Protein AF-A0A7S2YHJ8-F1 (afdb_monomer)

Mean predicted aligned error: 11.82 Å

Secondary structure (DSSP, 8-state):
--------PPPPPPPPP--------------S----EEEEE-TT-SS-GGGS--BTTB-----BTTBEEEEEEEEE-SSSS-EEEEEEEEE-----HHHHHHHHHHHHHHHHHHHHHHHHHHHHHHHHHHHHHHHTTSSSSS--HHHHHHHHHHHHHHHHHHHHHHHHHHHHHHHHHTTSHHHHHHHT-TTS-HHHHHHHHHHHHHHHHIIIIIHHHHHHHHHHHTT-TTHHHHHHHHHHHHHHHHHHHHHHHHHHHHHHHHHHHHHHHHHHSSS-----HHHHHHHHHHHHHHHHTSEEEEEEEEES-TTGGG--S--------S-TTS-HHHHHHHHHHHHHHHHHS------PPPPPHHHHHHHHHHHHHTTS-S-PPPSEEEEEEEEE---HHHHTT-PPEE-TTT--HHHHHT-HHHHTTSEEE-SSTTPPPHHHHHHHHHHHHHHHHHHHHHHHHHHHHTT--HHHHHHHHHHHHHHHHHHHHHHHHHHHHHHHHHHHHHHHHHHHHHTTSSS--------------------------------------PPPEEEEEEEEEEEE-HHHHHHHHHHHHIIIIIHHHHHHHHTT-HHHHHHHHHHHHHHHHHHHS-HHHHHHHH--HHHHHHHHHHHHHTTS-TT--GGGGG--HHHHHHHHHHHHHHHHHHHHHHHHIIIIIS-HHHHHHHHHHHHHHHHHHHHHHHHHHHTTTTTTS-S----BPPTTTEEPPPPSS---S-SEESSS---TT-SSEEHHHHHHHHHHTTS-HHHHHHHHHHHH-TTTEEE-HHHHHHHHHHHSTT--SS-EEEEEETTSSEEEEEE----SHHHHHHHHHHHHHHHHHHHHHHHSTTGGGGTTTHHHHHHHHHTTS-HHHHHS-HHHHHHHHHHHHHHH---SEEEEEEETHHHHHHHHHHHHHT--EEEES----TTGGGTSSS---HHHHHHHEEEEEETT-SGGGSSPPPSSEEEE---S-TT-TTGGG-HHHHHHHHHHHH--TTSPPBHHHHHTT-PPPPEESSTT----HHHHHGGG--TTS-------

Nearest PDB structures (foldseek):
  9cys-assembly1_A  TM=5.924E-01  e=7.721E-04  Enterobacter cloacae
  6uqq-assembly2_D-3  TM=3.125E-01  e=9.085E+00  Homo sapiens

InterPro domains:
  IPR029058 Alpha/Beta hydrolase fold [G3DSA:3.40.50.1820] (753-1018)
  IPR029058 Alpha/Beta hydrolase fold [SSF53474] (767-985)

Radius of gyration: 39.44 Å; Cα contacts (8 Å, |Δi|>4): 1354; chains: 1; bounding box: 96×105×116 Å

Foldseek 3Di:
DDDDDDDDDDDDDDDDDPDDDDDDDDDDPDPDQDQAEAEDEDPQDLFDCVQPDDDPPDDDDDDDQPWDFDWDWDFDPPDPGTYTYTYTDTPPPPPPVVVQVQLVLLLQLLLLLLLLLVLLLLLLLLLLLLQLLVQCCPQPVDRNVLLNLLSVLQVVLSLLLSLLLSLLSVLVSVCSSSVNVLVLLLLVALPDDPVVSVVSNVVVSVLCCCLQPVVLVVLLVVCVVVVPPCSLQRSVVSNSVSVVVVSVVSLVSLLVVLLVLLVLLVVLVVVVDPPPDDPDPVVSLLVLLLLLLQLVLFWKFKAKDKDLDPVVVQDPDDPPPPPPDDDDPDCPVVVVVVVVVVVVCVVPVPPPPRPGPDTDPSNVVLVVQQVVVVVVPDPDDRQKDFDVPWAWQAALCSQLVNAREDFCRPDDLCCLQVCLPSLQRHKAFLDAPRHHDLVSLVVNLVSNVVVLVVVLVVQLVVCLVVVPPPVLSVVLSVVSSCVSCVSSVVVNVVSVVSSVVSVVVVVVVVVVVVVPPPDDDDDDDDDDDDDDDDDDDDDDDDDDDDPDDPPPPPPRPRTMIIHIIMTGRITGDSVSSVVVVCCCCVSNPVSSLVSCVVLVLVLSSVVSNVSSVSSVSLSSSQSSSSSSVVVHPVSSVVVVVVVVPVVDDPPDDPVVVVDDPVVVVVVVSVVVSVVSVSVSCVCSNDSNSPNVSSVVSSVVSVSSSVVSVSLSVVLVVCVPPPLVPPLPPWDFDQFQFFKQDADPPDFFPAQWDQDADDQPPDNTHGLLNLLVLQSLLSPDPVCSQVVVCRFRNNQQKDWPVVLVQVLCVVPPVNSAPWRWTWIAGPVRQHIEIHTEADSTSSSVSLVCSLQVSQQSLVVSLVVRDNSVSCLSNLLVSLLVSLVSNGVVNVVVPNLVSVLVSVVVVVVVVRHPGYAYEHAECSLQSSLLSCLNNVHAYEYELYAACQSSQNSDPVRGDLVSSQRRYEYEAEPLACRNVRHDHRPHYTYFYAQDDPSCNCSSRDSLRSSLRSCNNSMCPSGGDTLCSCPPRNDDQTDTRDPDDPPDSCNSNVPQDDPPPDGDDDPD

Structure (mmCIF, N/CA/C/O backbone):
data_AF-A0A7S2YHJ8-F1
#
_entry.id   AF-A0A7S2YHJ8-F1
#
loop_
_atom_site.group_PDB
_atom_site.id
_atom_site.type_symbol
_atom_site.label_atom_id
_atom_site.label_alt_id
_atom_site.label_comp_id
_atom_site.label_asym_id
_atom_site.label_entity_id
_atom_site.label_seq_id
_atom_site.pdbx_PDB_ins_code
_atom_site.Cartn_x
_atom_site.Cartn_y
_atom_site.Cartn_z
_atom_site.occupancy
_atom_site.B_iso_or_equiv
_atom_site.auth_seq_id
_atom_site.auth_comp_id
_atom_site.auth_asym_id
_atom_site.auth_atom_id
_atom_site.pdbx_PDB_model_num
ATOM 1 N N . MET A 1 1 ? -37.318 23.683 -11.074 1.00 37.66 1 MET A N 1
ATOM 2 C CA . MET A 1 1 ? -36.933 25.086 -11.323 1.00 37.66 1 MET A CA 1
ATOM 3 C C . MET A 1 1 ? -35.889 25.072 -12.420 1.00 37.66 1 MET A C 1
ATOM 5 O O . MET A 1 1 ? -34.770 24.656 -12.167 1.00 37.66 1 MET A O 1
ATOM 9 N N . MET A 1 2 ? -36.298 25.391 -13.643 1.00 35.66 2 MET A N 1
ATOM 10 C CA . MET A 1 2 ? -35.422 25.501 -14.806 1.00 35.66 2 MET A CA 1
ATOM 11 C C . MET A 1 2 ? -35.680 26.872 -15.413 1.00 35.66 2 MET A C 1
ATOM 13 O O . MET A 1 2 ? -36.796 27.109 -15.861 1.00 35.66 2 MET A O 1
ATOM 17 N N . ASP A 1 3 ? -34.672 27.738 -15.388 1.00 38.25 3 ASP A N 1
ATOM 18 C CA . ASP A 1 3 ? -34.500 28.780 -16.395 1.00 38.25 3 ASP A CA 1
ATOM 19 C C . ASP A 1 3 ? -33.043 29.263 -16.378 1.00 38.25 3 ASP A C 1
ATOM 21 O O . ASP A 1 3 ? -32.533 29.651 -15.328 1.00 38.25 3 ASP A O 1
ATOM 25 N N . SER A 1 4 ? -32.360 29.164 -17.519 1.00 31.00 4 SER A N 1
ATOM 26 C CA . SER A 1 4 ? -31.136 29.911 -17.840 1.00 31.00 4 SER A CA 1
ATOM 27 C C . SER A 1 4 ? -30.761 29.625 -19.294 1.00 31.00 4 SER A C 1
ATOM 29 O O . SER A 1 4 ? -29.927 28.775 -19.608 1.00 31.00 4 SER A O 1
ATOM 31 N N . SER A 1 5 ? -31.429 30.331 -20.199 1.00 38.66 5 SER A N 1
ATOM 32 C CA . SER A 1 5 ? -30.939 30.608 -21.544 1.00 38.66 5 SER A CA 1
ATOM 33 C C . SER A 1 5 ? -29.831 31.661 -21.464 1.00 38.66 5 SER A C 1
ATOM 35 O O . SER A 1 5 ? -30.075 32.771 -20.987 1.00 38.66 5 SER A O 1
ATOM 37 N N . ARG A 1 6 ? -28.630 31.344 -21.959 1.00 33.16 6 ARG A N 1
ATOM 38 C CA . ARG A 1 6 ? -27.580 32.338 -22.205 1.00 33.16 6 ARG A CA 1
ATOM 39 C C . ARG A 1 6 ? -27.066 32.183 -23.634 1.00 33.16 6 ARG A C 1
ATOM 41 O O . ARG A 1 6 ? -26.546 31.133 -23.993 1.00 33.16 6 ARG A O 1
ATOM 48 N N . GLU A 1 7 ? -27.294 33.234 -24.418 1.00 37.28 7 GLU A N 1
ATOM 49 C CA . GLU A 1 7 ? -26.720 33.492 -25.739 1.00 37.28 7 GLU A CA 1
ATOM 50 C C . GLU A 1 7 ? -25.196 33.361 -25.713 1.00 37.28 7 GLU A C 1
ATOM 52 O O . GLU A 1 7 ? -24.525 33.948 -24.863 1.00 37.28 7 GLU A O 1
ATOM 57 N N . GLU A 1 8 ? -24.663 32.614 -26.676 1.00 32.12 8 GLU A N 1
ATOM 58 C CA . GLU A 1 8 ? -23.234 32.495 -26.938 1.00 32.12 8 GLU A CA 1
ATOM 59 C C . GLU A 1 8 ? -22.886 33.443 -28.095 1.00 32.12 8 GLU A C 1
ATOM 61 O O . GLU A 1 8 ? -23.190 33.194 -29.263 1.00 32.12 8 GLU A O 1
ATOM 66 N N . THR A 1 9 ? -22.309 34.594 -27.752 1.00 33.28 9 THR A N 1
ATOM 67 C CA . THR A 1 9 ? -21.751 35.562 -28.696 1.00 33.28 9 THR A CA 1
ATOM 68 C C . THR A 1 9 ? -20.455 35.015 -29.297 1.00 33.28 9 THR A C 1
ATOM 70 O O . THR A 1 9 ? -19.505 34.694 -28.585 1.00 33.28 9 THR A O 1
ATOM 73 N N . GLN A 1 10 ? -20.406 34.930 -30.629 1.00 33.66 10 GLN A N 1
ATOM 74 C CA . GLN A 1 10 ? -19.187 34.638 -31.388 1.00 33.66 10 GLN A CA 1
ATOM 75 C C . GLN A 1 10 ? -18.119 35.725 -31.154 1.00 33.66 10 GLN A C 1
ATOM 77 O O . GLN A 1 10 ? -18.451 36.912 -31.214 1.00 33.66 10 GLN A O 1
ATOM 82 N N . PRO A 1 11 ? -16.835 35.369 -30.955 1.00 35.34 11 PRO A N 1
ATOM 83 C CA . PRO A 1 11 ? -15.747 36.337 -31.007 1.00 35.34 11 PRO A CA 1
ATOM 84 C C . PRO A 1 11 ? -15.381 36.683 -32.469 1.00 35.34 11 PRO A C 1
ATOM 86 O O . PRO A 1 11 ? -15.542 35.842 -33.359 1.00 35.34 11 PRO A O 1
ATOM 89 N N . PRO A 1 12 ? -14.887 37.907 -32.740 1.00 33.88 12 PRO A N 1
ATOM 90 C CA . PRO A 1 12 ? -14.493 38.335 -34.081 1.00 33.88 12 PRO A CA 1
ATOM 91 C C . PRO A 1 12 ? -13.213 37.620 -34.555 1.00 33.88 12 PRO A C 1
ATOM 93 O O . PRO A 1 12 ? -12.415 37.170 -33.727 1.00 33.88 12 PRO A O 1
ATOM 96 N N . PRO A 1 13 ? -12.979 37.525 -35.879 1.00 32.94 13 PRO A N 1
ATOM 97 C CA . PRO A 1 13 ? -11.758 36.939 -36.412 1.00 32.94 13 PRO A CA 1
ATOM 98 C C . PRO A 1 13 ? -10.563 37.841 -36.082 1.00 32.94 13 PRO A C 1
ATOM 100 O O . PRO A 1 13 ? -10.546 39.020 -36.434 1.00 32.94 13 PRO A O 1
ATOM 103 N N . ALA A 1 14 ? -9.564 37.276 -35.407 1.00 29.84 14 ALA A N 1
ATOM 104 C CA . ALA A 1 14 ? -8.278 37.925 -35.210 1.00 29.84 14 ALA A CA 1
ATOM 105 C C . ALA A 1 14 ? -7.590 38.107 -36.572 1.00 29.84 14 ALA A C 1
ATOM 107 O O . ALA A 1 14 ? -7.343 37.142 -37.298 1.00 29.84 14 ALA A O 1
ATOM 108 N N . THR A 1 15 ? -7.306 39.359 -36.915 1.00 30.56 15 THR A N 1
ATOM 109 C CA . THR A 1 15 ? -6.399 39.753 -37.991 1.00 30.56 15 THR A CA 1
ATOM 110 C C . THR A 1 15 ? -5.003 39.224 -37.681 1.00 30.56 15 THR A C 1
ATOM 112 O O . THR A 1 15 ? -4.449 39.523 -36.626 1.00 30.56 15 THR A O 1
ATOM 115 N N . ALA A 1 16 ? -4.461 38.416 -38.589 1.00 28.42 16 ALA A N 1
ATOM 116 C CA . ALA A 1 16 ? -3.084 37.954 -38.538 1.00 28.42 16 ALA A CA 1
ATOM 117 C C . ALA A 1 16 ? -2.136 39.138 -38.783 1.00 28.42 16 ALA A C 1
ATOM 119 O O . ALA A 1 16 ? -2.188 39.759 -39.843 1.00 28.42 16 ALA A O 1
ATOM 120 N N . GLU A 1 17 ? -1.290 39.446 -37.801 1.00 28.00 17 GLU A N 1
ATOM 121 C CA . GLU A 1 17 ? -0.063 40.210 -38.018 1.00 28.00 17 GLU A CA 1
ATOM 122 C C . GLU A 1 17 ? 0.959 39.295 -38.706 1.00 28.00 17 GLU A C 1
ATOM 124 O O . GLU A 1 17 ? 1.262 38.201 -38.223 1.00 28.00 17 GLU A O 1
ATOM 129 N N . GLU A 1 18 ? 1.471 39.736 -39.855 1.00 31.69 18 GLU A N 1
ATOM 130 C CA . GLU A 1 18 ? 2.622 39.143 -40.536 1.00 31.69 18 GLU A CA 1
ATOM 131 C C . GLU A 1 18 ? 3.878 39.358 -39.678 1.00 31.69 18 GLU A C 1
ATOM 133 O O . GLU A 1 18 ? 4.516 40.408 -39.704 1.00 31.69 18 GLU A O 1
ATOM 138 N N . GLY A 1 19 ? 4.209 38.353 -38.868 1.00 28.41 19 GLY A N 1
ATOM 139 C CA . GLY A 1 19 ? 5.436 38.300 -38.081 1.00 28.41 19 GLY A CA 1
ATOM 140 C C . GLY A 1 19 ? 6.594 37.692 -38.871 1.00 28.41 19 GLY A C 1
ATOM 141 O O . GLY A 1 19 ? 6.624 36.486 -39.091 1.00 28.41 19 GLY A O 1
ATOM 142 N N . MET A 1 20 ? 7.527 38.560 -39.263 1.00 29.92 20 MET A N 1
ATOM 143 C CA . MET A 1 20 ? 8.977 38.369 -39.417 1.00 29.92 20 MET A CA 1
ATOM 144 C C . MET A 1 20 ? 9.475 36.950 -39.770 1.00 29.92 20 MET A C 1
ATOM 146 O O . MET A 1 20 ? 9.724 36.094 -38.922 1.00 29.92 20 MET A O 1
ATOM 150 N N . GLU A 1 21 ? 9.690 36.760 -41.068 1.00 29.05 21 GLU A N 1
ATOM 151 C CA . GLU A 1 21 ? 10.347 35.624 -41.703 1.00 29.05 21 GLU A CA 1
ATOM 152 C C . GLU A 1 21 ? 11.869 35.695 -41.446 1.00 29.05 21 GLU A C 1
ATOM 154 O O . GLU A 1 21 ? 12.549 36.576 -41.967 1.00 29.05 21 GLU A O 1
ATOM 159 N N . GLN A 1 22 ? 12.426 34.797 -40.625 1.00 29.67 22 GLN A N 1
ATOM 160 C CA . GLN A 1 22 ? 13.881 34.608 -40.528 1.00 29.67 22 GLN A CA 1
ATOM 161 C C . GLN A 1 22 ? 14.297 33.402 -41.373 1.00 29.67 22 GLN A C 1
ATOM 163 O O . GLN A 1 22 ? 14.170 32.249 -40.959 1.00 29.67 22 GLN A O 1
ATOM 168 N N . VAL A 1 23 ? 14.798 33.688 -42.575 1.00 33.62 23 VAL A N 1
ATOM 169 C CA . VAL A 1 23 ? 15.532 32.741 -43.418 1.00 33.62 23 VAL A CA 1
ATOM 170 C C . VAL A 1 23 ? 17.011 32.869 -43.056 1.00 33.62 23 VAL A C 1
ATOM 172 O O . VAL A 1 23 ? 17.647 33.860 -43.394 1.00 33.62 23 VAL A O 1
ATOM 175 N N . LEU A 1 24 ? 17.554 31.886 -42.340 1.00 34.94 24 LEU A N 1
ATOM 176 C CA . LEU A 1 24 ? 18.999 31.746 -42.150 1.00 34.94 24 LEU A CA 1
ATOM 177 C C . LEU A 1 24 ? 19.572 31.023 -43.374 1.00 34.94 24 LEU A C 1
ATOM 179 O O . LEU A 1 24 ? 19.440 29.806 -43.511 1.00 34.94 24 LEU A O 1
ATOM 183 N N . ASP A 1 25 ? 20.156 31.796 -44.285 1.00 33.19 25 ASP A N 1
ATOM 184 C CA . ASP A 1 25 ? 20.938 31.300 -45.414 1.00 33.19 25 ASP A CA 1
ATOM 185 C C . ASP A 1 25 ? 22.416 31.218 -45.004 1.00 33.19 25 ASP A C 1
ATOM 187 O O . ASP A 1 25 ? 23.055 32.237 -44.775 1.00 33.19 25 ASP A O 1
ATOM 191 N N . THR A 1 26 ? 22.980 30.010 -44.950 1.00 32.84 26 THR A N 1
ATOM 192 C CA . THR A 1 26 ? 24.434 29.801 -44.900 1.00 32.84 26 THR A CA 1
ATOM 193 C C . THR A 1 26 ? 24.994 29.666 -46.325 1.00 32.84 26 THR A C 1
ATOM 195 O O . THR A 1 26 ? 24.509 28.825 -47.100 1.00 32.84 26 THR A O 1
ATOM 198 N N . PRO A 1 27 ? 25.998 30.467 -46.728 1.00 36.03 27 PRO A N 1
ATOM 199 C CA . PRO A 1 27 ? 26.705 30.273 -47.986 1.00 36.03 27 PRO A CA 1
ATOM 200 C C . PRO A 1 27 ? 27.862 29.279 -47.800 1.00 36.03 27 PRO A C 1
ATOM 202 O O . PRO A 1 27 ? 28.904 29.594 -47.245 1.00 36.03 27 PRO A O 1
ATOM 205 N N . SER A 1 28 ? 27.694 28.059 -48.312 1.00 34.91 28 SER A N 1
ATOM 206 C CA . SER A 1 28 ? 28.813 27.142 -48.550 1.00 34.91 28 SER A CA 1
ATOM 207 C C . SER A 1 28 ? 29.447 27.500 -49.895 1.00 34.91 28 SER A C 1
ATOM 209 O O . SER A 1 28 ? 28.895 27.188 -50.955 1.00 34.91 28 SER A O 1
ATOM 211 N N . ASN A 1 29 ? 30.594 28.180 -49.859 1.00 36.78 29 ASN A N 1
ATOM 212 C CA . ASN A 1 29 ? 31.398 28.471 -51.042 1.00 36.78 29 ASN A CA 1
ATOM 213 C C . ASN A 1 29 ? 32.201 27.222 -51.428 1.00 36.78 29 ASN A C 1
ATOM 215 O O . ASN A 1 29 ? 33.381 27.079 -51.130 1.00 36.78 29 ASN A O 1
ATOM 219 N N . ASN A 1 30 ? 31.536 26.277 -52.089 1.00 35.06 30 ASN A N 1
ATOM 220 C CA . ASN A 1 30 ? 32.223 25.219 -52.813 1.00 35.06 30 ASN A CA 1
ATOM 221 C C . ASN A 1 30 ? 31.551 25.052 -54.176 1.00 35.06 30 ASN A C 1
ATOM 223 O O . ASN A 1 30 ? 30.398 24.625 -54.278 1.00 35.06 30 ASN A O 1
ATOM 227 N N . HIS A 1 31 ? 32.263 25.441 -55.237 1.00 40.56 31 HIS A N 1
ATOM 228 C CA . HIS A 1 31 ? 31.821 25.359 -56.630 1.00 40.56 31 HIS A CA 1
ATOM 229 C C . HIS A 1 31 ? 31.772 23.896 -57.096 1.00 40.56 31 HIS A C 1
ATOM 231 O O . HIS A 1 31 ? 32.553 23.442 -57.923 1.00 40.56 31 HIS A O 1
ATOM 237 N N . ASN A 1 32 ? 30.812 23.140 -56.575 1.00 44.25 32 ASN A N 1
ATOM 238 C CA . ASN A 1 32 ? 30.355 21.898 -57.167 1.00 44.25 32 ASN A CA 1
ATOM 239 C C . ASN A 1 32 ? 28.832 21.850 -57.094 1.00 44.25 32 ASN A C 1
ATOM 241 O O . ASN A 1 32 ? 28.220 22.219 -56.097 1.00 44.25 32 ASN A O 1
ATOM 245 N N . ASN A 1 33 ? 28.246 21.423 -58.210 1.00 47.66 33 ASN A N 1
ATOM 246 C CA . ASN A 1 33 ? 26.838 21.481 -58.607 1.00 47.66 33 ASN A CA 1
ATOM 247 C C . ASN A 1 33 ? 25.905 20.656 -57.681 1.00 47.66 33 ASN A C 1
ATOM 249 O O . ASN A 1 33 ? 25.263 19.697 -58.112 1.00 47.66 33 ASN A O 1
ATOM 253 N N . SER A 1 34 ? 25.866 20.980 -56.389 1.00 47.09 34 SER A N 1
ATOM 254 C CA . SER A 1 34 ? 25.074 20.287 -55.378 1.00 47.09 34 SER A CA 1
ATOM 255 C C . SER A 1 34 ? 23.716 20.974 -55.211 1.00 47.09 34 SER A C 1
ATOM 257 O O . SER A 1 34 ? 23.599 22.195 -55.132 1.00 47.09 34 SER A O 1
ATOM 259 N N . ASN A 1 35 ? 22.648 20.178 -55.227 1.00 51.78 35 ASN A N 1
ATOM 260 C CA . ASN A 1 35 ? 21.293 20.675 -55.018 1.00 51.78 35 ASN A CA 1
ATOM 261 C C . ASN A 1 35 ? 21.169 21.214 -53.583 1.00 51.78 35 ASN A C 1
ATOM 263 O O . ASN A 1 35 ? 21.227 20.430 -52.637 1.00 51.78 35 ASN A O 1
ATOM 267 N N . LYS A 1 36 ? 20.965 22.528 -53.423 1.00 58.31 36 LYS A N 1
ATOM 268 C CA . LYS A 1 36 ? 20.714 23.162 -52.119 1.00 58.31 36 LYS A CA 1
ATOM 269 C C . LYS A 1 36 ? 19.376 22.650 -51.557 1.00 58.31 36 LYS A C 1
ATOM 271 O O . LYS A 1 36 ? 18.320 22.848 -52.171 1.00 58.31 36 LYS A O 1
ATOM 276 N N . ILE A 1 37 ? 19.431 21.941 -50.427 1.00 61.81 37 ILE A N 1
ATOM 277 C CA . ILE A 1 37 ? 18.256 21.518 -49.653 1.00 61.81 37 ILE A CA 1
ATOM 278 C C . ILE A 1 37 ? 18.078 22.520 -48.515 1.00 61.81 37 ILE A C 1
ATOM 280 O O . ILE A 1 37 ? 18.980 22.675 -47.698 1.00 61.81 37 ILE A O 1
ATOM 284 N N . THR A 1 38 ? 16.925 23.180 -48.455 1.00 65.50 38 THR A N 1
ATOM 285 C CA . THR A 1 38 ? 16.593 24.130 -47.385 1.00 65.50 38 THR A CA 1
ATOM 286 C C . THR A 1 38 ? 15.532 23.501 -46.484 1.00 65.50 38 THR A C 1
ATOM 288 O O . THR A 1 38 ? 14.501 23.031 -46.967 1.00 65.50 38 THR A O 1
ATOM 291 N N . PHE A 1 39 ? 15.764 23.458 -45.175 1.00 64.75 39 PHE A N 1
ATOM 292 C CA . PHE A 1 39 ? 14.768 22.981 -44.213 1.00 64.75 39 PHE A CA 1
ATOM 293 C C . PHE A 1 39 ? 13.974 24.166 -43.678 1.00 64.75 39 PHE A C 1
ATOM 295 O O . PHE A 1 39 ? 14.554 25.194 -43.342 1.00 64.75 39 PHE A O 1
ATOM 302 N N . GLN A 1 40 ? 12.651 24.028 -43.620 1.00 68.06 40 GLN A N 1
ATOM 303 C CA . GLN A 1 40 ? 11.777 25.064 -43.081 1.00 68.06 40 GLN A CA 1
ATOM 304 C C . GLN A 1 40 ? 10.910 24.479 -41.969 1.00 68.06 40 GLN A C 1
ATOM 306 O O . GLN A 1 40 ? 10.139 23.536 -42.174 1.00 68.06 40 GLN A O 1
ATOM 311 N N . ASP A 1 41 ? 11.035 25.060 -40.782 1.00 61.72 41 ASP A N 1
ATOM 312 C CA . ASP A 1 41 ? 10.199 24.706 -39.648 1.00 61.72 41 ASP A CA 1
ATOM 313 C C . ASP A 1 41 ? 8.818 25.312 -39.782 1.00 61.72 41 ASP A C 1
ATOM 315 O O . ASP A 1 41 ? 8.655 26.518 -39.953 1.00 61.72 41 ASP A O 1
ATOM 319 N N . HIS A 1 42 ? 7.794 24.474 -39.662 1.00 66.44 42 HIS A N 1
ATOM 320 C CA . HIS A 1 42 ? 6.443 24.975 -39.501 1.00 66.44 42 HIS A CA 1
ATOM 321 C C . HIS A 1 42 ? 6.225 25.400 -38.045 1.00 66.44 42 HIS A C 1
ATOM 323 O O . HIS A 1 42 ? 6.571 24.656 -37.126 1.00 66.44 42 HIS A O 1
ATOM 329 N N . TYR A 1 43 ? 5.546 26.528 -37.819 1.00 65.19 43 TYR A N 1
ATOM 330 C CA . TYR A 1 43 ? 5.239 27.082 -36.484 1.00 65.19 43 TYR A CA 1
ATOM 331 C C . TYR A 1 43 ? 4.514 26.105 -35.533 1.00 65.19 43 TYR A C 1
ATOM 333 O O . TYR A 1 43 ? 4.448 26.309 -34.325 1.00 65.19 43 TYR A O 1
ATOM 341 N N . THR A 1 44 ? 3.951 25.019 -36.068 1.00 52.25 44 THR A N 1
ATOM 342 C CA . THR A 1 44 ? 3.306 23.944 -35.297 1.00 52.25 44 THR A CA 1
ATOM 343 C C . THR A 1 44 ? 4.285 23.022 -34.562 1.00 52.25 44 THR A C 1
ATOM 345 O O . THR A 1 44 ? 3.852 22.169 -33.779 1.00 52.25 44 THR A O 1
ATOM 348 N N . LEU A 1 45 ? 5.585 23.114 -34.852 1.00 48.50 45 LEU A N 1
ATOM 349 C CA . LEU A 1 45 ? 6.616 22.320 -34.196 1.00 48.50 45 LEU A CA 1
ATOM 350 C C . LEU A 1 45 ? 6.917 22.882 -32.798 1.00 48.50 45 LEU A C 1
ATOM 352 O O . LEU A 1 45 ? 7.256 24.052 -32.672 1.00 48.50 45 LEU A O 1
ATOM 356 N N . PRO A 1 46 ? 6.843 22.063 -31.732 1.00 46.44 46 PRO A N 1
ATOM 357 C CA . PRO A 1 46 ? 7.196 22.505 -30.381 1.00 46.44 46 PRO A CA 1
ATOM 358 C C . PRO A 1 46 ? 8.714 22.658 -30.174 1.00 46.44 46 PRO A C 1
ATOM 360 O O . PRO A 1 46 ? 9.138 23.206 -29.163 1.00 46.44 46 PRO A O 1
ATOM 363 N N . THR A 1 47 ? 9.526 22.145 -31.100 1.00 49.28 47 THR A N 1
ATOM 364 C CA . THR A 1 47 ? 10.987 22.275 -31.129 1.00 49.28 47 THR A CA 1
ATOM 365 C C . THR A 1 47 ? 11.438 22.475 -32.575 1.00 49.28 47 THR A C 1
ATOM 367 O O . THR A 1 47 ? 10.945 21.731 -33.428 1.00 49.28 47 THR A O 1
ATOM 370 N N . PRO A 1 48 ? 12.365 23.406 -32.849 1.00 52.84 48 PRO A N 1
ATOM 371 C CA . PRO A 1 48 ? 12.873 23.640 -34.199 1.00 52.84 48 PRO A CA 1
ATOM 372 C C . PRO A 1 48 ? 13.605 22.400 -34.761 1.00 52.84 48 PRO A C 1
ATOM 374 O O . PRO A 1 48 ? 14.214 21.629 -34.010 1.00 52.84 48 PRO A O 1
ATOM 377 N N . SER A 1 49 ? 13.503 22.153 -36.072 1.00 50.19 49 SER A N 1
ATOM 378 C CA . SER A 1 49 ? 14.084 20.993 -36.772 1.00 50.19 49 SER A CA 1
ATOM 379 C C . SER A 1 49 ? 15.599 21.017 -36.831 1.00 50.19 49 SER A C 1
ATOM 381 O O . SER A 1 49 ? 16.195 19.974 -37.072 1.00 50.19 49 SER A O 1
ATOM 383 N N . ASN A 1 50 ? 16.239 22.144 -36.524 1.00 47.03 50 ASN A N 1
ATOM 384 C CA . ASN A 1 50 ? 17.685 22.213 -36.309 1.00 47.03 50 ASN A CA 1
ATOM 385 C C . ASN A 1 50 ? 18.167 21.314 -35.143 1.00 47.03 50 ASN A C 1
ATOM 387 O O . ASN A 1 50 ? 19.352 21.007 -35.055 1.00 47.03 50 ASN A O 1
ATOM 391 N N . ALA A 1 51 ? 17.265 20.816 -34.285 1.00 43.06 51 ALA A N 1
ATOM 392 C CA . ALA A 1 51 ? 17.556 19.763 -33.307 1.00 43.06 51 ALA A CA 1
ATOM 393 C C . ALA A 1 51 ? 17.519 18.327 -33.887 1.00 43.06 51 ALA A C 1
ATOM 395 O O . ALA A 1 51 ? 17.786 17.363 -33.163 1.00 43.06 51 ALA A O 1
ATOM 396 N N . VAL A 1 52 ? 17.161 18.158 -35.165 1.00 45.81 52 VAL A N 1
ATOM 397 C CA . VAL A 1 52 ? 17.062 16.876 -35.877 1.00 45.81 52 VAL A CA 1
ATOM 398 C C . VAL A 1 52 ? 18.289 16.721 -36.775 1.00 45.81 52 VAL A C 1
ATOM 400 O O . VAL A 1 52 ? 18.498 17.496 -37.702 1.00 45.81 52 VAL A O 1
ATOM 403 N N . ARG A 1 53 ? 19.128 15.719 -36.492 1.00 46.22 53 ARG A N 1
ATOM 404 C CA . ARG A 1 53 ? 20.390 15.499 -37.214 1.00 46.22 53 ARG A CA 1
ATOM 405 C C . ARG A 1 53 ? 20.217 14.513 -38.370 1.00 46.22 53 ARG A C 1
ATOM 407 O O . ARG A 1 53 ? 19.598 13.461 -38.205 1.00 46.22 53 ARG A O 1
ATOM 414 N N . PHE A 1 54 ? 20.816 14.824 -39.516 1.00 47.19 54 PHE A N 1
ATOM 415 C CA . PHE A 1 54 ? 20.837 13.969 -40.705 1.00 47.19 54 PHE A CA 1
ATOM 416 C C . PHE A 1 54 ? 22.079 13.071 -40.676 1.00 47.19 54 PHE A C 1
ATOM 418 O O . PHE A 1 54 ? 23.194 13.564 -40.529 1.00 47.19 54 PHE A O 1
ATOM 425 N N . ARG A 1 55 ? 21.904 11.750 -40.805 1.00 39.16 55 ARG A N 1
ATOM 426 C CA . ARG A 1 55 ? 23.015 10.794 -40.956 1.00 39.16 55 ARG A CA 1
ATOM 427 C C . ARG A 1 55 ? 23.048 10.357 -42.425 1.00 39.16 55 ARG A C 1
ATOM 429 O O . ARG A 1 55 ? 22.247 9.520 -42.839 1.00 39.16 55 ARG A O 1
ATOM 436 N N . GLY A 1 56 ? 23.929 10.964 -43.222 1.00 47.12 56 GLY A N 1
ATOM 437 C CA . GLY A 1 56 ? 24.024 10.726 -44.670 1.00 47.12 56 GLY A CA 1
ATOM 438 C C . GLY A 1 56 ? 22.827 11.258 -45.479 1.00 47.12 56 GLY A C 1
ATOM 439 O O . GLY A 1 56 ? 22.035 12.060 -44.994 1.00 47.12 56 GLY A O 1
ATOM 440 N N . SER A 1 57 ? 22.665 10.792 -46.724 1.00 36.69 57 SER A N 1
ATOM 441 C CA . SER A 1 57 ? 21.584 11.199 -47.650 1.00 36.69 57 SER A CA 1
ATOM 442 C C . SER A 1 57 ? 20.182 10.679 -47.284 1.00 36.69 57 SER A C 1
ATOM 444 O O . SER A 1 57 ? 19.243 10.794 -48.075 1.00 36.69 57 SER A O 1
ATOM 446 N N . THR A 1 58 ? 20.017 10.094 -46.096 1.00 37.25 58 THR A N 1
ATOM 447 C CA . THR A 1 58 ? 18.763 9.505 -45.619 1.00 37.25 58 THR A CA 1
ATOM 448 C C . THR A 1 58 ? 18.124 10.356 -44.525 1.00 37.25 58 THR A C 1
ATOM 450 O O . THR A 1 58 ? 18.679 10.554 -43.447 1.00 37.25 58 THR A O 1
ATOM 453 N N . LEU A 1 59 ? 16.922 10.845 -44.827 1.00 42.41 59 LEU A N 1
ATOM 454 C CA . LEU A 1 59 ? 16.065 11.663 -43.974 1.00 42.41 59 LEU A CA 1
ATOM 455 C C . LEU A 1 59 ? 15.461 10.819 -42.837 1.00 42.41 59 LEU A C 1
ATOM 457 O O . LEU A 1 59 ? 14.590 9.986 -43.087 1.00 42.41 59 LEU A O 1
ATOM 461 N N . CYS A 1 60 ? 15.898 11.042 -41.595 1.00 43.88 60 CYS A N 1
ATOM 462 C CA . CYS A 1 60 ? 15.319 10.410 -40.406 1.00 43.88 60 CYS A CA 1
ATOM 463 C C . CYS A 1 60 ? 14.474 11.419 -39.628 1.00 43.88 60 CYS A C 1
ATOM 465 O O . CYS A 1 60 ? 14.987 12.407 -39.110 1.00 43.88 60 CYS A O 1
ATOM 467 N N . VAL A 1 61 ? 13.175 11.151 -39.511 1.00 47.19 61 VAL A N 1
ATOM 468 C CA . VAL A 1 61 ? 12.259 11.945 -38.686 1.00 47.19 61 VAL A CA 1
ATOM 469 C C . VAL A 1 61 ? 12.031 11.240 -37.369 1.00 47.19 61 VAL A C 1
ATOM 471 O O . VAL A 1 61 ? 11.572 10.099 -37.340 1.00 47.19 61 VAL A O 1
ATOM 474 N N . ALA A 1 62 ? 12.336 11.929 -36.274 1.00 48.34 62 ALA A N 1
ATOM 475 C CA . ALA A 1 62 ? 12.012 11.449 -34.944 1.00 48.34 62 ALA A CA 1
ATOM 476 C C . ALA A 1 62 ? 10.504 11.601 -34.699 1.00 48.34 62 ALA A C 1
ATOM 478 O O . ALA A 1 62 ? 9.970 12.709 -34.693 1.00 48.34 62 ALA A O 1
ATOM 479 N N . GLU A 1 63 ? 9.806 10.488 -34.493 1.00 47.16 63 GLU A N 1
ATOM 480 C CA . GLU A 1 63 ? 8.396 10.501 -34.110 1.00 47.16 63 GLU A CA 1
ATOM 481 C C . GLU A 1 63 ? 8.255 11.116 -32.704 1.00 47.16 63 GLU A C 1
ATOM 483 O O . GLU A 1 63 ? 8.667 10.535 -31.698 1.00 47.16 63 GLU A O 1
ATOM 488 N N . LEU A 1 64 ? 7.700 12.329 -32.623 1.00 53.31 64 LEU A N 1
ATOM 489 C CA . LEU A 1 64 ? 7.345 12.968 -31.354 1.00 53.31 64 LEU A CA 1
ATOM 490 C C . LEU A 1 64 ? 6.030 12.367 -30.844 1.00 53.31 64 LEU A C 1
ATOM 492 O O . LEU A 1 64 ? 5.067 12.230 -31.599 1.00 53.31 64 LEU A O 1
ATOM 496 N N . ARG A 1 65 ? 5.973 12.018 -29.549 1.00 50.25 65 ARG A N 1
ATOM 497 C CA . ARG A 1 65 ? 4.795 11.391 -28.918 1.00 50.25 65 ARG A CA 1
ATOM 498 C C . ARG A 1 65 ? 3.501 12.117 -29.305 1.00 50.25 65 ARG A C 1
ATOM 500 O O . ARG A 1 65 ? 3.349 13.308 -29.044 1.00 50.25 65 ARG A O 1
ATOM 507 N N . ASN A 1 66 ? 2.556 11.356 -29.861 1.00 50.50 66 ASN A N 1
ATOM 508 C CA . ASN A 1 66 ? 1.211 11.791 -30.259 1.00 50.50 66 ASN A CA 1
ATOM 509 C C . ASN A 1 66 ? 1.148 12.814 -31.401 1.00 50.50 66 ASN A C 1
ATOM 511 O O . ASN A 1 66 ? 0.087 13.403 -31.630 1.00 50.50 66 ASN A O 1
ATOM 515 N N . SER A 1 67 ? 2.241 13.014 -32.135 1.00 51.72 67 SER A N 1
ATOM 516 C CA . SER A 1 67 ? 2.246 13.877 -33.306 1.00 51.72 67 SER A CA 1
ATOM 517 C C . SER A 1 67 ? 2.993 13.252 -34.462 1.00 51.72 67 SER A C 1
ATOM 519 O O . SER A 1 67 ? 4.184 12.970 -34.369 1.00 51.72 67 SER A O 1
ATOM 521 N N . GLN A 1 68 ? 2.287 13.098 -35.574 1.00 54.25 68 GLN A N 1
ATOM 522 C CA . GLN A 1 68 ? 2.921 12.754 -36.827 1.00 54.25 68 GLN A CA 1
ATOM 523 C C . GLN A 1 68 ? 3.624 14.004 -37.351 1.00 54.25 68 GLN A C 1
ATOM 525 O O . GLN A 1 68 ? 3.002 15.051 -37.539 1.00 54.25 68 GLN A O 1
ATOM 530 N N . LEU A 1 69 ? 4.933 13.899 -37.540 1.00 61.38 69 LEU A N 1
ATOM 531 C CA . LEU A 1 69 ? 5.681 14.882 -38.301 1.00 61.38 69 LEU A CA 1
ATOM 532 C C . LEU A 1 69 ? 5.502 14.541 -39.781 1.00 61.38 69 LEU A C 1
ATOM 534 O O . LEU A 1 69 ? 5.932 13.484 -40.242 1.00 61.38 69 LEU A O 1
ATOM 538 N N . GLN A 1 70 ? 4.814 15.406 -40.511 1.00 60.66 70 GLN A N 1
ATOM 539 C CA . GLN A 1 70 ? 4.702 15.331 -41.955 1.00 60.66 70 GLN A CA 1
ATOM 540 C C . GLN A 1 70 ? 5.838 16.143 -42.563 1.00 60.66 70 GLN A C 1
ATOM 542 O O . GLN A 1 70 ? 5.957 17.341 -42.329 1.00 60.66 70 GLN A O 1
ATOM 547 N N . LEU A 1 71 ? 6.675 15.471 -43.341 1.00 65.38 71 LEU A N 1
ATOM 548 C CA . LEU A 1 71 ? 7.666 16.121 -44.182 1.00 65.38 71 LEU A CA 1
ATOM 549 C C . LEU A 1 71 ? 7.018 16.422 -45.524 1.00 65.38 71 LEU A C 1
ATOM 551 O O . LEU A 1 71 ? 6.667 15.505 -46.266 1.00 65.38 71 LEU A O 1
ATOM 555 N N . GLU A 1 72 ? 6.864 17.693 -45.845 1.00 65.50 72 GLU A N 1
ATOM 556 C CA . GLU A 1 72 ? 6.436 18.127 -47.164 1.00 65.50 72 GLU A CA 1
ATOM 557 C C . GLU A 1 72 ? 7.661 18.591 -47.942 1.00 65.50 72 GLU A C 1
ATOM 559 O O . GLU A 1 72 ? 8.259 19.622 -47.649 1.00 65.50 72 GLU A O 1
ATOM 564 N N . GLN A 1 73 ? 8.063 17.803 -48.935 1.00 72.75 73 GLN A N 1
ATOM 565 C CA . GLN A 1 73 ? 9.125 18.189 -49.851 1.00 72.75 73 GLN A CA 1
ATOM 566 C C . GLN A 1 73 ? 8.527 19.033 -50.983 1.00 72.75 73 GLN A C 1
ATOM 568 O O . GLN A 1 73 ? 7.843 18.517 -51.867 1.00 72.75 73 GLN A O 1
ATOM 573 N N . HIS A 1 74 ? 8.808 20.330 -50.978 1.00 70.44 74 HIS A N 1
ATOM 574 C CA . HIS A 1 74 ? 8.496 21.249 -52.063 1.00 70.44 74 HIS A CA 1
ATOM 575 C C . HIS A 1 74 ? 9.703 21.376 -52.992 1.00 70.44 74 HIS A C 1
ATOM 577 O O . HIS A 1 74 ? 10.725 21.962 -52.643 1.00 70.44 74 HIS A O 1
ATOM 583 N N . GLN A 1 75 ? 9.588 20.829 -54.202 1.00 70.81 75 GLN A N 1
ATOM 584 C CA . GLN A 1 75 ? 10.598 21.016 -55.241 1.00 70.81 75 GLN A CA 1
ATOM 585 C C . GLN A 1 75 ? 10.201 22.205 -56.118 1.00 70.81 75 GLN A C 1
ATOM 587 O O . GLN A 1 75 ? 9.213 22.140 -56.853 1.00 70.81 75 GLN A O 1
ATOM 592 N N . ASN A 1 76 ? 10.957 23.301 -56.046 1.00 69.31 76 ASN A N 1
ATOM 593 C CA . ASN A 1 76 ? 10.689 24.474 -56.870 1.00 69.31 76 ASN A CA 1
ATOM 594 C C . ASN A 1 76 ? 11.476 24.377 -58.185 1.00 69.31 76 ASN A C 1
ATOM 596 O O . ASN A 1 76 ? 12.671 24.650 -58.242 1.00 69.31 76 ASN A O 1
ATOM 600 N N . THR A 1 77 ? 10.807 23.958 -59.260 1.00 69.44 77 THR A N 1
ATOM 601 C CA . THR A 1 77 ? 11.419 23.747 -60.587 1.00 69.44 77 THR A CA 1
ATOM 602 C C . THR A 1 77 ? 11.436 24.994 -61.476 1.00 69.44 77 THR A C 1
ATOM 604 O O . THR A 1 77 ? 11.833 24.912 -62.636 1.00 69.44 77 THR A O 1
ATOM 607 N N . LYS A 1 78 ? 11.023 26.167 -60.973 1.00 66.44 78 LYS A N 1
ATOM 608 C CA . LYS A 1 78 ? 10.884 27.383 -61.797 1.00 66.44 78 LYS A CA 1
ATOM 609 C C . LYS A 1 78 ? 12.187 28.169 -62.032 1.00 66.44 78 LYS A C 1
ATOM 611 O O . LYS A 1 78 ? 12.161 29.143 -62.778 1.00 66.44 78 LYS A O 1
ATOM 616 N N . ARG A 1 79 ? 13.326 27.773 -61.450 1.00 57.19 79 ARG A N 1
ATOM 617 C CA . ARG A 1 79 ? 14.643 28.414 -61.660 1.00 57.19 79 ARG A CA 1
ATOM 618 C C . ARG A 1 79 ? 15.667 27.399 -62.187 1.00 57.19 79 ARG A C 1
ATOM 620 O O . ARG A 1 79 ? 15.527 26.203 -61.960 1.00 57.19 79 ARG A O 1
ATOM 627 N N . LYS A 1 80 ? 16.713 27.880 -62.876 1.00 70.00 80 LYS A N 1
ATOM 628 C CA . LYS A 1 80 ? 17.825 27.070 -63.435 1.00 70.00 80 LYS A CA 1
ATOM 629 C C . LYS A 1 80 ? 18.577 26.223 -62.386 1.00 70.00 80 LYS A C 1
ATOM 631 O O . LYS A 1 80 ? 19.327 25.333 -62.767 1.00 70.00 80 LYS A O 1
ATOM 636 N N . HIS A 1 81 ? 18.335 26.466 -61.097 1.00 63.53 81 HIS A N 1
ATOM 637 C CA . HIS A 1 81 ? 18.802 25.670 -59.967 1.00 63.53 81 HIS A CA 1
ATOM 638 C C . HIS A 1 81 ? 17.587 25.097 -59.227 1.00 63.53 81 HIS A C 1
ATOM 640 O O . HIS A 1 81 ? 16.702 25.859 -58.834 1.00 63.53 81 HIS A O 1
ATOM 646 N N . SER A 1 82 ? 17.520 23.771 -59.052 1.00 58.72 82 SER A N 1
ATOM 647 C CA . SER A 1 82 ? 16.431 23.150 -58.292 1.00 58.72 82 SER A CA 1
ATOM 648 C C . SER A 1 82 ? 16.721 23.247 -56.797 1.00 58.72 82 SER A C 1
ATOM 650 O O . SER A 1 82 ? 17.551 22.501 -56.276 1.00 58.72 82 SER A O 1
ATOM 652 N N . THR A 1 83 ? 16.031 24.142 -56.101 1.00 68.50 83 THR A N 1
ATOM 653 C CA . THR A 1 83 ? 15.996 24.155 -54.637 1.00 68.50 83 THR A CA 1
ATOM 654 C C . THR A 1 83 ? 14.919 23.190 -54.152 1.00 68.50 83 THR A C 1
ATOM 656 O O . THR A 1 83 ? 13.782 23.191 -54.638 1.00 68.50 83 THR A O 1
ATOM 659 N N . THR A 1 84 ? 15.298 22.325 -53.214 1.00 68.62 84 THR A N 1
ATOM 660 C CA . THR A 1 84 ? 14.374 21.405 -52.545 1.00 68.62 84 THR A CA 1
ATOM 661 C C . THR A 1 84 ? 14.129 21.927 -51.140 1.00 68.62 84 THR A C 1
ATOM 663 O O . THR A 1 84 ? 15.044 21.906 -50.324 1.00 68.62 84 THR A O 1
ATOM 666 N N . THR A 1 85 ? 12.912 22.375 -50.847 1.00 73.81 85 THR A N 1
ATOM 667 C CA . THR A 1 85 ? 12.533 22.789 -49.494 1.00 73.81 85 THR A CA 1
ATOM 668 C C . THR A 1 85 ? 11.826 21.635 -48.799 1.00 73.81 85 THR A C 1
ATOM 670 O O . THR A 1 85 ? 10.862 21.102 -49.342 1.00 73.81 85 THR A O 1
ATOM 673 N N . VAL A 1 86 ? 12.278 21.224 -47.616 1.00 72.88 86 VAL A N 1
ATOM 674 C CA . VAL A 1 86 ? 11.571 20.230 -46.795 1.00 72.88 86 VAL A CA 1
ATOM 675 C C . VAL A 1 86 ? 10.914 20.962 -45.631 1.00 72.88 86 VAL A C 1
ATOM 677 O O . VAL A 1 86 ? 11.599 21.425 -44.722 1.00 72.88 86 VAL A O 1
ATOM 680 N N . VAL A 1 87 ? 9.588 21.080 -45.671 1.00 72.69 87 VAL A N 1
ATOM 681 C CA . VAL A 1 87 ? 8.790 21.670 -44.595 1.00 72.69 87 VAL A CA 1
ATOM 682 C C . VAL A 1 87 ? 8.412 20.571 -43.618 1.00 72.69 87 VAL A C 1
ATOM 684 O O . VAL A 1 87 ? 7.789 19.581 -44.003 1.00 72.69 87 VAL A O 1
ATOM 687 N N . ILE A 1 88 ? 8.763 20.732 -42.347 1.00 70.25 88 ILE A N 1
ATOM 688 C CA . ILE A 1 88 ? 8.381 19.773 -41.310 1.00 70.25 88 ILE A CA 1
ATOM 689 C C . ILE A 1 88 ? 7.141 20.313 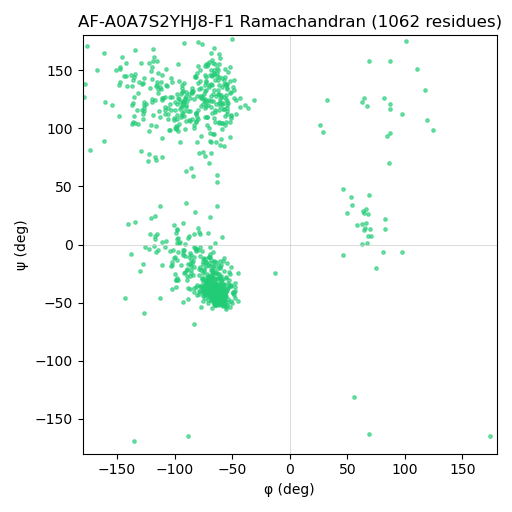-40.595 1.00 70.25 88 ILE A C 1
ATOM 691 O O . ILE A 1 88 ? 7.206 21.285 -39.846 1.00 70.25 88 ILE A O 1
ATOM 695 N N . LYS A 1 89 ? 5.985 19.692 -40.833 1.00 68.31 89 LYS A N 1
ATOM 696 C CA . LYS A 1 89 ? 4.710 20.045 -40.199 1.00 68.31 89 LYS A CA 1
ATOM 697 C C . LYS A 1 89 ? 4.377 19.059 -39.100 1.00 68.31 89 LYS A C 1
ATOM 699 O O . LYS A 1 89 ? 4.511 17.852 -39.268 1.00 68.31 89 LYS A O 1
ATOM 704 N N . LYS A 1 90 ? 3.859 19.555 -37.982 1.00 64.44 90 LYS A N 1
ATOM 705 C CA . LYS A 1 90 ? 3.155 18.699 -37.032 1.00 64.44 90 LYS A CA 1
ATOM 706 C C . LYS A 1 90 ? 1.742 18.536 -37.575 1.00 64.44 90 LYS A C 1
ATOM 708 O O . LYS A 1 90 ? 0.991 19.509 -37.586 1.00 64.44 90 LYS A O 1
ATOM 713 N N . VAL A 1 91 ? 1.368 17.337 -38.017 1.00 63.34 91 VAL A N 1
ATOM 714 C CA . VAL A 1 91 ? -0.040 17.052 -38.307 1.00 63.34 91 VAL A CA 1
ATOM 715 C C . VAL A 1 91 ? -0.749 17.150 -36.969 1.00 63.34 91 VAL A C 1
ATOM 717 O O . VAL A 1 91 ? -0.552 16.312 -36.081 1.00 63.34 91 VAL A O 1
ATOM 720 N N . ALA A 1 92 ? -1.497 18.236 -36.777 1.00 54.22 92 ALA A N 1
ATOM 721 C CA . ALA A 1 92 ? -2.429 18.324 -35.677 1.00 54.22 92 ALA A CA 1
ATOM 722 C C . ALA A 1 92 ? -3.384 17.152 -35.877 1.00 54.22 92 ALA A C 1
ATOM 724 O O . ALA A 1 92 ? -4.189 17.153 -36.800 1.00 54.22 92 ALA A O 1
ATOM 725 N N . ASN A 1 93 ? -3.224 16.105 -35.066 1.00 56.47 93 ASN A N 1
ATOM 726 C CA . ASN A 1 93 ? -4.256 15.095 -34.930 1.00 56.47 93 ASN A CA 1
ATOM 727 C C . ASN A 1 93 ? -5.498 15.885 -34.528 1.00 56.47 93 ASN A C 1
ATOM 729 O O . ASN A 1 93 ? -5.535 16.389 -33.398 1.00 56.47 93 ASN A O 1
ATOM 733 N N . ASP A 1 94 ? -6.444 16.062 -35.454 1.00 51.38 94 ASP A N 1
ATOM 734 C CA . ASP A 1 94 ? -7.754 16.610 -35.145 1.00 51.38 94 ASP A CA 1
ATOM 735 C C . ASP A 1 94 ? -8.224 15.862 -33.910 1.00 51.38 94 ASP A C 1
ATOM 737 O O . ASP A 1 94 ? -8.342 14.632 -33.907 1.00 51.38 94 ASP A O 1
ATOM 741 N N . LYS A 1 95 ? -8.322 16.597 -32.799 1.00 60.22 95 LYS A N 1
ATOM 742 C CA . LYS A 1 95 ? -8.636 16.054 -31.484 1.00 60.22 95 LYS A CA 1
ATOM 743 C C . LYS A 1 95 ? -10.079 15.579 -31.544 1.00 60.22 95 LYS A C 1
ATOM 745 O O . LYS A 1 95 ? -10.971 16.280 -31.084 1.00 60.22 95 LYS A O 1
ATOM 750 N N . ALA A 1 96 ? -10.317 14.410 -32.129 1.00 78.50 96 ALA A N 1
ATOM 751 C CA . ALA A 1 96 ? -11.622 13.790 -32.150 1.00 78.50 96 ALA A CA 1
ATOM 752 C C . ALA A 1 96 ? -12.029 13.596 -30.689 1.00 78.50 96 ALA A C 1
ATOM 754 O O . ALA A 1 96 ? -11.493 12.729 -29.992 1.00 78.50 96 ALA A O 1
ATOM 755 N N . THR A 1 97 ? -12.937 14.446 -30.209 1.00 86.06 97 THR A N 1
ATOM 756 C CA . THR A 1 97 ? -13.375 14.497 -28.809 1.00 86.06 97 THR A CA 1
ATOM 757 C C . THR A 1 97 ? -13.787 13.111 -28.315 1.00 86.06 97 THR A C 1
ATOM 759 O O . THR A 1 97 ? -13.468 12.728 -27.194 1.00 86.06 97 THR A O 1
ATOM 762 N N . HIS A 1 98 ? -14.386 12.309 -29.198 1.00 87.06 98 HIS A N 1
ATOM 763 C CA . HIS A 1 98 ? -14.772 10.922 -28.942 1.00 87.06 98 HIS A CA 1
ATOM 764 C C . HIS A 1 98 ? -13.590 9.993 -28.624 1.00 87.06 98 HIS A C 1
ATOM 766 O O . HIS A 1 98 ? -13.694 9.165 -27.723 1.00 87.06 98 HIS A O 1
ATOM 772 N N . LEU A 1 99 ? -12.451 10.131 -29.312 1.00 84.19 99 LEU A N 1
ATOM 773 C CA . LEU A 1 99 ? -11.269 9.305 -29.049 1.00 84.19 99 LEU A CA 1
ATOM 774 C C . LEU A 1 99 ? -10.620 9.682 -27.712 1.00 84.19 99 LEU A C 1
ATOM 776 O O . LEU A 1 99 ? -10.164 8.811 -26.975 1.00 84.19 99 LEU A O 1
ATOM 780 N N . ASN A 1 100 ? -10.609 10.976 -27.382 1.00 87.06 100 ASN A N 1
ATOM 781 C CA . ASN A 1 100 ? -10.129 11.443 -26.082 1.00 87.06 100 ASN A CA 1
ATOM 782 C C . ASN A 1 100 ? -11.043 10.978 -24.946 1.00 87.06 100 ASN A C 1
ATOM 784 O O . ASN A 1 100 ? -10.532 10.566 -23.910 1.00 87.06 100 ASN A O 1
ATOM 788 N N . LEU A 1 101 ? -12.365 10.973 -25.151 1.00 90.38 101 LEU A N 1
ATOM 789 C CA . LEU A 1 101 ? -13.311 10.404 -24.192 1.00 90.38 101 LEU A CA 1
ATOM 790 C C . LEU A 1 101 ? -13.047 8.909 -23.975 1.00 90.38 101 LEU A C 1
ATOM 792 O O . LEU A 1 101 ? -12.967 8.474 -22.834 1.00 90.38 101 LEU A O 1
ATOM 796 N N . LEU A 1 102 ? -12.831 8.140 -25.047 1.00 89.88 102 LEU A N 1
ATOM 797 C CA . LEU A 1 102 ? -12.521 6.712 -24.945 1.00 89.88 102 LEU A CA 1
ATOM 798 C C . LEU A 1 102 ? -11.207 6.458 -24.186 1.00 89.88 102 LEU A C 1
ATOM 800 O O . LEU A 1 102 ? -11.161 5.615 -23.293 1.00 89.88 102 LEU A O 1
ATOM 804 N N . ARG A 1 103 ? -10.151 7.224 -24.496 1.00 90.19 103 ARG A N 1
ATOM 805 C CA . ARG A 1 103 ? -8.863 7.167 -23.781 1.00 90.19 103 ARG A CA 1
ATOM 806 C C . ARG A 1 103 ? -9.002 7.558 -22.316 1.00 90.19 103 ARG A C 1
ATOM 808 O O . ARG A 1 103 ? -8.384 6.920 -21.471 1.00 90.19 103 ARG A O 1
ATOM 815 N N . LEU A 1 104 ? -9.823 8.566 -22.020 1.00 91.12 104 LEU A N 1
ATOM 816 C CA . LEU A 1 104 ? -10.140 8.961 -20.654 1.00 91.12 104 LEU A CA 1
ATOM 817 C C . LEU A 1 104 ? -10.830 7.810 -19.918 1.00 91.12 104 LEU A C 1
ATOM 819 O O . LEU A 1 104 ? -10.368 7.430 -18.850 1.00 91.12 104 LEU A O 1
ATOM 823 N N . THR A 1 105 ? -11.856 7.192 -20.513 1.00 91.00 105 THR A N 1
ATOM 824 C CA . THR A 1 105 ? -12.552 6.039 -19.923 1.00 91.00 105 THR A CA 1
ATOM 825 C C . THR A 1 105 ? -11.596 4.877 -19.660 1.00 91.00 105 THR A C 1
ATOM 827 O O . THR A 1 105 ? -11.551 4.366 -18.542 1.00 91.00 105 THR A O 1
ATOM 830 N N . TYR A 1 106 ? -10.789 4.478 -20.648 1.00 93.81 106 TYR A N 1
ATOM 831 C CA . TYR A 1 106 ? -9.830 3.388 -20.465 1.00 93.81 106 TYR A CA 1
ATOM 832 C C . TYR A 1 106 ? -8.755 3.736 -19.428 1.00 93.81 106 TYR A C 1
ATOM 834 O O . TYR A 1 106 ? -8.389 2.893 -18.611 1.00 93.81 106 TYR A O 1
ATOM 842 N N . GLY A 1 107 ? -8.273 4.980 -19.437 1.00 92.56 107 GLY A N 1
ATOM 843 C CA . GLY A 1 107 ? -7.294 5.492 -18.487 1.00 92.56 107 GLY A CA 1
ATOM 844 C C . GLY A 1 107 ? -7.812 5.497 -17.052 1.00 92.56 107 GLY A C 1
ATOM 845 O O . GLY A 1 107 ? -7.106 5.038 -16.162 1.00 92.56 107 GLY A O 1
ATOM 846 N N . THR A 1 108 ? -9.051 5.938 -16.817 1.00 89.69 108 THR A N 1
ATOM 847 C CA . THR A 1 108 ? -9.677 5.926 -15.484 1.00 89.69 108 THR A CA 1
ATOM 848 C C . THR A 1 108 ? -9.797 4.504 -14.939 1.00 89.69 108 THR A C 1
ATOM 850 O O . THR A 1 108 ? -9.431 4.249 -13.793 1.00 89.69 108 THR A O 1
ATOM 853 N N . VAL A 1 109 ? -10.243 3.556 -15.765 1.00 91.81 109 VAL A N 1
ATOM 854 C CA . VAL A 1 109 ? -10.347 2.140 -15.375 1.00 91.81 109 VAL A CA 1
ATOM 855 C C . VAL A 1 109 ? -8.968 1.536 -15.120 1.00 91.81 109 VAL A C 1
ATOM 857 O O . VAL A 1 109 ? -8.766 0.845 -14.123 1.00 91.81 109 VAL A O 1
ATOM 860 N N . GLY A 1 110 ? -8.003 1.821 -15.998 1.00 94.06 110 GLY A N 1
ATOM 861 C CA . GLY A 1 110 ? -6.616 1.406 -15.826 1.00 94.06 110 GLY A CA 1
ATOM 862 C C . GLY A 1 110 ? -6.007 1.968 -14.542 1.00 94.06 110 GLY A C 1
ATOM 863 O O . GLY A 1 110 ? -5.306 1.246 -13.840 1.00 94.06 110 GLY A O 1
ATOM 864 N N . PHE A 1 111 ? -6.311 3.221 -14.192 1.00 92.75 111 PHE A N 1
ATOM 865 C CA . PHE A 1 111 ? -5.848 3.843 -12.954 1.00 92.75 111 PHE A CA 1
ATOM 866 C C . PHE A 1 111 ? -6.466 3.161 -11.736 1.00 92.75 111 PHE A C 1
ATOM 868 O O . PHE A 1 111 ? -5.731 2.818 -10.816 1.00 92.75 111 PHE A O 1
ATOM 875 N N . PHE A 1 112 ? -7.782 2.914 -11.732 1.00 91.44 112 PHE A N 1
ATOM 876 C CA . PHE A 1 112 ? -8.433 2.169 -10.650 1.00 91.44 112 PHE A CA 1
ATOM 877 C C . PHE A 1 112 ? -7.801 0.784 -10.467 1.00 91.44 112 PHE A C 1
ATOM 879 O O . PHE A 1 112 ? -7.462 0.402 -9.348 1.00 91.44 112 PHE A O 1
ATOM 886 N N . TYR A 1 113 ? -7.559 0.065 -11.567 1.00 94.69 113 TYR A N 1
ATOM 887 C CA . TYR A 1 113 ? -6.895 -1.235 -11.536 1.00 94.69 113 TYR A CA 1
ATOM 888 C C . TYR A 1 113 ? -5.470 -1.161 -10.965 1.00 94.69 113 TYR A C 1
ATOM 890 O O . TYR A 1 113 ? -5.124 -1.945 -10.084 1.00 94.69 113 TYR A O 1
ATOM 898 N N . VAL A 1 114 ? -4.646 -0.212 -11.422 1.00 94.44 114 VAL A N 1
ATOM 899 C CA . VAL A 1 114 ? -3.270 -0.028 -10.921 1.00 94.44 114 VAL A CA 1
ATOM 900 C C . VAL A 1 114 ? -3.260 0.435 -9.461 1.00 94.44 114 VAL A C 1
ATOM 902 O O . VAL A 1 114 ? -2.408 -0.006 -8.693 1.00 94.44 114 VAL A O 1
ATOM 905 N N . GLY A 1 115 ? -4.220 1.267 -9.053 1.00 91.12 115 GLY A N 1
ATOM 906 C CA . GLY A 1 115 ? -4.433 1.638 -7.656 1.00 91.12 115 GLY A CA 1
ATOM 907 C C . GLY A 1 115 ? -4.742 0.411 -6.801 1.00 91.12 115 GLY A C 1
ATOM 908 O O . GLY A 1 115 ? -4.108 0.199 -5.773 1.00 91.12 115 GLY A O 1
ATOM 909 N N . PHE A 1 116 ? -5.639 -0.465 -7.253 1.00 91.31 116 PHE A N 1
ATOM 910 C CA . PHE A 1 116 ? -5.909 -1.711 -6.540 1.00 91.31 116 PHE A CA 1
ATOM 911 C C . PHE A 1 116 ? -4.701 -2.666 -6.531 1.00 91.31 116 PHE A C 1
ATOM 913 O O . PHE A 1 116 ? -4.409 -3.276 -5.504 1.00 91.31 116 PHE A O 1
ATOM 920 N N . LEU A 1 117 ? -3.945 -2.759 -7.631 1.00 93.94 117 LEU A N 1
ATOM 921 C CA . LEU A 1 117 ? -2.684 -3.510 -7.665 1.00 93.94 117 LEU A CA 1
ATOM 922 C C . LEU A 1 117 ? -1.694 -2.987 -6.610 1.00 93.94 117 LEU A C 1
ATOM 924 O O . LEU A 1 117 ? -1.009 -3.787 -5.973 1.00 93.94 117 LEU A O 1
ATOM 928 N N . PHE A 1 118 ? -1.655 -1.670 -6.378 1.00 93.19 118 PHE A N 1
ATOM 929 C CA . PHE A 1 118 ? -0.882 -1.072 -5.289 1.00 93.19 118 PHE A CA 1
ATOM 930 C C . PHE A 1 118 ? -1.374 -1.522 -3.905 1.00 93.19 118 PHE A C 1
ATOM 932 O O . PHE A 1 118 ? -0.528 -1.874 -3.087 1.00 93.19 118 PHE A O 1
ATOM 939 N N . VAL A 1 119 ? -2.693 -1.598 -3.656 1.00 89.75 119 VAL A N 1
ATOM 940 C CA . VAL A 1 119 ? -3.249 -2.163 -2.400 1.00 89.75 119 VAL A CA 1
ATOM 941 C C . VAL A 1 119 ? -2.741 -3.580 -2.180 1.00 89.75 119 VAL A C 1
ATOM 943 O O . VAL A 1 119 ? -2.236 -3.881 -1.106 1.00 89.75 119 VAL A O 1
ATOM 946 N N . VAL A 1 120 ? -2.819 -4.435 -3.206 1.00 92.00 120 VAL A N 1
ATOM 947 C CA . VAL A 1 120 ? -2.334 -5.823 -3.128 1.00 92.00 120 VAL A CA 1
ATOM 948 C C . VAL A 1 120 ? -0.843 -5.852 -2.794 1.00 92.00 120 VAL A C 1
ATOM 950 O O . VAL A 1 120 ? -0.427 -6.578 -1.896 1.00 92.00 120 VAL A O 1
ATOM 953 N N . CYS A 1 121 ? -0.031 -5.042 -3.480 1.00 94.12 121 CYS A N 1
ATOM 954 C CA . CYS A 1 121 ? 1.412 -5.001 -3.243 1.00 94.12 121 CYS A CA 1
ATOM 955 C C . CYS A 1 121 ? 1.752 -4.497 -1.836 1.00 94.12 121 CYS A C 1
ATOM 957 O O . CYS A 1 121 ? 2.623 -5.061 -1.176 1.00 94.12 121 CYS A O 1
ATOM 959 N N . PHE A 1 122 ? 1.067 -3.452 -1.372 1.00 90.25 122 PHE A N 1
ATOM 960 C CA . PHE A 1 122 ? 1.249 -2.928 -0.027 1.00 90.25 122 PHE A CA 1
ATOM 961 C C . PHE A 1 122 ? 0.831 -3.945 1.034 1.00 90.25 122 PHE A C 1
ATOM 963 O O . PHE A 1 122 ? 1.575 -4.157 1.984 1.00 90.25 122 PHE A O 1
ATOM 970 N N . GLN A 1 123 ? -0.310 -4.613 0.852 1.00 89.62 123 GLN A N 1
ATOM 971 C CA . GLN A 1 123 ? -0.804 -5.583 1.822 1.00 89.62 123 GLN A CA 1
ATOM 972 C C . GLN A 1 123 ? 0.139 -6.782 1.951 1.00 89.62 123 GLN A C 1
ATOM 974 O O . GLN A 1 123 ? 0.445 -7.192 3.064 1.00 89.62 123 GLN A O 1
ATOM 979 N N . VAL A 1 124 ? 0.668 -7.299 0.835 1.00 91.25 124 VAL A N 1
ATOM 980 C CA . VAL A 1 124 ? 1.689 -8.360 0.874 1.00 91.25 124 VAL A CA 1
ATOM 981 C C . VAL A 1 124 ? 2.916 -7.905 1.660 1.00 91.25 124 VAL A C 1
ATOM 983 O O . VAL A 1 124 ? 3.453 -8.669 2.457 1.00 91.25 124 VAL A O 1
ATOM 986 N N . LEU A 1 125 ? 3.356 -6.660 1.460 1.00 90.81 125 LEU A N 1
ATOM 987 C CA . LEU A 1 125 ? 4.486 -6.109 2.201 1.00 90.81 125 LEU A CA 1
ATOM 988 C C . LEU A 1 125 ? 4.177 -6.007 3.703 1.00 90.81 125 LEU A C 1
ATOM 990 O O . LEU A 1 125 ? 5.010 -6.403 4.512 1.00 90.81 125 LEU A O 1
ATOM 994 N N . LEU A 1 126 ? 2.984 -5.528 4.066 1.00 87.25 126 LEU A N 1
ATOM 995 C CA . LEU A 1 126 ? 2.536 -5.431 5.455 1.00 87.25 126 LEU A CA 1
ATOM 996 C C . LEU A 1 126 ? 2.488 -6.811 6.127 1.00 87.25 126 LEU A C 1
ATOM 998 O O . LEU A 1 126 ? 3.036 -6.964 7.213 1.00 87.25 126 LEU A O 1
ATOM 1002 N N . PHE A 1 127 ? 1.932 -7.827 5.457 1.00 88.06 127 PHE A N 1
ATOM 1003 C CA . PHE A 1 127 ? 1.895 -9.203 5.967 1.00 88.06 127 PHE A CA 1
ATOM 1004 C C . PHE A 1 127 ? 3.295 -9.769 6.225 1.00 88.06 127 PHE A C 1
ATOM 1006 O O . PHE A 1 127 ? 3.526 -10.372 7.267 1.00 88.06 127 PHE A O 1
ATOM 1013 N N . LEU A 1 128 ? 4.256 -9.520 5.329 1.00 89.19 128 LEU A N 1
ATOM 1014 C CA . LEU A 1 128 ? 5.643 -9.956 5.528 1.00 89.19 128 LEU A CA 1
ATOM 1015 C C . LEU A 1 128 ? 6.306 -9.279 6.729 1.00 89.19 128 LEU A C 1
ATOM 1017 O O . LEU A 1 128 ? 7.115 -9.903 7.412 1.00 89.19 128 LEU A O 1
ATOM 1021 N N . PHE A 1 129 ? 5.987 -8.009 6.984 1.00 87.81 129 PHE A N 1
ATOM 1022 C CA . PHE A 1 129 ? 6.488 -7.313 8.166 1.00 87.81 129 PHE A CA 1
ATOM 1023 C C . PHE A 1 129 ? 5.841 -7.814 9.450 1.00 87.81 129 PHE A C 1
ATOM 1025 O O . PHE A 1 129 ? 6.555 -8.002 10.429 1.00 87.81 129 PHE A O 1
ATOM 1032 N N . MET A 1 130 ? 4.538 -8.088 9.442 1.00 84.62 130 MET A N 1
ATOM 1033 C CA . MET A 1 130 ? 3.866 -8.686 10.596 1.00 84.62 130 MET A CA 1
ATOM 1034 C C . MET A 1 130 ? 4.439 -10.062 10.918 1.00 84.62 130 MET A C 1
ATOM 1036 O O . MET A 1 130 ? 4.821 -10.301 12.061 1.00 84.62 130 MET A O 1
ATOM 1040 N N . ASP A 1 131 ? 4.614 -10.918 9.906 1.00 86.19 131 ASP A N 1
ATOM 1041 C CA . ASP A 1 131 ? 5.276 -12.216 10.064 1.00 86.19 131 ASP A CA 1
ATOM 1042 C C . ASP A 1 131 ? 6.701 -12.039 10.637 1.00 86.19 131 ASP A C 1
ATOM 1044 O O . ASP A 1 131 ? 7.103 -12.781 11.531 1.00 86.19 131 ASP A O 1
ATOM 1048 N N . LEU A 1 132 ? 7.459 -11.022 10.193 1.00 88.25 132 LEU A N 1
ATOM 1049 C CA . LEU A 1 132 ? 8.799 -10.721 10.719 1.00 88.25 132 LEU A CA 1
ATOM 1050 C C . LEU A 1 132 ? 8.769 -10.348 12.210 1.00 88.25 132 LEU A C 1
ATOM 1052 O O . LEU A 1 132 ? 9.624 -10.802 12.973 1.00 88.25 132 LEU A O 1
ATOM 1056 N N . VAL A 1 133 ? 7.810 -9.518 12.625 1.00 83.88 133 VAL A N 1
ATOM 1057 C CA . VAL A 1 133 ? 7.682 -9.094 14.024 1.00 83.88 133 VAL A CA 1
ATOM 1058 C C . VAL A 1 133 ? 7.233 -10.264 14.900 1.00 83.88 133 VAL A C 1
ATOM 1060 O O . VAL A 1 133 ? 7.863 -10.518 15.927 1.00 83.88 133 VAL A O 1
ATOM 1063 N N . VAL A 1 134 ? 6.243 -11.046 14.462 1.00 82.56 134 VAL A N 1
ATOM 1064 C CA . VAL A 1 134 ? 5.790 -12.257 15.168 1.00 82.56 134 VAL A CA 1
ATOM 1065 C C . VAL A 1 134 ? 6.937 -13.268 15.318 1.00 82.56 134 VAL A C 1
ATOM 1067 O O . VAL A 1 134 ? 7.229 -13.722 16.425 1.00 82.56 134 VAL A O 1
ATOM 1070 N N . ASP A 1 135 ? 7.673 -13.566 14.242 1.00 84.81 135 ASP A N 1
ATOM 1071 C CA . ASP A 1 135 ? 8.765 -14.553 14.260 1.00 84.81 135 ASP A CA 1
ATOM 1072 C C . ASP A 1 135 ? 9.995 -14.114 15.075 1.00 84.81 135 ASP A C 1
ATOM 1074 O O . ASP A 1 135 ? 10.819 -14.954 15.468 1.00 84.81 135 ASP A O 1
ATOM 1078 N N . SER A 1 136 ? 10.138 -12.814 15.347 1.00 85.19 136 SER A N 1
ATOM 1079 C CA . SER A 1 136 ? 11.231 -12.297 16.175 1.00 85.19 136 SER A CA 1
ATOM 1080 C C . SER A 1 136 ? 11.114 -12.695 17.657 1.00 85.19 136 SER A C 1
ATOM 1082 O O . SER A 1 136 ? 12.092 -12.567 18.394 1.00 85.19 136 SER A O 1
ATOM 1084 N N . GLY A 1 137 ? 9.972 -13.259 18.079 1.00 78.31 137 GLY A N 1
ATOM 1085 C CA . GLY A 1 137 ? 9.729 -13.682 19.464 1.00 78.31 137 GLY A CA 1
ATOM 1086 C C . GLY A 1 137 ? 9.274 -12.542 20.372 1.00 78.31 137 GLY A C 1
ATOM 1087 O O . GLY A 1 137 ? 9.453 -12.611 21.581 1.00 78.31 137 GLY A O 1
ATOM 1088 N N . LEU A 1 138 ? 8.724 -11.476 19.790 1.00 72.44 138 LEU A N 1
ATOM 1089 C CA . LEU A 1 138 ? 8.140 -10.373 20.554 1.00 72.44 138 LEU A CA 1
ATOM 1090 C C . LEU A 1 138 ? 6.770 -10.730 21.130 1.00 72.44 138 LEU A C 1
ATOM 1092 O O . LEU A 1 138 ? 6.395 -10.222 22.179 1.00 72.44 138 LEU A O 1
ATOM 1096 N N . THR A 1 139 ? 6.040 -11.621 20.460 1.00 66.31 139 THR A N 1
ATOM 1097 C CA . THR A 1 139 ? 4.716 -12.085 20.892 1.00 66.31 139 THR A CA 1
ATOM 1098 C C . THR A 1 139 ? 4.767 -13.427 21.624 1.00 66.31 139 THR A C 1
ATOM 1100 O O . THR A 1 139 ? 3.938 -13.690 22.489 1.00 66.31 139 THR A O 1
ATOM 1103 N N . GLU A 1 140 ? 5.745 -14.279 21.312 1.00 64.94 140 GLU A N 1
ATOM 1104 C CA . GLU A 1 140 ? 5.944 -15.583 21.949 1.00 64.94 140 GLU A CA 1
ATOM 1105 C C . GLU A 1 140 ? 7.269 -15.607 22.722 1.00 64.94 140 GLU A C 1
ATOM 1107 O O . GLU A 1 140 ? 8.294 -15.188 22.196 1.00 64.94 140 GLU A O 1
ATOM 1112 N N . ASN A 1 141 ? 7.296 -16.225 23.912 1.00 67.75 141 ASN A N 1
ATOM 1113 C CA . ASN A 1 141 ? 8.497 -16.403 24.756 1.00 67.75 141 ASN A CA 1
ATOM 1114 C C . ASN A 1 141 ? 9.670 -17.178 24.094 1.00 67.75 141 ASN A C 1
ATOM 1116 O O . ASN A 1 141 ? 10.652 -17.506 24.763 1.00 67.75 141 ASN A O 1
ATOM 1120 N N . ALA A 1 142 ? 9.588 -17.517 22.805 1.00 79.00 142 ALA A N 1
ATOM 1121 C CA . ALA A 1 142 ? 10.620 -18.228 22.066 1.00 79.00 142 ALA A CA 1
ATOM 1122 C C . ALA A 1 142 ? 10.829 -17.619 20.671 1.00 79.00 142 ALA A C 1
ATOM 1124 O O . ALA A 1 142 ? 10.080 -17.891 19.733 1.00 79.00 142 ALA A O 1
ATOM 1125 N N . ALA A 1 143 ? 11.912 -16.855 20.511 1.00 83.88 143 ALA A N 1
ATOM 1126 C CA . ALA A 1 143 ? 12.361 -16.393 19.203 1.00 83.88 143 ALA A CA 1
ATOM 1127 C C . ALA A 1 143 ? 12.649 -17.581 18.269 1.00 83.88 143 ALA A C 1
ATOM 1129 O O . ALA A 1 143 ? 13.317 -18.550 18.649 1.00 83.88 143 ALA A O 1
ATOM 1130 N N . ARG A 1 144 ? 12.185 -17.495 17.015 1.00 87.25 144 ARG A N 1
ATOM 1131 C CA . ARG A 1 144 ? 12.409 -18.518 15.980 1.00 87.25 144 ARG A CA 1
ATOM 1132 C C . ARG A 1 144 ? 13.350 -17.956 14.908 1.00 87.25 144 ARG A C 1
ATOM 1134 O O . ARG A 1 144 ? 12.908 -17.654 13.799 1.00 87.25 144 ARG A O 1
ATOM 1141 N N . PRO A 1 145 ? 14.668 -17.848 15.181 1.00 88.19 145 PRO A N 1
ATOM 1142 C CA . PRO A 1 145 ? 15.603 -17.091 14.343 1.00 88.19 145 PRO A CA 1
ATOM 1143 C C . PRO A 1 145 ? 15.667 -17.589 12.894 1.00 88.19 145 PRO A C 1
ATOM 1145 O O . PRO A 1 145 ? 15.892 -16.798 11.985 1.00 88.19 145 PRO A O 1
ATOM 1148 N N . GLY A 1 146 ? 15.439 -18.887 12.657 1.00 88.38 146 GLY A N 1
ATOM 1149 C CA . GLY A 1 146 ? 15.392 -19.448 11.305 1.00 88.38 146 GLY A CA 1
ATOM 1150 C C . GLY A 1 146 ? 14.212 -18.939 10.469 1.00 88.38 146 GLY A C 1
ATOM 1151 O O . GLY A 1 146 ? 14.398 -18.652 9.286 1.00 88.38 146 GLY A O 1
ATOM 1152 N N . LYS A 1 147 ? 13.026 -18.787 11.080 1.00 88.81 147 LYS A N 1
ATOM 1153 C CA . LYS A 1 147 ? 11.829 -18.252 10.413 1.00 88.81 147 LYS A CA 1
ATOM 1154 C C . LYS A 1 147 ? 11.989 -16.760 10.148 1.00 88.81 147 LYS A C 1
ATOM 1156 O O . LYS A 1 147 ? 11.933 -16.344 8.995 1.00 88.81 147 LYS A O 1
ATOM 1161 N N . PHE A 1 148 ? 12.369 -16.016 11.189 1.00 91.06 148 PHE A N 1
ATOM 1162 C CA . PHE A 1 148 ? 12.697 -14.594 11.107 1.00 91.06 148 PHE A CA 1
ATOM 1163 C C . PHE A 1 148 ? 13.693 -14.301 9.977 1.00 91.06 148 PHE A C 1
ATOM 1165 O O . PHE A 1 148 ? 13.441 -13.456 9.120 1.00 91.06 148 PHE A O 1
ATOM 1172 N N . LEU A 1 149 ? 14.809 -15.039 9.924 1.00 91.69 149 LEU A N 1
ATOM 1173 C CA . LEU A 1 149 ? 15.829 -14.845 8.896 1.00 91.69 149 LEU A CA 1
ATOM 1174 C C . LEU A 1 149 ? 15.308 -15.202 7.496 1.00 91.69 149 LEU A C 1
ATOM 1176 O O . LEU A 1 149 ? 15.639 -14.516 6.534 1.00 91.69 149 LEU A O 1
ATOM 1180 N N . GLY A 1 150 ? 14.486 -16.246 7.369 1.00 92.38 150 GLY A N 1
ATOM 1181 C CA . GLY A 1 150 ? 13.837 -16.608 6.108 1.00 92.38 150 GLY A CA 1
ATOM 1182 C C . GLY A 1 150 ? 12.920 -15.507 5.571 1.00 92.38 150 GLY A C 1
ATOM 1183 O O . GLY A 1 150 ? 13.049 -15.120 4.407 1.00 92.38 150 GLY A O 1
ATOM 1184 N N . THR A 1 151 ? 12.058 -14.960 6.430 1.00 91.75 151 THR A N 1
ATOM 1185 C CA . THR A 1 151 ? 11.154 -13.847 6.105 1.00 91.75 151 THR A CA 1
ATOM 1186 C C . THR A 1 151 ? 11.944 -12.578 5.773 1.00 91.75 151 THR A C 1
ATOM 1188 O O . THR A 1 151 ? 11.709 -11.969 4.728 1.00 91.75 151 THR A O 1
ATOM 1191 N N . LEU A 1 152 ? 12.969 -12.237 6.564 1.00 92.56 152 LEU A N 1
ATOM 1192 C CA . LEU A 1 152 ? 13.857 -11.092 6.322 1.00 92.56 152 LEU A CA 1
ATOM 1193 C C . LEU A 1 152 ? 14.565 -11.180 4.961 1.00 92.56 152 LEU A C 1
ATOM 1195 O O . LEU A 1 152 ? 14.606 -10.205 4.209 1.00 92.56 152 LEU A O 1
ATOM 1199 N N . LEU A 1 153 ? 15.098 -12.356 4.622 1.00 93.50 153 LEU A N 1
ATOM 1200 C CA . LEU A 1 153 ? 15.787 -12.597 3.352 1.00 93.50 153 LEU A CA 1
ATOM 1201 C C . LEU A 1 153 ? 14.837 -12.615 2.143 1.00 93.50 153 LEU A C 1
ATOM 1203 O O . LEU A 1 153 ? 15.299 -12.438 1.015 1.00 93.50 153 LEU A O 1
ATOM 1207 N N . SER A 1 154 ? 13.526 -12.784 2.355 1.00 94.56 154 SER A N 1
ATOM 1208 C CA . SER A 1 154 ? 12.511 -12.687 1.296 1.00 94.56 154 SER A CA 1
ATOM 1209 C C . SER A 1 154 ? 12.240 -11.240 0.857 1.00 94.56 154 SER A C 1
ATOM 1211 O O . SER A 1 154 ? 11.914 -10.998 -0.312 1.00 94.56 154 SER A O 1
ATOM 1213 N N . LEU A 1 155 ? 12.417 -10.264 1.764 1.00 93.06 155 LEU A N 1
ATOM 1214 C CA . LEU A 1 155 ? 12.040 -8.864 1.541 1.00 93.06 155 LEU A CA 1
ATOM 1215 C C . LEU A 1 155 ? 12.685 -8.250 0.288 1.00 93.06 155 LEU A C 1
ATOM 1217 O O . LEU A 1 155 ? 11.956 -7.627 -0.482 1.00 93.06 155 LEU A O 1
ATOM 1221 N N . PRO A 1 156 ? 13.990 -8.426 -0.012 1.00 92.50 156 PRO A N 1
ATOM 1222 C CA . PRO A 1 156 ? 14.583 -7.855 -1.222 1.00 92.50 156 PRO A CA 1
ATOM 1223 C C . PRO A 1 156 ? 13.931 -8.348 -2.521 1.00 92.50 156 PRO A C 1
ATOM 1225 O O . PRO A 1 156 ? 13.712 -7.554 -3.440 1.00 92.50 156 PRO A O 1
ATOM 1228 N N . VAL A 1 157 ? 13.590 -9.640 -2.603 1.00 93.69 157 VAL A N 1
ATOM 1229 C CA . VAL A 1 157 ? 12.942 -10.219 -3.792 1.00 93.69 157 VAL A CA 1
ATOM 1230 C C . VAL A 1 157 ? 11.494 -9.759 -3.897 1.00 93.69 157 VAL A C 1
ATOM 1232 O O . VAL A 1 157 ? 11.064 -9.409 -4.996 1.00 93.69 157 VAL A O 1
ATOM 1235 N N . PHE A 1 158 ? 10.767 -9.661 -2.780 1.00 94.88 158 PHE A N 1
ATOM 1236 C CA . PHE A 1 158 ? 9.430 -9.068 -2.769 1.00 94.88 158 PHE A CA 1
ATOM 1237 C C . PHE A 1 158 ? 9.449 -7.598 -3.184 1.00 94.88 158 PHE A C 1
ATOM 1239 O O . PHE A 1 158 ? 8.747 -7.228 -4.118 1.00 94.88 158 PHE A O 1
ATOM 1246 N N . LEU A 1 159 ? 10.295 -6.762 -2.579 1.00 94.00 159 LEU A N 1
ATOM 1247 C CA . LEU A 1 159 ? 10.422 -5.345 -2.936 1.00 94.00 159 LEU A CA 1
ATOM 1248 C C . LEU A 1 159 ? 10.755 -5.167 -4.425 1.00 94.00 159 LEU A C 1
ATOM 1250 O O . LEU A 1 159 ? 10.157 -4.336 -5.118 1.00 94.00 159 LEU A O 1
ATOM 1254 N N . TYR A 1 160 ? 11.674 -5.979 -4.954 1.00 93.19 160 TYR A N 1
ATOM 1255 C CA . TYR A 1 160 ? 12.006 -5.954 -6.376 1.00 93.19 160 TYR A CA 1
ATOM 1256 C C . TYR A 1 160 ? 10.845 -6.440 -7.259 1.00 93.19 160 TYR A C 1
ATOM 1258 O O . TYR A 1 160 ? 10.553 -5.835 -8.292 1.00 93.19 160 TYR A O 1
ATOM 1266 N N . GLY A 1 161 ? 10.154 -7.506 -6.865 1.00 94.31 161 GLY A N 1
ATOM 1267 C CA . GLY A 1 161 ? 9.055 -8.062 -7.643 1.00 94.31 161 GLY A CA 1
ATOM 1268 C C . GLY A 1 161 ? 7.804 -7.197 -7.646 1.00 94.31 161 GLY A C 1
ATOM 1269 O O . GLY A 1 161 ? 7.249 -6.930 -8.712 1.00 94.31 161 GLY A O 1
ATOM 1270 N N . LEU A 1 162 ? 7.411 -6.674 -6.489 1.00 95.06 162 LEU A N 1
ATOM 1271 C CA . LEU A 1 162 ? 6.287 -5.752 -6.342 1.00 95.06 162 LEU A CA 1
ATOM 1272 C C . LEU A 1 162 ? 6.564 -4.444 -7.097 1.00 95.06 162 LEU A C 1
ATOM 1274 O O . LEU A 1 162 ? 5.711 -3.968 -7.847 1.00 95.06 162 LEU A O 1
ATOM 1278 N N . SER A 1 163 ? 7.788 -3.903 -7.016 1.00 94.06 163 SER A N 1
ATOM 1279 C CA . SER A 1 163 ? 8.171 -2.729 -7.819 1.00 94.06 163 SER A CA 1
ATOM 1280 C C . SER A 1 163 ? 8.191 -3.011 -9.324 1.00 94.06 163 SER A C 1
ATOM 1282 O O . SER A 1 163 ? 7.819 -2.146 -10.119 1.00 94.06 163 SER A O 1
ATOM 1284 N N . SER A 1 164 ? 8.574 -4.222 -9.740 1.00 93.00 164 SER A N 1
ATOM 1285 C CA . SER A 1 164 ? 8.505 -4.674 -11.135 1.00 93.00 164 SER A CA 1
ATOM 1286 C C . SER A 1 164 ? 7.058 -4.769 -11.635 1.00 93.00 164 SER A C 1
ATOM 1288 O O . SER A 1 164 ? 6.766 -4.281 -12.731 1.00 93.00 164 SER A O 1
ATOM 1290 N N . ALA A 1 165 ? 6.145 -5.319 -10.826 1.00 94.19 165 ALA A N 1
ATOM 1291 C CA . ALA A 1 165 ? 4.716 -5.394 -11.131 1.00 94.19 165 ALA A CA 1
ATOM 1292 C C . ALA A 1 165 ? 4.088 -3.995 -11.249 1.00 94.19 165 ALA A C 1
ATOM 1294 O O . ALA A 1 165 ? 3.420 -3.696 -12.241 1.00 94.19 165 ALA A O 1
ATOM 1295 N N . MET A 1 166 ? 4.391 -3.092 -10.311 1.00 95.25 166 MET A N 1
ATOM 1296 C CA . MET A 1 166 ? 3.920 -1.702 -10.360 1.00 95.25 166 MET A CA 1
ATOM 1297 C C . MET A 1 166 ? 4.509 -0.906 -11.529 1.00 95.25 166 MET A C 1
ATOM 1299 O O . MET A 1 166 ? 3.814 -0.084 -12.130 1.00 95.25 166 MET A O 1
ATOM 1303 N N . ALA A 1 167 ? 5.757 -1.176 -11.922 1.00 92.56 167 ALA A N 1
ATOM 1304 C CA . ALA A 1 167 ? 6.344 -0.588 -13.125 1.00 92.56 167 ALA A CA 1
ATOM 1305 C C . ALA A 1 167 ? 5.620 -1.052 -14.398 1.00 92.56 167 ALA A C 1
ATOM 1307 O O . ALA A 1 167 ? 5.350 -0.236 -15.280 1.00 92.56 167 ALA A O 1
ATOM 1308 N N . LEU A 1 168 ? 5.246 -2.336 -14.478 1.00 93.69 168 LEU A N 1
ATOM 1309 C CA . LEU A 1 168 ? 4.398 -2.847 -15.560 1.00 93.69 168 LEU A CA 1
ATOM 1310 C C . LEU A 1 168 ? 2.998 -2.228 -15.517 1.00 93.69 168 LEU A C 1
ATOM 1312 O O . LEU A 1 168 ? 2.485 -1.863 -16.568 1.00 93.69 168 LEU A O 1
ATOM 1316 N N . GLY A 1 169 ? 2.414 -2.044 -14.328 1.00 94.81 169 GLY A N 1
ATOM 1317 C CA . GLY A 1 169 ? 1.139 -1.339 -14.138 1.00 94.81 169 GLY A CA 1
ATOM 1318 C C . GLY A 1 169 ? 1.194 0.111 -14.624 1.00 94.81 169 GLY A C 1
ATOM 1319 O O . GLY A 1 169 ? 0.313 0.569 -15.345 1.00 94.81 169 GLY A O 1
ATOM 1320 N N . SER A 1 170 ? 2.285 0.816 -14.326 1.00 93.44 170 SER A N 1
ATOM 1321 C CA . SER A 1 170 ? 2.512 2.194 -14.784 1.00 93.44 170 SER A CA 1
ATOM 1322 C C . SER A 1 170 ? 2.687 2.267 -16.304 1.00 93.44 170 SER A C 1
ATOM 1324 O O . SER A 1 170 ? 2.126 3.147 -16.958 1.00 93.44 170 SER A O 1
ATOM 1326 N N . ALA A 1 171 ? 3.435 1.320 -16.880 1.00 91.88 171 ALA A N 1
ATOM 1327 C CA . ALA A 1 171 ? 3.602 1.207 -18.326 1.00 91.88 171 ALA A CA 1
ATOM 1328 C C . ALA A 1 171 ? 2.275 0.870 -19.021 1.00 91.88 171 ALA A C 1
ATOM 1330 O O . ALA A 1 171 ? 1.959 1.472 -20.042 1.00 91.88 171 ALA A O 1
ATOM 1331 N N . PHE A 1 172 ? 1.484 -0.035 -18.440 1.00 94.69 172 PHE A N 1
ATOM 1332 C CA . PHE A 1 172 ? 0.145 -0.387 -18.902 1.00 94.69 172 PHE A CA 1
ATOM 1333 C C . PHE A 1 172 ? -0.778 0.833 -18.926 1.00 94.69 172 PHE A C 1
ATOM 1335 O O . PHE A 1 172 ? -1.378 1.128 -19.955 1.00 94.69 172 PHE A O 1
ATOM 1342 N N . LEU A 1 173 ? -0.838 1.593 -17.831 1.00 93.81 173 LEU A N 1
ATOM 1343 C CA . LEU A 1 173 ? -1.649 2.806 -17.752 1.00 93.81 173 LEU A CA 1
ATOM 1344 C C . LEU A 1 173 ? -1.224 3.847 -18.801 1.00 93.81 173 LEU A C 1
ATOM 1346 O O . LEU A 1 173 ? -2.065 4.414 -19.497 1.00 93.81 173 LEU A O 1
ATOM 1350 N N . SER A 1 174 ? 0.087 4.054 -18.948 1.00 90.69 174 SER A N 1
ATOM 1351 C CA . SER A 1 174 ? 0.660 4.942 -19.964 1.00 90.69 174 SER A CA 1
ATOM 1352 C C . SER A 1 174 ? 0.321 4.488 -21.391 1.00 90.69 174 SER A C 1
ATOM 1354 O O . SER A 1 174 ? 0.025 5.323 -22.248 1.00 90.69 174 SER A O 1
ATOM 1356 N N . ASP A 1 175 ? 0.360 3.182 -21.659 1.00 91.88 175 ASP A N 1
ATOM 1357 C CA . ASP A 1 175 ? 0.029 2.596 -22.960 1.00 91.88 175 ASP A CA 1
ATOM 1358 C C . ASP A 1 175 ? -1.458 2.762 -23.292 1.00 91.88 175 ASP A C 1
ATOM 1360 O O . ASP A 1 175 ? -1.801 3.284 -24.352 1.00 91.88 175 ASP A O 1
ATOM 1364 N N . VAL A 1 176 ? -2.339 2.416 -22.350 1.00 92.44 176 VAL A N 1
ATOM 1365 C CA . VAL A 1 176 ? -3.793 2.580 -22.471 1.00 92.44 176 VAL A CA 1
ATOM 1366 C C . VAL A 1 176 ? -4.160 4.044 -22.741 1.00 92.44 176 VAL A C 1
ATOM 1368 O O . VAL A 1 176 ? -4.900 4.333 -23.684 1.00 92.44 176 VAL A O 1
ATOM 1371 N N . TRP A 1 177 ? -3.579 4.981 -21.985 1.00 90.50 177 TRP A N 1
ATOM 1372 C CA . TRP A 1 177 ? -3.788 6.420 -22.185 1.00 90.50 177 TRP A CA 1
ATOM 1373 C C . TRP A 1 177 ? -3.318 6.901 -23.565 1.00 90.50 177 TRP A C 1
ATOM 1375 O O . TRP A 1 177 ? -3.952 7.744 -24.202 1.00 90.50 177 TRP A O 1
ATOM 1385 N N . SER A 1 178 ? -2.222 6.326 -24.062 1.00 86.62 178 SER A N 1
ATOM 1386 C CA . SER A 1 178 ? -1.629 6.666 -25.362 1.00 86.62 178 SER A CA 1
ATOM 1387 C C . SER A 1 178 ? -2.301 5.952 -26.545 1.00 86.62 178 SER A C 1
ATOM 1389 O O . SER A 1 178 ? -1.804 6.025 -27.669 1.00 86.62 178 SER A O 1
ATOM 1391 N N . GLY A 1 179 ? -3.431 5.267 -26.332 1.00 86.88 179 GLY A N 1
ATOM 1392 C CA . GLY A 1 179 ? -4.121 4.510 -27.379 1.00 86.88 179 GLY A CA 1
ATOM 1393 C C . GLY A 1 179 ? -3.344 3.273 -27.829 1.00 86.88 179 GLY A C 1
ATOM 1394 O O . GLY A 1 179 ? -3.231 3.023 -29.027 1.00 86.88 179 GLY A O 1
ATOM 1395 N N . HIS A 1 180 ? -2.781 2.542 -26.867 1.00 89.50 180 HIS A N 1
ATOM 1396 C CA . HIS A 1 180 ? -2.079 1.273 -27.053 1.00 89.50 180 HIS A CA 1
ATOM 1397 C C . HIS A 1 180 ? -0.809 1.357 -27.909 1.00 89.50 180 HIS A C 1
ATOM 1399 O O . HIS A 1 180 ? -0.441 0.394 -28.580 1.00 89.50 180 HIS A O 1
ATOM 1405 N N . ALA A 1 181 ? -0.138 2.513 -27.919 1.00 84.25 181 ALA A N 1
ATOM 1406 C CA . ALA A 1 181 ? 1.020 2.783 -28.774 1.00 84.25 181 ALA A CA 1
ATOM 1407 C C . ALA A 1 181 ? 2.089 1.675 -28.731 1.00 84.25 181 ALA A C 1
ATOM 1409 O O . ALA A 1 181 ? 2.607 1.273 -29.775 1.00 84.25 181 ALA A O 1
ATOM 1410 N N . LEU A 1 182 ? 2.377 1.133 -27.550 1.00 81.44 182 LEU A N 1
ATOM 1411 C CA . LEU A 1 182 ? 3.367 0.084 -27.367 1.00 81.44 182 LEU A CA 1
ATOM 1412 C C . LEU A 1 182 ? 2.863 -1.276 -27.865 1.00 81.44 182 LEU A C 1
ATOM 1414 O O . LEU A 1 182 ? 3.595 -1.971 -28.569 1.00 81.44 182 LEU A O 1
ATOM 1418 N N . LEU A 1 183 ? 1.613 -1.646 -27.575 1.00 81.81 183 LEU A N 1
ATOM 1419 C CA . LEU A 1 183 ? 1.015 -2.878 -28.109 1.00 81.81 183 LEU A CA 1
ATOM 1420 C C . LEU A 1 183 ? 0.907 -2.853 -29.638 1.00 81.81 183 LEU A C 1
ATOM 1422 O O . LEU A 1 183 ? 1.140 -3.871 -30.294 1.00 81.81 183 LEU A O 1
ATOM 1426 N N . ARG A 1 184 ? 0.617 -1.685 -30.221 1.00 83.88 184 ARG A N 1
ATOM 1427 C CA . ARG A 1 184 ? 0.604 -1.478 -31.675 1.00 83.88 184 ARG A CA 1
ATOM 1428 C C . ARG A 1 184 ? 1.990 -1.693 -32.275 1.00 83.88 184 ARG A C 1
ATOM 1430 O O . ARG A 1 184 ? 2.123 -2.418 -33.260 1.00 83.88 184 ARG A O 1
ATOM 1437 N N . GLN A 1 185 ? 3.026 -1.127 -31.657 1.00 78.25 185 GLN A N 1
ATOM 1438 C CA . GLN A 1 185 ? 4.417 -1.334 -32.073 1.00 78.25 185 GLN A CA 1
ATOM 1439 C C . GLN A 1 185 ? 4.821 -2.811 -31.985 1.00 78.25 185 GLN A C 1
ATOM 1441 O O . GLN A 1 185 ? 5.450 -3.344 -32.898 1.00 78.25 185 GLN A O 1
ATOM 1446 N N . VAL A 1 186 ? 4.396 -3.488 -30.924 1.00 75.12 186 VAL A N 1
ATOM 1447 C CA . VAL A 1 186 ? 4.605 -4.917 -30.676 1.00 75.12 186 VAL A CA 1
ATOM 1448 C C . VAL A 1 186 ? 3.928 -5.805 -31.737 1.00 75.12 186 VAL A C 1
ATOM 1450 O O . VAL A 1 186 ? 4.591 -6.653 -32.337 1.00 75.12 186 VAL A O 1
ATOM 1453 N N . GLY A 1 187 ? 2.639 -5.589 -32.030 1.00 75.69 187 GLY A N 1
ATOM 1454 C CA . GLY A 1 187 ? 1.869 -6.376 -33.014 1.00 75.69 187 GLY A CA 1
ATOM 1455 C C . GLY A 1 187 ? 2.390 -6.240 -34.451 1.00 75.69 187 GLY A C 1
ATOM 1456 O O . GLY A 1 187 ? 2.293 -7.160 -35.259 1.00 75.69 187 GLY A O 1
ATOM 1457 N N . GLN A 1 188 ? 3.056 -5.120 -34.707 1.00 73.56 188 GLN A N 1
ATOM 1458 C CA . GLN A 1 188 ? 4.035 -4.824 -35.740 1.00 73.56 188 GLN A CA 1
ATOM 1459 C C . GLN A 1 188 ? 4.737 -5.879 -36.632 1.00 73.56 188 GLN A C 1
ATOM 1461 O O . GLN A 1 188 ? 5.360 -5.466 -37.597 1.00 73.56 188 GLN A O 1
ATOM 1466 N N . SER A 1 189 ? 4.902 -7.156 -36.265 1.00 72.31 189 SER A N 1
ATOM 1467 C CA . SER A 1 189 ? 6.058 -8.018 -36.660 1.00 72.31 189 SER A CA 1
ATOM 1468 C C . SER A 1 189 ? 6.701 -7.733 -38.040 1.00 72.31 189 SER A C 1
ATOM 1470 O O . SER A 1 189 ? 6.026 -7.746 -39.064 1.00 72.31 189 SER A O 1
ATOM 1472 N N . SER A 1 190 ? 8.017 -7.471 -38.084 1.00 66.19 190 SER A N 1
ATOM 1473 C CA . SER A 1 190 ? 8.740 -7.018 -39.298 1.00 66.19 190 SER A CA 1
ATOM 1474 C C . SER A 1 190 ? 8.682 -8.002 -40.475 1.00 66.19 190 SER A C 1
ATOM 1476 O O . SER A 1 190 ? 8.884 -7.612 -41.627 1.00 66.19 190 SER A O 1
ATOM 1478 N N . ASN A 1 191 ? 8.369 -9.267 -40.192 1.00 74.50 191 ASN A N 1
ATOM 1479 C CA . ASN A 1 191 ? 8.206 -10.326 -41.185 1.00 74.50 191 ASN A CA 1
ATOM 1480 C C . ASN A 1 191 ? 6.752 -10.500 -41.650 1.00 74.50 191 ASN A C 1
ATOM 1482 O O . ASN A 1 191 ? 6.481 -11.306 -42.541 1.00 74.50 191 ASN A O 1
ATOM 1486 N N . MET A 1 192 ? 5.806 -9.771 -41.058 1.00 77.88 192 MET A N 1
ATOM 1487 C CA . MET A 1 192 ? 4.393 -9.881 -41.381 1.00 77.88 192 MET A CA 1
ATOM 1488 C C . MET A 1 192 ? 4.055 -8.989 -42.594 1.00 77.88 192 MET A C 1
ATOM 1490 O O . MET A 1 192 ? 4.454 -7.825 -42.628 1.00 77.88 192 MET A O 1
ATOM 1494 N N . PRO A 1 193 ? 3.338 -9.506 -43.614 1.00 85.50 193 PRO A N 1
ATOM 1495 C CA . PRO A 1 193 ? 2.801 -8.689 -44.700 1.00 85.50 193 PRO A CA 1
ATOM 1496 C C . PRO A 1 193 ? 1.998 -7.509 -44.148 1.00 85.50 193 PRO A C 1
ATOM 1498 O O . PRO A 1 193 ? 1.239 -7.687 -43.199 1.00 85.50 193 PRO A O 1
ATOM 1501 N N . GLU A 1 194 ? 2.116 -6.337 -44.770 1.00 82.06 194 GLU A N 1
ATOM 1502 C CA . GLU A 1 194 ? 1.458 -5.091 -44.341 1.00 82.06 194 GLU A CA 1
ATOM 1503 C C . GLU A 1 194 ? -0.045 -5.272 -44.071 1.00 82.06 194 GLU A C 1
ATOM 1505 O O . GLU A 1 194 ? -0.557 -4.854 -43.035 1.00 82.06 194 GLU A O 1
ATOM 1510 N N . GLN A 1 195 ? -0.732 -6.022 -44.937 1.00 88.38 195 GLN A N 1
ATOM 1511 C CA . GLN A 1 195 ? -2.148 -6.349 -44.769 1.00 88.38 195 GLN A CA 1
ATOM 1512 C C . GLN A 1 195 ? -2.433 -7.149 -43.486 1.00 88.38 195 GLN A C 1
ATOM 1514 O O . GLN A 1 195 ? -3.431 -6.900 -42.813 1.00 88.38 195 GLN A O 1
ATOM 1519 N N . LYS A 1 196 ? -1.557 -8.091 -43.115 1.00 87.88 196 LYS A N 1
ATOM 1520 C CA . LYS A 1 196 ? -1.687 -8.854 -41.865 1.00 87.88 196 LYS A CA 1
ATOM 1521 C C . LYS A 1 196 ? -1.330 -7.996 -40.646 1.00 87.88 196 LYS A C 1
ATOM 1523 O O . LYS A 1 196 ? -1.984 -8.124 -39.620 1.00 87.88 196 LYS A O 1
ATOM 1528 N N . ALA A 1 197 ? -0.358 -7.090 -40.761 1.00 82.31 197 ALA A N 1
ATOM 1529 C CA . ALA A 1 197 ? -0.023 -6.155 -39.685 1.00 82.31 197 ALA A CA 1
ATOM 1530 C C . ALA A 1 197 ? -1.199 -5.210 -39.372 1.00 82.31 197 ALA A C 1
ATOM 1532 O O . ALA A 1 197 ? -1.524 -4.997 -38.204 1.00 82.31 197 ALA A O 1
ATOM 1533 N N . LEU A 1 198 ? -1.895 -4.720 -40.404 1.00 85.81 198 LEU A N 1
ATOM 1534 C CA . LEU A 1 198 ? -3.130 -3.949 -40.242 1.00 85.81 198 LEU A CA 1
ATOM 1535 C C . LEU A 1 198 ? -4.240 -4.782 -39.580 1.00 85.81 198 LEU A C 1
ATOM 1537 O O . LEU A 1 198 ? -4.930 -4.284 -38.695 1.00 85.81 198 LEU A O 1
ATOM 1541 N N . GLN A 1 199 ? -4.391 -6.057 -39.954 1.00 90.44 199 GLN A N 1
ATOM 1542 C CA . GLN A 1 199 ? -5.349 -6.959 -39.303 1.00 90.44 199 GLN A CA 1
ATOM 1543 C C . GLN A 1 199 ? -5.033 -7.170 -37.819 1.00 90.44 199 GLN A C 1
ATOM 1545 O O . GLN A 1 199 ? -5.952 -7.140 -37.007 1.00 90.44 199 GLN A O 1
ATOM 1550 N N . VAL A 1 200 ? -3.758 -7.338 -37.450 1.00 87.12 200 VAL A N 1
ATOM 1551 C CA . VAL A 1 200 ? -3.340 -7.444 -36.042 1.00 87.12 200 VAL A CA 1
ATOM 1552 C C . VAL A 1 200 ? -3.627 -6.146 -35.296 1.00 87.12 200 VAL A C 1
ATOM 1554 O O . VAL A 1 200 ? -4.159 -6.194 -34.194 1.00 87.12 200 VAL A O 1
ATOM 1557 N N . LEU A 1 201 ? -3.341 -4.990 -35.900 1.00 85.31 201 LEU A N 1
ATOM 1558 C CA . LEU A 1 201 ? -3.644 -3.687 -35.308 1.00 85.31 201 LEU A CA 1
ATOM 1559 C C . LEU A 1 201 ? -5.143 -3.537 -35.016 1.00 85.31 201 LEU A C 1
ATOM 1561 O O . LEU A 1 201 ? -5.524 -3.221 -33.893 1.00 85.31 201 LEU A O 1
ATOM 1565 N N . ILE A 1 202 ? -5.985 -3.820 -36.011 1.00 89.94 202 ILE A N 1
ATOM 1566 C CA . ILE A 1 202 ? -7.443 -3.780 -35.870 1.00 89.94 202 ILE A CA 1
ATOM 1567 C C . ILE A 1 202 ? -7.896 -4.780 -34.799 1.00 89.94 202 ILE A C 1
ATOM 1569 O O . ILE A 1 202 ? -8.692 -4.429 -33.934 1.00 89.94 202 ILE A O 1
ATOM 1573 N N . ALA A 1 203 ? -7.362 -6.004 -34.811 1.00 91.38 203 ALA A N 1
ATOM 1574 C CA . ALA A 1 203 ? -7.687 -7.019 -33.815 1.00 91.38 203 ALA A CA 1
ATOM 1575 C C . ALA A 1 203 ? -7.321 -6.574 -32.392 1.00 91.38 203 ALA A C 1
ATOM 1577 O O . ALA A 1 203 ? -8.117 -6.783 -31.486 1.00 91.38 203 ALA A O 1
ATOM 1578 N N . MET A 1 204 ? -6.172 -5.924 -32.189 1.00 89.12 204 MET A N 1
ATOM 1579 C CA . MET A 1 204 ? -5.766 -5.410 -30.876 1.00 89.12 204 MET A CA 1
ATOM 1580 C C . MET A 1 204 ? -6.708 -4.318 -30.367 1.00 89.12 204 MET A C 1
ATOM 1582 O O . MET A 1 204 ? -7.067 -4.344 -29.195 1.00 89.12 204 MET A O 1
ATOM 1586 N N . GLU A 1 205 ? -7.168 -3.413 -31.234 1.00 89.69 205 GLU A N 1
ATOM 1587 C CA . GLU A 1 205 ? -8.175 -2.408 -30.863 1.00 89.69 205 GLU A CA 1
ATOM 1588 C C . GLU A 1 205 ? -9.515 -3.054 -30.493 1.00 89.69 205 GLU A C 1
ATOM 1590 O O . GLU A 1 205 ? -10.131 -2.662 -29.506 1.00 89.69 205 GLU A O 1
ATOM 1595 N N . TRP A 1 206 ? -9.954 -4.080 -31.232 1.00 94.56 206 TRP A N 1
ATOM 1596 C CA . TRP A 1 206 ? -11.170 -4.829 -30.897 1.00 94.56 206 TRP A CA 1
ATOM 1597 C C . TRP A 1 206 ? -11.027 -5.655 -29.622 1.00 94.56 206 TRP A C 1
ATOM 1599 O O . TRP A 1 206 ? -11.988 -5.753 -28.863 1.00 94.56 206 TRP A O 1
ATOM 1609 N N . ILE A 1 207 ? -9.849 -6.228 -29.365 1.00 94.38 207 ILE A N 1
ATOM 1610 C CA . ILE A 1 207 ? -9.549 -6.925 -28.112 1.00 94.38 207 ILE A CA 1
ATOM 1611 C C . ILE A 1 207 ? -9.591 -5.924 -26.963 1.00 94.38 207 ILE A C 1
ATOM 1613 O O . ILE A 1 207 ? -10.294 -6.183 -25.996 1.00 94.38 207 ILE A O 1
ATOM 1617 N N . ALA A 1 208 ? -8.911 -4.780 -27.080 1.00 93.50 208 ALA A N 1
ATOM 1618 C CA . ALA A 1 208 ? -8.910 -3.739 -26.058 1.00 93.50 208 ALA A CA 1
ATOM 1619 C C . ALA A 1 208 ? -10.319 -3.186 -25.811 1.00 93.50 208 ALA A C 1
ATOM 1621 O O . ALA A 1 208 ? -10.753 -3.108 -24.667 1.00 93.50 208 ALA A O 1
ATOM 1622 N N . PHE A 1 209 ? -11.075 -2.874 -26.867 1.00 95.06 209 PHE A N 1
ATOM 1623 C CA . PHE A 1 209 ? -12.477 -2.476 -26.751 1.00 95.06 209 PHE A CA 1
ATOM 1624 C C . PHE A 1 209 ? -13.308 -3.567 -26.078 1.00 95.06 209 PHE A C 1
ATOM 1626 O O . PHE A 1 209 ? -14.039 -3.284 -25.135 1.00 95.06 209 PHE A O 1
ATOM 1633 N N . GLY A 1 210 ? -13.180 -4.817 -26.522 1.00 96.31 210 GLY A N 1
ATOM 1634 C CA . GLY A 1 210 ? -13.906 -5.957 -25.978 1.00 96.31 210 GLY A CA 1
ATOM 1635 C C . GLY A 1 210 ? -13.611 -6.187 -24.499 1.00 96.31 210 GLY A C 1
ATOM 1636 O O . GLY A 1 210 ? -14.540 -6.327 -23.713 1.00 96.31 210 GLY A O 1
ATOM 1637 N N . THR A 1 211 ? -12.345 -6.182 -24.087 1.00 95.25 211 THR A N 1
ATOM 1638 C CA . THR A 1 211 ? -11.958 -6.422 -22.691 1.00 95.25 211 THR A CA 1
ATOM 1639 C C . THR A 1 211 ? -12.231 -5.216 -21.800 1.00 95.25 211 THR A C 1
ATOM 1641 O O . THR A 1 211 ? -12.770 -5.388 -20.709 1.00 95.25 211 THR A O 1
ATOM 1644 N N . LEU A 1 212 ? -11.907 -3.999 -22.238 1.00 94.44 212 LEU A N 1
ATOM 1645 C CA . LEU A 1 212 ? -12.016 -2.796 -21.409 1.00 94.44 212 LEU A CA 1
ATOM 1646 C C . LEU A 1 212 ? -13.424 -2.198 -21.380 1.00 94.44 212 LEU A C 1
ATOM 1648 O O . LEU A 1 212 ? -13.703 -1.430 -20.465 1.00 94.44 212 LEU A O 1
ATOM 1652 N N . LEU A 1 213 ? -14.303 -2.508 -22.339 1.00 95.25 213 LEU A N 1
ATOM 1653 C CA . LEU A 1 213 ? -15.640 -1.906 -22.401 1.00 95.25 213 LEU A CA 1
ATOM 1654 C C . LEU A 1 213 ? -16.738 -2.863 -22.878 1.00 95.25 213 LEU A C 1
ATOM 1656 O O . LEU A 1 213 ? -17.792 -2.926 -22.257 1.00 95.25 213 LEU A O 1
ATOM 1660 N N . GLY A 1 214 ? -16.507 -3.630 -23.943 1.00 96.50 214 GLY A N 1
ATOM 1661 C CA . GLY A 1 214 ? -17.520 -4.459 -24.599 1.00 96.50 214 GLY A CA 1
ATOM 1662 C C . GLY A 1 214 ? -18.086 -5.569 -23.712 1.00 96.50 214 GLY A C 1
ATOM 1663 O O . GLY A 1 214 ? -19.299 -5.665 -23.564 1.00 96.50 214 GLY A O 1
ATOM 1664 N N . ILE A 1 215 ? -17.227 -6.383 -23.092 1.00 97.75 215 ILE A N 1
ATOM 1665 C CA . ILE A 1 215 ? -17.621 -7.451 -22.162 1.00 97.75 215 ILE A CA 1
ATOM 1666 C C . ILE A 1 215 ? -18.341 -6.857 -20.937 1.00 97.75 215 ILE A C 1
ATOM 1668 O O . ILE A 1 215 ? -19.449 -7.309 -20.653 1.00 97.75 215 ILE A O 1
ATOM 1672 N N . PRO A 1 216 ? -17.806 -5.827 -20.246 1.00 96.94 216 PRO A N 1
ATOM 1673 C CA . PRO A 1 216 ? -18.525 -5.159 -19.157 1.00 96.94 216 PRO A CA 1
ATOM 1674 C C . PRO A 1 216 ? -19.892 -4.612 -19.573 1.00 96.94 216 PRO A C 1
ATOM 1676 O O . PRO A 1 216 ? -20.876 -4.839 -18.874 1.00 96.94 216 PRO A O 1
ATOM 1679 N N . LEU A 1 217 ? -19.979 -3.946 -20.728 1.00 96.88 217 LEU A N 1
ATOM 1680 C CA . LEU A 1 217 ? -21.225 -3.386 -21.251 1.00 96.88 217 LEU A CA 1
ATOM 1681 C C . LEU A 1 217 ? -22.242 -4.483 -21.587 1.00 96.88 217 LEU A C 1
ATOM 1683 O O . LEU A 1 217 ? -23.426 -4.342 -21.293 1.00 96.88 217 LEU A O 1
ATOM 1687 N N . LEU A 1 218 ? -21.795 -5.593 -22.173 1.00 97.75 218 LEU A N 1
ATOM 1688 C CA . LEU A 1 218 ? -22.659 -6.733 -22.460 1.00 97.75 218 LEU A CA 1
ATOM 1689 C C . LEU A 1 218 ? -23.170 -7.373 -21.164 1.00 97.75 218 LEU A C 1
ATOM 1691 O O . LEU A 1 218 ? -24.365 -7.634 -21.049 1.00 97.75 218 LEU A O 1
ATOM 1695 N N . THR A 1 219 ? -22.299 -7.569 -20.171 1.00 97.75 219 THR A N 1
ATOM 1696 C CA . THR A 1 219 ? -22.702 -8.042 -18.840 1.00 97.75 219 THR A CA 1
ATOM 1697 C C . THR A 1 219 ? -23.699 -7.089 -18.197 1.00 97.75 219 THR A C 1
ATOM 1699 O O . THR A 1 219 ? -24.697 -7.539 -17.637 1.00 97.75 219 THR A O 1
ATOM 1702 N N . TRP A 1 220 ? -23.490 -5.780 -18.320 1.00 97.44 220 TRP A N 1
ATOM 1703 C CA . TRP A 1 220 ? -24.427 -4.776 -17.832 1.00 97.44 220 TRP A CA 1
ATOM 1704 C C . TRP A 1 220 ? -25.812 -4.922 -18.470 1.00 97.44 220 TRP A C 1
ATOM 1706 O O . TRP A 1 220 ? -26.808 -5.035 -17.760 1.00 97.44 220 TRP A O 1
ATOM 1716 N N . ILE A 1 221 ? -25.876 -5.021 -19.801 1.00 98.00 221 ILE A N 1
ATOM 1717 C CA . ILE A 1 221 ? -27.131 -5.222 -20.540 1.00 98.00 221 ILE A CA 1
ATOM 1718 C C . ILE A 1 221 ? -27.812 -6.530 -20.117 1.00 98.00 221 ILE A C 1
ATOM 1720 O O . ILE A 1 221 ? -29.009 -6.531 -19.839 1.00 98.00 221 ILE A O 1
ATOM 1724 N N . ILE A 1 222 ? -27.063 -7.636 -20.031 1.00 97.94 222 ILE A N 1
ATOM 1725 C CA . ILE A 1 222 ? -27.599 -8.952 -19.651 1.00 97.94 222 ILE A CA 1
ATOM 1726 C C . ILE A 1 222 ? -28.141 -8.930 -18.219 1.00 97.94 222 ILE A C 1
ATOM 1728 O O . ILE A 1 222 ? -29.247 -9.405 -17.976 1.00 97.94 222 ILE A O 1
ATOM 1732 N N . THR A 1 223 ? -27.385 -8.374 -17.271 1.00 97.31 223 THR A N 1
ATOM 1733 C CA . THR A 1 223 ? -27.780 -8.329 -15.854 1.00 97.31 223 THR A CA 1
ATOM 1734 C C . THR A 1 223 ? -28.983 -7.415 -15.619 1.00 97.31 223 THR A C 1
ATOM 1736 O O . THR A 1 223 ? -29.871 -7.782 -14.847 1.00 97.31 223 THR A O 1
ATOM 1739 N N . LEU A 1 224 ? -29.077 -6.288 -16.338 1.00 96.44 224 LEU A N 1
ATOM 1740 C CA . LEU A 1 224 ? -30.269 -5.434 -16.346 1.00 96.44 224 LEU A CA 1
ATOM 1741 C C . LEU A 1 224 ? -31.480 -6.137 -16.967 1.00 96.44 224 LEU A C 1
ATOM 1743 O O . LEU A 1 224 ? -32.577 -6.079 -16.412 1.00 96.44 224 LEU A O 1
ATOM 1747 N N . TRP A 1 225 ? -31.298 -6.826 -18.097 1.00 97.94 225 TRP A N 1
ATOM 1748 C CA . TRP A 1 225 ? -32.382 -7.560 -18.756 1.00 97.94 225 TRP A CA 1
ATOM 1749 C C . TRP A 1 225 ? -32.900 -8.713 -17.886 1.00 97.94 225 TRP A C 1
ATOM 1751 O O . TRP A 1 225 ? -34.106 -8.952 -17.828 1.00 97.94 225 TRP A O 1
ATOM 1761 N N . ALA A 1 226 ? -32.002 -9.354 -17.133 1.00 97.56 226 ALA A N 1
ATOM 1762 C CA . ALA A 1 226 ? -32.316 -10.372 -16.134 1.00 97.56 226 ALA A CA 1
ATOM 1763 C C . ALA A 1 226 ? -32.891 -9.809 -14.817 1.00 97.56 226 ALA A C 1
ATOM 1765 O O . ALA A 1 226 ? -33.299 -10.597 -13.967 1.00 97.56 226 ALA A O 1
ATOM 1766 N N . ARG A 1 227 ? -32.944 -8.477 -14.645 1.00 97.00 227 ARG A N 1
ATOM 1767 C CA . ARG A 1 227 ? -33.438 -7.785 -13.438 1.00 97.00 227 ARG A CA 1
ATOM 1768 C C . ARG A 1 227 ? -32.764 -8.254 -12.143 1.00 97.00 227 ARG A C 1
ATOM 1770 O O . ARG A 1 227 ? -33.430 -8.436 -11.131 1.00 97.00 227 ARG A O 1
ATOM 1777 N N . LEU A 1 228 ? -31.451 -8.473 -12.178 1.00 95.94 228 LEU A N 1
ATOM 1778 C CA . LEU A 1 228 ? -30.694 -8.805 -10.970 1.00 95.94 228 LEU A CA 1
ATOM 1779 C C . LEU A 1 228 ? -30.520 -7.552 -10.109 1.00 95.94 228 LEU A C 1
ATOM 1781 O O . LEU A 1 228 ? -30.027 -6.552 -10.619 1.00 95.94 228 LEU A O 1
ATOM 1785 N N . ASP A 1 229 ? -30.831 -7.611 -8.814 1.00 94.19 229 ASP A N 1
ATOM 1786 C CA . ASP A 1 229 ? -30.680 -6.459 -7.904 1.00 94.19 229 ASP A CA 1
ATOM 1787 C C . ASP A 1 229 ? -29.211 -6.006 -7.764 1.00 94.19 229 ASP A C 1
ATOM 1789 O O . ASP A 1 229 ? -28.912 -4.820 -7.639 1.00 94.19 229 ASP A O 1
ATOM 1793 N N . ASP A 1 230 ? -28.277 -6.952 -7.901 1.00 93.75 230 ASP A N 1
ATOM 1794 C CA . ASP A 1 230 ? -26.823 -6.760 -7.810 1.00 93.75 230 ASP A CA 1
ATOM 1795 C C . ASP A 1 230 ? -26.148 -6.491 -9.182 1.00 93.75 230 ASP A C 1
ATOM 1797 O O . ASP A 1 230 ? -24.931 -6.664 -9.329 1.00 93.75 230 ASP A O 1
ATOM 1801 N N . TRP A 1 231 ? -26.904 -6.079 -10.213 1.00 95.75 231 TRP A N 1
ATOM 1802 C CA . TRP A 1 231 ? -26.408 -5.892 -11.593 1.00 95.75 231 TRP A CA 1
ATOM 1803 C C . TRP A 1 231 ? -25.116 -5.063 -11.675 1.00 95.75 231 TRP A C 1
ATOM 1805 O O . TRP A 1 231 ? -24.177 -5.422 -12.394 1.00 95.75 231 TRP A O 1
ATOM 1815 N N . TRP A 1 232 ? -25.033 -3.983 -10.896 1.00 95.56 232 TRP A N 1
ATOM 1816 C CA . TRP A 1 232 ? -23.892 -3.067 -10.884 1.00 95.56 232 TRP A CA 1
ATOM 1817 C C . TRP A 1 232 ? -22.624 -3.735 -10.352 1.00 95.56 232 TRP A C 1
ATOM 1819 O O . TRP A 1 232 ? -21.560 -3.669 -10.968 1.00 95.56 232 TRP A O 1
ATOM 1829 N N . ARG A 1 233 ? -22.753 -4.467 -9.243 1.00 94.81 233 ARG A N 1
ATOM 1830 C CA . ARG A 1 233 ? -21.658 -5.227 -8.635 1.00 94.81 233 ARG A CA 1
ATOM 1831 C C . ARG A 1 233 ? -21.129 -6.300 -9.588 1.00 94.81 233 ARG A C 1
ATOM 1833 O O . ARG A 1 233 ? -19.916 -6.438 -9.725 1.00 94.81 233 ARG A O 1
ATOM 1840 N N . ILE A 1 234 ? -22.013 -7.056 -10.245 1.00 96.19 234 ILE A N 1
ATOM 1841 C CA . ILE A 1 234 ? -21.620 -8.111 -11.200 1.00 96.19 234 ILE A CA 1
ATOM 1842 C C . ILE A 1 234 ? -20.897 -7.501 -12.408 1.00 96.19 234 ILE A C 1
ATOM 1844 O O . ILE A 1 234 ? -19.855 -8.007 -12.835 1.00 96.19 234 ILE A O 1
ATOM 1848 N N . THR A 1 235 ? -21.421 -6.387 -12.926 1.00 95.94 235 THR A N 1
ATOM 1849 C CA . THR A 1 235 ? -20.826 -5.638 -14.040 1.00 95.94 235 THR A CA 1
ATOM 1850 C C . THR A 1 235 ? -19.416 -5.166 -13.699 1.00 95.94 235 THR A C 1
ATOM 1852 O O . THR A 1 235 ? -18.480 -5.441 -14.445 1.00 95.94 235 THR A O 1
ATOM 1855 N N . LEU A 1 236 ? -19.238 -4.520 -12.545 1.00 94.56 236 LEU A N 1
ATOM 1856 C CA . LEU A 1 236 ? -17.939 -4.023 -12.096 1.00 94.56 236 LEU A CA 1
ATOM 1857 C C . LEU A 1 236 ? -16.933 -5.138 -11.802 1.00 94.56 236 LEU A C 1
ATOM 1859 O O . LEU A 1 236 ? -15.761 -4.991 -12.135 1.00 94.56 236 LEU A O 1
ATOM 1863 N N . LEU A 1 237 ? -17.364 -6.264 -11.220 1.00 95.12 237 LEU A N 1
ATOM 1864 C CA . LEU A 1 237 ? -16.487 -7.425 -11.028 1.00 95.12 237 LEU A CA 1
ATOM 1865 C C . LEU A 1 237 ? -16.028 -7.990 -12.370 1.00 95.12 237 LEU A C 1
ATOM 1867 O O . LEU A 1 237 ? -14.856 -8.319 -12.532 1.00 95.12 237 LEU A O 1
ATOM 1871 N N . THR A 1 238 ? -16.938 -8.056 -13.344 1.00 96.44 238 THR A N 1
ATOM 1872 C CA . THR A 1 238 ? -16.596 -8.477 -14.705 1.00 96.44 238 THR A CA 1
ATOM 1873 C C . THR A 1 238 ? -15.628 -7.492 -15.353 1.00 96.44 238 THR A C 1
ATOM 1875 O O . THR A 1 238 ? -14.679 -7.923 -15.999 1.00 96.44 238 THR A O 1
ATOM 1878 N N . TRP A 1 239 ? -15.821 -6.189 -15.134 1.00 95.25 239 TRP A N 1
ATOM 1879 C CA . TRP A 1 239 ? -14.922 -5.142 -15.617 1.00 95.25 239 TRP A CA 1
ATOM 1880 C C . TRP A 1 239 ? -13.528 -5.240 -15.012 1.00 95.25 239 TRP A C 1
ATOM 1882 O O . TRP A 1 239 ? -12.528 -5.226 -15.727 1.00 95.25 239 TRP A O 1
ATOM 1892 N N . PHE A 1 240 ? -13.442 -5.419 -13.700 1.00 94.69 240 PHE A N 1
ATOM 1893 C CA . PHE A 1 240 ? -12.169 -5.618 -13.026 1.00 94.69 240 PHE A CA 1
ATOM 1894 C C . PHE A 1 240 ? -11.466 -6.895 -13.517 1.00 94.69 240 PHE A C 1
ATOM 1896 O O . PHE A 1 240 ? -10.272 -6.872 -13.823 1.00 94.69 240 PHE A O 1
ATOM 1903 N N . ALA A 1 241 ? -12.200 -8.002 -13.657 1.00 95.88 241 ALA A N 1
ATOM 1904 C CA . ALA A 1 241 ? -11.657 -9.263 -14.157 1.00 95.88 241 ALA A CA 1
ATOM 1905 C C . ALA A 1 241 ? -11.173 -9.149 -15.612 1.00 95.88 241 ALA A C 1
ATOM 1907 O O . ALA A 1 241 ? -10.086 -9.627 -15.937 1.00 95.88 241 ALA A O 1
ATOM 1908 N N . SER A 1 242 ? -11.927 -8.479 -16.487 1.00 96.81 242 SER A N 1
ATOM 1909 C CA . SER A 1 242 ? -11.547 -8.304 -17.891 1.00 96.81 242 SER A CA 1
ATOM 1910 C C . SER A 1 242 ? -10.303 -7.425 -18.048 1.00 96.81 242 SER A C 1
ATOM 1912 O O . SER A 1 242 ? -9.411 -7.762 -18.830 1.00 96.81 242 SER A O 1
ATOM 1914 N N . VAL A 1 243 ? -10.188 -6.358 -17.250 1.00 96.19 243 VAL A N 1
ATOM 1915 C CA . VAL A 1 243 ? -8.984 -5.511 -17.175 1.00 96.19 243 VAL A CA 1
ATOM 1916 C C . VAL A 1 243 ? -7.804 -6.297 -16.609 1.00 96.19 243 VAL A C 1
ATOM 1918 O O . VAL A 1 243 ? -6.706 -6.194 -17.145 1.00 96.19 243 VAL A O 1
ATOM 1921 N N . THR A 1 244 ? -8.025 -7.137 -15.592 1.00 95.81 244 THR A N 1
ATOM 1922 C CA . THR A 1 244 ? -6.988 -8.019 -15.027 1.00 95.81 244 THR A CA 1
ATOM 1923 C C . THR A 1 244 ? -6.431 -8.965 -16.086 1.00 95.81 244 THR A C 1
ATOM 1925 O O . THR A 1 244 ? -5.218 -9.051 -16.259 1.00 95.81 244 THR A O 1
ATOM 1928 N N . VAL A 1 245 ? -7.302 -9.644 -16.841 1.00 96.69 245 VAL A N 1
ATOM 1929 C CA . VAL A 1 245 ? -6.890 -10.542 -17.934 1.00 96.69 245 VAL A CA 1
ATOM 1930 C C . VAL A 1 245 ? -6.117 -9.773 -19.004 1.00 96.69 245 VAL A C 1
ATOM 1932 O O . VAL A 1 245 ? -5.074 -10.238 -19.466 1.00 96.69 245 VAL A O 1
ATOM 1935 N N . TYR A 1 246 ? -6.586 -8.576 -19.367 1.00 96.38 246 TYR A N 1
ATOM 1936 C CA . TYR A 1 246 ? -5.905 -7.725 -20.339 1.00 96.38 246 TYR A CA 1
ATOM 1937 C C . TYR A 1 246 ? -4.524 -7.265 -19.841 1.00 96.38 246 TYR A C 1
ATOM 1939 O O . TYR A 1 246 ? -3.551 -7.346 -20.588 1.00 96.38 246 TYR A O 1
ATOM 1947 N N . TYR A 1 247 ? -4.400 -6.872 -18.570 1.00 96.25 247 TYR A N 1
ATOM 1948 C CA . TYR A 1 247 ? -3.127 -6.515 -17.937 1.00 96.25 247 TYR A CA 1
ATOM 1949 C C . TYR A 1 247 ? -2.155 -7.697 -17.847 1.00 96.25 247 TYR A C 1
ATOM 1951 O O . TYR A 1 247 ? -0.962 -7.530 -18.110 1.00 96.25 247 TYR A O 1
ATOM 1959 N N . VAL A 1 248 ? -2.634 -8.896 -17.500 1.00 95.31 248 VAL A N 1
ATOM 1960 C CA . VAL A 1 248 ? -1.801 -10.109 -17.471 1.00 95.31 248 VAL A CA 1
ATOM 1961 C C . VAL A 1 248 ? -1.306 -10.437 -18.880 1.00 95.31 248 VAL A C 1
ATOM 1963 O O . VAL A 1 248 ? -0.116 -10.692 -19.062 1.00 95.31 248 VAL A O 1
ATOM 1966 N N . GLY A 1 249 ? -2.179 -10.350 -19.889 1.00 94.62 249 GLY A N 1
ATOM 1967 C CA . GLY A 1 249 ? -1.801 -10.512 -21.295 1.00 94.62 249 GLY A CA 1
ATOM 1968 C C . GLY A 1 249 ? -0.782 -9.465 -21.759 1.00 94.62 249 GLY A C 1
ATOM 1969 O O . GLY A 1 249 ? 0.215 -9.821 -22.387 1.00 94.62 249 GLY A O 1
ATOM 1970 N N . TYR A 1 250 ? -0.976 -8.196 -21.388 1.00 93.88 250 TYR A N 1
ATOM 1971 C CA . TYR A 1 250 ? -0.023 -7.109 -21.625 1.00 93.88 250 TYR A CA 1
ATOM 1972 C C . TYR A 1 250 ? 1.339 -7.402 -20.980 1.00 93.88 250 TYR A C 1
ATOM 1974 O O . TYR A 1 250 ? 2.359 -7.393 -21.666 1.00 93.88 250 TYR A O 1
ATOM 1982 N N . SER A 1 251 ? 1.357 -7.737 -19.688 1.00 93.62 251 SER A N 1
ATOM 1983 C CA . SER A 1 251 ? 2.568 -8.047 -18.920 1.00 93.62 251 SER A CA 1
ATOM 1984 C C . SER A 1 251 ? 3.323 -9.246 -19.496 1.00 93.62 251 SER A C 1
ATOM 1986 O O . SER A 1 251 ? 4.543 -9.186 -19.663 1.00 93.62 251 SER A O 1
ATOM 1988 N N . PHE A 1 252 ? 2.611 -10.313 -19.870 1.00 93.44 252 PHE A N 1
ATOM 1989 C CA . PHE A 1 252 ? 3.216 -11.469 -20.523 1.00 93.44 252 PHE A CA 1
ATOM 1990 C C . PHE A 1 252 ? 3.778 -11.092 -21.892 1.00 93.44 252 PHE A C 1
ATOM 1992 O O . PHE A 1 252 ? 4.897 -11.480 -22.212 1.00 93.44 252 PHE A O 1
ATOM 1999 N N . GLY A 1 253 ? 3.043 -10.288 -22.669 1.00 90.81 253 GLY A N 1
ATOM 2000 C CA . GLY A 1 253 ? 3.506 -9.767 -23.950 1.00 90.81 253 GLY A CA 1
ATOM 2001 C C . GLY A 1 253 ? 4.831 -9.023 -23.802 1.00 90.81 253 GLY A C 1
ATOM 2002 O O . GLY A 1 253 ? 5.808 -9.390 -24.449 1.00 90.81 253 GLY A O 1
ATOM 2003 N N . ILE A 1 254 ? 4.902 -8.048 -22.892 1.00 90.19 254 ILE A N 1
ATOM 2004 C CA . ILE A 1 254 ? 6.145 -7.333 -22.561 1.00 90.19 254 ILE A CA 1
ATOM 2005 C C . ILE A 1 254 ? 7.279 -8.301 -22.234 1.00 90.19 254 ILE A C 1
ATOM 2007 O O . ILE A 1 254 ? 8.348 -8.218 -22.837 1.00 90.19 254 ILE A O 1
ATOM 2011 N N . MET A 1 255 ? 7.051 -9.213 -21.288 1.00 91.25 255 MET A N 1
ATOM 2012 C CA . MET A 1 255 ? 8.078 -10.146 -20.834 1.00 91.25 255 MET A CA 1
ATOM 2013 C C . MET A 1 255 ? 8.557 -11.042 -21.981 1.00 91.25 255 MET A C 1
ATOM 2015 O O . MET A 1 255 ? 9.757 -11.235 -22.149 1.00 91.25 255 MET A O 1
ATOM 2019 N N . TYR A 1 256 ? 7.641 -11.536 -22.816 1.00 91.75 256 TYR A N 1
ATOM 2020 C CA . TYR A 1 256 ? 7.972 -12.305 -24.011 1.00 91.75 256 TYR A CA 1
ATOM 2021 C C . TYR A 1 256 ? 8.900 -11.519 -24.948 1.00 91.75 256 TYR A C 1
ATOM 2023 O O . TYR A 1 256 ? 9.920 -12.056 -25.382 1.00 91.75 256 TYR A O 1
ATOM 2031 N N . TYR A 1 257 ? 8.618 -10.237 -25.206 1.00 87.62 257 TYR A N 1
ATOM 2032 C CA . TYR A 1 257 ? 9.496 -9.406 -26.035 1.00 87.62 257 TYR A CA 1
ATOM 2033 C C . TYR A 1 257 ? 10.837 -9.087 -25.370 1.00 87.62 257 TYR A C 1
ATOM 2035 O O . TYR A 1 257 ? 11.847 -9.034 -26.070 1.00 87.62 257 TYR A O 1
ATOM 2043 N N . GLU A 1 258 ? 10.890 -8.915 -24.046 1.00 89.50 258 GLU A N 1
ATOM 2044 C CA . GLU A 1 258 ? 12.152 -8.753 -23.306 1.00 89.50 258 GLU A CA 1
ATOM 2045 C C . GLU A 1 258 ? 13.043 -10.001 -23.446 1.00 89.50 258 GLU A C 1
ATOM 2047 O O . GLU A 1 258 ? 14.242 -9.894 -23.737 1.00 89.50 258 GLU A O 1
ATOM 2052 N N . VAL A 1 259 ? 12.446 -11.191 -23.314 1.00 91.31 259 VAL A N 1
ATOM 2053 C CA . VAL A 1 259 ? 13.127 -12.481 -23.496 1.00 91.31 259 VAL A CA 1
ATOM 2054 C C . VAL A 1 259 ? 13.566 -12.668 -24.946 1.00 91.31 259 VAL A C 1
ATOM 2056 O O . VAL A 1 259 ? 14.720 -13.017 -25.189 1.00 91.31 259 VAL A O 1
ATOM 2059 N N . GLN A 1 260 ? 12.692 -12.388 -25.914 1.00 88.06 260 GLN A N 1
ATOM 2060 C CA . GLN A 1 260 ? 13.002 -12.512 -27.339 1.00 88.06 260 GLN A CA 1
ATOM 2061 C C . GLN A 1 260 ? 14.119 -11.548 -27.766 1.00 88.06 260 GLN A C 1
ATOM 2063 O O . GLN A 1 260 ? 15.023 -11.937 -28.507 1.00 88.06 260 GLN A O 1
ATOM 2068 N N . ALA A 1 261 ? 14.091 -10.304 -27.284 1.00 86.06 261 ALA A N 1
ATOM 2069 C CA . ALA A 1 261 ? 15.150 -9.329 -27.528 1.00 86.06 261 ALA A CA 1
ATOM 2070 C C . ALA A 1 261 ? 16.487 -9.800 -26.942 1.00 86.06 261 ALA A C 1
ATOM 2072 O O . ALA A 1 261 ? 17.516 -9.730 -27.614 1.00 86.06 261 ALA A O 1
ATOM 2073 N N . SER A 1 262 ? 16.464 -10.335 -25.719 1.00 90.62 262 SER A N 1
ATOM 2074 C CA . SER A 1 262 ? 17.653 -10.899 -25.072 1.00 90.62 262 SER A CA 1
ATOM 2075 C C . SER A 1 262 ? 18.204 -12.097 -25.843 1.00 90.62 262 SER A C 1
ATOM 2077 O O . SER A 1 262 ? 19.413 -12.196 -26.039 1.00 90.62 262 SER A O 1
ATOM 2079 N N . TRP A 1 263 ? 17.322 -12.979 -26.324 1.00 89.75 263 TRP A N 1
ATOM 2080 C CA . TRP A 1 263 ? 17.662 -14.119 -27.180 1.00 89.75 263 TRP A CA 1
ATOM 2081 C C . TRP A 1 263 ? 18.397 -13.690 -28.437 1.00 89.75 263 TRP A C 1
ATOM 2083 O O . TRP A 1 263 ? 19.494 -14.180 -28.703 1.00 89.75 263 TRP A O 1
ATOM 2093 N N . LEU A 1 264 ? 17.838 -12.730 -29.170 1.00 85.44 264 LEU A N 1
ATOM 2094 C CA . LEU A 1 264 ? 18.452 -12.223 -30.392 1.00 85.44 264 LEU A CA 1
ATOM 2095 C C . LEU A 1 264 ? 19.837 -11.614 -30.125 1.00 85.44 264 LEU A C 1
ATOM 2097 O O . LEU A 1 264 ? 20.787 -11.902 -30.848 1.00 85.44 264 LEU A O 1
ATOM 2101 N N . MET A 1 265 ? 19.972 -10.814 -29.065 1.00 87.00 265 MET A N 1
ATOM 2102 C CA . MET A 1 265 ? 21.253 -10.207 -28.683 1.00 87.00 265 MET A CA 1
ATOM 2103 C C . MET A 1 265 ? 22.306 -11.255 -28.315 1.00 87.00 265 MET A C 1
ATOM 2105 O O . MET A 1 265 ? 23.461 -11.149 -28.718 1.00 87.00 265 MET A O 1
ATOM 2109 N N . LEU A 1 266 ? 21.910 -12.303 -27.593 1.00 89.19 266 LEU A N 1
ATOM 2110 C CA . LEU A 1 266 ? 22.822 -13.376 -27.209 1.00 89.19 266 LEU A CA 1
ATOM 2111 C C . LEU A 1 266 ? 23.237 -14.260 -28.385 1.00 89.19 266 LEU A C 1
ATOM 2113 O O . LEU A 1 266 ? 24.354 -14.771 -28.381 1.00 89.19 266 LEU A O 1
ATOM 2117 N N . GLN A 1 267 ? 22.393 -14.403 -29.409 1.00 86.12 267 GLN A N 1
ATOM 2118 C CA . GLN A 1 267 ? 22.796 -15.055 -30.656 1.00 86.12 267 GLN A CA 1
ATOM 2119 C C . GLN A 1 267 ? 23.907 -14.272 -31.367 1.00 86.12 267 GLN A C 1
ATOM 2121 O O . GLN A 1 267 ? 24.875 -14.883 -31.809 1.00 86.12 267 GLN A O 1
ATOM 2126 N N . VAL A 1 268 ? 23.820 -12.940 -31.402 1.00 84.31 268 VAL A N 1
ATOM 2127 C CA . VAL A 1 268 ? 24.865 -12.078 -31.989 1.00 84.31 268 VAL A CA 1
ATOM 2128 C C . VAL A 1 268 ? 26.173 -12.160 -31.203 1.00 84.31 268 VAL A C 1
ATOM 2130 O O . VAL A 1 268 ? 27.245 -12.249 -31.791 1.00 84.31 268 VAL A O 1
ATOM 2133 N N . LEU A 1 269 ? 26.096 -12.181 -29.871 1.00 84.75 269 LEU A N 1
ATOM 2134 C CA . LEU A 1 269 ? 27.279 -12.383 -29.027 1.00 84.75 269 LEU A CA 1
ATOM 2135 C C . LEU A 1 269 ? 27.877 -13.785 -29.200 1.00 84.75 269 LEU A C 1
ATOM 2137 O O . LEU A 1 269 ? 29.080 -13.971 -29.094 1.00 84.75 269 LEU A O 1
ATOM 2141 N N . SER A 1 270 ? 27.050 -14.795 -29.481 1.00 85.31 270 SER A N 1
ATOM 2142 C CA . SER A 1 270 ? 27.537 -16.170 -29.624 1.00 85.31 270 SER A CA 1
ATOM 2143 C C . SER A 1 270 ? 28.337 -16.418 -30.891 1.00 85.31 270 SER A C 1
ATOM 2145 O O . SER A 1 270 ? 29.127 -17.352 -30.931 1.00 85.31 270 SER A O 1
ATOM 2147 N N . THR A 1 271 ? 28.103 -15.624 -31.927 1.00 79.31 271 THR A N 1
ATOM 2148 C CA . THR A 1 271 ? 28.710 -15.815 -33.243 1.00 79.31 271 THR A CA 1
ATOM 2149 C C . THR A 1 271 ? 30.080 -15.170 -33.365 1.00 79.31 271 THR A C 1
ATOM 2151 O O . THR A 1 271 ? 30.852 -15.544 -34.242 1.00 79.31 271 THR A O 1
ATOM 2154 N N . THR A 1 272 ? 30.396 -14.227 -32.477 1.00 77.19 272 THR A N 1
ATOM 2155 C CA . THR A 1 272 ? 31.759 -13.708 -32.325 1.00 77.19 272 THR A CA 1
ATOM 2156 C C . THR A 1 272 ? 32.663 -14.698 -31.590 1.00 77.19 272 THR A C 1
ATOM 2158 O O . THR A 1 272 ? 33.873 -14.691 -31.801 1.00 77.19 272 THR A O 1
ATOM 2161 N N . ASP A 1 273 ? 32.088 -15.588 -30.778 1.00 76.62 273 ASP A N 1
ATOM 2162 C CA . ASP A 1 273 ? 32.833 -16.645 -30.103 1.00 76.62 273 ASP A CA 1
ATOM 2163 C C . ASP A 1 273 ? 33.022 -17.841 -31.052 1.00 76.62 273 ASP A C 1
ATOM 2165 O O . ASP A 1 273 ? 32.063 -18.431 -31.541 1.00 76.62 273 ASP A O 1
ATOM 2169 N N . THR A 1 274 ? 34.264 -18.276 -31.270 1.00 72.06 274 THR A N 1
ATOM 2170 C CA . THR A 1 274 ? 34.623 -19.420 -32.141 1.00 72.06 274 THR A CA 1
ATOM 2171 C C . THR A 1 274 ? 34.100 -20.784 -31.655 1.00 72.06 274 THR A C 1
ATOM 2173 O O . THR A 1 274 ? 34.342 -21.817 -32.284 1.00 72.06 274 THR A O 1
ATOM 2176 N N . VAL A 1 275 ? 33.371 -20.816 -30.538 1.00 70.81 275 VAL A N 1
ATOM 2177 C CA . VAL A 1 275 ? 32.810 -22.027 -29.939 1.00 70.81 275 VAL A CA 1
ATOM 2178 C C . VAL A 1 275 ? 31.452 -22.314 -30.573 1.00 70.81 275 VAL A C 1
ATOM 2180 O O . VAL A 1 275 ? 30.507 -21.547 -30.392 1.00 70.81 275 VAL A O 1
ATOM 2183 N N . ALA A 1 276 ? 31.363 -23.442 -31.287 1.00 67.81 276 ALA A N 1
ATOM 2184 C CA . ALA A 1 276 ? 30.170 -23.922 -31.984 1.00 67.81 276 ALA A CA 1
ATOM 2185 C C . ALA A 1 276 ? 28.873 -23.604 -31.218 1.00 67.81 276 ALA A C 1
ATOM 2187 O O . ALA A 1 276 ? 28.670 -24.054 -30.085 1.00 67.81 276 ALA A O 1
ATOM 2188 N N . ALA A 1 277 ? 28.010 -22.802 -31.848 1.00 62.56 277 ALA A N 1
ATOM 2189 C CA . ALA A 1 277 ? 26.777 -22.287 -31.274 1.00 62.56 277 ALA A CA 1
ATOM 2190 C C . ALA A 1 277 ? 25.790 -23.424 -30.961 1.00 62.56 277 ALA A C 1
ATOM 2192 O O . ALA A 1 277 ? 24.934 -23.787 -31.765 1.00 62.56 277 ALA A O 1
ATOM 2193 N N . SER A 1 278 ? 25.902 -23.989 -29.760 1.00 78.44 278 SER A N 1
ATOM 2194 C CA . SER A 1 278 ? 24.845 -24.792 -29.153 1.00 78.44 278 SER A CA 1
ATOM 2195 C C . SER A 1 278 ? 23.576 -23.939 -29.076 1.00 78.44 278 SER A C 1
ATOM 2197 O O . SER A 1 278 ? 23.540 -22.930 -28.371 1.00 78.44 278 SER A O 1
ATOM 2199 N N . SER A 1 279 ? 22.524 -24.354 -29.784 1.00 80.50 279 SER A N 1
ATOM 2200 C CA . SER A 1 279 ? 21.204 -23.708 -29.779 1.00 80.50 279 SER A CA 1
ATOM 2201 C C . SER A 1 279 ? 20.363 -24.049 -28.541 1.00 80.50 279 SER A C 1
ATOM 2203 O O . SER A 1 279 ? 19.176 -23.726 -28.487 1.00 80.50 279 SER A O 1
ATOM 2205 N N . SER A 1 280 ? 20.951 -24.706 -27.534 1.00 91.56 280 SER A N 1
ATOM 2206 C CA . SER A 1 280 ? 20.237 -25.093 -26.320 1.00 91.56 280 SER A CA 1
ATOM 2207 C C . SER A 1 280 ? 19.796 -23.868 -25.516 1.00 91.56 280 SER A C 1
ATOM 2209 O O . SER A 1 280 ? 20.597 -22.982 -25.209 1.00 91.56 280 SER A O 1
ATOM 2211 N N . TRP A 1 281 ? 18.529 -23.867 -25.092 1.00 90.56 281 TRP A N 1
ATOM 2212 C CA . TRP A 1 281 ? 17.961 -22.868 -24.180 1.00 90.56 281 TRP A CA 1
ATOM 2213 C C . TRP A 1 281 ? 18.806 -22.678 -22.910 1.00 90.56 281 TRP A C 1
ATOM 2215 O O . TRP A 1 281 ? 18.977 -21.561 -22.430 1.00 90.56 281 TRP A O 1
ATOM 2225 N N . TRP A 1 282 ? 19.417 -23.749 -22.398 1.00 92.12 282 TRP A N 1
ATOM 2226 C CA . TRP A 1 282 ? 20.287 -23.669 -21.225 1.00 92.12 282 TRP A CA 1
ATOM 2227 C C . TRP A 1 282 ? 21.570 -22.881 -21.487 1.00 92.12 282 TRP A C 1
ATOM 2229 O O . TRP A 1 282 ? 21.991 -22.116 -20.626 1.00 92.12 282 TRP A O 1
ATOM 2239 N N . THR A 1 283 ? 22.175 -23.009 -22.673 1.00 91.06 283 THR A N 1
ATOM 2240 C CA . THR A 1 283 ? 23.352 -22.212 -23.065 1.00 91.06 283 THR A CA 1
ATOM 2241 C C . THR A 1 283 ? 23.005 -20.726 -23.155 1.00 91.06 283 THR A C 1
ATOM 2243 O O . THR A 1 283 ? 23.805 -19.871 -22.781 1.00 91.06 283 THR A O 1
ATOM 2246 N N . PHE A 1 284 ? 21.795 -20.408 -23.614 1.00 92.06 284 PHE A N 1
ATOM 2247 C CA . PHE A 1 284 ? 21.292 -19.040 -23.631 1.00 92.06 284 PHE A CA 1
ATOM 2248 C C . PHE A 1 284 ? 21.140 -18.465 -22.218 1.00 92.06 284 PHE A C 1
ATOM 2250 O O . PHE A 1 284 ? 21.693 -17.404 -21.929 1.00 92.06 284 PHE A O 1
ATOM 2257 N N . VAL A 1 285 ? 20.443 -19.179 -21.327 1.00 93.62 285 VAL A N 1
ATOM 2258 C CA . VAL A 1 285 ? 20.217 -18.723 -19.947 1.00 93.62 285 VAL A CA 1
ATOM 2259 C C . VAL A 1 285 ? 21.543 -18.550 -19.206 1.00 93.62 285 VAL A C 1
ATOM 2261 O O . VAL A 1 285 ? 21.746 -17.531 -18.546 1.00 93.62 285 VAL A O 1
ATOM 2264 N N . THR A 1 286 ? 22.478 -19.495 -19.347 1.00 94.25 286 THR A N 1
ATOM 2265 C CA . THR A 1 286 ? 23.771 -19.414 -18.655 1.00 94.25 286 THR A CA 1
ATOM 2266 C C . THR A 1 286 ? 24.614 -18.238 -19.130 1.00 94.25 286 THR A C 1
ATOM 2268 O O . THR A 1 286 ? 25.204 -17.544 -18.301 1.00 94.25 286 THR A O 1
ATOM 2271 N N . ARG A 1 287 ? 24.625 -17.951 -20.437 1.00 93.62 287 ARG A N 1
ATOM 2272 C CA . ARG A 1 287 ? 25.291 -16.759 -20.979 1.00 93.62 287 ARG A CA 1
ATOM 2273 C C . ARG A 1 287 ? 24.626 -15.474 -20.499 1.00 93.62 287 ARG A C 1
ATOM 2275 O O . ARG A 1 287 ? 25.332 -14.567 -20.073 1.00 93.62 287 ARG A O 1
ATOM 2282 N N . ALA A 1 288 ? 23.294 -15.401 -20.505 1.00 93.94 288 ALA A N 1
ATOM 2283 C CA . ALA A 1 288 ? 22.575 -14.225 -20.018 1.00 93.94 288 ALA A CA 1
ATOM 2284 C C . ALA A 1 288 ? 22.930 -13.897 -18.560 1.00 93.94 288 ALA A C 1
ATOM 2286 O O . ALA A 1 288 ? 23.253 -12.751 -18.243 1.00 93.94 288 ALA A O 1
ATOM 2287 N N . ILE A 1 289 ? 22.943 -14.919 -17.696 1.00 95.56 289 ILE A N 1
ATOM 2288 C CA . ILE A 1 289 ? 23.367 -14.791 -16.297 1.00 95.56 289 ILE A CA 1
ATOM 2289 C C . ILE A 1 289 ? 24.825 -14.328 -16.228 1.00 95.56 289 ILE A C 1
ATOM 2291 O O . ILE A 1 289 ? 25.112 -13.350 -15.542 1.00 95.56 289 ILE A O 1
ATOM 2295 N N . ALA A 1 290 ? 25.736 -14.961 -16.973 1.00 94.62 290 ALA A N 1
ATOM 2296 C CA . ALA A 1 290 ? 27.152 -14.599 -16.966 1.00 94.62 290 ALA A CA 1
ATOM 2297 C C . ALA A 1 290 ? 27.389 -13.133 -17.374 1.00 94.62 290 ALA A C 1
ATOM 2299 O O . ALA A 1 290 ? 28.085 -12.414 -16.657 1.00 94.62 290 ALA A O 1
ATOM 2300 N N . TYR A 1 291 ? 26.765 -12.651 -18.457 1.00 94.25 291 TYR A N 1
ATOM 2301 C CA . TYR A 1 291 ? 26.864 -11.245 -18.876 1.00 94.25 291 TYR A CA 1
ATOM 2302 C C . TYR A 1 291 ? 26.235 -10.293 -17.862 1.00 94.25 291 TYR A C 1
ATOM 2304 O O . TYR A 1 291 ? 26.790 -9.230 -17.584 1.00 94.25 291 TYR A O 1
ATOM 2312 N N . ARG A 1 292 ? 25.096 -10.667 -17.266 1.00 93.12 292 ARG A N 1
ATOM 2313 C CA . ARG A 1 292 ? 24.452 -9.854 -16.230 1.00 93.12 292 ARG A CA 1
ATOM 2314 C C . ARG A 1 292 ? 25.360 -9.684 -15.015 1.00 93.12 292 ARG A C 1
ATOM 2316 O O . ARG A 1 292 ? 25.516 -8.553 -14.552 1.00 93.12 292 ARG A O 1
ATOM 2323 N N . GLN A 1 293 ? 25.954 -10.776 -14.537 1.00 94.38 293 GLN A N 1
ATOM 2324 C CA . GLN A 1 293 ? 26.870 -10.762 -13.397 1.00 94.38 293 GLN A CA 1
ATOM 2325 C C . GLN A 1 293 ? 28.165 -10.016 -13.725 1.00 94.38 293 GLN A C 1
ATOM 2327 O O . GLN A 1 293 ? 28.628 -9.201 -12.926 1.00 94.38 293 GLN A O 1
ATOM 2332 N N . ALA A 1 294 ? 28.699 -10.210 -14.935 1.00 92.75 294 ALA A N 1
ATOM 2333 C CA . ALA A 1 294 ? 29.851 -9.464 -15.427 1.00 92.75 294 ALA A CA 1
ATOM 2334 C C . ALA A 1 294 ? 29.589 -7.954 -15.440 1.00 92.75 294 ALA A C 1
ATOM 2336 O O . ALA A 1 294 ? 30.414 -7.190 -14.946 1.00 92.75 294 ALA A O 1
ATOM 2337 N N . TYR A 1 295 ? 28.426 -7.524 -15.936 1.00 92.25 295 TYR A N 1
ATOM 2338 C CA . TYR A 1 295 ? 28.036 -6.116 -15.951 1.00 92.25 295 TYR A CA 1
ATOM 2339 C C . TYR A 1 295 ? 27.834 -5.557 -14.538 1.00 92.25 295 TYR A C 1
ATOM 2341 O O . TYR A 1 295 ? 28.338 -4.479 -14.223 1.00 92.25 295 TYR A O 1
ATOM 2349 N N . GLN A 1 296 ? 27.111 -6.281 -13.679 1.00 89.50 296 GLN A N 1
ATOM 2350 C CA . GLN A 1 296 ? 26.739 -5.831 -12.335 1.00 89.50 296 GLN A CA 1
ATOM 2351 C C . GLN A 1 296 ? 27.937 -5.616 -11.415 1.00 89.50 296 GLN A C 1
ATOM 2353 O O . GLN A 1 296 ? 27.986 -4.610 -10.709 1.00 89.50 296 GLN A O 1
ATOM 2358 N N . TYR A 1 297 ? 28.890 -6.544 -11.443 1.00 90.44 297 TYR A N 1
ATOM 2359 C CA . TYR A 1 297 ? 30.072 -6.505 -10.585 1.00 90.44 297 TYR A CA 1
ATOM 2360 C C . TYR A 1 297 ? 31.310 -5.949 -11.294 1.00 90.44 297 TYR A C 1
ATOM 2362 O O . TYR A 1 297 ? 32.413 -6.022 -10.753 1.00 90.44 297 TYR A O 1
ATOM 2370 N N . SER A 1 298 ? 31.152 -5.391 -12.499 1.00 91.25 298 SER A N 1
ATOM 2371 C CA . SER A 1 298 ? 32.231 -4.649 -13.151 1.00 91.25 298 SER A CA 1
ATOM 2372 C C . SER A 1 298 ? 32.502 -3.329 -12.431 1.00 91.25 298 SER A C 1
ATOM 2374 O O . SER A 1 298 ? 31.578 -2.583 -12.094 1.00 91.25 298 SER A O 1
ATOM 2376 N N . GLY A 1 299 ? 33.780 -3.014 -12.221 1.00 89.25 299 GLY A N 1
ATOM 2377 C CA . GLY A 1 299 ? 34.193 -1.681 -11.806 1.00 89.25 299 GLY A CA 1
ATOM 2378 C C . GLY A 1 299 ? 34.018 -0.720 -12.975 1.00 89.25 299 GLY A C 1
ATOM 2379 O O . GLY A 1 299 ? 34.620 -0.922 -14.033 1.00 89.25 299 GLY A O 1
ATOM 2380 N N . GLN A 1 300 ? 33.189 0.305 -12.790 1.00 89.25 300 GLN A N 1
ATOM 2381 C CA . GLN A 1 300 ? 32.932 1.341 -13.790 1.00 89.25 300 GLN A CA 1
ATOM 2382 C C . GLN A 1 300 ? 33.437 2.692 -13.286 1.00 89.25 300 GLN A C 1
ATOM 2384 O O . GLN A 1 300 ? 33.202 3.040 -12.128 1.00 89.25 300 GLN A O 1
ATOM 2389 N N . SER A 1 301 ? 34.089 3.446 -14.162 1.00 87.69 301 SER A N 1
ATOM 2390 C CA . SER A 1 301 ? 34.425 4.853 -13.970 1.00 87.69 301 SER A CA 1
ATOM 2391 C C . SER A 1 301 ? 33.609 5.705 -14.939 1.00 87.69 301 SER A C 1
ATOM 2393 O O . SER A 1 301 ? 33.391 5.329 -16.090 1.00 87.69 301 SER A O 1
ATOM 2395 N N . ASP A 1 302 ? 33.134 6.852 -14.465 1.00 86.00 302 ASP A N 1
ATOM 2396 C CA . ASP A 1 302 ? 32.576 7.882 -15.336 1.00 86.00 302 ASP A CA 1
ATOM 2397 C C . ASP A 1 302 ? 33.731 8.820 -15.740 1.00 86.00 302 ASP A C 1
ATOM 2399 O O . ASP A 1 302 ? 34.486 9.258 -14.868 1.00 86.00 302 ASP A O 1
ATOM 2403 N N . LEU A 1 303 ? 33.864 9.119 -17.033 1.00 87.75 303 LEU A N 1
ATOM 2404 C CA . LEU A 1 303 ? 34.765 10.132 -17.583 1.00 87.75 303 LEU A CA 1
ATOM 2405 C C . LEU A 1 303 ? 33.920 11.244 -18.211 1.00 87.75 303 LEU A C 1
ATOM 2407 O O . LEU A 1 303 ? 32.961 10.978 -18.939 1.00 87.75 303 LEU A O 1
ATOM 2411 N N . VAL A 1 304 ? 34.263 12.491 -17.912 1.00 86.50 304 VAL A N 1
ATOM 2412 C CA . VAL A 1 304 ? 33.661 13.663 -18.551 1.00 86.50 304 VAL A CA 1
ATOM 2413 C C . VAL A 1 304 ? 34.548 14.039 -19.726 1.00 86.50 304 VAL A C 1
ATOM 2415 O O . VAL A 1 304 ? 35.721 14.335 -19.520 1.00 86.50 304 VAL A O 1
ATOM 2418 N N . ARG A 1 305 ? 34.001 14.011 -20.943 1.00 87.44 305 ARG A N 1
ATOM 2419 C CA . ARG A 1 305 ? 34.718 14.409 -22.158 1.00 87.44 305 ARG A CA 1
ATOM 2420 C C . ARG A 1 305 ? 34.120 15.704 -22.697 1.00 87.44 305 ARG A C 1
ATOM 2422 O O . ARG A 1 305 ? 32.909 15.768 -22.927 1.00 87.44 305 ARG A O 1
ATOM 2429 N N . LEU A 1 306 ? 34.974 16.707 -22.873 1.00 87.19 306 LEU A N 1
ATOM 2430 C CA . LEU A 1 306 ? 34.699 17.904 -23.663 1.00 87.19 306 LEU A CA 1
ATOM 2431 C C . LEU A 1 306 ? 35.210 17.636 -25.081 1.00 87.19 306 LEU A C 1
ATOM 2433 O O . LEU A 1 306 ? 36.301 17.092 -25.242 1.00 87.19 306 LEU A O 1
ATOM 2437 N N . SER A 1 307 ? 34.395 17.929 -26.088 1.00 86.69 307 SER A N 1
ATOM 2438 C CA . SER A 1 307 ? 34.731 17.725 -27.500 1.00 86.69 307 SER A CA 1
ATOM 2439 C C . SER A 1 307 ? 34.314 18.961 -28.281 1.00 86.69 307 SER A C 1
ATOM 2441 O O . SER A 1 307 ? 33.157 19.369 -28.176 1.00 86.69 307 SER A O 1
ATOM 2443 N N . THR A 1 308 ? 35.235 19.543 -29.041 1.00 82.19 308 THR A N 1
ATOM 2444 C CA . THR A 1 308 ? 34.966 20.581 -30.051 1.00 82.19 308 THR A CA 1
ATOM 2445 C C . THR A 1 308 ? 34.338 19.960 -31.294 1.00 82.19 308 THR A C 1
ATOM 2447 O O . THR A 1 308 ? 33.375 20.487 -31.845 1.00 82.19 308 THR A O 1
ATOM 2450 N N . ASP A 1 309 ? 34.799 18.762 -31.659 1.00 76.88 309 ASP A N 1
ATOM 2451 C CA . ASP A 1 309 ? 34.334 18.064 -32.847 1.00 76.88 309 ASP A CA 1
ATOM 2452 C C . ASP A 1 309 ? 33.224 17.074 -32.521 1.00 76.88 309 ASP A C 1
ATOM 2454 O O . ASP A 1 309 ? 33.345 16.156 -31.700 1.00 76.88 309 ASP A O 1
ATOM 2458 N N . LEU A 1 310 ? 32.089 17.279 -33.183 1.00 64.81 310 LEU A N 1
ATOM 2459 C CA . LEU A 1 310 ? 30.928 16.400 -33.079 1.00 64.81 310 LEU A CA 1
ATOM 2460 C C . LEU A 1 310 ? 31.142 15.086 -33.847 1.00 64.81 310 LEU A C 1
ATOM 2462 O O . LEU A 1 310 ? 30.463 14.098 -33.551 1.00 64.81 310 LEU A O 1
ATOM 2466 N N . GLU A 1 311 ? 32.040 15.076 -34.835 1.00 62.59 311 GLU A N 1
ATOM 2467 C CA . GLU A 1 311 ? 32.318 13.916 -35.692 1.00 62.59 311 GLU A CA 1
ATOM 2468 C C . GLU A 1 311 ? 33.228 12.892 -34.998 1.00 62.59 311 GLU A C 1
ATOM 2470 O O . GLU A 1 311 ? 32.898 11.701 -34.992 1.00 62.59 311 GLU A O 1
ATOM 2475 N N . ASP A 1 312 ? 34.245 13.346 -34.261 1.00 53.31 312 ASP A N 1
ATOM 2476 C CA . ASP A 1 312 ? 35.166 12.472 -33.515 1.00 53.31 312 ASP A CA 1
ATOM 2477 C C . ASP A 1 312 ? 34.495 11.712 -32.365 1.00 53.31 312 ASP A C 1
ATOM 2479 O O . ASP A 1 312 ? 34.905 10.613 -31.983 1.00 53.31 312 ASP A O 1
ATOM 2483 N N . SER A 1 313 ? 33.389 12.239 -31.835 1.00 51.44 313 SER A N 1
ATOM 2484 C CA . SER A 1 313 ? 32.649 11.588 -30.748 1.00 51.44 313 SER A CA 1
ATOM 2485 C C . SER A 1 313 ? 31.905 10.302 -31.161 1.00 51.44 313 SER A C 1
ATOM 2487 O O . SER A 1 313 ? 31.413 9.575 -30.290 1.00 51.44 313 SER A O 1
ATOM 2489 N N . HIS A 1 314 ? 31.799 9.998 -32.465 1.00 50.91 314 HIS A N 1
ATOM 2490 C CA . HIS A 1 314 ? 30.950 8.916 -32.981 1.00 50.91 314 HIS A CA 1
ATOM 2491 C C . HIS A 1 314 ? 31.678 7.733 -33.646 1.00 50.91 314 HIS A C 1
ATOM 2493 O O . HIS A 1 314 ? 31.013 6.730 -33.924 1.00 50.91 314 HIS A O 1
ATOM 2499 N N . HIS A 1 315 ? 33.007 7.770 -33.810 1.00 46.94 315 HIS A N 1
ATOM 2500 C CA . HIS A 1 315 ? 33.780 6.665 -34.400 1.00 46.94 315 HIS A CA 1
ATOM 2501 C C . HIS A 1 315 ? 34.993 6.233 -33.548 1.00 46.94 315 HIS A C 1
ATOM 2503 O O . HIS A 1 315 ? 36.127 6.544 -33.885 1.00 46.94 315 HIS A O 1
ATOM 2509 N N . PRO A 1 316 ? 34.811 5.425 -32.484 1.00 39.81 316 PRO A N 1
ATOM 2510 C CA . PRO A 1 316 ? 35.932 4.817 -31.757 1.00 39.81 316 PRO A CA 1
ATOM 2511 C C . PRO A 1 316 ? 36.468 3.533 -32.430 1.00 39.81 316 PRO A C 1
ATOM 2513 O O . PRO A 1 316 ? 36.936 2.627 -31.749 1.00 39.81 316 PRO A O 1
ATOM 2516 N N . GLY A 1 317 ? 36.349 3.394 -33.753 1.00 38.12 317 GLY A N 1
ATOM 2517 C CA . GLY A 1 317 ? 36.679 2.154 -34.455 1.00 38.12 317 GLY A CA 1
ATOM 2518 C C . GLY A 1 317 ? 37.460 2.417 -35.728 1.00 38.12 317 GLY A C 1
ATOM 2519 O O . GLY A 1 317 ? 36.857 2.853 -36.699 1.00 38.12 317 GLY A O 1
ATOM 2520 N N . VAL A 1 318 ? 38.765 2.125 -35.662 1.00 39.22 318 VAL A N 1
ATOM 2521 C CA . VAL A 1 318 ? 39.720 1.862 -36.752 1.00 39.22 318 VAL A CA 1
ATOM 2522 C C . VAL A 1 318 ? 39.341 2.531 -38.073 1.00 39.22 318 VAL A C 1
ATOM 2524 O O . VAL A 1 318 ? 38.511 2.020 -38.825 1.00 39.22 318 VAL A O 1
ATOM 2527 N N . SER A 1 319 ? 40.022 3.636 -38.376 1.00 31.91 319 SER A N 1
ATOM 2528 C CA . SER A 1 319 ? 40.208 4.117 -39.743 1.00 31.91 319 SER A CA 1
ATOM 2529 C C . SER A 1 319 ? 40.748 2.958 -40.593 1.00 31.91 319 SER A C 1
ATOM 2531 O O . SER A 1 319 ? 41.949 2.704 -40.646 1.00 31.91 319 SER A O 1
ATOM 2533 N N . ILE A 1 320 ? 39.860 2.199 -41.235 1.00 37.00 320 ILE A N 1
ATOM 2534 C CA . ILE A 1 320 ? 40.243 1.351 -42.356 1.00 37.00 320 ILE A CA 1
ATOM 2535 C C . ILE A 1 320 ? 40.388 2.337 -43.508 1.00 37.00 320 ILE A C 1
ATOM 2537 O O . ILE A 1 320 ? 39.391 2.678 -44.151 1.00 37.00 320 ILE A O 1
ATOM 2541 N N . LYS A 1 321 ? 41.615 2.832 -43.724 1.00 35.50 321 LYS A N 1
ATOM 2542 C CA . LYS A 1 321 ? 41.980 3.493 -44.978 1.00 35.50 321 LYS A CA 1
ATOM 2543 C C . LYS A 1 321 ? 41.551 2.537 -46.090 1.00 35.50 321 LYS A C 1
ATOM 2545 O O . LYS A 1 321 ? 42.032 1.409 -46.181 1.00 35.50 321 LYS A O 1
ATOM 2550 N N . SER A 1 322 ? 40.544 2.925 -46.865 1.00 37.84 322 SER A N 1
ATOM 2551 C CA . SER A 1 322 ? 40.211 2.208 -48.083 1.00 37.84 322 SER A CA 1
ATOM 2552 C C . SER A 1 322 ? 41.344 2.484 -49.057 1.00 37.84 322 SER A C 1
ATOM 2554 O O . SER A 1 322 ? 41.382 3.563 -49.644 1.00 37.84 322 SER A O 1
ATOM 2556 N N . ASP A 1 323 ? 42.262 1.528 -49.186 1.00 40.41 323 ASP A N 1
ATOM 2557 C CA . ASP A 1 323 ? 43.267 1.500 -50.244 1.00 40.41 323 ASP A CA 1
ATOM 2558 C C . ASP A 1 323 ? 42.553 1.429 -51.602 1.00 40.41 323 ASP A C 1
ATOM 2560 O O . ASP A 1 323 ? 42.300 0.357 -52.160 1.00 40.41 323 ASP A O 1
ATOM 2564 N N . GLU A 1 324 ? 42.182 2.591 -52.138 1.00 42.78 324 GLU A N 1
ATOM 2565 C CA . GLU A 1 324 ? 42.017 2.754 -53.574 1.00 42.78 324 GLU A CA 1
ATOM 2566 C C . GLU A 1 324 ? 43.419 2.744 -54.173 1.00 42.78 324 GLU A C 1
ATOM 2568 O O . GLU A 1 324 ? 44.205 3.678 -54.029 1.00 42.78 324 GLU A O 1
ATOM 2573 N N . GLY A 1 325 ? 43.747 1.597 -54.764 1.00 49.53 325 GLY A N 1
ATOM 2574 C CA . GLY A 1 325 ? 45.051 1.336 -55.333 1.00 49.53 325 GLY A CA 1
ATOM 2575 C C . GLY A 1 325 ? 45.428 2.360 -56.393 1.00 49.53 325 GLY A C 1
ATOM 2576 O O . GLY A 1 325 ? 44.718 2.524 -57.375 1.00 49.53 325 GLY A O 1
ATOM 2577 N N . ASP A 1 326 ? 46.605 2.946 -56.212 1.00 48.19 326 ASP A N 1
ATOM 2578 C CA . ASP A 1 326 ? 47.621 3.010 -57.250 1.00 48.19 326 ASP A CA 1
ATOM 2579 C C . ASP A 1 326 ? 49.010 3.144 -56.594 1.00 48.19 326 ASP A C 1
ATOM 2581 O O . ASP A 1 326 ? 49.311 4.109 -55.899 1.00 48.19 326 ASP A O 1
ATOM 2585 N N . ASN A 1 327 ? 49.871 2.160 -56.885 1.00 50.19 327 ASN A N 1
ATOM 2586 C CA . ASN A 1 327 ? 51.331 2.134 -56.692 1.00 50.19 327 ASN A CA 1
ATOM 2587 C C . ASN A 1 327 ? 51.911 1.719 -55.302 1.00 50.19 327 ASN A C 1
ATOM 2589 O O . ASN A 1 327 ? 52.186 2.564 -54.452 1.00 50.19 327 ASN A O 1
ATOM 2593 N N . PRO A 1 328 ? 52.238 0.424 -55.085 1.00 46.72 328 PRO A N 1
ATOM 2594 C CA . PRO A 1 328 ? 52.607 -0.126 -53.773 1.00 46.72 328 PRO A CA 1
ATOM 2595 C C . PRO A 1 328 ? 54.114 -0.086 -53.437 1.00 46.72 328 PRO A C 1
ATOM 2597 O O . PRO A 1 328 ? 54.625 -1.027 -52.835 1.00 46.72 328 PRO A O 1
ATOM 2600 N N . GLN A 1 329 ? 54.878 0.940 -53.837 1.00 50.47 329 GLN A N 1
ATOM 2601 C CA . GLN A 1 329 ? 56.346 0.858 -53.687 1.00 50.47 329 GLN A CA 1
ATOM 2602 C C . GLN A 1 329 ? 57.100 2.121 -53.257 1.00 50.47 329 GLN A C 1
ATOM 2604 O O . GLN A 1 329 ? 58.323 2.144 -53.389 1.00 50.47 329 GLN A O 1
ATOM 2609 N N . LYS A 1 330 ? 56.435 3.142 -52.692 1.00 51.47 330 LYS A N 1
ATOM 2610 C CA . LYS A 1 330 ? 57.154 4.347 -52.224 1.00 51.47 330 LYS A CA 1
ATOM 2611 C C . LYS A 1 330 ? 56.920 4.809 -50.776 1.00 51.47 330 LYS A C 1
ATOM 2613 O O . LYS A 1 330 ? 57.791 5.504 -50.274 1.00 51.47 330 LYS A O 1
ATOM 2618 N N . ASN A 1 331 ? 55.876 4.366 -50.071 1.00 52.81 331 ASN A N 1
ATOM 2619 C CA . ASN A 1 331 ? 55.481 4.991 -48.791 1.00 52.81 331 ASN A CA 1
ATOM 2620 C C . ASN A 1 331 ? 55.553 4.099 -47.535 1.00 52.81 331 ASN A C 1
ATOM 2622 O O . ASN A 1 331 ? 54.895 4.384 -46.548 1.00 52.81 331 ASN A O 1
ATOM 2626 N N . ILE A 1 332 ? 56.387 3.052 -47.522 1.00 59.78 332 ILE A N 1
ATOM 2627 C CA . ILE A 1 332 ? 56.540 2.199 -46.322 1.00 59.78 332 ILE A CA 1
ATOM 2628 C C . ILE A 1 332 ? 57.292 2.929 -45.190 1.00 59.78 332 ILE A C 1
ATOM 2630 O O . ILE A 1 332 ? 57.037 2.673 -44.022 1.00 59.78 332 ILE A O 1
ATOM 2634 N N . ASN A 1 333 ? 58.169 3.883 -45.520 1.00 64.12 333 ASN A N 1
ATOM 2635 C CA . ASN A 1 333 ? 58.971 4.574 -44.506 1.00 64.12 333 ASN A CA 1
ATOM 2636 C C . ASN A 1 333 ? 58.239 5.757 -43.846 1.00 64.12 333 ASN A C 1
ATOM 2638 O O . ASN A 1 333 ? 58.560 6.084 -42.713 1.00 64.12 333 ASN A O 1
ATOM 2642 N N . GLU A 1 334 ? 57.271 6.386 -44.526 1.00 65.12 334 GLU A N 1
ATOM 2643 C CA . GLU A 1 334 ? 56.496 7.507 -43.959 1.00 65.12 334 GLU A CA 1
ATOM 2644 C C . GLU A 1 334 ? 55.408 7.010 -42.995 1.00 65.12 334 GLU A C 1
ATOM 2646 O O . GLU A 1 334 ? 55.199 7.630 -41.959 1.00 65.12 334 GLU A O 1
ATOM 2651 N N . GLU A 1 335 ? 54.774 5.859 -43.265 1.00 68.06 335 GLU A N 1
ATOM 2652 C CA . GLU A 1 335 ? 53.811 5.264 -42.323 1.00 68.06 335 GLU A CA 1
ATOM 2653 C C . GLU A 1 335 ? 54.486 4.693 -41.066 1.00 68.06 335 GLU A C 1
ATOM 2655 O O . GLU A 1 335 ? 53.922 4.808 -39.982 1.00 68.06 335 GLU A O 1
ATOM 2660 N N . GLU A 1 336 ? 55.704 4.139 -41.166 1.00 76.88 336 GLU A N 1
ATOM 2661 C CA . GLU A 1 336 ? 56.461 3.728 -39.971 1.00 76.88 336 GLU A CA 1
ATOM 2662 C C . GLU A 1 336 ? 56.931 4.934 -39.135 1.00 76.88 336 GLU A C 1
ATOM 2664 O O . GLU A 1 336 ? 56.985 4.823 -37.909 1.00 76.88 336 GLU A O 1
ATOM 2669 N N . GLU A 1 337 ? 57.235 6.084 -39.754 1.00 77.06 337 GLU A N 1
ATOM 2670 C CA . GLU A 1 337 ? 57.582 7.318 -39.030 1.00 77.06 337 GLU A CA 1
ATOM 2671 C C . GLU A 1 337 ? 56.359 7.995 -38.393 1.00 77.06 337 GLU A C 1
ATOM 2673 O O . GLU A 1 337 ? 56.460 8.420 -37.243 1.00 77.06 337 GLU A O 1
ATOM 2678 N N . GLU A 1 338 ? 55.203 8.045 -39.067 1.00 77.62 338 GLU A N 1
ATOM 2679 C CA . GLU A 1 338 ? 53.952 8.540 -38.465 1.00 77.62 338 GLU A CA 1
ATOM 2680 C C . GLU A 1 338 ? 53.487 7.638 -37.313 1.00 77.62 338 GLU A C 1
ATOM 2682 O O . GLU A 1 338 ? 53.151 8.146 -36.246 1.00 77.62 338 GLU A O 1
ATOM 2687 N N . GLU A 1 339 ? 53.540 6.307 -37.460 1.00 78.38 339 GLU A N 1
ATOM 2688 C CA . GLU A 1 339 ? 53.138 5.383 -36.388 1.00 78.38 339 GLU A CA 1
ATOM 2689 C C . GLU A 1 339 ? 54.127 5.411 -35.204 1.00 78.38 339 GLU A C 1
ATOM 2691 O O . GLU A 1 339 ? 53.734 5.211 -34.050 1.00 78.38 339 GLU A O 1
ATOM 2696 N N . ALA A 1 340 ? 55.415 5.676 -35.459 1.00 76.69 340 ALA A N 1
ATOM 2697 C CA . ALA A 1 340 ? 56.412 5.878 -34.409 1.00 76.69 340 ALA A CA 1
ATOM 2698 C C . ALA A 1 340 ? 56.237 7.228 -33.698 1.00 76.69 340 ALA A C 1
ATOM 2700 O O . ALA A 1 340 ? 56.316 7.262 -32.472 1.00 76.69 340 ALA A O 1
ATOM 2701 N N . GLN A 1 341 ? 55.946 8.312 -34.428 1.00 77.88 341 GLN A N 1
ATOM 2702 C CA . GLN A 1 341 ? 55.675 9.629 -33.842 1.00 77.88 341 GLN A CA 1
ATOM 2703 C C . GLN A 1 341 ? 54.349 9.663 -33.081 1.00 77.88 341 GLN A C 1
ATOM 2705 O O . GLN A 1 341 ? 54.283 10.297 -32.033 1.00 77.88 341 GLN A O 1
ATOM 2710 N N . GLU A 1 342 ? 53.316 8.953 -33.539 1.00 75.44 342 GLU A N 1
ATOM 2711 C CA . GLU A 1 342 ? 52.047 8.837 -32.816 1.00 75.44 342 GLU A CA 1
ATOM 2712 C C . GLU A 1 342 ? 52.226 8.014 -31.530 1.00 75.44 342 GLU A C 1
ATOM 2714 O O . GLU A 1 342 ? 51.773 8.439 -30.468 1.00 75.44 342 GLU A O 1
ATOM 2719 N N . LYS A 1 343 ? 52.993 6.911 -31.571 1.00 73.88 343 LYS A N 1
ATOM 2720 C CA . LYS A 1 343 ? 53.362 6.151 -30.360 1.00 73.88 343 LYS A CA 1
ATOM 2721 C C . LYS A 1 343 ? 54.229 6.955 -29.397 1.00 73.88 343 LYS A C 1
ATOM 2723 O O . LYS A 1 343 ? 54.007 6.884 -28.193 1.00 73.88 343 LYS A O 1
ATOM 2728 N N . GLU A 1 344 ? 55.192 7.724 -29.898 1.00 77.12 344 GLU A N 1
ATOM 2729 C CA . GLU A 1 344 ? 56.064 8.558 -29.067 1.00 77.12 344 GLU A CA 1
ATOM 2730 C C . GLU A 1 344 ? 55.312 9.783 -28.511 1.00 77.12 344 GLU A C 1
ATOM 2732 O O . GLU A 1 344 ? 55.569 10.197 -27.381 1.00 77.12 344 GLU A O 1
ATOM 2737 N N . ALA A 1 345 ? 54.329 10.327 -29.236 1.00 68.06 345 ALA A N 1
ATOM 2738 C CA . ALA A 1 345 ? 53.425 11.367 -28.742 1.00 68.06 345 ALA A CA 1
ATOM 2739 C C . ALA A 1 345 ? 52.426 10.826 -27.706 1.00 68.06 345 ALA A C 1
ATOM 2741 O O . ALA A 1 345 ? 52.127 11.524 -26.739 1.00 68.06 345 ALA A O 1
ATOM 2742 N N . GLU A 1 346 ? 51.947 9.588 -27.855 1.00 64.62 346 GLU A N 1
ATOM 2743 C CA . GLU A 1 346 ? 51.066 8.928 -26.882 1.00 64.62 346 GLU A CA 1
ATOM 2744 C C . GLU A 1 346 ? 51.835 8.502 -25.613 1.00 64.62 346 GLU A C 1
ATOM 2746 O O . GLU A 1 346 ? 51.304 8.610 -24.508 1.00 64.62 346 GLU A O 1
ATOM 2751 N N . GLU A 1 347 ? 53.108 8.101 -25.743 1.00 72.62 347 GLU A N 1
ATOM 2752 C CA . GLU A 1 347 ? 53.993 7.757 -24.617 1.00 72.62 347 GLU A CA 1
ATOM 2753 C C . GLU A 1 347 ? 54.522 9.001 -23.872 1.00 72.62 347 GLU A C 1
ATOM 2755 O O . GLU A 1 347 ? 54.729 8.946 -22.658 1.00 72.62 347 GLU A O 1
ATOM 2760 N N . ASN A 1 348 ? 54.685 10.140 -24.564 1.00 65.88 348 ASN A N 1
ATOM 2761 C CA . ASN A 1 348 ? 55.132 11.409 -23.971 1.00 65.88 348 ASN A CA 1
ATOM 2762 C C . ASN A 1 348 ? 53.999 12.383 -23.611 1.00 65.88 348 ASN A C 1
ATOM 2764 O O . ASN A 1 348 ? 54.272 13.419 -22.992 1.00 65.88 348 ASN A O 1
ATOM 2768 N N . ALA A 1 349 ? 52.742 12.093 -23.967 1.00 49.31 349 ALA A N 1
ATOM 2769 C CA . ALA A 1 349 ? 51.611 12.889 -23.513 1.00 49.31 349 ALA A CA 1
ATOM 2770 C C . ALA A 1 349 ? 51.610 12.876 -21.975 1.00 49.31 349 ALA A C 1
ATOM 2772 O O . ALA A 1 349 ? 51.566 11.796 -21.377 1.00 49.31 349 ALA A O 1
ATOM 2773 N N . PRO A 1 350 ? 51.686 14.041 -21.300 1.00 45.03 350 PRO A N 1
ATOM 2774 C CA . PRO A 1 350 ? 51.638 14.066 -19.849 1.00 45.03 350 PRO A CA 1
ATOM 2775 C C . PRO A 1 350 ? 50.363 13.342 -19.430 1.00 45.03 350 PRO A C 1
ATOM 2777 O O . PRO A 1 350 ? 49.284 13.704 -19.907 1.00 45.03 350 PRO A O 1
ATOM 2780 N N . GLU A 1 351 ? 50.486 12.318 -18.572 1.00 43.00 351 GLU A N 1
ATOM 2781 C CA . GLU A 1 351 ? 49.348 11.691 -17.901 1.00 43.00 351 GLU A CA 1
ATOM 2782 C C . GLU A 1 351 ? 48.627 12.802 -17.132 1.00 43.00 351 GLU A C 1
ATOM 2784 O O . GLU A 1 351 ? 48.879 13.056 -15.952 1.00 43.00 351 GLU A O 1
ATOM 2789 N N . THR A 1 352 ? 47.740 13.528 -17.814 1.00 45.53 352 THR A N 1
ATOM 2790 C CA . THR A 1 352 ? 46.756 14.370 -17.162 1.00 45.53 352 THR A CA 1
ATOM 2791 C C . THR A 1 352 ? 46.050 13.411 -16.223 1.00 45.53 352 THR A C 1
ATOM 2793 O O . THR A 1 352 ? 45.579 12.370 -16.690 1.00 45.53 352 THR A O 1
ATOM 2796 N N . PRO A 1 353 ? 46.070 13.654 -14.900 1.00 43.03 353 PRO A N 1
ATOM 2797 C CA . PRO A 1 353 ? 45.533 12.703 -13.949 1.00 43.03 353 PRO A CA 1
ATOM 2798 C C . PRO A 1 353 ? 44.066 12.506 -14.302 1.00 43.03 353 PRO A C 1
ATOM 2800 O O . PRO A 1 353 ? 43.226 13.348 -13.982 1.00 43.03 353 PRO A O 1
ATOM 2803 N N . GLN A 1 354 ? 43.767 11.418 -15.018 1.00 51.75 354 GLN A N 1
ATOM 2804 C CA . GLN A 1 354 ? 42.412 11.057 -15.379 1.00 51.75 354 GLN A CA 1
ATOM 2805 C C . GLN A 1 354 ? 41.719 10.855 -14.048 1.00 51.75 354 GLN A C 1
ATOM 2807 O O . GLN A 1 354 ? 41.988 9.900 -13.315 1.00 51.75 354 GLN A O 1
ATOM 2812 N N . GLN A 1 355 ? 40.896 11.830 -13.676 1.00 45.03 355 GLN A N 1
ATOM 2813 C CA . GLN A 1 355 ? 40.226 11.833 -12.396 1.00 45.03 355 GLN A CA 1
ATOM 2814 C C . GLN A 1 355 ? 39.093 10.813 -12.495 1.00 45.03 355 GLN A C 1
ATOM 2816 O O . GLN A 1 355 ? 37.942 11.145 -12.768 1.00 45.03 355 GLN A O 1
ATOM 2821 N N . TYR A 1 356 ? 39.444 9.534 -12.347 1.00 53.03 356 TYR A N 1
ATOM 2822 C CA . TYR A 1 356 ? 38.490 8.441 -12.347 1.00 53.03 356 TYR A CA 1
ATOM 2823 C C . TYR A 1 356 ? 37.480 8.703 -11.231 1.00 53.03 356 TYR A C 1
ATOM 2825 O O . TYR A 1 356 ? 37.837 8.770 -10.052 1.00 53.03 356 TYR A O 1
ATOM 2833 N N . GLY A 1 357 ? 36.214 8.891 -11.611 1.00 51.78 357 GLY A N 1
ATOM 2834 C CA . GLY A 1 357 ? 35.138 9.096 -10.649 1.00 51.78 357 GLY A CA 1
ATOM 2835 C C . GLY A 1 357 ? 35.094 7.971 -9.609 1.00 51.78 357 GLY A C 1
ATOM 2836 O O . GLY A 1 357 ? 35.440 6.825 -9.901 1.00 51.78 357 GLY A O 1
ATOM 2837 N N . HIS A 1 358 ? 34.665 8.302 -8.387 1.00 44.34 358 HIS A N 1
ATOM 2838 C CA . HIS A 1 358 ? 34.574 7.335 -7.296 1.00 44.34 358 HIS A CA 1
ATOM 2839 C C . HIS A 1 358 ? 33.789 6.078 -7.723 1.00 44.34 358 HIS A C 1
ATOM 2841 O O . HIS A 1 358 ? 32.680 6.207 -8.255 1.00 44.34 358 HIS A O 1
ATOM 2847 N N . PRO A 1 359 ? 34.332 4.871 -7.485 1.00 50.31 359 PRO A N 1
ATOM 2848 C CA . PRO A 1 359 ? 33.658 3.624 -7.815 1.00 50.31 359 PRO A CA 1
ATOM 2849 C C . PRO A 1 359 ? 32.338 3.505 -7.043 1.00 50.31 359 PRO A C 1
ATOM 2851 O O . PRO A 1 359 ? 32.169 4.078 -5.966 1.00 50.31 359 PRO A O 1
ATOM 2854 N N . ASN A 1 360 ? 31.381 2.735 -7.565 1.00 56.72 360 ASN A N 1
ATOM 2855 C CA . ASN A 1 360 ? 30.199 2.379 -6.775 1.00 56.72 360 ASN A CA 1
ATOM 2856 C C . ASN A 1 360 ? 30.614 1.575 -5.517 1.00 56.72 360 ASN A C 1
ATOM 2858 O O . ASN A 1 360 ? 31.738 1.085 -5.421 1.00 56.72 360 ASN A O 1
ATOM 2862 N N . TRP A 1 361 ? 29.726 1.446 -4.525 1.00 49.91 361 TRP A N 1
ATOM 2863 C CA . TRP A 1 361 ? 30.063 0.797 -3.245 1.00 49.91 361 TRP A CA 1
ATOM 2864 C C . TRP A 1 361 ? 30.585 -0.646 -3.410 1.00 49.91 361 TRP A C 1
ATOM 2866 O O . TRP A 1 361 ? 31.497 -1.061 -2.697 1.00 49.91 361 TRP A O 1
ATOM 2876 N N . TRP A 1 362 ? 30.081 -1.380 -4.410 1.00 52.81 362 TRP A N 1
ATOM 2877 C CA . TRP A 1 362 ? 30.640 -2.670 -4.813 1.00 52.81 362 TRP A CA 1
ATOM 2878 C C . TRP A 1 362 ? 32.074 -2.528 -5.309 1.00 52.81 362 TRP A C 1
ATOM 2880 O O . TRP A 1 362 ? 32.942 -3.263 -4.860 1.00 52.81 362 TRP A O 1
ATOM 2890 N N . GLY A 1 363 ? 32.347 -1.552 -6.169 1.00 55.31 363 GLY A N 1
ATOM 2891 C CA . GLY A 1 363 ? 33.678 -1.205 -6.642 1.00 55.31 363 GLY A CA 1
ATOM 2892 C C . GLY A 1 363 ? 34.664 -0.931 -5.501 1.00 55.31 363 GLY A C 1
ATOM 2893 O O . GLY A 1 363 ? 35.793 -1.405 -5.575 1.00 55.31 363 GLY A O 1
ATOM 2894 N N . TYR A 1 364 ? 34.234 -0.302 -4.400 1.00 61.25 364 TYR A N 1
ATOM 2895 C CA . TYR A 1 364 ? 35.054 -0.172 -3.186 1.00 61.25 364 TYR A CA 1
ATOM 2896 C C . TYR A 1 364 ? 35.379 -1.523 -2.538 1.00 61.25 364 TYR A C 1
ATOM 2898 O O . TYR A 1 364 ? 36.543 -1.787 -2.241 1.00 61.25 364 TYR A O 1
ATOM 2906 N N . LEU A 1 365 ? 34.389 -2.408 -2.386 1.00 59.00 365 LEU A N 1
ATOM 2907 C CA . LEU A 1 365 ? 34.604 -3.789 -1.931 1.00 59.00 365 LEU A CA 1
ATOM 2908 C C . LEU A 1 365 ? 35.541 -4.566 -2.871 1.00 59.00 365 LEU A C 1
ATOM 2910 O O . LEU A 1 365 ? 36.405 -5.306 -2.403 1.00 59.00 365 LEU A O 1
ATOM 2914 N N . THR A 1 366 ? 35.421 -4.369 -4.189 1.00 59.06 366 THR A N 1
ATOM 2915 C CA . THR A 1 366 ? 36.285 -5.028 -5.182 1.00 59.06 366 THR A CA 1
ATOM 2916 C C . THR A 1 366 ? 37.719 -4.505 -5.136 1.00 59.06 366 THR A C 1
ATOM 2918 O O . THR A 1 366 ? 38.654 -5.301 -5.154 1.00 59.06 366 THR A O 1
ATOM 2921 N N . LEU A 1 367 ? 37.915 -3.188 -5.007 1.00 61.88 367 LEU A N 1
ATOM 2922 C CA . LEU A 1 367 ? 39.234 -2.563 -4.903 1.00 61.88 367 LEU A CA 1
ATOM 2923 C C . LEU A 1 367 ? 39.924 -2.948 -3.599 1.00 61.88 367 LEU A C 1
ATOM 2925 O O . LEU A 1 367 ? 41.117 -3.251 -3.609 1.00 61.88 367 LEU A O 1
ATOM 2929 N N . TRP A 1 368 ? 39.165 -3.016 -2.503 1.00 65.88 368 TRP A N 1
ATOM 2930 C CA . TRP A 1 368 ? 39.661 -3.514 -1.227 1.00 65.88 368 TRP A CA 1
ATOM 2931 C C . TRP A 1 368 ? 40.061 -4.993 -1.326 1.00 65.88 368 TRP A C 1
ATOM 2933 O O . TRP A 1 368 ? 41.164 -5.363 -0.928 1.00 65.88 368 TRP A O 1
ATOM 2943 N N . GLY A 1 369 ? 39.236 -5.827 -1.969 1.00 61.25 369 GLY A N 1
ATOM 2944 C CA . GLY A 1 369 ? 39.561 -7.230 -2.245 1.00 61.25 369 GLY A CA 1
ATOM 2945 C C . GLY A 1 369 ? 40.829 -7.412 -3.091 1.00 61.25 369 GLY A C 1
ATOM 2946 O O . GLY A 1 369 ? 41.653 -8.278 -2.784 1.00 61.25 369 GLY A O 1
ATOM 2947 N N . ILE A 1 370 ? 41.030 -6.570 -4.113 1.00 63.47 370 ILE A N 1
ATOM 2948 C CA . ILE A 1 370 ? 42.238 -6.563 -4.958 1.00 63.47 370 ILE A CA 1
ATOM 2949 C C . ILE A 1 370 ? 43.471 -6.140 -4.142 1.00 63.47 370 ILE A C 1
ATOM 2951 O O . ILE A 1 370 ? 44.504 -6.810 -4.207 1.00 63.47 370 ILE A O 1
ATOM 2955 N N . GLN A 1 371 ? 43.370 -5.083 -3.328 1.00 67.06 371 GLN A N 1
ATOM 2956 C CA . GLN A 1 371 ? 44.473 -4.619 -2.476 1.00 67.06 371 GLN A CA 1
ATOM 2957 C C . GLN A 1 371 ? 44.851 -5.634 -1.385 1.00 67.06 371 GLN A C 1
ATOM 2959 O O . GLN A 1 371 ? 46.037 -5.810 -1.097 1.00 67.06 371 GLN A O 1
ATOM 2964 N N . CYS A 1 372 ? 43.875 -6.344 -0.812 1.00 62.28 372 CYS A N 1
ATOM 2965 C CA . CYS A 1 372 ? 44.127 -7.400 0.168 1.00 62.28 372 CYS A CA 1
ATOM 2966 C C . CYS A 1 372 ? 44.769 -8.647 -0.463 1.00 62.28 372 CYS A C 1
ATOM 2968 O O . CYS A 1 372 ? 45.679 -9.227 0.133 1.00 62.28 372 CYS A O 1
ATOM 2970 N N . CYS A 1 373 ? 44.365 -9.039 -1.679 1.00 59.16 373 CYS A N 1
ATOM 2971 C CA . CYS A 1 373 ? 44.954 -10.193 -2.370 1.00 59.16 373 CYS A CA 1
ATOM 2972 C C . CYS A 1 373 ? 46.374 -9.925 -2.895 1.00 59.16 373 CYS A C 1
ATOM 2974 O O . CYS A 1 373 ? 47.202 -10.834 -2.876 1.00 59.16 373 CYS A O 1
ATOM 2976 N N . GLY A 1 374 ? 46.698 -8.687 -3.292 1.00 58.62 374 GLY A N 1
ATOM 2977 C CA . GLY A 1 374 ? 48.017 -8.322 -3.832 1.00 58.62 374 GLY A CA 1
ATOM 2978 C C . GLY A 1 374 ? 49.199 -8.538 -2.874 1.00 58.62 374 GLY A C 1
ATOM 2979 O O . GLY A 1 374 ? 50.332 -8.681 -3.326 1.00 58.62 374 GLY A O 1
ATOM 2980 N N . LYS A 1 375 ? 48.957 -8.627 -1.556 1.00 63.81 375 LYS A N 1
ATOM 2981 C CA . LYS A 1 375 ? 50.004 -8.922 -0.557 1.00 63.81 375 LYS A CA 1
ATOM 2982 C C . LYS A 1 375 ? 50.272 -10.419 -0.354 1.00 63.81 375 LYS A C 1
ATOM 2984 O O . LYS A 1 375 ? 51.293 -10.775 0.230 1.00 63.81 375 LYS A O 1
ATOM 2989 N N . CYS A 1 376 ? 49.410 -11.308 -0.848 1.00 57.44 376 CYS A N 1
ATOM 2990 C CA . CYS A 1 376 ? 49.640 -12.752 -0.813 1.00 57.44 376 CYS A CA 1
ATOM 2991 C C . CYS A 1 376 ? 50.256 -13.200 -2.145 1.00 57.44 376 CYS A C 1
ATOM 2993 O O . CYS A 1 376 ? 49.535 -13.585 -3.056 1.00 57.44 376 CYS A O 1
ATOM 2995 N N . GLY A 1 377 ? 51.589 -13.166 -2.261 1.00 55.97 377 GLY A N 1
ATOM 2996 C CA . GLY A 1 377 ? 52.373 -13.475 -3.474 1.00 55.97 377 GLY A CA 1
ATOM 2997 C C . GLY A 1 377 ? 52.293 -14.913 -4.028 1.00 55.97 377 GLY A C 1
ATOM 2998 O O . GLY A 1 377 ? 53.271 -15.421 -4.571 1.00 55.97 377 GLY A O 1
ATOM 2999 N N . LYS A 1 378 ? 51.154 -15.600 -3.903 1.00 64.12 378 LYS A N 1
ATOM 3000 C CA . LYS A 1 378 ? 50.865 -16.857 -4.603 1.00 64.12 378 LYS A CA 1
ATOM 3001 C C . LYS A 1 378 ? 50.055 -16.541 -5.861 1.00 64.12 378 LYS A C 1
ATOM 3003 O O . LYS A 1 378 ? 49.164 -15.703 -5.812 1.00 64.12 378 LYS A O 1
ATOM 3008 N N . LYS A 1 379 ? 50.349 -17.237 -6.968 1.00 64.62 379 LYS A N 1
ATOM 3009 C CA . LYS A 1 379 ? 49.658 -17.172 -8.277 1.00 64.62 379 LYS A CA 1
ATOM 3010 C C . LYS A 1 379 ? 48.186 -17.638 -8.200 1.00 64.62 379 LYS A C 1
ATOM 3012 O O . LYS A 1 379 ? 47.790 -18.569 -8.893 1.00 64.62 379 LYS A O 1
ATOM 3017 N N . GLY A 1 380 ? 47.387 -17.057 -7.311 1.00 59.16 380 GLY A N 1
ATOM 3018 C CA . GLY A 1 380 ? 45.945 -17.253 -7.268 1.00 59.16 380 GLY A CA 1
ATOM 3019 C C . GLY A 1 380 ? 45.303 -16.495 -8.423 1.00 59.16 380 GLY A C 1
ATOM 3020 O O . GLY A 1 380 ? 45.687 -15.364 -8.713 1.00 59.16 380 GLY A O 1
ATOM 3021 N N . HIS A 1 381 ? 44.342 -17.121 -9.100 1.00 70.88 381 HIS A N 1
ATOM 3022 C CA . HIS A 1 381 ? 43.519 -16.443 -10.095 1.00 70.88 381 HIS A CA 1
ATOM 3023 C C . HIS A 1 381 ? 42.877 -15.210 -9.450 1.00 70.88 381 HIS A C 1
ATOM 3025 O O . HIS A 1 381 ? 42.126 -15.337 -8.484 1.00 70.88 381 HIS A O 1
ATOM 3031 N N . SER A 1 382 ? 43.203 -14.019 -9.957 1.00 81.88 382 SER A N 1
ATOM 3032 C CA . SER A 1 382 ? 42.600 -12.783 -9.465 1.00 81.88 382 SER A CA 1
ATOM 3033 C C . SER A 1 382 ? 41.085 -12.855 -9.655 1.00 81.88 382 SER A C 1
ATOM 3035 O O . SER A 1 382 ? 40.604 -13.124 -10.757 1.00 81.88 382 SER A O 1
ATOM 3037 N N . LEU A 1 383 ? 40.329 -12.618 -8.580 1.00 87.06 383 LEU A N 1
ATOM 3038 C CA . LEU A 1 383 ? 38.862 -12.618 -8.606 1.00 87.06 383 LEU A CA 1
ATOM 3039 C C . LEU A 1 383 ? 38.302 -11.575 -9.584 1.00 87.06 383 LEU A C 1
ATOM 3041 O O . LEU A 1 383 ? 37.227 -11.785 -10.150 1.00 87.06 383 LEU A O 1
ATOM 3045 N N . PHE A 1 384 ? 39.066 -10.505 -9.814 1.00 89.38 384 PHE A N 1
ATOM 3046 C CA . PHE A 1 384 ? 38.801 -9.454 -10.787 1.00 89.38 384 PHE A CA 1
ATOM 3047 C C . PHE A 1 384 ? 39.951 -9.341 -11.782 1.00 89.38 384 PHE A C 1
ATOM 3049 O O . PHE A 1 384 ? 41.122 -9.291 -11.404 1.00 89.38 384 PHE A O 1
ATOM 3056 N N . GLN A 1 385 ? 39.617 -9.245 -13.059 1.00 91.44 385 GLN A N 1
ATOM 3057 C CA . GLN A 1 385 ? 40.560 -8.932 -14.117 1.00 91.44 385 GLN A CA 1
ATOM 3058 C C . GLN A 1 385 ? 40.557 -7.419 -14.344 1.00 91.44 385 GLN A C 1
ATOM 3060 O O . GLN A 1 385 ? 39.503 -6.833 -14.605 1.00 91.44 385 GLN A O 1
ATOM 3065 N N . LYS A 1 386 ? 41.727 -6.778 -14.237 1.00 90.88 386 LYS A N 1
ATOM 3066 C CA . LYS A 1 386 ? 41.896 -5.386 -14.674 1.00 90.88 386 LYS A CA 1
ATOM 3067 C C . LYS A 1 386 ? 41.746 -5.345 -16.196 1.00 90.88 386 LYS A C 1
ATOM 3069 O O . LYS A 1 386 ? 42.374 -6.139 -16.893 1.00 90.88 386 LYS A O 1
ATOM 3074 N N . VAL A 1 387 ? 40.902 -4.448 -16.687 1.00 92.56 387 VAL A N 1
ATOM 3075 C CA . VAL A 1 387 ? 40.708 -4.190 -18.115 1.00 92.56 387 VAL A CA 1
ATOM 3076 C C . VAL A 1 387 ? 41.676 -3.065 -18.478 1.00 92.56 387 VAL A C 1
ATOM 3078 O O . VAL A 1 387 ? 41.555 -1.960 -17.954 1.00 92.56 387 VAL A O 1
ATOM 3081 N N . SER A 1 388 ? 42.704 -3.383 -19.265 1.00 92.75 388 SER A N 1
ATOM 3082 C CA . SER A 1 388 ? 43.748 -2.439 -19.673 1.00 92.75 388 SER A CA 1
ATOM 3083 C C . SER A 1 388 ? 43.966 -2.574 -21.184 1.00 92.75 388 SER A C 1
ATOM 3085 O O . SER A 1 388 ? 44.388 -3.656 -21.600 1.00 92.75 388 SER A O 1
ATOM 3087 N N . PRO A 1 389 ? 43.677 -1.531 -21.986 1.00 93.50 389 PRO A N 1
ATOM 3088 C CA . PRO A 1 389 ? 43.121 -0.232 -21.575 1.00 93.50 389 PRO A CA 1
ATOM 3089 C C . PRO A 1 389 ? 41.667 -0.339 -21.058 1.00 93.50 389 PRO A C 1
ATOM 3091 O O . PRO A 1 389 ? 40.999 -1.332 -21.355 1.00 93.50 389 PRO A O 1
ATOM 3094 N N . PRO A 1 390 ? 41.162 0.633 -20.267 1.00 92.06 390 PRO A N 1
ATOM 3095 C CA . PRO A 1 390 ? 39.762 0.664 -19.841 1.00 92.06 390 PRO A CA 1
ATOM 3096 C C . PRO A 1 390 ? 38.800 0.598 -21.033 1.00 92.06 390 PRO A C 1
ATOM 3098 O O . PRO A 1 390 ? 38.951 1.316 -22.016 1.00 92.06 390 PRO A O 1
ATOM 3101 N N . GLU A 1 391 ? 37.772 -0.241 -20.938 1.00 93.25 391 GLU A N 1
ATOM 3102 C CA . GLU A 1 391 ? 36.847 -0.488 -22.049 1.00 93.25 391 GLU A CA 1
ATOM 3103 C C . GLU A 1 391 ? 35.637 0.443 -21.969 1.00 93.25 391 GLU A C 1
ATOM 3105 O O . GLU A 1 391 ? 34.900 0.435 -20.981 1.00 93.25 391 GLU A O 1
ATOM 3110 N N . ARG A 1 392 ? 35.390 1.236 -23.011 1.00 91.50 392 ARG A N 1
ATOM 3111 C CA . ARG A 1 392 ? 34.231 2.136 -23.073 1.00 91.50 392 ARG A CA 1
ATOM 3112 C C . ARG A 1 392 ? 32.925 1.332 -23.085 1.00 91.50 392 ARG A C 1
ATOM 3114 O O . ARG A 1 392 ? 32.731 0.446 -23.909 1.00 91.50 392 ARG A O 1
ATOM 3121 N N . VAL A 1 393 ? 32.005 1.661 -22.181 1.00 91.38 393 VAL A N 1
ATOM 3122 C CA . VAL A 1 393 ? 30.661 1.079 -22.080 1.00 91.38 393 VAL A CA 1
ATOM 3123 C C . VAL A 1 393 ? 29.657 2.091 -22.631 1.00 91.38 393 VAL A C 1
ATOM 3125 O O . VAL A 1 393 ? 29.249 3.005 -21.902 1.00 91.38 393 VAL A O 1
ATOM 3128 N N . PRO A 1 394 ? 29.228 1.945 -23.895 1.00 89.88 394 PRO A N 1
ATOM 3129 C CA . PRO A 1 394 ? 28.358 2.923 -24.523 1.00 89.88 394 PRO A CA 1
ATOM 3130 C C . PRO A 1 394 ? 27.010 2.999 -23.808 1.00 89.88 394 PRO A C 1
ATOM 3132 O O . PRO A 1 394 ? 26.477 2.033 -23.238 1.00 89.88 394 PRO A O 1
ATOM 3135 N N . SER A 1 395 ? 26.443 4.200 -23.801 1.00 87.06 395 SER A N 1
ATOM 3136 C CA . SER A 1 395 ? 25.151 4.419 -23.162 1.00 87.06 395 SER A CA 1
ATOM 3137 C C . SER A 1 395 ? 24.029 3.789 -24.004 1.00 87.06 395 SER A C 1
ATOM 3139 O O . SER A 1 395 ? 24.150 3.644 -25.215 1.00 87.06 395 SER A O 1
ATOM 3141 N N . LEU A 1 396 ? 22.893 3.434 -23.388 1.00 83.81 396 LEU A N 1
ATOM 3142 C CA . LEU A 1 396 ? 21.784 2.832 -24.146 1.00 83.81 396 LEU A CA 1
ATOM 3143 C C . LEU A 1 396 ? 21.291 3.761 -25.273 1.00 83.81 396 LEU A C 1
ATOM 3145 O O . LEU A 1 396 ? 21.049 3.300 -26.377 1.00 83.81 396 LEU A O 1
ATOM 3149 N N . TYR A 1 397 ? 21.184 5.064 -25.008 1.00 82.56 397 TYR A N 1
ATOM 3150 C CA . TYR A 1 397 ? 20.767 6.045 -26.014 1.00 82.56 397 TYR A CA 1
ATOM 3151 C C . TYR A 1 397 ? 21.830 6.283 -27.089 1.00 82.56 397 TYR A C 1
ATOM 3153 O O . TYR A 1 397 ? 21.486 6.640 -28.207 1.00 82.56 397 TYR A O 1
ATOM 3161 N N . GLU A 1 398 ? 23.105 6.074 -26.768 1.00 83.31 398 GLU A N 1
ATOM 3162 C CA . GLU A 1 398 ? 24.196 6.161 -27.738 1.00 83.31 398 GLU A CA 1
ATOM 3163 C C . GLU A 1 398 ? 24.159 4.981 -28.709 1.00 83.31 398 GLU A C 1
ATOM 3165 O O . GLU A 1 398 ? 24.157 5.193 -29.916 1.00 83.31 398 GLU A O 1
ATOM 3170 N N . LEU A 1 399 ? 24.008 3.759 -28.189 1.00 83.31 399 LEU A N 1
ATOM 3171 C CA . LEU A 1 399 ? 23.814 2.555 -29.005 1.00 83.31 399 LEU A CA 1
ATOM 3172 C C . LEU A 1 399 ? 22.596 2.679 -29.919 1.00 83.31 399 LEU A C 1
ATOM 3174 O O . LEU A 1 399 ? 22.617 2.224 -31.054 1.00 83.31 399 LEU A O 1
ATOM 3178 N N . LEU A 1 400 ? 21.532 3.305 -29.418 1.00 77.88 400 LEU A N 1
ATOM 3179 C CA . LEU A 1 400 ? 20.301 3.520 -30.170 1.00 77.88 400 LEU A CA 1
ATOM 3180 C C . LEU A 1 400 ? 20.374 4.732 -31.115 1.00 77.88 400 LEU A C 1
ATOM 3182 O O . LEU A 1 400 ? 19.426 4.962 -31.859 1.00 77.88 400 LEU A O 1
ATOM 3186 N N . GLY A 1 401 ? 21.458 5.514 -31.093 1.00 77.44 401 GLY A N 1
ATOM 3187 C CA . GLY A 1 401 ? 21.599 6.724 -31.910 1.00 77.44 401 GLY A CA 1
ATOM 3188 C C . GLY A 1 401 ? 20.626 7.849 -31.536 1.00 77.44 401 GLY A C 1
ATOM 3189 O O . GLY A 1 401 ? 20.392 8.755 -32.327 1.00 77.44 401 GLY A O 1
ATOM 3190 N N . THR A 1 402 ? 20.042 7.809 -30.338 1.00 75.12 402 THR A N 1
ATOM 3191 C CA . THR A 1 402 ? 19.043 8.773 -29.850 1.00 75.12 402 THR A CA 1
ATOM 3192 C C . THR A 1 402 ? 19.589 9.617 -28.699 1.00 75.12 402 THR A C 1
ATOM 3194 O O . THR A 1 402 ? 18.863 9.926 -27.746 1.00 75.12 402 THR A O 1
ATOM 3197 N N . ARG A 1 403 ? 20.891 9.916 -28.710 1.00 80.06 403 ARG A N 1
ATOM 3198 C CA . ARG A 1 403 ? 21.512 10.770 -27.693 1.00 80.06 403 ARG A CA 1
ATOM 3199 C C . ARG A 1 403 ? 20.834 12.140 -27.768 1.00 80.06 403 ARG A C 1
ATOM 3201 O O . ARG A 1 403 ? 20.808 12.766 -28.822 1.00 80.06 403 ARG A O 1
ATOM 3208 N N . GLN A 1 404 ? 20.200 12.558 -26.677 1.00 80.81 404 GLN A N 1
ATOM 3209 C CA . GLN A 1 404 ? 19.491 13.832 -26.657 1.00 80.81 404 GLN A CA 1
ATOM 3210 C C . GLN A 1 404 ? 20.499 14.953 -26.444 1.00 80.81 404 GLN A C 1
ATOM 3212 O O . GLN A 1 404 ? 21.282 14.904 -25.498 1.00 80.81 404 GLN A O 1
ATOM 3217 N N . PHE A 1 405 ? 20.462 15.959 -27.307 1.00 84.50 405 PHE A N 1
ATOM 3218 C CA . PHE A 1 405 ? 21.195 17.196 -27.087 1.00 84.50 405 PHE A CA 1
ATOM 3219 C C . PHE A 1 405 ? 20.350 18.110 -26.213 1.00 84.50 405 PHE A C 1
ATOM 3221 O O . PHE A 1 405 ? 19.149 18.250 -26.451 1.00 84.50 405 PHE A O 1
ATOM 3228 N N . VAL A 1 406 ? 20.961 18.713 -25.203 1.00 84.94 406 VAL A N 1
ATOM 3229 C CA . VAL A 1 406 ? 20.321 19.738 -24.380 1.00 84.94 406 VAL A CA 1
ATOM 3230 C C . VAL A 1 406 ? 20.974 21.066 -24.740 1.00 84.94 406 VAL A C 1
ATOM 3232 O O . VAL A 1 406 ? 22.163 21.271 -24.503 1.00 84.94 406 VAL A O 1
ATOM 3235 N N . THR A 1 407 ? 20.182 21.931 -25.362 1.00 87.75 407 THR A N 1
ATOM 3236 C CA . THR A 1 407 ? 20.560 23.262 -25.8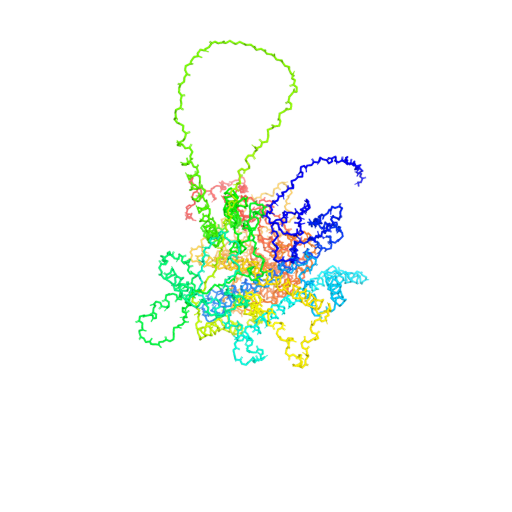47 1.00 87.75 407 THR A CA 1
ATOM 3237 C C . THR A 1 407 ? 19.716 24.318 -25.145 1.00 87.75 407 THR A C 1
ATOM 3239 O O . THR A 1 407 ? 18.682 23.993 -24.548 1.00 87.75 407 THR A O 1
ATOM 3242 N N . ARG A 1 408 ? 20.081 25.601 -25.272 1.00 86.88 408 ARG A N 1
ATOM 3243 C CA . ARG A 1 408 ? 19.252 26.699 -24.735 1.00 86.88 408 ARG A CA 1
ATOM 3244 C C . ARG A 1 408 ? 17.807 26.692 -25.234 1.00 86.88 408 ARG A C 1
ATOM 3246 O O . ARG A 1 408 ? 16.923 27.169 -24.529 1.00 86.88 408 ARG A O 1
ATOM 3253 N N . HIS A 1 409 ? 17.563 26.151 -26.428 1.00 83.19 409 HIS A N 1
ATOM 3254 C CA . HIS A 1 409 ? 16.258 26.191 -27.091 1.00 83.19 409 HIS A CA 1
ATOM 3255 C C . HIS A 1 409 ? 15.350 25.010 -26.739 1.00 83.19 409 HIS A C 1
ATOM 3257 O O . HIS A 1 409 ? 14.132 25.138 -26.803 1.00 83.19 409 HIS A O 1
ATOM 3263 N N . ASN A 1 410 ? 15.916 23.851 -26.388 1.00 79.81 410 ASN A N 1
ATOM 3264 C CA . ASN A 1 410 ? 15.136 22.640 -26.101 1.00 79.81 410 ASN A CA 1
ATOM 3265 C C . ASN A 1 410 ? 15.165 22.222 -24.620 1.00 79.81 410 ASN A C 1
ATOM 3267 O O . ASN A 1 410 ? 14.593 21.178 -24.252 1.00 79.81 410 ASN A O 1
ATOM 3271 N N . TRP A 1 411 ? 15.841 23.031 -23.800 1.00 86.12 411 TRP A N 1
ATOM 3272 C CA . TRP A 1 411 ? 15.849 22.963 -22.352 1.00 86.12 411 TRP A CA 1
ATOM 3273 C C . TRP A 1 411 ? 14.422 23.032 -21.804 1.00 86.12 411 TRP A C 1
ATOM 3275 O O . TRP A 1 411 ? 13.592 23.820 -22.249 1.00 86.12 411 TRP A O 1
ATOM 3285 N N . SER A 1 412 ? 14.131 22.196 -20.813 1.00 82.69 412 SER A N 1
ATOM 3286 C CA . SER A 1 412 ? 12.909 22.315 -20.021 1.00 82.69 412 SER A CA 1
ATOM 3287 C C . SER A 1 412 ? 13.188 21.857 -18.601 1.00 82.69 412 SER A C 1
ATOM 3289 O O . SER A 1 412 ? 14.023 20.969 -18.381 1.00 82.69 412 SER A O 1
ATOM 3291 N N . LEU A 1 413 ? 12.440 22.424 -17.654 1.00 77.06 413 LEU A N 1
ATOM 3292 C CA . LEU A 1 413 ? 12.503 22.002 -16.263 1.00 77.06 413 LEU A CA 1
ATOM 3293 C C . LEU A 1 413 ? 12.229 20.507 -16.134 1.00 77.06 413 LEU A C 1
ATOM 3295 O O . LEU A 1 413 ? 12.959 19.853 -15.416 1.00 77.06 413 LEU A O 1
ATOM 3299 N N . GLU A 1 414 ? 11.281 19.926 -16.871 1.00 71.38 414 GLU A N 1
ATOM 3300 C CA . GLU A 1 414 ? 11.009 18.483 -16.808 1.00 71.38 414 GLU A CA 1
ATOM 3301 C C . GLU A 1 414 ? 12.222 17.630 -17.224 1.00 71.38 414 GLU A C 1
ATOM 3303 O O . GLU A 1 414 ? 12.623 16.727 -16.483 1.00 71.38 414 GLU A O 1
ATOM 3308 N N . LYS A 1 415 ? 12.835 17.931 -18.380 1.00 69.31 415 LYS A N 1
ATOM 3309 C CA . LYS A 1 415 ? 13.966 17.152 -18.924 1.00 69.31 415 LYS A CA 1
ATOM 3310 C C . LYS A 1 415 ? 15.165 17.140 -17.988 1.00 69.31 415 LYS A C 1
ATOM 3312 O O . LYS A 1 415 ? 15.842 16.120 -17.872 1.00 69.31 415 LYS A O 1
ATOM 3317 N N . LEU A 1 416 ? 15.415 18.257 -17.308 1.00 68.69 416 LEU A N 1
ATOM 3318 C CA . LEU A 1 416 ? 16.426 18.304 -16.269 1.00 68.69 416 LEU A CA 1
ATOM 3319 C C . LEU A 1 416 ? 15.843 17.792 -14.950 1.00 68.69 416 LEU A C 1
ATOM 3321 O O . LEU A 1 416 ? 16.251 16.732 -14.504 1.00 68.69 416 LEU A O 1
ATOM 3325 N N . PHE A 1 417 ? 14.916 18.460 -14.277 1.00 66.38 417 PHE A N 1
ATOM 3326 C CA . PHE A 1 417 ? 14.417 18.116 -12.932 1.00 66.38 417 PHE A CA 1
ATOM 3327 C C . PHE A 1 417 ? 13.900 16.673 -12.760 1.00 66.38 417 PHE A C 1
ATOM 3329 O O . PHE A 1 417 ? 14.320 15.995 -11.820 1.00 66.38 417 PHE A O 1
ATOM 3336 N N . CYS A 1 418 ? 13.032 16.179 -13.648 1.00 58.91 418 CYS A N 1
ATOM 3337 C CA . CYS A 1 418 ? 12.306 14.920 -13.429 1.00 58.91 418 CYS A CA 1
ATOM 3338 C C . CYS A 1 418 ? 13.053 13.671 -13.917 1.00 58.91 418 CYS A C 1
ATOM 3340 O O . CYS A 1 418 ? 12.705 12.557 -13.522 1.00 58.91 418 CYS A O 1
ATOM 3342 N N . SER A 1 419 ? 14.076 13.826 -14.763 1.00 65.25 419 SER A N 1
ATOM 3343 C CA . SER A 1 419 ? 14.716 12.702 -15.449 1.00 65.25 419 SER A CA 1
ATOM 3344 C C . SER A 1 419 ? 16.177 12.513 -15.046 1.00 65.25 419 SER A C 1
ATOM 3346 O O . SER A 1 419 ? 17.111 12.748 -15.816 1.00 65.25 419 SER A O 1
ATOM 3348 N N . THR A 1 420 ? 16.398 12.022 -13.822 1.00 60.53 420 THR A N 1
ATOM 3349 C CA . THR A 1 420 ? 17.741 11.740 -13.275 1.00 60.53 420 THR A CA 1
ATOM 3350 C C . THR A 1 420 ? 18.578 10.847 -14.197 1.00 60.53 420 THR A C 1
ATOM 3352 O O . THR A 1 420 ? 19.800 10.968 -14.240 1.00 60.53 420 THR A O 1
ATOM 3355 N N . HIS A 1 421 ? 17.926 9.958 -14.956 1.00 63.72 421 HIS A N 1
ATOM 3356 C CA . HIS A 1 421 ? 18.598 8.999 -15.830 1.00 63.72 421 HIS A CA 1
ATOM 3357 C C . HIS A 1 421 ? 18.861 9.534 -17.249 1.00 63.72 421 HIS A C 1
ATOM 3359 O O . HIS A 1 421 ? 19.856 9.135 -17.853 1.00 63.72 421 HIS A O 1
ATOM 3365 N N . GLN A 1 422 ? 18.025 10.436 -17.788 1.00 64.88 422 GLN A N 1
ATOM 3366 C CA . GLN A 1 422 ? 18.310 11.058 -19.092 1.00 64.88 422 GLN A CA 1
ATOM 3367 C C . GLN A 1 422 ? 19.450 12.075 -18.994 1.00 64.88 422 GLN A C 1
ATOM 3369 O O . GLN A 1 422 ? 20.234 12.170 -19.933 1.00 64.88 422 GLN A O 1
ATOM 3374 N N . ARG A 1 423 ? 19.619 12.750 -17.845 1.00 64.12 423 ARG A N 1
ATOM 3375 C CA . ARG A 1 423 ? 20.719 13.711 -17.625 1.00 64.12 423 ARG A CA 1
ATOM 3376 C C . ARG A 1 423 ? 22.103 13.132 -17.909 1.00 64.12 423 ARG A C 1
ATOM 3378 O O . ARG A 1 423 ? 22.888 13.750 -18.608 1.00 64.12 423 ARG A O 1
ATOM 3385 N N . LEU A 1 424 ? 22.396 11.934 -17.396 1.00 65.81 424 LEU A N 1
ATOM 3386 C CA . LEU A 1 424 ? 23.710 11.294 -17.565 1.00 65.81 424 LEU A CA 1
ATOM 3387 C C . LEU A 1 424 ? 23.990 10.834 -18.999 1.00 65.81 424 LEU A C 1
ATOM 3389 O O . LEU A 1 424 ? 25.075 10.339 -19.281 1.00 65.81 424 LEU A O 1
ATOM 3393 N N . GLN A 1 425 ? 22.996 10.897 -19.881 1.00 73.69 425 GLN A N 1
ATOM 3394 C CA . GLN A 1 425 ? 23.093 10.358 -21.234 1.00 73.69 425 GLN A CA 1
ATOM 3395 C C . GLN A 1 425 ? 22.830 11.420 -22.303 1.00 73.69 425 GLN A C 1
ATOM 3397 O O . GLN A 1 425 ? 22.966 11.119 -23.489 1.00 73.69 425 GLN A O 1
ATOM 3402 N N . ALA A 1 426 ? 22.470 12.636 -21.890 1.00 82.44 426 ALA A N 1
ATOM 3403 C CA . ALA A 1 426 ? 22.334 13.780 -22.764 1.00 82.44 426 ALA A CA 1
ATOM 3404 C C . ALA A 1 426 ? 23.697 14.433 -23.022 1.00 82.44 426 ALA A C 1
ATOM 3406 O O . ALA A 1 426 ? 24.551 14.474 -22.136 1.00 82.44 426 ALA A O 1
ATOM 3407 N N . VAL A 1 427 ? 23.883 14.940 -24.237 1.00 85.44 427 VAL A N 1
ATOM 3408 C CA . VAL A 1 427 ? 25.023 15.791 -24.588 1.00 85.44 427 VAL A CA 1
ATOM 3409 C C . VAL A 1 427 ? 24.596 17.225 -24.330 1.00 85.44 427 VAL A C 1
ATOM 3411 O O . VAL A 1 427 ? 23.619 17.693 -24.915 1.00 85.44 427 VAL A O 1
ATOM 3414 N N . THR A 1 428 ? 25.281 17.904 -23.420 1.00 87.06 428 THR A N 1
ATOM 3415 C CA . THR A 1 428 ? 24.974 19.308 -23.127 1.00 87.06 428 THR A CA 1
ATOM 3416 C C . THR A 1 428 ? 25.885 20.175 -23.977 1.00 87.06 428 THR A C 1
ATOM 3418 O O . THR A 1 428 ? 27.091 19.935 -24.011 1.00 87.06 428 THR A O 1
ATOM 3421 N N . VAL A 1 429 ? 25.311 21.147 -24.686 1.00 88.69 429 VAL A N 1
ATOM 3422 C CA . VAL A 1 429 ? 26.103 22.147 -25.412 1.00 88.69 429 VAL A CA 1
ATOM 3423 C C . VAL A 1 429 ? 26.558 23.184 -24.395 1.00 88.69 429 VAL A C 1
ATOM 3425 O O . VAL A 1 429 ? 25.722 23.821 -23.746 1.00 88.69 429 VAL A O 1
ATOM 3428 N N . VAL A 1 430 ? 27.871 23.273 -24.205 1.00 86.75 430 VAL A N 1
ATOM 3429 C CA . VAL A 1 430 ? 28.502 24.095 -23.167 1.00 86.75 430 VAL A CA 1
ATOM 3430 C C . VAL A 1 430 ? 28.999 25.418 -23.733 1.00 86.75 430 VAL A C 1
ATOM 3432 O O . VAL A 1 430 ? 28.835 26.439 -23.075 1.00 86.75 430 VAL A O 1
ATOM 3435 N N . GLN A 1 431 ? 29.502 25.407 -24.968 1.00 86.44 431 GLN A N 1
ATOM 3436 C CA . GLN A 1 431 ? 29.957 26.599 -25.685 1.00 86.44 431 GLN A CA 1
ATOM 3437 C C . GLN A 1 431 ? 29.333 26.662 -27.086 1.00 86.44 431 GLN A C 1
ATOM 3439 O O . GLN A 1 431 ? 28.893 25.644 -27.625 1.00 86.44 431 GLN A O 1
ATOM 3444 N N . GLY A 1 432 ? 29.256 27.866 -27.651 1.00 87.25 432 GLY A N 1
ATOM 3445 C CA . GLY A 1 432 ? 28.647 28.156 -28.949 1.00 87.25 432 GLY A CA 1
ATOM 3446 C C . GLY A 1 432 ? 27.237 28.759 -28.841 1.00 87.25 432 GLY A C 1
ATOM 3447 O O . GLY A 1 432 ? 26.656 28.837 -27.755 1.00 87.25 432 GLY A O 1
ATOM 3448 N N . PRO A 1 433 ? 26.624 29.157 -29.967 1.00 83.00 433 PRO A N 1
ATOM 3449 C CA . PRO A 1 433 ? 25.360 29.901 -29.976 1.00 83.00 433 PRO A CA 1
ATOM 3450 C C . PRO A 1 433 ? 24.178 29.115 -29.388 1.00 83.00 433 PRO A C 1
ATOM 3452 O O . PRO A 1 433 ? 23.189 29.706 -28.962 1.00 83.00 433 PRO A O 1
ATOM 3455 N N . ALA A 1 434 ? 24.263 27.782 -29.332 1.00 86.25 434 ALA A N 1
ATOM 3456 C CA . ALA A 1 434 ? 23.245 26.911 -28.744 1.00 86.25 434 ALA A CA 1
ATOM 3457 C C . ALA A 1 434 ? 23.527 26.512 -27.279 1.00 86.25 434 ALA A C 1
ATOM 3459 O O . ALA A 1 434 ? 22.732 25.752 -26.703 1.00 86.25 434 ALA A O 1
ATOM 3460 N N . ALA A 1 435 ? 24.625 27.003 -26.691 1.00 86.94 435 ALA A N 1
ATOM 3461 C CA . ALA A 1 435 ? 25.047 26.689 -25.332 1.00 86.94 435 ALA A CA 1
ATOM 3462 C C . ALA A 1 435 ? 23.967 27.008 -24.304 1.00 86.94 435 ALA A C 1
ATOM 3464 O O . ALA A 1 435 ? 23.214 27.974 -24.448 1.00 86.94 435 ALA A O 1
ATOM 3465 N N . LEU A 1 436 ? 23.876 26.178 -23.264 1.00 86.25 436 LEU A N 1
ATOM 3466 C CA . LEU A 1 436 ? 22.920 26.409 -22.191 1.00 86.25 436 LEU A CA 1
ATOM 3467 C C . LEU A 1 436 ? 23.231 27.728 -21.481 1.00 86.25 436 LEU A C 1
ATOM 3469 O O . LEU A 1 436 ? 24.349 27.940 -21.021 1.00 86.25 436 LEU A O 1
ATOM 3473 N N . HIS A 1 437 ? 22.225 28.583 -21.312 1.00 90.12 437 HIS A N 1
ATOM 3474 C CA . HIS A 1 437 ? 22.446 29.834 -20.599 1.00 90.12 437 HIS A CA 1
ATOM 3475 C C . HIS A 1 437 ? 22.714 29.548 -19.104 1.00 90.12 437 HIS A C 1
ATOM 3477 O O . HIS A 1 437 ? 21.975 28.748 -18.509 1.00 90.12 437 HIS A O 1
ATOM 3483 N N . PRO A 1 438 ? 23.673 30.226 -18.443 1.00 86.56 438 PRO A N 1
ATOM 3484 C CA . PRO A 1 438 ? 23.940 30.073 -17.006 1.00 86.56 438 PRO A CA 1
ATOM 3485 C C . PRO A 1 438 ? 22.665 30.159 -16.146 1.00 86.56 438 PRO A C 1
ATOM 3487 O O . PRO A 1 438 ? 22.428 29.329 -15.267 1.00 86.56 438 PRO A O 1
ATOM 3490 N N . ALA A 1 439 ? 21.758 31.084 -16.481 1.00 88.06 439 ALA A N 1
ATOM 3491 C CA . ALA A 1 439 ? 20.454 31.220 -15.819 1.00 88.06 439 ALA A CA 1
ATOM 3492 C C . ALA A 1 439 ? 19.550 29.970 -15.930 1.00 88.06 439 ALA A C 1
ATOM 3494 O O . ALA A 1 439 ? 18.818 29.662 -14.991 1.00 88.06 439 ALA A O 1
ATOM 3495 N N . GLN A 1 440 ? 19.602 29.217 -17.036 1.00 87.94 440 GLN A N 1
ATOM 3496 C CA . GLN A 1 440 ? 18.846 27.964 -17.201 1.00 87.94 440 GLN A CA 1
ATOM 3497 C C . GLN A 1 440 ? 19.426 26.842 -16.324 1.00 87.94 440 GLN A C 1
ATOM 3499 O O . GLN A 1 440 ? 18.675 26.056 -15.732 1.00 87.94 440 GLN A O 1
ATOM 3504 N N . MET A 1 441 ? 20.757 26.787 -16.181 1.00 83.88 441 MET A N 1
ATOM 3505 C CA . MET A 1 441 ? 21.423 25.866 -15.250 1.00 83.88 441 MET A CA 1
ATOM 3506 C C . MET A 1 441 ? 21.063 26.191 -13.797 1.00 83.88 441 MET A C 1
ATOM 3508 O O . MET A 1 441 ? 20.633 25.301 -13.058 1.00 83.88 441 MET A O 1
ATOM 3512 N N . VAL A 1 442 ? 21.148 27.468 -13.411 1.00 86.00 442 VAL A N 1
ATOM 3513 C CA . VAL A 1 442 ? 20.762 27.949 -12.074 1.00 86.00 442 VAL A CA 1
ATOM 3514 C C . VAL A 1 442 ? 19.281 27.676 -11.806 1.00 86.00 442 VAL A C 1
ATOM 3516 O O . VAL A 1 442 ? 18.946 27.124 -10.760 1.00 86.00 442 VAL A O 1
ATOM 3519 N N . SER A 1 443 ? 18.391 27.944 -12.768 1.00 86.94 443 SER A N 1
ATOM 3520 C CA . SER A 1 443 ? 16.960 27.623 -12.662 1.00 86.94 443 SER A CA 1
ATOM 3521 C C . SER A 1 443 ? 16.718 26.124 -12.438 1.00 86.94 443 SER A C 1
ATOM 3523 O O . SER A 1 443 ? 15.916 25.741 -11.586 1.00 86.94 443 SER A O 1
ATOM 3525 N N . SER A 1 444 ? 17.471 25.254 -13.121 1.00 83.06 444 SER A N 1
ATOM 3526 C CA . SER A 1 444 ? 17.395 23.796 -12.929 1.00 83.06 444 SER A CA 1
ATOM 3527 C C . SER A 1 444 ? 17.854 23.365 -11.531 1.00 83.06 444 SER A C 1
ATOM 3529 O O . SER A 1 444 ? 17.266 22.456 -10.933 1.00 83.06 444 SER A O 1
ATOM 3531 N N . LEU A 1 445 ? 18.896 24.009 -10.997 1.00 83.25 445 LEU A N 1
ATOM 3532 C CA . LEU A 1 445 ? 19.417 23.753 -9.655 1.00 83.25 445 LEU A CA 1
ATOM 3533 C C . LEU A 1 445 ? 18.443 24.243 -8.574 1.00 83.25 445 LEU A C 1
ATOM 3535 O O . LEU A 1 445 ? 18.131 23.480 -7.659 1.00 83.25 445 LEU A O 1
ATOM 3539 N N . ILE A 1 446 ? 17.883 25.447 -8.734 1.00 85.06 446 ILE A N 1
ATOM 3540 C CA . ILE A 1 446 ? 16.839 26.001 -7.858 1.00 85.06 446 ILE A CA 1
ATOM 3541 C C . ILE A 1 446 ? 15.602 25.108 -7.885 1.00 85.06 446 ILE A C 1
ATOM 3543 O O . ILE A 1 446 ? 15.128 24.705 -6.830 1.00 85.06 446 ILE A O 1
ATOM 3547 N N . CYS A 1 447 ? 15.107 24.721 -9.063 1.00 82.44 447 CYS A N 1
ATOM 3548 C CA . CYS A 1 447 ? 13.970 23.807 -9.178 1.00 82.44 447 CYS A CA 1
ATOM 3549 C C . CYS A 1 447 ? 14.263 22.455 -8.508 1.00 82.44 447 CYS A C 1
ATOM 3551 O O . CYS A 1 447 ? 13.402 21.908 -7.822 1.00 82.44 447 CYS A O 1
ATOM 3553 N N . THR A 1 448 ? 15.502 21.953 -8.619 1.00 79.69 448 THR A N 1
ATOM 3554 C CA . THR A 1 448 ? 15.929 20.736 -7.913 1.00 79.69 448 THR A CA 1
ATOM 3555 C C . THR A 1 448 ? 15.876 20.901 -6.395 1.00 79.69 448 THR A C 1
ATOM 3557 O O . THR A 1 448 ? 15.314 20.043 -5.714 1.00 79.69 448 THR A O 1
ATOM 3560 N N . ALA A 1 449 ? 16.402 22.008 -5.870 1.00 82.75 449 ALA A N 1
ATOM 3561 C CA . ALA A 1 449 ? 16.360 22.327 -4.447 1.00 82.75 449 ALA A CA 1
ATOM 3562 C C . ALA A 1 449 ? 14.920 22.521 -3.942 1.00 82.75 449 ALA A C 1
ATOM 3564 O O . ALA A 1 449 ? 14.542 21.919 -2.941 1.00 82.75 449 ALA A O 1
ATOM 3565 N N . VAL A 1 450 ? 14.093 23.276 -4.673 1.00 84.62 450 VAL A N 1
ATOM 3566 C CA . VAL A 1 450 ? 12.675 23.507 -4.355 1.00 84.62 450 VAL A CA 1
ATOM 3567 C C . VAL A 1 450 ? 11.899 22.199 -4.376 1.00 84.62 450 VAL A C 1
ATOM 3569 O O . VAL A 1 450 ? 11.172 21.912 -3.437 1.00 84.62 450 VAL A O 1
ATOM 3572 N N . GLY A 1 451 ? 12.067 21.364 -5.399 1.00 81.38 451 GLY A N 1
ATOM 3573 C CA . GLY A 1 451 ? 11.351 20.097 -5.502 1.00 81.38 451 GLY A CA 1
ATOM 3574 C C . GLY A 1 451 ? 11.768 19.066 -4.450 1.00 81.38 451 GLY A C 1
ATOM 3575 O O . GLY A 1 451 ? 10.938 18.285 -3.994 1.00 81.38 451 GLY A O 1
ATOM 3576 N N . ILE A 1 452 ? 13.035 19.066 -4.025 1.00 78.62 452 ILE A N 1
ATOM 3577 C CA . ILE A 1 452 ? 13.476 18.328 -2.831 1.00 78.62 452 ILE A CA 1
ATOM 3578 C C . ILE A 1 452 ? 12.802 18.901 -1.583 1.00 78.62 452 ILE A C 1
ATOM 3580 O O . ILE A 1 452 ? 12.223 18.142 -0.811 1.00 78.62 452 ILE A O 1
ATOM 3584 N N . GLY A 1 453 ? 12.831 20.226 -1.421 1.00 83.31 453 GLY A N 1
ATOM 3585 C CA . GLY A 1 453 ? 12.193 20.927 -0.313 1.00 83.31 453 GLY A CA 1
ATOM 3586 C C . GLY A 1 453 ? 10.704 20.613 -0.213 1.00 83.31 453 GLY A C 1
ATOM 3587 O O . GLY A 1 453 ? 10.237 20.295 0.867 1.00 83.31 453 GLY A O 1
ATOM 3588 N N . LEU A 1 454 ? 9.974 20.596 -1.331 1.00 82.31 454 LEU A N 1
ATOM 3589 C CA . LEU A 1 454 ? 8.551 20.256 -1.382 1.00 82.31 454 LEU A CA 1
ATOM 3590 C C . LEU A 1 454 ? 8.280 18.798 -1.011 1.00 82.31 454 LEU A C 1
ATOM 3592 O O . LEU A 1 454 ? 7.311 18.541 -0.310 1.00 82.31 454 LEU A O 1
ATOM 3596 N N . VAL A 1 455 ? 9.117 17.844 -1.436 1.00 76.69 455 VAL A N 1
ATOM 3597 C CA . VAL A 1 455 ? 8.971 16.437 -1.017 1.00 76.69 455 VAL A CA 1
ATOM 3598 C C . VAL A 1 455 ? 9.240 16.291 0.479 1.00 76.69 455 VAL A C 1
ATOM 3600 O O . VAL A 1 455 ? 8.463 15.639 1.166 1.00 76.69 455 VAL A O 1
ATOM 3603 N N . ILE A 1 456 ? 10.291 16.933 1.000 1.00 79.31 456 ILE A N 1
ATOM 3604 C CA . ILE A 1 456 ? 10.584 16.937 2.440 1.00 79.31 456 ILE A CA 1
ATOM 3605 C C . ILE A 1 456 ? 9.435 17.592 3.203 1.00 79.31 456 ILE A C 1
ATOM 3607 O O . ILE A 1 456 ? 8.956 17.008 4.163 1.00 79.31 456 ILE A O 1
ATOM 3611 N N . LEU A 1 457 ? 8.954 18.756 2.762 1.00 81.94 457 LEU A N 1
ATOM 3612 C CA . LEU A 1 457 ? 7.826 19.455 3.372 1.00 81.94 457 LEU A CA 1
ATOM 3613 C C . LEU A 1 457 ? 6.546 18.629 3.306 1.00 81.94 457 LEU A C 1
ATOM 3615 O O . LEU A 1 457 ? 5.809 18.635 4.276 1.00 81.94 457 LEU A O 1
ATOM 3619 N N . LEU A 1 458 ? 6.284 17.900 2.219 1.00 77.75 458 LEU A N 1
ATOM 3620 C CA . LEU A 1 458 ? 5.123 17.016 2.109 1.00 77.75 458 LEU A CA 1
ATOM 3621 C C . LEU A 1 458 ? 5.237 15.827 3.069 1.00 77.75 458 LEU A C 1
ATOM 3623 O O . LEU A 1 458 ? 4.264 15.490 3.733 1.00 77.75 458 LEU A O 1
ATOM 3627 N N . CYS A 1 459 ? 6.417 15.211 3.177 1.00 71.56 459 CYS A N 1
ATOM 3628 C CA . CYS A 1 459 ? 6.657 14.127 4.126 1.00 71.56 459 CYS A CA 1
ATOM 3629 C C . CYS A 1 459 ? 6.591 14.621 5.576 1.00 71.56 459 CYS A C 1
ATOM 3631 O O . CYS A 1 459 ? 5.938 13.986 6.390 1.00 71.56 459 CYS A O 1
ATOM 3633 N N . VAL A 1 460 ? 7.203 15.766 5.892 1.00 77.31 460 VAL A N 1
ATOM 3634 C CA . VAL A 1 460 ? 7.121 16.412 7.211 1.00 77.31 460 VAL A CA 1
ATOM 3635 C C . VAL A 1 460 ? 5.686 16.812 7.513 1.00 77.31 460 VAL A C 1
ATOM 3637 O O . VAL A 1 460 ? 5.217 16.528 8.600 1.00 77.31 460 VAL A O 1
ATOM 3640 N N . ALA A 1 461 ? 4.963 17.410 6.566 1.00 74.88 461 ALA A N 1
ATOM 3641 C CA . ALA A 1 461 ? 3.555 17.745 6.736 1.00 74.88 461 ALA A CA 1
ATOM 3642 C C . ALA A 1 461 ? 2.720 16.489 6.975 1.00 74.88 461 ALA A C 1
ATOM 3644 O O . ALA A 1 461 ? 1.874 16.514 7.851 1.00 74.88 461 ALA A O 1
ATOM 3645 N N . GLY A 1 462 ? 2.990 15.390 6.264 1.00 69.44 462 GLY A N 1
ATOM 3646 C CA . GLY A 1 462 ? 2.363 14.093 6.509 1.00 69.44 462 GLY A CA 1
ATOM 3647 C C . GLY A 1 462 ? 2.684 13.530 7.894 1.00 69.44 462 GLY A C 1
ATOM 3648 O O . GLY A 1 462 ? 1.790 13.041 8.562 1.00 69.44 462 GLY A O 1
ATOM 3649 N N . LEU A 1 463 ? 3.929 13.643 8.359 1.00 67.44 463 LEU A N 1
ATOM 3650 C CA . LEU A 1 463 ? 4.360 13.175 9.684 1.00 67.44 463 LEU A CA 1
ATOM 3651 C C . LEU A 1 463 ? 3.802 14.032 10.823 1.00 67.44 463 LEU A C 1
ATOM 3653 O O . LEU A 1 463 ? 3.335 13.499 11.824 1.00 67.44 463 LEU A O 1
ATOM 3657 N N . VAL A 1 464 ? 3.796 15.353 10.647 1.00 69.19 464 VAL A N 1
ATOM 3658 C CA . VAL A 1 464 ? 3.136 16.312 11.542 1.00 69.19 464 VAL A CA 1
ATOM 3659 C C . VAL A 1 464 ? 1.629 16.064 11.545 1.00 69.19 464 VAL A C 1
ATOM 3661 O O . VAL A 1 464 ? 1.013 16.077 12.601 1.00 69.19 464 VAL A O 1
ATOM 3664 N N . TRP A 1 465 ? 1.044 15.771 10.382 1.00 71.00 465 TRP A N 1
ATOM 3665 C CA . TRP A 1 465 ? -0.351 15.354 10.245 1.00 71.00 465 TRP A CA 1
ATOM 3666 C C . TRP A 1 465 ? -0.617 13.954 10.815 1.00 71.00 465 TRP A C 1
ATOM 3668 O O . TRP A 1 465 ? -1.762 13.611 11.035 1.00 71.00 465 TRP A O 1
ATOM 3678 N N . MET A 1 466 ? 0.395 13.132 11.077 1.00 55.16 466 MET A N 1
ATOM 3679 C CA . MET A 1 466 ? 0.232 11.882 11.829 1.00 55.16 466 MET A CA 1
ATOM 3680 C C . MET A 1 466 ? 0.581 12.055 13.312 1.00 55.16 466 MET A C 1
ATOM 3682 O O . MET A 1 466 ? 0.643 11.064 14.027 1.00 55.16 466 MET A O 1
ATOM 3686 N N . GLU A 1 467 ? 0.858 13.284 13.765 1.00 62.47 467 GLU A N 1
ATOM 3687 C CA . GLU A 1 467 ? 1.306 13.611 15.130 1.00 62.47 467 GLU A CA 1
ATOM 3688 C C . GLU A 1 467 ? 2.473 12.758 15.627 1.00 62.47 467 GLU A C 1
ATOM 3690 O O . GLU A 1 467 ? 2.654 12.566 16.828 1.00 62.47 467 GLU A O 1
ATOM 3695 N N . SER A 1 468 ? 3.306 12.261 14.706 1.00 64.88 468 SER A N 1
ATOM 3696 C CA . SER A 1 468 ? 4.502 11.523 15.094 1.00 64.88 468 SER A CA 1
ATOM 3697 C C . SER A 1 468 ? 5.356 12.419 15.991 1.00 64.88 468 SER A C 1
ATOM 3699 O O . SER A 1 468 ? 5.496 13.618 15.710 1.00 64.88 468 SER A O 1
ATOM 3701 N N . SER A 1 469 ? 5.915 11.855 17.065 1.00 68.12 469 SER A N 1
ATOM 3702 C CA . SER A 1 469 ? 6.756 12.610 17.994 1.00 68.12 469 SER A CA 1
ATOM 3703 C C . SER A 1 469 ? 7.803 13.420 17.227 1.00 68.12 469 SER A C 1
ATOM 3705 O O . SER A 1 469 ? 8.362 12.954 16.233 1.00 68.12 469 SER A O 1
ATOM 3707 N N . VAL A 1 470 ? 8.098 14.644 17.669 1.00 74.62 470 VAL A N 1
ATOM 3708 C CA . VAL A 1 470 ? 8.999 15.554 16.933 1.00 74.62 470 VAL A CA 1
ATOM 3709 C C . VAL A 1 470 ? 10.334 14.872 16.590 1.00 74.62 470 VAL A C 1
ATOM 3711 O O . VAL A 1 470 ? 10.858 15.059 15.494 1.00 74.62 470 VAL A O 1
ATOM 3714 N N . GLY A 1 471 ? 10.844 14.009 17.477 1.00 73.38 471 GLY A N 1
ATOM 3715 C CA . GLY A 1 471 ? 12.038 13.199 17.227 1.00 73.38 471 GLY A CA 1
ATOM 3716 C C . GLY A 1 471 ? 11.888 12.197 16.075 1.00 73.38 471 GLY A C 1
ATOM 3717 O O . GLY A 1 471 ? 12.759 12.140 15.206 1.00 73.38 471 GLY A O 1
ATOM 3718 N N . THR A 1 472 ? 10.786 11.442 16.020 1.00 70.00 472 THR A N 1
ATOM 3719 C CA . THR A 1 472 ? 10.524 10.477 14.933 1.00 70.00 472 THR A CA 1
ATOM 3720 C C . THR A 1 472 ? 10.242 11.183 13.610 1.00 70.00 472 THR A C 1
ATOM 3722 O O . THR A 1 472 ? 10.793 10.786 12.580 1.00 70.00 472 THR A O 1
ATOM 3725 N N . ALA A 1 473 ? 9.489 12.286 13.643 1.00 72.94 473 ALA A N 1
ATOM 3726 C CA . ALA A 1 473 ? 9.237 13.131 12.483 1.00 72.94 473 ALA A CA 1
ATOM 3727 C C . ALA A 1 473 ? 10.549 13.658 11.882 1.00 72.94 473 ALA A C 1
ATOM 3729 O O . ALA A 1 473 ? 10.772 13.543 10.677 1.00 72.94 473 ALA A O 1
ATOM 3730 N N . ILE A 1 474 ? 11.444 14.193 12.725 1.00 77.69 474 ILE A N 1
ATOM 3731 C CA . ILE A 1 474 ? 12.753 14.706 12.300 1.00 77.69 474 ILE A CA 1
ATOM 3732 C C . ILE A 1 474 ? 13.624 13.573 11.767 1.00 77.69 474 ILE A C 1
ATOM 3734 O O . ILE A 1 474 ? 14.204 13.726 10.696 1.00 77.69 474 ILE A O 1
ATOM 3738 N N . LEU A 1 475 ? 13.709 12.435 12.460 1.00 78.00 475 LEU A N 1
ATOM 3739 C CA . LEU A 1 475 ? 14.531 11.311 12.013 1.00 78.00 475 LEU A CA 1
ATOM 3740 C C . LEU A 1 475 ? 14.064 10.789 10.651 1.00 78.00 475 LEU A C 1
ATOM 3742 O O . LEU A 1 475 ? 14.880 10.636 9.742 1.00 78.00 475 LEU A O 1
ATOM 3746 N N . LEU A 1 476 ? 12.759 10.564 10.474 1.00 72.38 476 LEU A N 1
ATOM 3747 C CA . LEU A 1 476 ? 12.221 10.064 9.213 1.00 72.38 476 LEU A CA 1
ATOM 3748 C C . LEU A 1 476 ? 12.341 11.113 8.104 1.00 72.38 476 LEU A C 1
ATOM 3750 O O . LEU A 1 476 ? 12.725 10.771 6.988 1.00 72.38 476 LEU A O 1
ATOM 3754 N N . ALA A 1 477 ? 12.111 12.393 8.405 1.00 77.69 477 ALA A N 1
ATOM 3755 C CA . ALA A 1 477 ? 12.355 13.478 7.461 1.00 77.69 477 ALA A CA 1
ATOM 3756 C C . ALA A 1 477 ? 13.831 13.554 7.056 1.00 77.69 477 ALA A C 1
ATOM 3758 O O . ALA A 1 477 ? 14.116 13.736 5.877 1.00 77.69 477 ALA A O 1
ATOM 3759 N N . VAL A 1 478 ? 14.768 13.349 7.987 1.00 81.50 478 VAL A N 1
ATOM 3760 C CA . VAL A 1 478 ? 16.209 13.285 7.708 1.00 81.50 478 VAL A CA 1
ATOM 3761 C C . VAL A 1 478 ? 16.547 12.061 6.871 1.00 81.50 478 VAL A C 1
ATOM 3763 O O . VAL A 1 478 ? 17.343 12.191 5.954 1.00 81.50 478 VAL A O 1
ATOM 3766 N N . LEU A 1 479 ? 15.941 10.898 7.110 1.00 79.44 479 LEU A N 1
ATOM 3767 C CA . LEU A 1 479 ? 16.175 9.693 6.307 1.00 79.44 479 LEU A CA 1
ATOM 3768 C C . LEU A 1 479 ? 15.583 9.807 4.900 1.00 79.44 479 LEU A C 1
ATOM 3770 O O . LEU A 1 479 ? 16.238 9.433 3.928 1.00 79.44 479 LEU A O 1
ATOM 3774 N N . ILE A 1 480 ? 14.378 10.365 4.770 1.00 74.00 480 ILE A N 1
ATOM 3775 C CA . ILE A 1 480 ? 13.731 10.640 3.481 1.00 74.00 480 ILE A CA 1
ATOM 3776 C C . ILE A 1 480 ? 14.515 11.709 2.728 1.00 74.00 480 ILE A C 1
ATOM 3778 O O . ILE A 1 480 ? 14.796 11.532 1.542 1.00 74.00 480 ILE A O 1
ATOM 3782 N N . ALA A 1 481 ? 14.914 12.784 3.411 1.00 77.06 481 ALA A N 1
ATOM 3783 C CA . ALA A 1 481 ? 15.808 13.790 2.867 1.00 77.06 481 ALA A CA 1
ATOM 3784 C C . ALA A 1 481 ? 17.116 13.125 2.460 1.00 77.06 481 ALA A C 1
ATOM 3786 O O . ALA A 1 481 ? 17.517 13.262 1.326 1.00 77.06 481 ALA A O 1
ATOM 3787 N N . PHE A 1 482 ? 17.754 12.312 3.288 1.00 80.81 482 PHE A N 1
ATOM 3788 C CA . PHE A 1 482 ? 19.004 11.647 2.938 1.00 80.81 482 PHE A CA 1
ATOM 3789 C C . PHE A 1 482 ? 18.838 10.731 1.718 1.00 80.81 482 PHE A C 1
ATOM 3791 O O . PHE A 1 482 ? 19.619 10.829 0.777 1.00 80.81 482 PHE A O 1
ATOM 3798 N N . GLY A 1 483 ? 17.781 9.921 1.649 1.00 74.81 483 GLY A N 1
ATOM 3799 C CA . GLY A 1 483 ? 17.498 9.055 0.502 1.00 74.81 483 GLY A CA 1
ATOM 3800 C C . GLY A 1 483 ? 17.199 9.827 -0.790 1.00 74.81 483 GLY A C 1
ATOM 3801 O O . GLY A 1 483 ? 17.810 9.568 -1.830 1.00 74.81 483 GLY A O 1
ATOM 3802 N N . CYS A 1 484 ? 16.296 10.809 -0.731 1.00 72.94 484 CYS A N 1
ATOM 3803 C CA . CYS A 1 484 ? 15.893 11.618 -1.887 1.00 72.94 484 CYS A CA 1
ATOM 3804 C C . CYS A 1 484 ? 16.984 12.615 -2.302 1.00 72.94 484 CYS A C 1
ATOM 3806 O O . CYS A 1 484 ? 17.228 12.822 -3.496 1.00 72.94 484 CYS A O 1
ATOM 3808 N N . CYS A 1 485 ? 17.648 13.227 -1.323 1.00 75.44 485 CYS A N 1
ATOM 3809 C CA . CYS A 1 485 ? 18.716 14.193 -1.513 1.00 75.44 485 CYS A CA 1
ATOM 3810 C C . CYS A 1 485 ? 19.987 13.511 -1.958 1.00 75.44 485 CYS A C 1
ATOM 3812 O O . CYS A 1 485 ? 20.576 14.052 -2.861 1.00 75.44 485 CYS A O 1
ATOM 3814 N N . LEU A 1 486 ? 20.439 12.364 -1.444 1.00 78.12 486 LEU A N 1
ATOM 3815 C CA . LEU A 1 486 ? 21.736 11.812 -1.872 1.00 78.12 486 LEU A CA 1
ATOM 3816 C C . LEU A 1 486 ? 21.802 11.586 -3.386 1.00 78.12 486 LEU A C 1
ATOM 3818 O O . LEU A 1 486 ? 22.744 12.037 -4.040 1.00 78.12 486 LEU A O 1
ATOM 3822 N N . GLY A 1 487 ? 20.780 10.940 -3.955 1.00 73.19 487 GLY A N 1
ATOM 3823 C CA . GLY A 1 487 ? 20.724 10.690 -5.395 1.00 73.19 487 GLY A CA 1
ATOM 3824 C C . GLY A 1 487 ? 20.616 11.982 -6.208 1.00 73.19 487 GLY A C 1
ATOM 3825 O O . GLY A 1 487 ? 21.327 12.170 -7.199 1.00 73.19 487 GLY A O 1
ATOM 3826 N N . ARG A 1 488 ? 19.758 12.914 -5.776 1.00 77.19 488 ARG A N 1
ATOM 3827 C CA . ARG A 1 488 ? 19.568 14.193 -6.476 1.00 77.19 488 ARG A CA 1
ATOM 3828 C C . ARG A 1 488 ? 20.729 15.164 -6.271 1.00 77.19 488 ARG A C 1
ATOM 3830 O O . ARG A 1 488 ? 21.099 15.849 -7.210 1.00 77.19 488 ARG A O 1
ATOM 3837 N N . TRP A 1 489 ? 21.344 15.177 -5.099 1.00 80.06 489 TRP A N 1
ATOM 3838 C CA . TRP A 1 489 ? 22.507 15.972 -4.709 1.00 80.06 489 TRP A CA 1
ATOM 3839 C C . TRP A 1 489 ? 23.728 15.563 -5.506 1.00 80.06 489 TRP A C 1
ATOM 3841 O O . TRP A 1 489 ? 24.416 16.428 -6.030 1.00 80.06 489 TRP A O 1
ATOM 3851 N N . GLN A 1 490 ? 23.976 14.260 -5.676 1.00 78.62 490 GLN A N 1
ATOM 3852 C CA . GLN A 1 490 ? 25.030 13.802 -6.581 1.00 78.62 490 GLN A CA 1
ATOM 3853 C C . GLN A 1 490 ? 24.795 14.313 -8.009 1.00 78.62 490 GLN A C 1
ATOM 3855 O O . GLN A 1 490 ? 25.743 14.752 -8.660 1.00 78.62 490 GLN A O 1
ATOM 3860 N N . SER A 1 491 ? 23.543 14.328 -8.482 1.00 75.19 491 SER A N 1
ATOM 3861 C CA . SER A 1 491 ? 23.206 14.918 -9.785 1.00 75.19 491 SER A CA 1
ATOM 3862 C C . SER A 1 491 ? 23.408 16.440 -9.814 1.00 75.19 491 SER A C 1
ATOM 3864 O O . SER A 1 491 ? 24.002 16.944 -10.764 1.00 75.19 491 SER A O 1
ATOM 3866 N N . SER A 1 492 ? 22.976 17.167 -8.781 1.00 80.00 492 SER A N 1
ATOM 3867 C CA . SER A 1 492 ? 23.148 18.621 -8.668 1.00 80.00 492 SER A CA 1
ATOM 3868 C C . SER A 1 492 ? 24.613 19.024 -8.555 1.00 80.00 492 SER A C 1
ATOM 3870 O O . SER A 1 492 ? 25.019 19.990 -9.186 1.00 80.00 492 SER A O 1
ATOM 3872 N N . ARG A 1 493 ? 25.429 18.265 -7.814 1.00 83.19 493 ARG A N 1
ATOM 3873 C CA . ARG A 1 493 ? 26.874 18.489 -7.689 1.00 83.19 493 ARG A CA 1
ATOM 3874 C C . ARG A 1 493 ? 27.562 18.377 -9.046 1.00 83.19 493 ARG A C 1
ATOM 3876 O O . ARG A 1 493 ? 28.377 19.229 -9.366 1.00 83.19 493 ARG A O 1
ATOM 3883 N N . ARG A 1 494 ? 27.206 17.370 -9.853 1.00 78.94 494 ARG A N 1
ATOM 3884 C CA . ARG A 1 494 ? 27.734 17.220 -11.221 1.00 78.94 494 ARG A CA 1
ATOM 3885 C C . ARG A 1 494 ? 27.313 18.385 -12.125 1.00 78.94 494 ARG A C 1
ATOM 3887 O O . ARG A 1 494 ? 28.135 18.887 -12.879 1.00 78.94 494 ARG A O 1
ATOM 3894 N N . LEU A 1 495 ? 26.062 18.845 -12.019 1.00 75.50 495 LEU A N 1
ATOM 3895 C CA . LEU A 1 495 ? 25.580 20.014 -12.769 1.00 75.50 495 LEU A CA 1
ATOM 3896 C C . LEU A 1 495 ? 26.285 21.308 -12.335 1.00 75.50 495 LEU A C 1
ATOM 3898 O O . LEU A 1 495 ? 26.590 22.151 -13.168 1.00 75.50 495 LEU A O 1
ATOM 3902 N N . TYR A 1 496 ? 26.567 21.454 -11.043 1.00 83.44 496 TYR A N 1
ATOM 3903 C CA . TYR A 1 496 ? 27.306 22.592 -10.511 1.00 83.44 496 TYR A CA 1
ATOM 3904 C C . TYR A 1 496 ? 28.774 22.582 -10.956 1.00 83.44 496 TYR A C 1
ATOM 3906 O O . TYR A 1 496 ? 29.296 23.620 -11.337 1.00 83.44 496 TYR A O 1
ATOM 3914 N N . GLN A 1 497 ? 29.424 21.415 -10.980 1.00 84.00 497 GLN A N 1
ATOM 3915 C CA . GLN A 1 497 ? 30.771 21.274 -11.544 1.00 84.00 497 GLN A CA 1
ATOM 3916 C C . GLN A 1 497 ? 30.801 21.671 -13.023 1.00 84.00 497 GLN A C 1
ATOM 3918 O O . GLN A 1 497 ? 31.698 22.394 -13.437 1.00 84.00 497 GLN A O 1
ATOM 3923 N N . LEU A 1 498 ? 29.791 21.258 -13.798 1.00 78.12 498 LEU A N 1
ATOM 3924 C CA . LEU A 1 498 ? 29.631 21.713 -15.178 1.00 78.12 498 LEU A CA 1
ATOM 3925 C C . LEU A 1 498 ? 29.492 23.238 -15.249 1.00 78.12 498 LEU A C 1
ATOM 3927 O O . LEU A 1 498 ? 30.223 23.868 -15.999 1.00 78.12 498 LEU A O 1
ATOM 3931 N N . TYR A 1 499 ? 28.607 23.826 -14.443 1.00 83.12 499 TYR A N 1
ATOM 3932 C CA . TYR A 1 499 ? 28.422 25.277 -14.375 1.00 83.12 499 TYR A CA 1
ATOM 3933 C C . TYR A 1 499 ? 29.730 26.022 -14.068 1.00 83.12 499 TYR A C 1
ATOM 3935 O O . TYR A 1 499 ? 30.029 27.016 -14.718 1.00 83.12 499 TYR A O 1
ATOM 3943 N N . GLN A 1 500 ? 30.525 25.529 -13.110 1.00 86.44 500 GLN A N 1
ATOM 3944 C CA . GLN A 1 500 ? 31.819 26.127 -12.772 1.00 86.44 500 GLN A CA 1
ATOM 3945 C C . GLN A 1 500 ? 32.796 26.090 -13.950 1.00 86.44 500 GLN A C 1
ATOM 3947 O O . GLN A 1 500 ? 33.476 27.083 -14.182 1.00 86.44 500 GLN A O 1
ATOM 3952 N N . HIS A 1 501 ? 32.828 24.989 -14.708 1.00 81.25 501 HIS A N 1
ATOM 3953 C CA . HIS A 1 501 ? 33.638 24.904 -15.923 1.00 81.25 501 HIS A CA 1
ATOM 3954 C C . HIS A 1 501 ? 33.184 25.908 -16.990 1.00 81.25 501 HIS A C 1
ATOM 3956 O O . HIS A 1 501 ? 34.025 26.633 -17.509 1.00 81.25 501 HIS A O 1
ATOM 3962 N N . VAL A 1 502 ? 31.873 26.018 -17.250 1.00 78.81 502 VAL A N 1
ATOM 3963 C CA . VAL A 1 502 ? 31.331 26.989 -18.227 1.00 78.81 502 VAL A CA 1
ATOM 3964 C C . VAL A 1 502 ? 31.693 28.423 -17.836 1.00 78.81 502 VAL A C 1
ATOM 3966 O O . VAL A 1 502 ? 32.077 29.227 -18.679 1.00 78.81 502 VAL A O 1
ATOM 3969 N N . GLN A 1 503 ? 31.566 28.747 -16.546 1.00 84.12 503 GLN A N 1
ATOM 3970 C CA . GLN A 1 503 ? 31.850 30.089 -16.047 1.00 84.12 503 GLN A CA 1
ATOM 3971 C C . GLN A 1 503 ? 33.338 30.428 -16.166 1.00 84.12 503 GLN A C 1
ATOM 3973 O O . GLN A 1 503 ? 33.677 31.514 -16.622 1.00 84.12 503 GLN A O 1
ATOM 3978 N N . GLN A 1 504 ? 34.215 29.492 -15.788 1.00 86.38 504 GLN A N 1
ATOM 3979 C CA . GLN A 1 504 ? 35.658 29.689 -15.872 1.00 86.38 504 GLN A CA 1
ATOM 3980 C C . GLN A 1 504 ? 36.106 29.943 -17.317 1.00 86.38 504 GLN A C 1
ATOM 3982 O O . GLN A 1 504 ? 36.927 30.829 -17.532 1.00 86.38 504 GLN A O 1
ATOM 3987 N N . GLU A 1 505 ? 35.538 29.221 -18.289 1.00 78.75 505 GLU A N 1
ATOM 3988 C CA . GLU A 1 505 ? 35.815 29.440 -19.713 1.00 78.75 505 GLU A CA 1
ATOM 3989 C C . GLU A 1 505 ? 35.324 30.810 -20.192 1.00 78.75 505 GLU A C 1
ATOM 3991 O O . GLU A 1 505 ? 36.094 31.550 -20.805 1.00 78.75 505 GLU A O 1
ATOM 3996 N N . HIS A 1 506 ? 34.085 31.184 -19.853 1.00 81.75 506 HIS A N 1
ATOM 3997 C CA . HIS A 1 506 ? 33.520 32.487 -20.214 1.00 81.75 506 HIS A CA 1
ATOM 3998 C C . HIS A 1 506 ? 34.368 33.648 -19.671 1.00 81.75 506 HIS A C 1
ATOM 4000 O O . HIS A 1 506 ? 34.605 34.629 -20.377 1.00 81.75 506 HIS A O 1
ATOM 4006 N N . ASP A 1 507 ? 34.857 33.527 -18.436 1.00 85.94 507 ASP A N 1
ATOM 4007 C CA . ASP A 1 507 ? 35.714 34.537 -17.818 1.00 85.94 507 ASP A CA 1
ATOM 4008 C C . ASP A 1 507 ? 37.092 34.603 -18.511 1.00 85.94 507 ASP A C 1
ATOM 4010 O O . ASP A 1 507 ? 37.608 35.699 -18.736 1.00 85.94 507 ASP A O 1
ATOM 4014 N N . THR A 1 508 ? 37.673 33.468 -18.931 1.00 85.44 508 THR A N 1
ATOM 4015 C CA . THR A 1 508 ? 38.921 33.462 -19.722 1.00 85.44 508 THR A CA 1
ATOM 4016 C C . THR A 1 508 ? 38.755 34.043 -21.126 1.00 85.44 508 THR A C 1
ATOM 4018 O O . THR A 1 508 ? 39.624 34.795 -21.564 1.00 85.44 508 THR A O 1
ATOM 4021 N N . THR A 1 509 ? 37.654 33.758 -21.830 1.00 80.38 509 THR A N 1
ATOM 4022 C CA . THR A 1 509 ? 37.396 34.326 -23.165 1.00 80.38 509 THR A CA 1
ATOM 4023 C C . THR A 1 509 ? 37.156 35.834 -23.082 1.00 80.38 509 THR A C 1
ATOM 4025 O O . THR A 1 509 ? 37.714 36.588 -23.877 1.00 80.38 509 THR A O 1
ATOM 4028 N N . ALA A 1 510 ? 36.400 36.294 -22.077 1.00 82.31 510 ALA A N 1
ATOM 4029 C CA . ALA A 1 510 ? 36.186 37.721 -21.835 1.00 82.31 510 ALA A CA 1
ATOM 4030 C C . ALA A 1 510 ? 37.490 38.456 -21.473 1.00 82.31 510 ALA A C 1
ATOM 4032 O O . ALA A 1 510 ? 37.707 39.575 -21.933 1.00 82.31 510 ALA A O 1
ATOM 4033 N N . ALA A 1 511 ? 38.373 37.825 -20.691 1.00 81.62 511 ALA A N 1
ATOM 4034 C CA . ALA A 1 511 ? 39.679 38.390 -20.357 1.00 81.62 511 ALA A CA 1
ATOM 4035 C C . ALA A 1 511 ? 40.624 38.459 -21.571 1.00 81.62 511 ALA A C 1
ATOM 4037 O O . ALA A 1 511 ? 41.326 39.453 -21.725 1.00 81.62 511 ALA A O 1
ATOM 4038 N N . SER A 1 512 ? 40.623 37.447 -22.448 1.00 78.19 512 SER A N 1
ATOM 4039 C CA . SER A 1 512 ? 41.462 37.439 -23.657 1.00 78.19 512 SER A CA 1
ATOM 4040 C C . SER A 1 512 ? 41.025 38.495 -24.677 1.00 78.19 512 SER A C 1
ATOM 4042 O O . SER A 1 512 ? 41.877 39.145 -25.270 1.00 78.19 512 SER A O 1
ATOM 4044 N N . GLY A 1 513 ? 39.716 38.717 -24.847 1.00 70.25 513 GLY A N 1
ATOM 4045 C CA . GLY A 1 513 ? 39.194 39.709 -25.797 1.00 70.25 513 GLY A CA 1
ATOM 4046 C C . GLY A 1 513 ? 39.376 41.174 -25.373 1.00 70.25 513 GLY A C 1
ATOM 4047 O O . GLY A 1 513 ? 39.232 42.069 -26.199 1.00 70.25 513 GLY A O 1
ATOM 4048 N N . MET A 1 514 ? 39.692 41.443 -24.099 1.00 69.12 514 MET A N 1
ATOM 4049 C CA . MET A 1 514 ? 39.985 42.800 -23.612 1.00 69.12 514 MET A CA 1
ATOM 4050 C C . MET A 1 514 ? 41.454 43.211 -23.779 1.00 69.12 514 MET A C 1
ATOM 4052 O O . MET A 1 514 ? 41.743 44.398 -23.701 1.00 69.12 514 MET A O 1
ATOM 4056 N N . VAL A 1 515 ? 42.378 42.272 -24.006 1.00 66.94 515 VAL A N 1
ATOM 4057 C CA . VAL A 1 515 ? 43.821 42.576 -24.094 1.00 66.94 515 VAL A CA 1
ATOM 4058 C C . VAL A 1 515 ? 44.239 43.048 -25.495 1.00 66.94 515 VAL A C 1
ATOM 4060 O O . VAL A 1 515 ? 45.297 43.643 -25.643 1.00 66.94 515 VAL A O 1
ATOM 4063 N N . GLU A 1 516 ? 43.404 42.864 -26.518 1.00 58.47 516 GLU A N 1
ATOM 4064 C CA . GLU A 1 516 ? 43.774 43.127 -27.919 1.00 58.47 516 GLU A CA 1
ATOM 4065 C C . GLU A 1 516 ? 43.304 44.495 -28.458 1.00 58.47 516 GLU A C 1
ATOM 4067 O O . GLU A 1 516 ? 43.333 44.723 -29.662 1.00 58.47 516 GLU A O 1
ATOM 4072 N N . LYS A 1 517 ? 42.850 45.425 -27.599 1.00 57.56 517 LYS A N 1
ATOM 4073 C CA . LYS A 1 517 ? 42.239 46.696 -28.048 1.00 57.56 517 LYS A CA 1
ATOM 4074 C C . LYS A 1 517 ? 42.944 48.004 -27.671 1.00 57.56 517 LYS A C 1
ATOM 4076 O O . LYS A 1 517 ? 42.415 49.051 -28.030 1.00 57.56 517 LYS A O 1
ATOM 4081 N N . ASP A 1 518 ? 44.116 47.971 -27.036 1.00 55.00 518 ASP A N 1
ATOM 4082 C CA . ASP A 1 518 ? 44.718 49.187 -26.452 1.00 55.00 518 ASP A CA 1
ATOM 4083 C C . ASP A 1 518 ? 46.058 49.674 -27.063 1.00 55.00 518 ASP A C 1
ATOM 4085 O O . ASP A 1 518 ? 46.618 50.624 -26.526 1.00 55.00 518 ASP A O 1
ATOM 4089 N N . ASP A 1 519 ? 46.556 49.136 -28.188 1.00 55.75 519 ASP A N 1
ATOM 4090 C CA . ASP A 1 519 ? 47.910 49.493 -28.689 1.00 55.75 519 ASP A CA 1
ATOM 4091 C C . ASP A 1 519 ? 48.003 50.385 -29.955 1.00 55.75 519 ASP A C 1
ATOM 4093 O O . ASP A 1 519 ? 49.115 50.718 -30.354 1.00 55.75 519 ASP A O 1
ATOM 4097 N N . ASP A 1 520 ? 46.904 50.880 -30.544 1.00 56.59 520 ASP A N 1
ATOM 4098 C CA . ASP A 1 520 ? 46.970 51.751 -31.742 1.00 56.59 520 ASP A CA 1
ATOM 4099 C C . ASP A 1 520 ? 46.285 53.118 -31.543 1.00 56.59 520 ASP A C 1
ATOM 4101 O O . ASP A 1 520 ? 45.215 53.383 -32.093 1.00 56.59 520 ASP A O 1
ATOM 4105 N N . ASN A 1 521 ? 46.890 54.016 -30.756 1.00 50.19 521 ASN A N 1
ATOM 4106 C CA . ASN A 1 521 ? 46.642 55.462 -30.870 1.00 50.19 521 ASN A CA 1
ATOM 4107 C C . ASN A 1 521 ? 47.763 56.283 -30.214 1.00 50.19 521 ASN A C 1
ATOM 4109 O O . ASN A 1 521 ? 47.655 56.677 -29.056 1.00 50.19 521 ASN A O 1
ATOM 4113 N N . ASP A 1 522 ? 48.794 56.602 -30.995 1.00 51.25 522 ASP A N 1
ATOM 4114 C CA . ASP A 1 522 ? 49.642 57.775 -30.782 1.00 51.25 522 ASP A CA 1
ATOM 4115 C C . ASP A 1 522 ? 49.876 58.477 -32.137 1.00 51.25 522 ASP A C 1
ATOM 4117 O O . ASP A 1 522 ? 50.021 57.825 -33.169 1.00 51.25 522 ASP A O 1
ATOM 4121 N N . ASP A 1 523 ? 49.931 59.812 -32.075 1.00 52.31 523 ASP A N 1
ATOM 4122 C CA . ASP A 1 523 ? 50.297 60.801 -33.107 1.00 52.31 523 ASP A CA 1
ATOM 4123 C C . ASP A 1 523 ? 49.204 61.327 -34.071 1.00 52.31 523 ASP A C 1
ATOM 4125 O O . ASP A 1 523 ? 48.966 60.805 -35.153 1.00 52.31 523 ASP A O 1
ATOM 4129 N N . GLU A 1 524 ? 48.614 62.487 -33.745 1.00 49.50 524 GLU A N 1
ATOM 4130 C CA . GLU A 1 524 ? 49.050 63.783 -34.308 1.00 49.50 524 GLU A CA 1
ATOM 4131 C C . GLU A 1 524 ? 48.239 64.967 -33.739 1.00 49.50 524 GLU A C 1
ATOM 4133 O O . GLU A 1 524 ? 47.019 64.931 -33.584 1.00 49.50 524 GLU A O 1
ATOM 4138 N N . ALA A 1 525 ? 48.949 66.056 -33.439 1.00 53.56 525 ALA A N 1
ATOM 4139 C CA . ALA A 1 525 ? 48.422 67.314 -32.927 1.00 53.56 525 ALA A CA 1
ATOM 4140 C C . ALA A 1 525 ? 48.521 68.414 -33.993 1.00 53.56 525 ALA A C 1
ATOM 4142 O O . ALA A 1 525 ? 49.637 68.701 -34.413 1.00 53.56 525 ALA A O 1
ATOM 4143 N N . VAL A 1 526 ? 47.427 69.113 -34.337 1.00 46.69 526 VAL A N 1
ATOM 4144 C CA . VAL A 1 526 ? 47.473 70.491 -34.876 1.00 46.69 526 VAL A CA 1
ATOM 4145 C C . VAL A 1 526 ? 46.243 71.309 -34.440 1.00 46.69 526 VAL A C 1
ATOM 4147 O O . VAL A 1 526 ? 45.115 70.836 -34.377 1.00 46.69 526 VAL A O 1
ATOM 4150 N N . ASP A 1 527 ? 46.575 72.554 -34.122 1.00 48.78 527 ASP A N 1
ATOM 4151 C CA . ASP A 1 527 ? 45.896 73.723 -33.560 1.00 48.78 527 ASP A CA 1
ATOM 4152 C C . ASP A 1 527 ? 44.689 74.296 -34.351 1.00 48.78 527 ASP A C 1
ATOM 4154 O O . ASP A 1 527 ? 44.617 74.154 -35.572 1.00 48.78 527 ASP A O 1
ATOM 4158 N N . GLY A 1 528 ? 43.835 75.085 -33.671 1.00 42.34 528 GLY A N 1
ATOM 4159 C CA . GLY A 1 528 ? 43.129 76.221 -34.301 1.00 42.34 528 GLY A CA 1
ATOM 4160 C C . GLY A 1 528 ? 41.587 76.322 -34.246 1.00 42.34 528 GLY A C 1
ATOM 4161 O O . GLY A 1 528 ? 40.900 75.854 -35.141 1.00 42.34 528 GLY A O 1
ATOM 4162 N N . GLN A 1 529 ? 41.103 77.127 -33.286 1.00 38.19 529 GLN A N 1
ATOM 4163 C CA . GLN A 1 529 ? 40.007 78.130 -33.359 1.00 38.19 529 GLN A CA 1
ATOM 4164 C C . GLN A 1 529 ? 38.510 77.758 -33.584 1.00 38.19 529 GLN A C 1
ATOM 4166 O O . GLN A 1 529 ? 38.072 77.331 -34.644 1.00 38.19 529 GLN A O 1
ATOM 4171 N N . GLU A 1 530 ? 37.721 78.135 -32.563 1.00 45.62 530 GLU A N 1
ATOM 4172 C CA . GLU A 1 530 ? 36.304 78.582 -32.518 1.00 45.62 530 GLU A CA 1
ATOM 4173 C C . GLU A 1 530 ? 35.922 79.704 -33.528 1.00 45.62 530 GLU A C 1
ATOM 4175 O O . GLU A 1 530 ? 36.833 80.335 -34.071 1.00 45.62 530 GLU A O 1
ATOM 4180 N N . PRO A 1 531 ? 34.640 80.156 -33.640 1.00 66.62 531 PRO A N 1
ATOM 4181 C CA . PRO A 1 531 ? 33.338 79.557 -33.272 1.00 66.62 531 PRO A CA 1
ATOM 4182 C C . PRO A 1 531 ? 32.255 79.738 -34.385 1.00 66.62 531 PRO A C 1
ATOM 4184 O O . PRO A 1 531 ? 32.551 80.209 -35.477 1.00 66.62 531 PRO A O 1
ATOM 4187 N N . ASP A 1 532 ? 30.994 79.423 -34.047 1.00 38.16 532 ASP A N 1
ATOM 4188 C CA . ASP A 1 532 ? 29.729 80.032 -34.528 1.00 38.16 532 ASP A CA 1
ATOM 4189 C C . ASP A 1 532 ? 28.696 79.151 -35.278 1.00 38.16 532 ASP A C 1
ATOM 4191 O O . ASP A 1 532 ? 28.777 78.879 -36.467 1.00 38.16 532 ASP A O 1
ATOM 4195 N N . ASN A 1 533 ? 27.608 78.886 -34.537 1.00 39.66 533 ASN A N 1
ATOM 4196 C CA . ASN A 1 533 ? 26.258 79.420 -34.785 1.00 39.66 533 ASN A CA 1
ATOM 4197 C C . ASN A 1 533 ? 25.298 78.686 -35.758 1.00 39.66 533 ASN A C 1
ATOM 4199 O O . ASN A 1 533 ? 25.479 78.642 -36.965 1.00 39.66 533 ASN A O 1
ATOM 4203 N N . ASN A 1 534 ? 24.159 78.303 -35.164 1.00 37.09 534 ASN A N 1
ATOM 4204 C CA . ASN A 1 534 ? 22.788 78.290 -35.697 1.00 37.09 534 ASN A CA 1
ATOM 4205 C C . ASN A 1 534 ? 22.398 77.416 -36.911 1.00 37.09 534 ASN A C 1
ATOM 4207 O O . ASN A 1 534 ? 22.725 77.707 -38.052 1.00 37.09 534 ASN A O 1
ATOM 4211 N N . GLY A 1 535 ? 21.401 76.557 -36.663 1.00 37.59 535 GLY A N 1
ATOM 4212 C CA . GLY A 1 535 ? 20.066 76.784 -37.230 1.00 37.59 535 GLY A CA 1
ATOM 4213 C C . GLY A 1 535 ? 19.671 76.054 -38.522 1.00 37.59 535 GLY A C 1
ATOM 4214 O O . GLY A 1 535 ? 20.031 76.462 -39.613 1.00 37.59 535 GLY A O 1
ATOM 4215 N N . ASN A 1 536 ? 18.713 75.134 -38.354 1.00 39.38 536 ASN A N 1
ATOM 4216 C CA . ASN A 1 536 ? 17.560 74.856 -39.227 1.00 39.38 536 ASN A CA 1
ATOM 4217 C C . ASN A 1 536 ? 17.734 74.329 -40.675 1.00 39.38 536 ASN A C 1
ATOM 4219 O O . ASN A 1 536 ? 18.154 75.032 -41.581 1.00 39.38 536 ASN A O 1
ATOM 4223 N N . ASN A 1 537 ? 17.025 73.209 -40.884 1.00 38.34 537 ASN A N 1
ATOM 4224 C CA . ASN A 1 537 ? 16.112 72.893 -41.996 1.00 38.34 537 ASN A CA 1
ATOM 4225 C C . ASN A 1 537 ? 16.624 72.386 -43.366 1.00 38.34 537 ASN A C 1
ATOM 4227 O O . ASN A 1 537 ? 17.238 73.106 -44.136 1.00 38.34 537 ASN A O 1
ATOM 4231 N N . VAL A 1 538 ? 16.020 71.237 -43.719 1.00 40.91 538 VAL A N 1
ATOM 4232 C CA . VAL A 1 538 ? 15.408 70.863 -45.016 1.00 40.91 538 VAL A CA 1
ATOM 4233 C C . VAL A 1 538 ? 16.301 70.250 -46.109 1.00 40.91 538 VAL A C 1
ATOM 4235 O O . VAL A 1 538 ? 17.135 70.912 -46.703 1.00 40.91 538 VAL A O 1
ATOM 4238 N N . LYS A 1 539 ? 15.943 68.987 -46.417 1.00 46.22 539 LYS A N 1
ATOM 4239 C CA . LYS A 1 539 ? 15.902 68.262 -47.707 1.00 46.22 539 LYS A CA 1
ATOM 4240 C C . LYS A 1 539 ? 16.941 68.614 -48.782 1.00 46.22 539 LYS A C 1
ATOM 4242 O O . LYS A 1 539 ? 16.835 69.673 -49.387 1.00 46.22 539 LYS A O 1
ATOM 4247 N N . ALA A 1 540 ? 17.671 67.596 -49.229 1.00 39.66 540 ALA A N 1
ATOM 4248 C CA . ALA A 1 540 ? 17.617 67.109 -50.612 1.00 39.66 540 ALA A CA 1
ATOM 4249 C C . ALA A 1 540 ? 18.336 65.756 -50.719 1.00 39.66 540 ALA A C 1
ATOM 4251 O O . ALA A 1 540 ? 19.235 65.470 -49.937 1.00 39.66 540 ALA A O 1
ATOM 4252 N N . GLU A 1 541 ? 17.858 64.944 -51.656 1.00 52.84 541 GLU A N 1
ATOM 4253 C CA . GLU A 1 541 ? 18.421 63.678 -52.119 1.00 52.84 541 GLU A CA 1
ATOM 4254 C C . GLU A 1 541 ? 19.876 63.836 -52.574 1.00 52.84 541 GLU A C 1
ATOM 4256 O O . GLU A 1 541 ? 20.185 64.770 -53.315 1.00 52.84 541 GLU A O 1
ATOM 4261 N N . GLU A 1 542 ? 20.729 62.880 -52.211 1.00 41.88 542 GLU A N 1
ATOM 4262 C CA . GLU A 1 542 ? 21.929 62.557 -52.981 1.00 41.88 542 GLU A CA 1
ATOM 4263 C C . GLU A 1 542 ? 22.214 61.056 -52.826 1.00 41.88 542 GLU A C 1
ATOM 4265 O O . GLU A 1 542 ? 22.513 60.570 -51.735 1.00 41.88 542 GLU A O 1
ATOM 4270 N N . ASP A 1 543 ? 22.019 60.323 -53.924 1.00 52.88 543 ASP A N 1
ATOM 4271 C CA . ASP A 1 543 ? 22.470 58.947 -54.106 1.00 52.88 543 ASP A CA 1
ATOM 4272 C C . ASP A 1 543 ? 24.004 58.924 -54.013 1.00 52.88 543 ASP A C 1
ATOM 4274 O O . ASP A 1 543 ? 24.693 59.504 -54.857 1.00 52.88 543 ASP A O 1
ATOM 4278 N N . GLN A 1 544 ? 24.542 58.243 -53.001 1.00 43.53 544 GLN A N 1
ATOM 4279 C CA . GLN A 1 544 ? 25.942 57.830 -52.964 1.00 43.53 544 GLN A CA 1
ATOM 4280 C C . GLN A 1 544 ? 26.014 56.331 -52.687 1.00 43.53 544 GLN A C 1
ATOM 4282 O O . GLN A 1 544 ? 25.747 55.867 -51.579 1.00 43.53 544 GLN A O 1
ATOM 4287 N N . ASP A 1 545 ? 26.381 55.601 -53.739 1.00 52.66 545 ASP A N 1
ATOM 4288 C CA . ASP A 1 545 ? 26.910 54.245 -53.681 1.00 52.66 545 ASP A CA 1
ATOM 4289 C C . ASP A 1 545 ? 28.149 54.232 -52.769 1.00 52.66 545 ASP A C 1
ATOM 4291 O O . ASP A 1 545 ? 29.193 54.793 -53.110 1.00 52.66 545 ASP A O 1
ATOM 4295 N N . ILE A 1 546 ? 28.019 53.600 -51.602 1.00 45.56 546 ILE A N 1
ATOM 4296 C CA . ILE A 1 546 ? 29.137 53.168 -50.760 1.00 45.56 546 ILE A CA 1
ATOM 4297 C C . ILE A 1 546 ? 29.139 51.639 -50.825 1.00 45.56 546 ILE A C 1
ATOM 4299 O O . ILE A 1 546 ? 28.412 50.966 -50.094 1.00 45.56 546 ILE A O 1
ATOM 4303 N N . ASP A 1 547 ? 29.909 51.122 -51.780 1.00 52.00 547 ASP A N 1
ATOM 4304 C CA . ASP A 1 547 ? 30.415 49.750 -51.789 1.00 52.00 547 ASP A CA 1
ATOM 4305 C C . ASP A 1 547 ? 31.507 49.599 -50.709 1.00 52.00 547 ASP A C 1
ATOM 4307 O O . ASP A 1 547 ? 32.182 50.570 -50.374 1.00 52.00 547 ASP A O 1
ATOM 4311 N N . GLU A 1 548 ? 31.678 48.363 -50.224 1.00 51.50 548 GLU A N 1
ATOM 4312 C CA . GLU A 1 548 ? 32.616 47.882 -49.184 1.00 51.50 548 GLU A CA 1
ATOM 4313 C C . GLU A 1 548 ? 32.126 47.992 -47.725 1.00 51.50 548 GLU A C 1
ATOM 4315 O O . GLU A 1 548 ? 32.647 48.726 -46.891 1.00 51.50 548 GLU A O 1
ATOM 4320 N N . GLN A 1 549 ? 31.135 47.154 -47.387 1.00 43.41 549 GLN A N 1
ATOM 4321 C CA . GLN A 1 549 ? 31.077 46.549 -46.054 1.00 43.41 549 GLN A CA 1
ATOM 4322 C C . GLN A 1 549 ? 32.027 45.347 -46.044 1.00 43.41 549 GLN A C 1
ATOM 4324 O O . GLN A 1 549 ? 31.713 44.311 -46.637 1.00 43.41 549 GLN A O 1
ATOM 4329 N N . ASP A 1 550 ? 33.176 45.495 -45.382 1.00 45.81 550 ASP A N 1
ATOM 4330 C CA . ASP A 1 550 ? 33.978 44.370 -44.903 1.00 45.81 550 ASP A CA 1
ATOM 4331 C C . ASP A 1 550 ? 33.078 43.508 -44.012 1.00 45.81 550 ASP A C 1
ATOM 4333 O O . ASP A 1 550 ? 32.744 43.864 -42.880 1.00 45.81 550 ASP A O 1
ATOM 4337 N N . TYR A 1 551 ? 32.614 42.386 -44.557 1.00 51.66 551 TYR A N 1
ATOM 4338 C CA . TYR A 1 551 ? 32.051 41.320 -43.750 1.00 51.66 551 TYR A CA 1
ATOM 4339 C C . TYR A 1 551 ? 33.225 40.726 -42.980 1.00 51.66 551 TYR A C 1
ATOM 4341 O O . TYR A 1 551 ? 33.954 39.895 -43.520 1.00 51.66 551 TYR A O 1
ATOM 4349 N N . GLU A 1 552 ? 33.430 41.178 -41.742 1.00 53.41 552 GLU A N 1
ATOM 4350 C CA . GLU A 1 552 ? 34.184 40.404 -40.763 1.00 53.41 552 GLU A CA 1
ATOM 4351 C C . GLU A 1 552 ? 33.562 39.001 -40.772 1.00 53.41 552 GLU A C 1
ATOM 4353 O O . GLU A 1 552 ? 32.401 38.817 -40.394 1.00 53.41 552 GLU A O 1
ATOM 4358 N N . GLU A 1 553 ? 34.290 38.025 -41.320 1.00 54.94 553 GLU A N 1
ATOM 4359 C CA . GLU A 1 553 ? 33.973 36.615 -41.147 1.00 54.94 553 GLU A CA 1
ATOM 4360 C C . GLU A 1 553 ? 34.040 36.369 -39.638 1.00 54.94 553 GLU A C 1
ATOM 4362 O O . GLU A 1 553 ? 35.115 36.135 -39.093 1.00 54.94 553 GLU A O 1
ATOM 4367 N N . GLU A 1 554 ? 32.905 36.518 -38.941 1.00 59.94 554 GLU A N 1
ATOM 4368 C CA . GLU A 1 554 ? 32.764 36.094 -37.552 1.00 59.94 554 GLU A CA 1
ATOM 4369 C C . GLU A 1 554 ? 33.225 34.637 -37.511 1.00 59.94 554 GLU A C 1
ATOM 4371 O O . GLU A 1 554 ? 32.527 33.751 -38.013 1.00 59.94 554 GLU A O 1
ATOM 4376 N N . GLU A 1 555 ? 34.426 34.398 -36.971 1.00 62.34 555 GLU A N 1
ATOM 4377 C CA . GLU A 1 555 ? 34.944 33.054 -36.756 1.00 62.34 555 GLU A CA 1
ATOM 4378 C C . GLU A 1 555 ? 33.868 32.273 -36.007 1.00 62.34 555 GLU A C 1
ATOM 4380 O O . GLU A 1 555 ? 33.526 32.570 -34.856 1.00 62.34 555 GLU A O 1
ATOM 4385 N N . GLU A 1 556 ? 33.273 31.307 -36.704 1.00 65.69 556 GLU A N 1
ATOM 4386 C CA . GLU A 1 556 ? 32.148 30.537 -36.208 1.00 65.69 556 GLU A CA 1
ATOM 4387 C C . GLU A 1 556 ? 32.651 29.715 -35.016 1.00 65.69 556 GLU A C 1
ATOM 4389 O O . GLU A 1 556 ? 33.264 28.659 -35.174 1.00 65.69 556 GLU A O 1
ATOM 4394 N N . GLN A 1 557 ? 32.463 30.248 -33.803 1.00 73.38 557 GLN A N 1
ATOM 4395 C CA . GLN A 1 557 ? 33.006 29.653 -32.587 1.00 73.38 557 GLN A CA 1
ATOM 4396 C C . GLN A 1 557 ? 32.553 28.196 -32.480 1.00 73.38 557 GLN A C 1
ATOM 4398 O O . GLN A 1 557 ? 31.359 27.908 -32.318 1.00 73.38 557 GLN A O 1
ATOM 4403 N N . ALA A 1 558 ? 33.520 27.278 -32.554 1.00 78.62 558 ALA A N 1
ATOM 4404 C CA . ALA A 1 558 ? 33.272 25.848 -32.478 1.00 78.62 558 ALA A CA 1
ATOM 4405 C C . ALA A 1 558 ? 32.495 25.520 -31.194 1.00 78.62 558 ALA A C 1
ATOM 4407 O O . ALA A 1 558 ? 32.898 25.856 -30.078 1.00 78.62 558 ALA A O 1
ATOM 4408 N N . ALA A 1 559 ? 31.339 24.877 -31.344 1.00 82.44 559 ALA A N 1
ATOM 4409 C CA . ALA A 1 559 ? 30.516 24.516 -30.202 1.00 82.44 559 ALA A CA 1
ATOM 4410 C C . ALA A 1 559 ? 31.196 23.403 -29.391 1.00 82.44 559 ALA A C 1
ATOM 4412 O O . ALA A 1 559 ? 31.462 22.327 -29.918 1.00 82.44 559 ALA A O 1
ATOM 4413 N N . ILE A 1 560 ? 31.423 23.625 -28.094 1.00 84.50 560 ILE A N 1
ATOM 4414 C CA . ILE A 1 560 ? 31.952 22.587 -27.202 1.00 84.50 560 ILE A CA 1
ATOM 4415 C C . ILE A 1 560 ? 30.803 21.754 -26.638 1.00 84.50 560 ILE A C 1
ATOM 4417 O O . ILE A 1 560 ? 29.859 22.259 -26.015 1.00 84.50 560 ILE A O 1
ATOM 4421 N N . TYR A 1 561 ? 30.910 20.443 -26.823 1.00 86.25 561 TYR A N 1
ATOM 4422 C CA . TYR A 1 561 ? 29.973 19.445 -26.334 1.00 86.25 561 TYR A CA 1
ATOM 4423 C C . TYR A 1 561 ? 30.535 18.758 -25.099 1.00 86.25 561 TYR A C 1
ATOM 4425 O O . TYR A 1 561 ? 31.616 18.171 -25.137 1.00 86.25 561 TYR A O 1
ATOM 4433 N N . GLN A 1 562 ? 29.759 18.739 -24.017 1.00 85.19 562 GLN A N 1
ATOM 4434 C CA . GLN A 1 562 ? 30.058 17.883 -22.879 1.00 85.19 562 GLN A CA 1
ATOM 4435 C C . GLN A 1 562 ? 29.267 16.585 -22.982 1.00 85.19 562 GLN A C 1
ATOM 4437 O O . GLN A 1 562 ? 28.031 16.581 -23.048 1.00 85.19 562 GLN A O 1
ATOM 4442 N N . SER A 1 563 ? 29.985 15.467 -22.922 1.00 86.69 563 SER A N 1
ATOM 4443 C CA . SER A 1 563 ? 29.383 14.145 -22.822 1.00 86.69 563 SER A CA 1
ATOM 4444 C C . SER A 1 563 ? 29.947 13.363 -21.638 1.00 86.69 563 SER A C 1
ATOM 4446 O O . SER A 1 563 ? 31.125 13.454 -21.292 1.00 86.69 563 SER A O 1
ATOM 4448 N N . PHE A 1 564 ? 29.072 12.594 -20.990 1.00 86.00 564 PHE A N 1
ATOM 4449 C CA . PHE A 1 564 ? 29.473 11.623 -19.981 1.00 86.00 564 PHE A CA 1
ATOM 4450 C C . PHE A 1 564 ? 29.697 10.278 -20.659 1.00 86.00 564 PHE A C 1
ATOM 4452 O O . PHE A 1 564 ? 28.790 9.719 -21.293 1.00 86.00 564 PHE A O 1
ATOM 4459 N N . GLU A 1 565 ? 30.899 9.753 -20.491 1.00 88.81 565 GLU A N 1
ATOM 4460 C CA . GLU A 1 565 ? 31.297 8.441 -20.968 1.00 88.81 565 GLU A CA 1
ATOM 4461 C C . GLU A 1 565 ? 31.515 7.515 -19.776 1.00 88.81 565 GLU A C 1
ATOM 4463 O O . GLU A 1 565 ? 31.907 7.942 -18.690 1.00 88.81 565 GLU A O 1
ATOM 4468 N N . LYS A 1 566 ? 31.203 6.234 -19.951 1.00 90.19 566 LYS A N 1
ATOM 4469 C CA . LYS A 1 566 ? 31.439 5.224 -18.922 1.00 90.19 566 LYS A CA 1
ATOM 4470 C C . LYS A 1 566 ? 32.517 4.290 -19.414 1.00 90.19 566 LYS A C 1
ATOM 4472 O O . LYS A 1 566 ? 32.426 3.810 -20.537 1.00 90.19 566 LYS A O 1
ATOM 4477 N N . TYR A 1 567 ? 33.484 3.989 -18.564 1.00 92.06 567 TYR A N 1
ATOM 4478 C CA . TYR A 1 567 ? 34.553 3.042 -18.841 1.00 92.06 567 TYR A CA 1
ATOM 4479 C C . TYR A 1 567 ? 34.515 1.910 -17.827 1.00 92.06 567 TYR A C 1
ATOM 4481 O O . TYR A 1 567 ? 34.209 2.101 -16.651 1.00 92.06 567 TYR A O 1
ATOM 4489 N N . ARG A 1 568 ? 34.807 0.704 -18.291 1.00 92.69 568 ARG A N 1
ATOM 4490 C CA . ARG A 1 568 ? 34.953 -0.491 -17.482 1.00 92.69 568 ARG A CA 1
ATOM 4491 C C . ARG A 1 568 ? 36.426 -0.676 -17.174 1.00 92.69 568 ARG A C 1
ATOM 4493 O O . ARG A 1 568 ? 37.230 -0.897 -18.073 1.00 92.69 568 ARG A O 1
ATOM 4500 N N . VAL A 1 569 ? 36.754 -0.608 -15.892 1.00 93.56 569 VAL A N 1
ATOM 4501 C CA . VAL A 1 569 ? 38.131 -0.702 -15.391 1.00 93.56 569 VAL A CA 1
ATOM 4502 C C . VAL A 1 569 ? 38.436 -2.116 -14.896 1.00 93.56 569 VAL A C 1
ATOM 4504 O O . VAL A 1 569 ? 39.569 -2.586 -14.986 1.00 93.56 569 VAL A O 1
ATOM 4507 N N . THR A 1 570 ? 37.427 -2.835 -14.394 1.00 91.38 570 THR A N 1
ATOM 4508 C CA . THR A 1 570 ? 37.574 -4.226 -13.945 1.00 91.38 570 THR A CA 1
ATOM 4509 C C . THR A 1 570 ? 36.396 -5.090 -14.391 1.00 91.38 570 THR A C 1
ATOM 4511 O O . THR A 1 570 ? 35.253 -4.632 -14.453 1.00 91.38 570 THR A O 1
ATOM 4514 N N . LYS A 1 571 ? 36.668 -6.364 -14.690 1.00 92.75 571 LYS A N 1
ATOM 4515 C CA . LYS A 1 571 ? 35.665 -7.411 -14.945 1.00 92.75 571 LYS A CA 1
ATOM 4516 C C . LYS A 1 571 ? 35.777 -8.492 -13.865 1.00 92.75 571 LYS A C 1
ATOM 4518 O O . LYS A 1 571 ? 36.898 -8.884 -13.537 1.00 92.75 571 LYS A O 1
ATOM 4523 N N . PRO A 1 572 ? 34.669 -8.996 -13.298 1.00 93.44 572 PRO A N 1
ATOM 4524 C CA . PRO A 1 572 ? 34.737 -10.158 -12.420 1.00 93.44 572 PRO A CA 1
ATOM 4525 C C . PRO A 1 572 ? 35.137 -11.397 -13.232 1.00 93.44 572 PRO A C 1
ATOM 4527 O O . PRO A 1 572 ? 34.752 -11.549 -14.393 1.00 93.44 572 PRO A O 1
ATOM 4530 N N . SER A 1 573 ? 35.893 -12.304 -12.618 1.00 92.38 573 SER A N 1
ATOM 4531 C CA . SER A 1 573 ? 36.139 -13.627 -13.199 1.00 92.38 573 SER A CA 1
ATOM 4532 C C . SER A 1 573 ? 34.823 -14.404 -13.344 1.00 92.38 573 SER A C 1
ATOM 4534 O O . SER A 1 573 ? 33.905 -14.247 -12.535 1.00 92.38 573 SER A O 1
ATOM 4536 N N . ALA A 1 574 ? 34.727 -15.285 -14.347 1.00 92.38 574 ALA A N 1
ATOM 4537 C CA . ALA A 1 574 ? 33.528 -16.104 -14.557 1.00 92.38 574 ALA A CA 1
ATOM 4538 C C . ALA A 1 574 ? 33.172 -16.937 -13.311 1.00 92.38 574 ALA A C 1
ATOM 4540 O O . ALA A 1 574 ? 32.005 -17.024 -12.935 1.00 92.38 574 ALA A O 1
ATOM 4541 N N . THR A 1 575 ? 34.180 -17.488 -12.627 1.00 93.06 575 THR A N 1
ATOM 4542 C CA . THR A 1 575 ? 34.008 -18.238 -11.374 1.00 93.06 575 THR A CA 1
ATOM 4543 C C . THR A 1 575 ? 33.398 -17.377 -10.271 1.00 93.06 575 THR A C 1
ATOM 4545 O O . THR A 1 575 ? 32.480 -17.830 -9.589 1.00 93.06 575 THR A O 1
ATOM 4548 N N . LEU A 1 576 ? 33.859 -16.129 -10.112 1.00 91.00 576 LEU A N 1
ATOM 4549 C CA . LEU A 1 576 ? 33.264 -15.196 -9.154 1.00 91.00 576 LEU A CA 1
ATOM 4550 C C . LEU A 1 576 ? 31.812 -14.876 -9.528 1.00 91.00 576 LEU A C 1
ATOM 4552 O O . LEU A 1 576 ? 30.952 -14.907 -8.656 1.00 91.00 576 LEU A O 1
ATOM 4556 N N . GLY A 1 577 ? 31.527 -14.623 -10.810 1.00 92.44 577 GLY A N 1
ATOM 4557 C CA . GLY A 1 577 ? 30.167 -14.356 -11.286 1.00 92.44 577 GLY A CA 1
ATOM 4558 C C . GLY A 1 577 ? 29.188 -15.493 -10.970 1.00 92.44 577 GLY A C 1
ATOM 4559 O O . GLY A 1 577 ? 28.098 -15.239 -10.464 1.00 92.44 577 GLY A O 1
ATOM 4560 N N . TRP A 1 578 ? 29.591 -16.750 -11.189 1.00 95.69 578 TRP A N 1
ATOM 4561 C CA . TRP A 1 578 ? 28.783 -17.925 -10.839 1.00 95.69 578 TRP A CA 1
ATOM 4562 C C . TRP A 1 578 ? 28.643 -18.139 -9.331 1.00 95.69 578 TRP A C 1
ATOM 4564 O O . TRP A 1 578 ? 27.574 -18.534 -8.872 1.00 95.69 578 TRP A O 1
ATOM 4574 N N . CYS A 1 579 ? 29.695 -17.855 -8.560 1.00 94.56 579 CYS A N 1
ATOM 4575 C CA . CYS A 1 579 ? 29.646 -17.902 -7.100 1.00 94.56 579 CYS A CA 1
ATOM 4576 C C . CYS A 1 579 ? 28.647 -16.874 -6.546 1.00 94.56 579 CYS A C 1
ATOM 4578 O O . CYS A 1 579 ? 27.783 -17.227 -5.747 1.00 94.56 579 CYS A O 1
ATOM 4580 N N . LEU A 1 580 ? 28.709 -15.628 -7.028 1.00 91.75 580 LEU A N 1
ATOM 4581 C CA . LEU A 1 580 ? 27.790 -14.560 -6.633 1.00 91.75 580 LEU A CA 1
ATOM 4582 C C . LEU A 1 580 ? 26.354 -14.861 -7.070 1.00 91.75 580 LEU A C 1
ATOM 4584 O O . LEU A 1 580 ? 25.450 -14.724 -6.257 1.00 91.75 580 LEU A O 1
ATOM 4588 N N . PHE A 1 581 ? 26.143 -15.380 -8.284 1.00 94.88 581 PHE A N 1
ATOM 4589 C CA . PHE A 1 581 ? 24.829 -15.871 -8.711 1.00 94.88 581 PHE A CA 1
ATOM 4590 C C . PHE A 1 581 ? 24.294 -16.975 -7.786 1.00 94.88 581 PHE A C 1
ATOM 4592 O O . PHE A 1 581 ? 23.141 -16.923 -7.365 1.00 94.88 581 PHE A O 1
ATOM 4599 N N . GLY A 1 582 ? 25.123 -17.966 -7.443 1.00 95.88 582 GLY A N 1
ATOM 4600 C CA . GLY A 1 582 ? 24.747 -19.037 -6.520 1.00 95.88 582 GLY A CA 1
ATOM 4601 C C . GLY A 1 582 ? 24.383 -18.512 -5.130 1.00 95.88 582 GLY A C 1
ATOM 4602 O O . GLY A 1 582 ? 23.405 -18.975 -4.546 1.00 95.88 582 GLY A O 1
ATOM 4603 N N . LEU A 1 583 ? 25.117 -17.512 -4.632 1.00 92.81 583 LEU A N 1
ATOM 4604 C CA . LEU A 1 583 ? 24.821 -16.831 -3.372 1.00 92.81 583 LEU A CA 1
ATOM 4605 C C . LEU A 1 583 ? 23.509 -16.047 -3.458 1.00 92.81 583 LEU A C 1
ATOM 4607 O O . LEU A 1 583 ? 22.668 -16.200 -2.580 1.00 92.81 583 LEU A O 1
ATOM 4611 N N . GLU A 1 584 ? 23.299 -15.262 -4.516 1.00 91.75 584 GLU A N 1
ATOM 4612 C CA . GLU A 1 584 ? 22.062 -14.503 -4.725 1.00 91.75 584 GLU A CA 1
ATOM 4613 C C . GLU A 1 584 ? 20.842 -15.436 -4.790 1.00 91.75 584 GLU A C 1
ATOM 4615 O O . GLU A 1 584 ? 19.852 -15.218 -4.093 1.00 91.75 584 GLU A O 1
ATOM 4620 N N . MET A 1 585 ? 20.929 -16.517 -5.571 1.00 95.31 585 MET A N 1
ATOM 4621 C CA . MET A 1 585 ? 19.865 -17.517 -5.700 1.00 95.31 585 MET A CA 1
ATOM 4622 C C . MET A 1 585 ? 19.633 -18.291 -4.403 1.00 95.31 585 MET A C 1
ATOM 4624 O O . MET A 1 585 ? 18.487 -18.502 -4.009 1.00 95.31 585 MET A O 1
ATOM 4628 N N . GLY A 1 586 ? 20.705 -18.725 -3.741 1.00 95.38 586 GLY A N 1
ATOM 4629 C CA . GLY A 1 586 ? 20.636 -19.484 -2.498 1.00 95.38 586 GLY A CA 1
ATOM 4630 C C . GLY A 1 586 ? 20.038 -18.661 -1.362 1.00 95.38 586 GLY A C 1
ATOM 4631 O O . GLY A 1 586 ? 19.078 -19.099 -0.735 1.00 95.38 586 GLY A O 1
ATOM 4632 N N . LEU A 1 587 ? 20.576 -17.460 -1.140 1.00 92.88 587 LEU A N 1
ATOM 4633 C CA . LEU A 1 587 ? 20.253 -16.605 0.000 1.00 92.88 587 LEU A CA 1
ATOM 4634 C C . LEU A 1 587 ? 18.926 -15.859 -0.169 1.00 92.88 587 LEU A C 1
ATOM 4636 O O . LEU A 1 587 ? 18.164 -15.780 0.786 1.00 92.88 587 LEU A O 1
ATOM 4640 N N . PHE A 1 588 ? 18.637 -15.313 -1.355 1.00 92.69 588 PHE A N 1
ATOM 4641 C CA . PHE A 1 588 ? 17.473 -14.437 -1.539 1.00 92.69 588 PHE A CA 1
ATOM 4642 C C . PHE A 1 588 ? 16.266 -15.126 -2.178 1.00 92.69 588 PHE A C 1
ATOM 4644 O O . PHE A 1 588 ? 15.183 -14.553 -2.168 1.00 92.69 588 PHE A O 1
ATOM 4651 N N . PHE A 1 589 ? 16.406 -16.339 -2.724 1.00 94.69 589 PHE A N 1
ATOM 4652 C CA . PHE A 1 589 ? 15.286 -17.028 -3.376 1.00 94.69 589 PHE A CA 1
ATOM 4653 C C . PHE A 1 589 ? 15.035 -18.433 -2.841 1.00 94.69 589 PHE A C 1
ATOM 4655 O O . PHE A 1 589 ? 13.952 -18.695 -2.326 1.00 94.69 589 PHE A O 1
ATOM 4662 N N . ILE A 1 590 ? 16.015 -19.335 -2.918 1.00 96.50 590 ILE A N 1
ATOM 4663 C CA . ILE A 1 590 ? 15.839 -20.734 -2.506 1.00 96.50 590 ILE A CA 1
ATOM 4664 C C . ILE A 1 590 ? 15.594 -20.815 -0.998 1.00 96.50 590 ILE A C 1
ATOM 4666 O O . ILE A 1 590 ? 14.614 -21.430 -0.582 1.00 96.50 590 ILE A O 1
ATOM 4670 N N . TRP A 1 591 ? 16.434 -20.169 -0.184 1.00 95.06 591 TRP A N 1
ATOM 4671 C CA . TRP A 1 591 ? 16.280 -20.180 1.270 1.00 95.06 591 TRP A CA 1
ATOM 4672 C C . TRP A 1 591 ? 14.949 -19.564 1.723 1.00 95.06 591 TRP A C 1
ATOM 4674 O O . TRP A 1 591 ? 14.214 -20.259 2.423 1.00 95.06 591 TRP A O 1
ATOM 4684 N N . PRO A 1 592 ? 14.559 -18.344 1.295 1.00 94.69 592 PRO A N 1
ATOM 4685 C CA . PRO A 1 592 ? 13.251 -17.787 1.626 1.00 94.69 592 PRO A CA 1
ATOM 4686 C C . PRO A 1 592 ? 12.083 -18.645 1.152 1.00 94.69 592 PRO A C 1
ATOM 4688 O O . PRO A 1 592 ? 11.126 -18.815 1.895 1.00 94.69 592 PRO A O 1
ATOM 4691 N N . THR A 1 593 ? 12.170 -19.250 -0.038 1.00 95.69 593 THR A N 1
ATOM 4692 C CA . THR A 1 593 ? 11.131 -20.172 -0.527 1.00 95.69 593 THR A CA 1
ATOM 4693 C C . THR A 1 593 ? 10.958 -21.347 0.433 1.00 95.69 593 THR A C 1
ATOM 4695 O O . THR A 1 593 ? 9.845 -21.627 0.870 1.00 95.69 593 THR A O 1
ATOM 4698 N N . ILE A 1 594 ? 12.057 -22.021 0.791 1.00 95.62 594 ILE A N 1
ATOM 4699 C CA . ILE A 1 594 ? 12.030 -23.154 1.725 1.00 95.62 594 ILE A CA 1
ATOM 4700 C C . ILE A 1 594 ? 11.519 -22.702 3.095 1.00 95.62 594 ILE A C 1
ATOM 4702 O O . ILE A 1 594 ? 10.698 -23.398 3.684 1.00 95.62 594 ILE A O 1
ATOM 4706 N N . ALA A 1 595 ? 11.961 -21.542 3.585 1.00 92.69 595 ALA A N 1
ATOM 4707 C CA . ALA A 1 595 ? 11.530 -21.001 4.867 1.00 92.69 595 ALA A CA 1
ATOM 4708 C C . ALA A 1 595 ? 10.025 -20.699 4.887 1.00 92.69 595 ALA A C 1
ATOM 4710 O O . ALA A 1 595 ? 9.339 -21.163 5.791 1.00 92.69 595 ALA A O 1
ATOM 4711 N N . LEU A 1 596 ? 9.488 -20.015 3.871 1.00 91.25 596 LEU A N 1
ATOM 4712 C CA . LEU A 1 596 ? 8.058 -19.697 3.775 1.00 91.25 596 LEU A CA 1
ATOM 4713 C C . LEU A 1 596 ? 7.192 -20.967 3.707 1.00 91.25 596 LEU A C 1
ATOM 4715 O O . LEU A 1 596 ? 6.175 -21.054 4.395 1.00 91.25 596 LEU A O 1
ATOM 4719 N N . PHE A 1 597 ? 7.619 -21.990 2.954 1.00 94.12 597 PHE A N 1
ATOM 4720 C CA . PHE A 1 597 ? 6.937 -23.291 2.953 1.00 94.12 597 PHE A CA 1
ATOM 4721 C C . PHE A 1 597 ? 7.064 -24.025 4.294 1.00 94.12 597 PHE A C 1
ATOM 4723 O O . PHE A 1 597 ? 6.092 -24.617 4.754 1.00 94.12 597 PHE A O 1
ATOM 4730 N N . ALA A 1 598 ? 8.223 -23.961 4.954 1.00 91.19 598 ALA A N 1
ATOM 4731 C CA . ALA A 1 598 ? 8.432 -24.566 6.270 1.00 91.19 598 ALA A CA 1
ATOM 4732 C C . ALA A 1 598 ? 7.608 -23.885 7.380 1.00 91.19 598 ALA A C 1
ATOM 4734 O O . ALA A 1 598 ? 7.313 -24.508 8.398 1.00 91.19 598 ALA A O 1
ATOM 4735 N N . ILE A 1 599 ? 7.214 -22.623 7.181 1.00 85.62 599 ILE A N 1
ATOM 4736 C CA . ILE A 1 599 ? 6.312 -21.872 8.067 1.00 85.62 599 ILE A CA 1
ATOM 4737 C C . ILE A 1 599 ? 4.835 -22.254 7.827 1.00 85.62 599 ILE A C 1
ATOM 4739 O O . ILE A 1 599 ? 3.976 -21.829 8.587 1.00 85.62 599 ILE A O 1
ATOM 4743 N N . ASN A 1 600 ? 4.533 -23.104 6.835 1.00 89.19 600 ASN A N 1
ATOM 4744 C CA . ASN A 1 600 ? 3.177 -23.429 6.365 1.00 89.19 600 ASN A CA 1
ATOM 4745 C C . ASN A 1 600 ? 2.408 -22.229 5.785 1.00 89.19 600 ASN A C 1
ATOM 4747 O O . ASN A 1 600 ? 1.197 -22.306 5.589 1.00 89.19 600 ASN A O 1
ATOM 4751 N N . ASN A 1 601 ? 3.100 -21.144 5.425 1.00 86.00 601 ASN A N 1
ATOM 4752 C CA . ASN A 1 601 ? 2.487 -20.001 4.756 1.00 86.00 601 ASN A CA 1
ATOM 4753 C C . ASN A 1 601 ? 2.441 -20.230 3.232 1.00 86.00 601 ASN A C 1
ATOM 4755 O O . ASN A 1 601 ? 3.140 -19.583 2.447 1.00 86.00 601 ASN A O 1
ATOM 4759 N N . TYR A 1 602 ? 1.649 -21.220 2.807 1.00 91.44 602 TYR A N 1
ATOM 4760 C CA . TYR A 1 602 ? 1.569 -21.646 1.404 1.00 91.44 602 TYR A CA 1
ATOM 4761 C C . TYR A 1 602 ? 1.145 -20.528 0.434 1.00 91.44 602 TYR A C 1
ATOM 4763 O O . TYR A 1 602 ? 1.773 -20.432 -0.625 1.00 91.44 602 TYR A O 1
ATOM 4771 N N . PRO A 1 603 ? 0.140 -19.674 0.734 1.00 90.88 603 PRO A N 1
ATOM 4772 C CA . PRO A 1 603 ? -0.275 -18.616 -0.188 1.00 90.88 603 PRO A CA 1
ATOM 4773 C C . PRO A 1 603 ? 0.849 -17.614 -0.471 1.00 90.88 603 PRO A C 1
ATOM 4775 O O . PRO A 1 603 ? 1.168 -17.366 -1.639 1.00 90.88 603 PRO A O 1
ATOM 4778 N N . VAL A 1 604 ? 1.512 -17.106 0.576 1.00 90.88 604 VAL A N 1
ATOM 4779 C CA . VAL A 1 604 ? 2.641 -16.174 0.430 1.00 90.88 604 VAL A CA 1
ATOM 4780 C C . VAL A 1 604 ? 3.827 -16.856 -0.243 1.00 90.88 604 VAL A C 1
ATOM 4782 O O . VAL A 1 604 ? 4.446 -16.248 -1.112 1.00 90.88 604 VAL A O 1
ATOM 4785 N N . ALA A 1 605 ? 4.123 -18.122 0.072 1.00 93.25 605 ALA A N 1
ATOM 4786 C CA . ALA A 1 605 ? 5.204 -18.872 -0.572 1.00 93.25 605 ALA A CA 1
ATOM 4787 C C . ALA A 1 605 ? 4.967 -19.066 -2.082 1.00 93.25 605 ALA A C 1
ATOM 4789 O O . ALA A 1 605 ? 5.867 -18.840 -2.892 1.00 93.25 605 ALA A O 1
ATOM 4790 N N . VAL A 1 606 ? 3.751 -19.443 -2.491 1.00 94.56 606 VAL A N 1
ATOM 4791 C CA . VAL A 1 606 ? 3.393 -19.596 -3.912 1.00 94.56 606 VAL A CA 1
ATOM 4792 C C . VAL A 1 606 ? 3.454 -18.250 -4.628 1.00 94.56 606 VAL A C 1
ATOM 4794 O O . VAL A 1 606 ? 4.017 -18.160 -5.724 1.00 94.56 606 VAL A O 1
ATOM 4797 N N . PHE A 1 607 ? 2.931 -17.195 -3.999 1.00 93.00 607 PHE A N 1
ATOM 4798 C CA . PHE A 1 607 ? 3.004 -15.842 -4.538 1.00 93.00 607 PHE A CA 1
ATOM 4799 C C . PHE A 1 607 ? 4.460 -15.360 -4.664 1.00 93.00 607 PHE A C 1
ATOM 4801 O O . PHE A 1 607 ? 4.838 -14.840 -5.715 1.00 93.00 607 PHE A O 1
ATOM 4808 N N . PHE A 1 608 ? 5.302 -15.621 -3.658 1.00 95.00 608 PHE A N 1
ATOM 4809 C CA . PHE A 1 608 ? 6.740 -15.340 -3.666 1.00 95.00 608 PHE A CA 1
ATOM 4810 C C . PHE A 1 608 ? 7.451 -16.034 -4.824 1.00 95.00 608 PHE A C 1
ATOM 4812 O O . PHE A 1 608 ? 8.196 -15.392 -5.560 1.00 95.00 608 PHE A O 1
ATOM 4819 N N . VAL A 1 609 ? 7.208 -17.333 -5.020 1.00 96.62 609 VAL A N 1
ATOM 4820 C CA . VAL A 1 609 ? 7.834 -18.105 -6.100 1.00 96.62 609 VAL A CA 1
ATOM 4821 C C . VAL A 1 609 ? 7.398 -17.573 -7.462 1.00 96.62 609 VAL A C 1
ATOM 4823 O O . VAL A 1 609 ? 8.248 -17.330 -8.319 1.00 96.62 609 VAL A O 1
ATOM 4826 N N . ALA A 1 610 ? 6.100 -17.334 -7.666 1.00 94.81 610 ALA A N 1
ATOM 4827 C CA . ALA A 1 610 ? 5.586 -16.806 -8.929 1.00 94.81 610 ALA A CA 1
ATOM 4828 C C . ALA A 1 610 ? 6.176 -15.420 -9.244 1.00 94.81 610 ALA A C 1
ATOM 4830 O O . ALA A 1 610 ? 6.727 -15.199 -10.328 1.00 94.81 610 ALA A O 1
ATOM 4831 N N . LEU A 1 611 ? 6.121 -14.504 -8.275 1.00 93.75 611 LEU A N 1
ATOM 4832 C CA . LEU A 1 611 ? 6.645 -13.149 -8.409 1.00 93.75 611 LEU A CA 1
ATOM 4833 C C . LEU A 1 611 ? 8.170 -13.144 -8.570 1.00 93.75 611 LEU A C 1
ATOM 4835 O O . LEU A 1 611 ? 8.703 -12.407 -9.403 1.00 93.75 611 LEU A O 1
ATOM 4839 N N . GLY A 1 612 ? 8.872 -13.981 -7.810 1.00 93.56 612 GLY A N 1
ATOM 4840 C CA . GLY A 1 612 ? 10.320 -14.130 -7.844 1.00 93.56 612 GLY A CA 1
ATOM 4841 C C . GLY A 1 612 ? 10.817 -14.696 -9.173 1.00 93.56 612 GLY A C 1
ATOM 4842 O O . GLY A 1 612 ? 11.753 -14.140 -9.739 1.00 93.56 612 GLY A O 1
ATOM 4843 N N . ILE A 1 613 ? 10.146 -15.701 -9.751 1.00 95.00 613 ILE A N 1
ATOM 4844 C CA . ILE A 1 613 ? 10.481 -16.232 -11.086 1.00 95.00 613 ILE A CA 1
ATOM 4845 C C . ILE A 1 613 ? 10.320 -15.148 -12.156 1.00 95.00 613 ILE A C 1
ATOM 4847 O O . ILE A 1 613 ? 11.247 -14.915 -12.933 1.00 95.00 613 ILE A O 1
ATOM 4851 N N . ILE A 1 614 ? 9.179 -14.449 -12.181 1.00 93.38 614 ILE A N 1
ATOM 4852 C CA . ILE A 1 614 ? 8.938 -13.354 -13.140 1.00 93.38 614 ILE A CA 1
ATOM 4853 C C . ILE A 1 614 ? 10.015 -12.274 -12.981 1.00 93.38 614 ILE A C 1
ATOM 4855 O O . ILE A 1 614 ? 10.596 -11.798 -13.958 1.00 93.38 614 ILE A O 1
ATOM 4859 N N . SER A 1 615 ? 10.329 -11.922 -11.738 1.00 92.00 615 SER A N 1
ATOM 4860 C CA . SER A 1 615 ? 11.353 -10.934 -11.408 1.00 92.00 615 SER A CA 1
ATOM 4861 C C . SER A 1 615 ? 12.742 -11.352 -11.866 1.00 92.00 615 SER A C 1
ATOM 4863 O O . SER A 1 615 ? 13.453 -10.538 -12.449 1.00 92.00 615 SER A O 1
ATOM 4865 N N . MET A 1 616 ? 13.117 -12.613 -11.662 1.00 92.81 616 MET A N 1
ATOM 4866 C CA . MET A 1 616 ? 14.401 -13.163 -12.090 1.00 92.81 616 MET A CA 1
ATOM 4867 C C . MET A 1 616 ? 14.532 -13.205 -13.603 1.00 92.81 616 MET A C 1
ATOM 4869 O O . MET A 1 616 ? 15.568 -12.796 -14.125 1.00 92.81 616 MET A O 1
ATOM 4873 N N . ILE A 1 617 ? 13.482 -13.630 -14.312 1.00 93.75 617 ILE A N 1
ATOM 4874 C CA . ILE A 1 617 ? 13.444 -13.601 -15.777 1.00 93.75 617 ILE A CA 1
ATOM 4875 C C . ILE A 1 617 ? 13.744 -12.180 -16.255 1.00 93.75 617 ILE A C 1
ATOM 4877 O O . ILE A 1 617 ? 14.686 -11.984 -17.016 1.00 93.75 617 ILE A O 1
ATOM 4881 N N . ARG A 1 618 ? 13.034 -11.170 -15.740 1.00 92.19 618 ARG A N 1
ATOM 4882 C CA . ARG A 1 618 ? 13.256 -9.764 -16.127 1.00 92.19 618 ARG A CA 1
ATOM 4883 C C . ARG A 1 618 ? 14.602 -9.198 -15.662 1.00 92.19 618 ARG A C 1
ATOM 4885 O O . ARG A 1 618 ? 15.161 -8.298 -16.295 1.00 92.19 618 ARG A O 1
ATOM 4892 N N . TYR A 1 619 ? 15.121 -9.682 -14.537 1.00 91.75 619 TYR A N 1
ATOM 4893 C CA . TYR A 1 619 ? 16.386 -9.226 -13.970 1.00 91.75 619 TYR A CA 1
ATOM 4894 C C . TYR A 1 619 ? 17.596 -9.732 -14.762 1.00 91.75 619 TYR A C 1
ATOM 4896 O O . TYR A 1 619 ? 18.500 -8.940 -15.050 1.00 91.75 619 TYR A O 1
ATOM 4904 N N . TYR A 1 620 ? 17.612 -11.023 -15.110 1.00 93.50 620 TYR A N 1
ATOM 4905 C CA . TYR A 1 620 ? 18.711 -11.670 -15.832 1.00 93.50 620 TYR A CA 1
ATOM 4906 C C . TYR A 1 620 ? 18.578 -11.532 -17.350 1.00 93.50 620 TYR A C 1
ATOM 4908 O O . TYR A 1 620 ? 19.575 -11.275 -18.024 1.00 93.50 620 TYR A O 1
ATOM 4916 N N . LEU A 1 621 ? 17.363 -11.622 -17.897 1.00 92.75 621 LEU A N 1
ATOM 4917 C CA . LEU A 1 621 ? 17.089 -11.419 -19.324 1.00 92.75 621 LEU A CA 1
ATOM 4918 C C . LEU A 1 621 ? 16.780 -9.946 -19.581 1.00 92.75 621 LEU A C 1
ATOM 4920 O O . LEU A 1 621 ? 15.672 -9.563 -19.952 1.00 92.75 621 LEU A O 1
ATOM 4924 N N . ASN A 1 622 ? 17.786 -9.108 -19.323 1.00 90.75 622 ASN A N 1
ATOM 4925 C CA . ASN A 1 622 ? 17.690 -7.675 -19.528 1.00 90.75 622 ASN A CA 1
ATOM 4926 C C . ASN A 1 622 ? 18.361 -7.273 -20.853 1.00 90.75 622 ASN A C 1
ATOM 4928 O O . ASN A 1 622 ? 19.587 -7.093 -20.889 1.00 90.75 622 ASN A O 1
ATOM 4932 N N . PRO A 1 623 ? 17.587 -7.043 -21.927 1.00 90.94 623 PRO A N 1
ATOM 4933 C CA . PRO A 1 623 ? 18.159 -6.726 -23.231 1.00 90.94 623 PRO A CA 1
ATOM 4934 C C . PRO A 1 623 ? 18.932 -5.397 -23.222 1.00 90.94 623 PRO A C 1
ATOM 4936 O O . PRO A 1 623 ? 19.886 -5.224 -23.968 1.00 90.94 623 PRO A O 1
ATOM 4939 N N . SER A 1 624 ? 18.634 -4.468 -22.307 1.00 88.94 624 SER A N 1
ATOM 4940 C CA . SER A 1 624 ? 19.386 -3.208 -22.213 1.00 88.94 624 SER A CA 1
ATOM 4941 C C . SER A 1 624 ? 20.800 -3.366 -21.642 1.00 88.94 624 SER A C 1
ATOM 4943 O O . SER A 1 624 ? 21.608 -2.445 -21.748 1.00 88.94 624 SER A O 1
ATOM 4945 N N . ILE A 1 625 ? 21.086 -4.476 -20.962 1.00 90.06 625 ILE A N 1
ATOM 4946 C CA . ILE A 1 625 ? 22.426 -4.801 -20.462 1.00 90.06 625 ILE A CA 1
ATOM 4947 C C . ILE A 1 625 ? 23.186 -5.558 -21.540 1.00 90.06 625 ILE A C 1
ATOM 4949 O O . ILE A 1 625 ? 24.295 -5.162 -21.872 1.00 90.06 625 ILE A O 1
ATOM 4953 N N . LEU A 1 626 ? 22.550 -6.558 -22.152 1.00 91.31 626 LEU A N 1
ATOM 4954 C CA . LEU A 1 626 ? 23.135 -7.315 -23.259 1.00 91.31 626 LEU A CA 1
ATOM 4955 C C . LEU A 1 626 ? 23.534 -6.402 -24.422 1.00 91.31 626 LEU A C 1
ATOM 4957 O O . LEU A 1 626 ? 24.632 -6.530 -24.949 1.00 91.31 626 LEU A O 1
ATOM 4961 N N . LEU A 1 627 ? 22.702 -5.412 -24.755 1.00 88.94 627 LEU A N 1
ATOM 4962 C CA . LEU A 1 627 ? 23.029 -4.437 -25.794 1.00 88.94 627 LEU A CA 1
ATOM 4963 C C . LEU A 1 627 ? 24.285 -3.619 -25.466 1.00 88.94 627 LEU A C 1
ATOM 4965 O O . LEU A 1 627 ? 25.074 -3.328 -26.358 1.00 88.94 627 LEU A O 1
ATOM 4969 N N . LYS A 1 628 ? 24.494 -3.283 -24.187 1.00 89.50 628 LYS A N 1
ATOM 4970 C CA . LYS A 1 628 ? 25.702 -2.576 -23.735 1.00 89.50 628 LYS A CA 1
ATOM 4971 C C . LYS A 1 628 ? 26.948 -3.446 -23.792 1.00 89.50 628 LYS A C 1
ATOM 4973 O O . LYS A 1 628 ? 28.016 -2.907 -24.046 1.00 89.50 628 LYS A O 1
ATOM 4978 N N . GLU A 1 629 ? 26.811 -4.752 -23.570 1.00 90.06 629 GLU A N 1
ATOM 4979 C CA . GLU A 1 629 ? 27.914 -5.706 -23.735 1.00 90.06 629 GLU A CA 1
ATOM 4980 C C . GLU A 1 629 ? 28.287 -5.913 -25.206 1.00 90.06 629 GLU A C 1
ATOM 4982 O O . GLU A 1 629 ? 29.452 -6.137 -25.500 1.00 90.06 629 GLU A O 1
ATOM 4987 N N . ILE A 1 630 ? 27.330 -5.809 -26.135 1.00 88.31 630 ILE A N 1
ATOM 4988 C CA . ILE A 1 630 ? 27.617 -5.901 -27.577 1.00 88.31 630 ILE A CA 1
ATOM 4989 C C . ILE A 1 630 ? 28.429 -4.691 -28.064 1.00 88.31 630 ILE A C 1
ATOM 4991 O O . ILE A 1 630 ? 29.178 -4.796 -29.031 1.00 88.31 630 ILE A O 1
ATOM 4995 N N . GLY A 1 631 ? 28.276 -3.527 -27.429 1.00 84.56 631 GLY A N 1
ATOM 4996 C CA . GLY A 1 631 ? 29.052 -2.322 -27.739 1.00 84.56 631 GLY A CA 1
ATOM 4997 C C . GLY A 1 631 ? 28.654 -1.600 -29.036 1.00 84.56 631 GLY A C 1
ATOM 4998 O O . GLY A 1 631 ? 28.898 -0.404 -29.156 1.00 84.56 631 GLY A O 1
ATOM 4999 N N . SER A 1 632 ? 27.978 -2.265 -29.978 1.00 79.94 632 SER A N 1
ATOM 5000 C CA . SER A 1 632 ? 27.462 -1.632 -31.196 1.00 79.94 632 SER A CA 1
ATOM 5001 C C . SER A 1 632 ? 26.168 -2.273 -31.699 1.00 79.94 632 SER A C 1
ATOM 5003 O O . SER A 1 632 ? 26.031 -3.494 -31.770 1.00 79.94 632 SER A O 1
ATOM 5005 N N . LEU A 1 633 ? 25.217 -1.431 -32.108 1.00 74.19 633 LEU A N 1
ATOM 5006 C CA . LEU A 1 633 ? 24.003 -1.870 -32.793 1.00 74.19 633 LEU A CA 1
ATOM 5007 C C . LEU A 1 633 ? 24.346 -2.474 -34.170 1.00 74.19 633 LEU A C 1
ATOM 5009 O O . LEU A 1 633 ? 23.727 -3.449 -34.588 1.00 74.19 633 LEU A O 1
ATOM 5013 N N . ASP A 1 634 ? 25.380 -1.960 -34.841 1.00 72.12 634 ASP A N 1
ATOM 5014 C CA . ASP A 1 634 ? 25.784 -2.386 -36.187 1.00 72.12 634 ASP A CA 1
ATOM 5015 C C . ASP A 1 634 ? 26.259 -3.841 -36.223 1.00 72.12 634 ASP A C 1
ATOM 5017 O O . ASP A 1 634 ? 25.953 -4.565 -37.172 1.00 72.12 634 ASP A O 1
ATOM 5021 N N . ALA A 1 635 ? 26.895 -4.317 -35.147 1.00 66.75 635 ALA A N 1
ATOM 5022 C CA . ALA A 1 635 ? 27.269 -5.724 -34.992 1.00 66.75 635 ALA A CA 1
ATOM 5023 C C . ALA A 1 635 ? 26.038 -6.652 -34.977 1.00 66.75 635 ALA A C 1
ATOM 5025 O O . ALA A 1 635 ? 26.040 -7.713 -35.605 1.00 66.75 635 ALA A O 1
ATOM 5026 N N . VAL A 1 636 ? 24.944 -6.218 -34.335 1.00 65.44 636 VAL A N 1
ATOM 5027 C CA . VAL A 1 636 ? 23.655 -6.938 -34.330 1.00 65.44 636 VAL A CA 1
ATOM 5028 C C . VAL A 1 636 ? 23.073 -7.027 -35.741 1.00 65.44 636 VAL A C 1
ATOM 5030 O O . VAL A 1 636 ? 22.533 -8.067 -36.128 1.00 65.44 636 VAL A O 1
ATOM 5033 N N . TYR A 1 637 ? 23.211 -5.969 -36.543 1.00 65.88 637 TYR A N 1
ATOM 5034 C CA . TYR A 1 637 ? 22.669 -5.929 -37.906 1.00 65.88 637 TYR A CA 1
ATOM 5035 C C . TYR A 1 637 ? 23.508 -6.688 -38.921 1.00 65.88 637 TYR A C 1
ATOM 5037 O O . TYR A 1 637 ? 22.935 -7.385 -39.765 1.00 65.88 637 TYR A O 1
ATOM 5045 N N . ALA A 1 638 ? 24.836 -6.598 -38.824 1.00 65.12 638 ALA A N 1
ATOM 5046 C CA . ALA A 1 638 ? 25.754 -7.345 -39.675 1.00 65.12 638 ALA A CA 1
ATOM 5047 C C . ALA A 1 638 ? 25.455 -8.848 -39.595 1.00 65.12 638 ALA A C 1
ATOM 5049 O O . ALA A 1 638 ? 25.367 -9.529 -40.620 1.00 65.12 638 ALA A O 1
ATOM 5050 N N . HIS A 1 639 ? 25.162 -9.346 -38.392 1.00 62.19 639 HIS A N 1
ATOM 5051 C CA . HIS A 1 639 ? 24.853 -10.754 -38.184 1.00 62.19 639 HIS A CA 1
ATOM 5052 C C . HIS A 1 639 ? 23.493 -11.189 -38.761 1.00 62.19 639 HIS A C 1
ATOM 5054 O O . HIS A 1 639 ? 23.370 -12.278 -39.327 1.00 62.19 639 HIS A O 1
ATOM 5060 N N . GLY A 1 640 ? 22.473 -10.325 -38.686 1.00 62.31 640 GLY A N 1
ATOM 5061 C CA . GLY A 1 640 ? 21.170 -10.577 -39.313 1.00 62.31 640 GLY A CA 1
ATOM 5062 C C . GLY A 1 640 ? 21.229 -10.631 -40.846 1.00 62.31 640 GLY A C 1
ATOM 5063 O O . GLY A 1 640 ? 20.443 -11.343 -41.469 1.00 62.31 640 GLY A O 1
ATOM 5064 N N . LEU A 1 641 ? 22.173 -9.910 -41.459 1.00 55.50 641 LEU A N 1
ATOM 5065 C CA . LEU A 1 641 ? 22.392 -9.899 -42.910 1.00 55.50 641 LEU A CA 1
ATOM 5066 C C . LEU A 1 641 ? 23.220 -11.101 -43.395 1.00 55.50 641 LEU A C 1
ATOM 5068 O O . LEU A 1 641 ? 22.938 -11.647 -44.464 1.00 55.50 641 LEU A O 1
ATOM 5072 N N . LEU A 1 642 ? 24.212 -11.544 -42.616 1.00 52.97 642 LEU A N 1
ATOM 5073 C CA . LEU A 1 642 ? 25.101 -12.652 -42.992 1.00 52.97 642 LEU A CA 1
ATOM 5074 C C . LEU A 1 642 ? 24.385 -14.010 -43.023 1.00 52.97 642 LEU A C 1
ATOM 5076 O O . LEU A 1 642 ? 24.644 -14.811 -43.922 1.00 52.97 642 LEU A O 1
ATOM 5080 N N . GLY A 1 643 ? 23.407 -14.229 -42.138 1.00 54.56 643 GLY A N 1
ATOM 5081 C CA . GLY A 1 643 ? 22.594 -15.452 -42.133 1.00 54.56 643 GLY A CA 1
ATOM 5082 C C . GLY A 1 643 ? 21.760 -15.672 -43.405 1.00 54.56 643 GLY A C 1
ATOM 5083 O O . GLY A 1 643 ? 21.332 -16.793 -43.665 1.00 54.56 643 GLY A O 1
ATOM 5084 N N . GLN A 1 644 ? 21.549 -14.635 -44.227 1.00 53.62 644 GLN A N 1
ATOM 5085 C CA . GLN A 1 644 ? 20.792 -14.751 -45.478 1.00 53.62 644 GLN A CA 1
ATOM 5086 C C . GLN A 1 644 ? 21.681 -14.992 -46.710 1.00 53.62 644 GLN A C 1
ATOM 5088 O O . GLN A 1 644 ? 21.183 -15.441 -47.740 1.00 53.62 644 GLN A O 1
ATOM 5093 N N . LYS A 1 645 ? 22.991 -14.718 -46.619 1.00 51.75 645 LYS A N 1
ATOM 5094 C CA . LYS A 1 645 ? 23.911 -14.787 -47.767 1.00 51.75 645 LYS A CA 1
ATOM 5095 C C . LYS A 1 645 ? 24.479 -16.191 -48.011 1.00 51.75 645 LYS A C 1
ATOM 5097 O O . LYS A 1 645 ? 24.855 -16.491 -49.133 1.00 51.75 645 LYS A O 1
ATOM 5102 N N . GLN A 1 646 ? 24.487 -17.067 -47.003 1.00 52.00 646 GLN A N 1
ATOM 5103 C CA . GLN A 1 646 ? 25.050 -18.423 -47.118 1.00 52.00 646 GLN A CA 1
ATOM 5104 C C . GLN A 1 646 ? 24.107 -19.479 -47.725 1.00 52.00 646 GLN A C 1
ATOM 5106 O O . GLN A 1 646 ? 24.525 -20.615 -47.920 1.00 52.00 646 GLN A O 1
ATOM 5111 N N . ALA A 1 647 ? 22.859 -19.130 -48.059 1.00 52.94 647 ALA A N 1
ATOM 5112 C CA . ALA A 1 647 ? 21.934 -20.040 -48.749 1.00 52.94 647 ALA A CA 1
ATOM 5113 C C . ALA A 1 647 ? 21.862 -19.810 -50.275 1.00 52.94 647 ALA A C 1
ATOM 5115 O O . ALA A 1 647 ? 21.088 -20.481 -50.955 1.00 52.94 647 ALA A O 1
ATOM 5116 N N . GLY A 1 648 ? 22.632 -18.856 -50.811 1.00 51.19 648 GLY A N 1
ATOM 5117 C CA . GLY A 1 648 ? 22.757 -18.618 -52.249 1.00 51.19 648 GLY A CA 1
ATOM 5118 C C . GLY A 1 648 ? 23.959 -19.371 -52.808 1.00 51.19 648 GLY A C 1
ATOM 5119 O O . GLY A 1 648 ? 25.090 -19.071 -52.447 1.00 51.19 648 GLY A O 1
ATOM 5120 N N . ASP A 1 649 ? 23.680 -20.357 -53.652 1.00 53.75 649 ASP A N 1
ATOM 5121 C CA . ASP A 1 649 ? 24.623 -21.190 -54.397 1.00 53.75 649 ASP A CA 1
ATOM 5122 C C . ASP A 1 649 ? 25.773 -20.357 -55.010 1.00 53.75 649 ASP A C 1
ATOM 5124 O O . ASP A 1 649 ? 25.533 -19.380 -55.721 1.00 53.75 649 ASP A O 1
ATOM 5128 N N . ASN A 1 650 ? 27.029 -20.733 -54.740 1.00 59.25 650 ASN A N 1
ATOM 5129 C CA . ASN A 1 650 ? 28.253 -20.007 -55.132 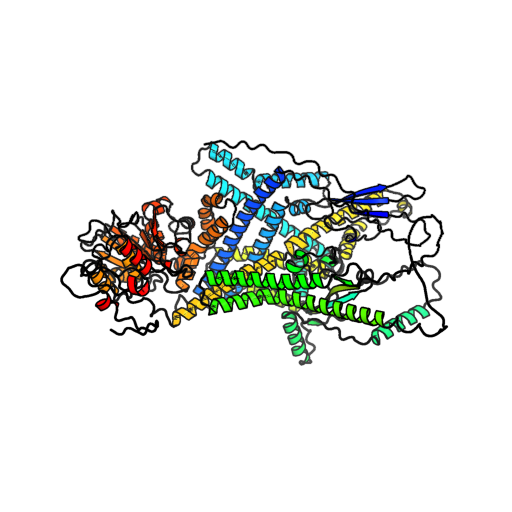1.00 59.25 650 ASN A CA 1
ATOM 5130 C C . ASN A 1 650 ? 28.536 -20.026 -56.655 1.00 59.25 650 ASN A C 1
ATOM 5132 O O . ASN A 1 650 ? 29.681 -19.874 -57.075 1.00 59.25 650 ASN A O 1
ATOM 5136 N N . ASN A 1 651 ? 27.515 -20.228 -57.488 1.00 61.62 651 ASN A N 1
ATOM 5137 C CA . ASN A 1 651 ? 27.636 -20.388 -58.935 1.00 61.62 651 ASN A CA 1
ATOM 5138 C C . ASN A 1 651 ? 26.937 -19.286 -59.750 1.00 61.62 651 ASN A C 1
ATOM 5140 O O . ASN A 1 651 ? 26.868 -19.388 -60.975 1.00 61.62 651 ASN A O 1
ATOM 5144 N N . GLU A 1 652 ? 26.423 -18.224 -59.118 1.00 57.25 652 GLU A N 1
ATOM 5145 C CA . GLU A 1 652 ? 25.854 -17.096 -59.863 1.00 57.25 652 GLU A CA 1
ATOM 5146 C C . GLU A 1 652 ? 26.948 -16.138 -60.369 1.00 57.25 652 GLU A C 1
ATOM 5148 O O . GLU A 1 652 ? 27.610 -15.424 -59.616 1.00 57.25 652 GLU A O 1
ATOM 5153 N N . ASP A 1 653 ? 27.116 -16.160 -61.690 1.00 67.00 653 ASP A N 1
ATOM 5154 C CA . ASP A 1 653 ? 28.044 -15.386 -62.514 1.00 67.00 653 ASP A CA 1
ATOM 5155 C C . ASP A 1 653 ? 28.035 -13.867 -62.177 1.00 67.00 653 ASP A C 1
ATOM 5157 O O . ASP A 1 653 ? 26.974 -13.226 -62.224 1.00 67.00 653 ASP A O 1
ATOM 5161 N N . PRO A 1 654 ? 29.194 -13.237 -61.879 1.00 58.75 654 PRO A N 1
ATOM 5162 C CA . PRO A 1 654 ? 29.301 -11.814 -61.527 1.00 58.75 654 PRO A CA 1
ATOM 5163 C C . PRO A 1 654 ? 28.765 -10.844 -62.600 1.00 58.75 654 PRO A C 1
ATOM 5165 O O . PRO A 1 654 ? 28.490 -9.677 -62.299 1.00 58.75 654 PRO A O 1
ATOM 5168 N N . ALA A 1 655 ? 28.534 -11.303 -63.836 1.00 58.59 655 ALA A N 1
ATOM 5169 C CA . ALA A 1 655 ? 27.870 -10.516 -64.877 1.00 58.59 655 ALA A CA 1
ATOM 5170 C C . ALA A 1 655 ? 26.370 -10.243 -64.601 1.00 58.59 655 ALA A C 1
ATOM 5172 O O . ALA A 1 655 ? 25.817 -9.261 -65.110 1.00 58.59 655 ALA A O 1
ATOM 5173 N N . VAL A 1 656 ? 25.705 -11.044 -63.759 1.00 56.19 656 VAL A N 1
ATOM 5174 C CA . VAL A 1 656 ? 24.265 -10.905 -63.452 1.00 56.19 656 VAL A CA 1
ATOM 5175 C C . VAL A 1 656 ? 23.992 -9.775 -62.446 1.00 56.19 656 VAL A C 1
ATOM 5177 O O . VAL A 1 656 ? 22.912 -9.177 -62.442 1.00 56.19 656 VAL A O 1
ATOM 5180 N N . MET A 1 657 ? 24.995 -9.362 -61.666 1.00 52.66 657 MET A N 1
ATOM 5181 C CA . MET A 1 657 ? 24.830 -8.343 -60.621 1.00 52.66 657 MET A CA 1
ATOM 5182 C C . MET A 1 657 ? 24.653 -6.911 -61.174 1.00 52.66 657 MET A C 1
ATOM 5184 O O . MET A 1 657 ? 24.156 -6.029 -60.472 1.00 52.66 657 MET A O 1
ATOM 5188 N N . LYS A 1 658 ? 24.963 -6.671 -62.461 1.00 52.62 658 LYS A N 1
ATOM 5189 C CA . LYS A 1 658 ? 24.803 -5.356 -63.123 1.00 52.62 658 LYS A CA 1
ATOM 5190 C C . LYS A 1 658 ? 23.384 -5.044 -63.613 1.00 52.62 658 LYS A C 1
ATOM 5192 O O . LYS A 1 658 ? 23.122 -3.924 -64.054 1.00 52.62 658 LYS A O 1
ATOM 5197 N N . ARG A 1 659 ? 22.425 -5.967 -63.500 1.00 53.41 659 ARG A N 1
ATOM 5198 C CA . ARG A 1 659 ? 21.008 -5.674 -63.763 1.00 53.41 659 ARG A CA 1
ATOM 5199 C C . ARG A 1 659 ? 20.149 -6.206 -62.632 1.00 53.41 659 ARG A C 1
ATOM 5201 O O . ARG A 1 659 ? 19.792 -7.369 -62.618 1.00 53.41 659 ARG A O 1
ATOM 5208 N N . THR A 1 660 ? 19.693 -5.314 -61.759 1.00 53.56 660 THR A N 1
ATOM 5209 C CA . THR A 1 660 ? 18.249 -5.099 -61.576 1.00 53.56 660 THR A CA 1
ATOM 5210 C C . THR A 1 660 ? 17.984 -4.009 -60.536 1.00 53.56 660 THR A C 1
ATOM 5212 O O . THR A 1 660 ? 18.366 -4.113 -59.379 1.00 53.56 660 THR A O 1
ATOM 5215 N N . LYS A 1 661 ? 17.176 -3.005 -60.903 1.00 58.69 661 LYS A N 1
ATOM 5216 C CA . LYS A 1 661 ? 16.510 -2.091 -59.950 1.00 58.69 661 LYS A CA 1
ATOM 5217 C C . LYS A 1 661 ? 15.751 -2.842 -58.829 1.00 58.69 661 LYS A C 1
ATOM 5219 O O . LYS A 1 661 ? 15.488 -2.267 -57.777 1.00 58.69 661 LYS A O 1
ATOM 5224 N N . LYS A 1 662 ? 15.431 -4.131 -59.036 1.00 62.50 662 LYS A N 1
ATOM 5225 C CA . LYS A 1 662 ? 14.838 -5.027 -58.032 1.00 62.50 662 LYS A CA 1
ATOM 5226 C C . LYS A 1 662 ? 15.751 -5.270 -56.823 1.00 62.50 662 LYS A C 1
ATOM 5228 O O . LYS A 1 662 ? 15.215 -5.308 -55.719 1.00 62.50 662 LYS A O 1
ATOM 5233 N N . SER A 1 663 ? 17.076 -5.362 -56.986 1.00 61.69 663 SER A N 1
ATOM 5234 C CA . SER A 1 663 ? 17.986 -5.579 -55.847 1.00 61.69 663 SER A CA 1
ATOM 5235 C C . SER A 1 663 ? 18.032 -4.360 -54.920 1.00 61.69 663 SER A C 1
ATOM 5237 O O . SER A 1 663 ? 17.932 -4.505 -53.705 1.00 61.69 663 SER A O 1
ATOM 5239 N N . ARG A 1 664 ? 18.043 -3.144 -55.482 1.00 61.78 664 ARG A N 1
ATOM 5240 C CA . ARG A 1 664 ? 18.013 -1.886 -54.714 1.00 61.78 664 ARG A CA 1
ATOM 5241 C C . ARG A 1 664 ? 16.680 -1.688 -53.977 1.00 61.78 664 ARG A C 1
ATOM 5243 O O . ARG A 1 664 ? 16.672 -1.298 -52.814 1.00 61.78 664 ARG A O 1
ATOM 5250 N N . ALA A 1 665 ? 15.557 -2.037 -54.611 1.00 66.75 665 ALA A N 1
ATOM 5251 C CA . ALA A 1 665 ? 14.237 -2.023 -53.969 1.00 66.75 665 ALA A CA 1
ATOM 5252 C C . ALA A 1 665 ? 14.074 -3.117 -52.894 1.00 66.75 665 ALA A C 1
ATOM 5254 O O . ALA A 1 665 ? 13.289 -2.971 -51.958 1.00 66.75 665 ALA A O 1
ATOM 5255 N N . GLN A 1 666 ? 14.781 -4.241 -53.018 1.00 72.12 666 GLN A N 1
ATOM 5256 C CA . GLN A 1 666 ? 14.820 -5.280 -51.989 1.00 72.12 666 GLN A CA 1
ATOM 5257 C C . GLN A 1 666 ? 15.705 -4.868 -50.808 1.00 72.12 666 GLN A C 1
ATOM 5259 O O . GLN A 1 666 ? 15.294 -5.036 -49.665 1.00 72.12 666 GLN A O 1
ATOM 5264 N N . TRP A 1 667 ? 16.857 -4.252 -51.079 1.00 65.06 667 TRP A N 1
ATOM 5265 C CA . TRP A 1 667 ? 17.743 -3.693 -50.060 1.00 65.06 667 TRP A CA 1
ATOM 5266 C C . TRP A 1 667 ? 17.050 -2.596 -49.238 1.00 65.06 667 TRP A C 1
ATOM 5268 O O . TRP A 1 667 ? 16.999 -2.701 -48.018 1.00 65.06 667 TRP A O 1
ATOM 5278 N N . SER A 1 668 ? 16.385 -1.637 -49.894 1.00 64.19 668 SER A N 1
ATOM 5279 C CA . SER A 1 668 ? 15.597 -0.595 -49.215 1.00 64.19 668 SER A CA 1
ATOM 5280 C C . SER A 1 668 ? 14.457 -1.176 -48.361 1.00 64.19 668 SER A C 1
ATOM 5282 O O . SER A 1 668 ? 14.254 -0.749 -47.225 1.00 64.19 668 SER A O 1
ATOM 5284 N N . ARG A 1 669 ? 13.751 -2.214 -48.841 1.00 68.00 669 ARG A N 1
ATOM 5285 C CA . ARG A 1 669 ? 12.716 -2.903 -48.044 1.00 68.00 669 ARG A CA 1
ATOM 5286 C C . ARG A 1 669 ? 13.292 -3.631 -46.829 1.00 68.00 669 ARG A C 1
ATOM 5288 O O . ARG A 1 669 ? 12.664 -3.627 -45.773 1.00 68.00 669 ARG A O 1
ATOM 5295 N N . ASN A 1 670 ? 14.469 -4.239 -46.958 1.00 64.12 670 ASN A N 1
ATOM 5296 C CA . ASN A 1 670 ? 15.156 -4.875 -45.835 1.00 64.12 670 ASN A CA 1
ATOM 5297 C C . ASN A 1 670 ? 15.627 -3.835 -44.805 1.00 64.12 670 ASN A C 1
ATOM 5299 O O . ASN A 1 670 ? 15.449 -4.056 -43.610 1.00 64.12 670 ASN A O 1
ATOM 5303 N N . GLN A 1 671 ? 16.115 -2.679 -45.257 1.00 60.19 671 GLN A N 1
ATOM 5304 C CA . GLN A 1 671 ? 16.530 -1.570 -44.395 1.00 60.19 671 GLN A CA 1
ATOM 5305 C C . GLN A 1 671 ? 15.340 -0.963 -43.627 1.00 60.19 671 GLN A C 1
ATOM 5307 O O . GLN A 1 671 ? 15.418 -0.774 -42.416 1.00 60.19 671 GLN A O 1
ATOM 5312 N N . GLN A 1 672 ? 14.184 -0.779 -44.280 1.00 58.84 672 GLN A N 1
ATOM 5313 C CA . GLN A 1 672 ? 12.954 -0.336 -43.605 1.00 58.84 672 GLN A CA 1
ATOM 5314 C C . GLN A 1 672 ? 12.469 -1.352 -42.555 1.00 58.84 672 GLN A C 1
ATOM 5316 O O . GLN A 1 672 ? 12.007 -0.979 -41.477 1.00 58.84 672 GLN A O 1
ATOM 5321 N N . ARG A 1 673 ? 12.582 -2.658 -42.840 1.00 64.06 673 ARG A N 1
ATOM 5322 C CA . ARG A 1 673 ? 12.242 -3.720 -41.873 1.00 64.06 673 ARG A CA 1
ATOM 5323 C C . ARG A 1 673 ? 13.177 -3.718 -40.666 1.00 64.06 673 ARG A C 1
ATOM 5325 O O . ARG A 1 673 ? 12.707 -3.943 -39.552 1.00 64.06 673 ARG A O 1
ATOM 5332 N N . GLN A 1 674 ? 14.465 -3.458 -40.883 1.00 61.38 674 GLN A N 1
ATOM 5333 C CA . GLN A 1 674 ? 15.460 -3.312 -39.819 1.00 61.38 674 GLN A CA 1
ATOM 5334 C C . GLN A 1 674 ? 15.167 -2.089 -38.948 1.00 61.38 674 GLN A C 1
ATOM 5336 O O . GLN A 1 674 ? 15.144 -2.219 -37.726 1.00 61.38 674 GLN A O 1
ATOM 5341 N N . TRP A 1 675 ? 14.834 -0.951 -39.559 1.00 58.59 675 TRP A N 1
ATOM 5342 C CA . TRP A 1 675 ? 14.437 0.263 -38.843 1.00 58.59 675 TRP A CA 1
ATOM 5343 C C . TRP A 1 675 ? 13.180 0.058 -37.986 1.00 58.59 675 TRP A C 1
ATOM 5345 O O . TRP A 1 675 ? 13.131 0.420 -36.813 1.00 58.59 675 TRP A O 1
ATOM 5355 N N . ASN A 1 676 ? 12.170 -0.621 -38.532 1.00 59.03 676 ASN A N 1
ATOM 5356 C CA . ASN A 1 676 ? 10.955 -0.945 -37.782 1.00 59.03 676 ASN A CA 1
ATOM 5357 C C . ASN A 1 676 ? 11.215 -1.933 -36.628 1.00 59.03 676 ASN A C 1
ATOM 5359 O O . ASN A 1 676 ? 10.501 -1.912 -35.629 1.00 59.03 676 ASN A O 1
ATOM 5363 N N . ALA A 1 677 ? 12.217 -2.810 -36.741 1.00 62.25 677 ALA A N 1
ATOM 5364 C CA . ALA A 1 677 ? 12.640 -3.674 -35.638 1.00 62.25 677 ALA A CA 1
ATOM 5365 C C . ALA A 1 677 ? 13.438 -2.892 -34.574 1.00 62.25 677 ALA A C 1
ATOM 5367 O O . ALA A 1 677 ? 13.232 -3.106 -33.378 1.00 62.25 677 ALA A O 1
ATOM 5368 N N . GLN A 1 678 ? 14.286 -1.951 -35.006 1.00 60.97 678 GLN A N 1
ATOM 5369 C CA . GLN A 1 678 ? 15.037 -1.015 -34.162 1.00 60.97 678 GLN A CA 1
ATOM 5370 C C . GLN A 1 678 ? 14.118 -0.149 -33.300 1.00 60.97 678 GLN A C 1
ATOM 5372 O O . GLN A 1 678 ? 14.291 -0.112 -32.085 1.00 60.97 678 GLN A O 1
ATOM 5377 N N . SER A 1 679 ? 13.107 0.490 -33.893 1.00 59.31 679 SER A N 1
ATOM 5378 C CA . SER A 1 679 ? 12.193 1.389 -33.175 1.00 59.31 679 SER A CA 1
ATOM 5379 C C . SER A 1 679 ? 11.335 0.671 -32.125 1.00 59.31 679 SER A C 1
ATOM 5381 O O . SER A 1 679 ? 11.001 1.239 -31.086 1.00 59.31 679 SER A O 1
ATOM 5383 N N . ARG A 1 680 ? 11.027 -0.612 -32.338 1.00 64.44 680 ARG A N 1
ATOM 5384 C CA . ARG A 1 680 ? 10.285 -1.440 -31.368 1.00 64.44 680 ARG A CA 1
ATOM 5385 C C . ARG A 1 680 ? 11.136 -1.870 -30.206 1.00 64.44 680 ARG A C 1
ATOM 5387 O O . ARG A 1 680 ? 10.732 -1.732 -29.055 1.00 64.44 680 ARG A O 1
ATOM 5394 N N . LEU A 1 681 ? 12.317 -2.395 -30.521 1.00 66.44 681 LEU A N 1
ATOM 5395 C CA . LEU A 1 681 ? 13.294 -2.747 -29.512 1.00 66.44 681 LEU A CA 1
ATOM 5396 C C . LEU A 1 681 ? 13.615 -1.507 -28.669 1.00 66.44 681 LEU A C 1
ATOM 5398 O O . LEU A 1 681 ? 13.616 -1.590 -27.447 1.00 66.44 681 LEU A O 1
ATOM 5402 N N . PHE A 1 682 ? 13.763 -0.348 -29.313 1.00 67.50 682 PHE A N 1
ATOM 5403 C CA . PHE A 1 682 ? 13.912 0.954 -28.675 1.00 67.50 682 PHE A CA 1
ATOM 5404 C C . PHE A 1 682 ? 12.768 1.270 -27.706 1.00 67.50 682 PHE A C 1
ATOM 5406 O O . PHE A 1 682 ? 13.026 1.533 -26.530 1.00 67.50 682 PHE A O 1
ATOM 5413 N N . ALA A 1 683 ? 11.513 1.220 -28.155 1.00 64.88 683 ALA A N 1
ATOM 5414 C CA . ALA A 1 683 ? 10.368 1.564 -27.316 1.00 64.88 683 ALA A CA 1
ATOM 5415 C C . ALA A 1 683 ? 10.225 0.632 -26.102 1.00 64.88 683 ALA A C 1
ATOM 5417 O O . ALA A 1 683 ? 10.017 1.096 -24.980 1.00 64.88 683 ALA A O 1
ATOM 5418 N N . ILE A 1 684 ? 10.417 -0.673 -26.301 1.00 66.06 684 ILE A N 1
ATOM 5419 C CA . ILE A 1 684 ? 10.348 -1.680 -25.233 1.00 66.06 684 ILE A CA 1
ATOM 5420 C C . ILE A 1 684 ? 11.494 -1.472 -24.229 1.00 66.06 684 ILE A C 1
ATOM 5422 O O . ILE A 1 684 ? 11.258 -1.369 -23.021 1.00 66.06 684 ILE A O 1
ATOM 5426 N N . LEU A 1 685 ? 12.728 -1.324 -24.726 1.00 67.31 685 LEU A N 1
ATOM 5427 C CA . LEU A 1 685 ? 13.929 -1.142 -23.907 1.00 67.31 685 LEU A CA 1
ATOM 5428 C C . LEU A 1 685 ? 13.896 0.128 -23.062 1.00 67.31 685 LEU A C 1
ATOM 5430 O O . LEU A 1 685 ? 14.296 0.109 -21.895 1.00 67.31 685 LEU A O 1
ATOM 5434 N N . THR A 1 686 ? 13.472 1.237 -23.663 1.00 67.12 686 THR A N 1
ATOM 5435 C CA . THR A 1 686 ? 13.551 2.559 -23.033 1.00 67.12 686 THR A CA 1
ATOM 5436 C C . THR A 1 686 ? 12.383 2.820 -22.094 1.00 67.12 686 THR A C 1
ATOM 5438 O O . THR A 1 686 ? 12.587 3.413 -21.034 1.00 67.12 686 THR A O 1
ATOM 5441 N N . HIS A 1 687 ? 11.175 2.360 -22.432 1.00 67.56 687 HIS A N 1
ATOM 5442 C CA . HIS A 1 687 ? 9.982 2.692 -21.655 1.00 67.56 687 HIS A CA 1
ATOM 5443 C C . HIS A 1 687 ? 9.574 1.625 -20.642 1.00 67.56 687 HIS A C 1
ATOM 5445 O O . HIS A 1 687 ? 9.047 1.988 -19.592 1.00 67.56 687 HIS A O 1
ATOM 5451 N N . VAL A 1 688 ? 9.841 0.341 -20.898 1.00 70.00 688 VAL A N 1
ATOM 5452 C CA . VAL A 1 688 ? 9.287 -0.743 -20.069 1.00 70.00 688 VAL A CA 1
ATOM 5453 C C . VAL A 1 688 ? 10.357 -1.474 -19.269 1.00 70.00 688 VAL A C 1
ATOM 5455 O O . VAL A 1 688 ? 10.201 -1.682 -18.064 1.00 70.00 688 VAL A O 1
ATOM 5458 N N . THR A 1 689 ? 11.476 -1.824 -19.903 1.00 69.31 689 THR A N 1
ATOM 5459 C CA . THR A 1 689 ? 12.516 -2.657 -19.273 1.00 69.31 689 THR A CA 1
ATOM 5460 C C . THR A 1 689 ? 13.436 -1.865 -18.344 1.00 69.31 689 THR A C 1
ATOM 5462 O O . THR A 1 689 ? 13.907 -2.377 -17.323 1.00 69.31 689 THR A O 1
ATOM 5465 N N . ARG A 1 690 ? 13.717 -0.602 -18.693 1.00 66.69 690 ARG A N 1
ATOM 5466 C CA . ARG A 1 690 ? 14.659 0.272 -17.970 1.00 66.69 690 ARG A CA 1
ATOM 5467 C C . ARG A 1 690 ? 14.017 1.555 -17.442 1.00 66.69 690 ARG A C 1
ATOM 5469 O O . ARG A 1 690 ? 14.712 2.539 -17.199 1.00 66.69 690 ARG A O 1
ATOM 5476 N N . GLY A 1 691 ? 12.698 1.532 -17.259 1.00 65.44 691 GLY A N 1
ATOM 5477 C CA . GLY A 1 691 ? 11.948 2.701 -16.832 1.00 65.44 691 GLY A CA 1
ATOM 5478 C C . GLY A 1 691 ? 12.387 3.183 -15.440 1.00 65.44 691 GLY A C 1
ATOM 5479 O O . GLY A 1 691 ? 12.447 2.361 -14.518 1.00 65.44 691 GLY A O 1
ATOM 5480 N N . PRO A 1 692 ? 12.622 4.497 -15.243 1.00 75.25 692 PRO A N 1
ATOM 5481 C CA . PRO A 1 692 ? 12.802 5.084 -13.911 1.00 75.25 692 PRO A CA 1
ATOM 5482 C C . PRO A 1 692 ? 11.655 4.710 -12.966 1.00 75.25 692 PRO A C 1
ATOM 5484 O O . PRO A 1 692 ? 11.883 4.577 -11.772 1.00 75.25 692 PRO A O 1
ATOM 5487 N N . SER A 1 693 ? 10.470 4.414 -13.516 1.00 83.25 693 SER A N 1
ATOM 5488 C CA . SER A 1 693 ? 9.310 3.896 -12.790 1.00 83.25 693 SER A CA 1
ATOM 5489 C C . SER A 1 693 ? 9.633 2.721 -11.858 1.00 83.25 693 SER A C 1
ATOM 5491 O O . SER A 1 693 ? 9.239 2.777 -10.700 1.00 83.25 693 SER A O 1
ATOM 5493 N N . ARG A 1 694 ? 10.394 1.695 -12.281 1.00 88.19 694 ARG A N 1
ATOM 5494 C CA . ARG A 1 694 ? 10.722 0.567 -11.380 1.00 88.19 694 ARG A CA 1
ATOM 5495 C C . ARG A 1 694 ? 11.551 1.027 -10.191 1.00 88.19 694 ARG A C 1
ATOM 5497 O O . ARG A 1 694 ? 11.268 0.647 -9.064 1.00 88.19 694 ARG A O 1
ATOM 5504 N N . THR A 1 695 ? 12.568 1.842 -10.444 1.00 83.81 695 THR A N 1
ATOM 5505 C CA . THR A 1 695 ? 13.415 2.394 -9.385 1.00 83.81 695 THR A CA 1
ATOM 5506 C C . THR A 1 695 ? 12.599 3.290 -8.448 1.00 83.81 695 THR A C 1
ATOM 5508 O O . THR A 1 695 ? 12.742 3.183 -7.237 1.00 83.81 695 THR A O 1
ATOM 5511 N N . THR A 1 696 ? 11.693 4.111 -8.985 1.00 84.06 696 THR A N 1
ATOM 5512 C CA . THR A 1 696 ? 10.748 4.912 -8.196 1.00 84.06 696 THR A CA 1
ATOM 5513 C C . THR A 1 696 ? 9.881 4.029 -7.303 1.00 84.06 696 THR A C 1
ATOM 5515 O O . THR A 1 696 ? 9.831 4.266 -6.102 1.00 84.06 696 THR A O 1
ATOM 5518 N N . TRP A 1 697 ? 9.255 2.981 -7.845 1.00 91.12 697 TRP A N 1
ATOM 5519 C CA . TRP A 1 697 ? 8.437 2.055 -7.056 1.00 91.12 697 TRP A CA 1
ATOM 5520 C C . TRP A 1 697 ? 9.249 1.276 -6.023 1.00 91.12 697 TRP A C 1
ATOM 5522 O O . TRP A 1 697 ? 8.760 1.046 -4.923 1.00 91.12 697 TRP A O 1
ATOM 5532 N N . LEU A 1 698 ? 10.495 0.914 -6.338 1.00 89.88 698 LEU A N 1
ATOM 5533 C CA . LEU A 1 698 ? 11.397 0.287 -5.375 1.00 89.88 698 LEU A CA 1
ATOM 5534 C C . LEU A 1 698 ? 11.664 1.222 -4.191 1.00 89.88 698 LEU A C 1
ATOM 5536 O O . LEU A 1 698 ? 11.600 0.771 -3.054 1.00 89.88 698 LEU A O 1
ATOM 5540 N N . TYR A 1 699 ? 11.901 2.515 -4.438 1.00 85.25 699 TYR A N 1
ATOM 5541 C CA . TYR A 1 699 ? 12.039 3.502 -3.364 1.00 85.25 699 TYR A CA 1
ATOM 5542 C C . TYR A 1 699 ? 10.747 3.684 -2.572 1.00 85.25 699 TYR A C 1
ATOM 5544 O O . TYR A 1 699 ? 10.812 3.741 -1.351 1.00 85.25 699 TYR A O 1
ATOM 5552 N N . VAL A 1 700 ? 9.588 3.735 -3.235 1.00 85.31 700 VAL A N 1
ATOM 5553 C CA . VAL A 1 700 ? 8.286 3.825 -2.553 1.00 85.31 700 VAL A CA 1
ATOM 5554 C C . VAL A 1 700 ? 8.099 2.639 -1.607 1.00 85.31 700 VAL A C 1
ATOM 5556 O O . VAL A 1 700 ? 7.890 2.847 -0.418 1.00 85.31 700 VAL A O 1
ATOM 5559 N N . PHE A 1 701 ? 8.251 1.402 -2.088 1.00 90.88 701 PHE A N 1
ATOM 5560 C CA . PHE A 1 701 ? 8.099 0.224 -1.232 1.00 90.88 701 PHE A CA 1
ATOM 5561 C C . PHE A 1 701 ? 9.189 0.115 -0.166 1.00 90.88 701 PHE A C 1
ATOM 5563 O O . PHE A 1 701 ? 8.901 -0.319 0.942 1.00 90.88 701 PHE A O 1
ATOM 5570 N N . PHE A 1 702 ? 10.419 0.543 -0.455 1.00 88.12 702 PHE A N 1
ATOM 5571 C CA . PHE A 1 702 ? 11.488 0.594 0.540 1.00 88.12 702 PHE A CA 1
ATOM 5572 C C . PHE A 1 702 ? 11.196 1.610 1.654 1.00 88.12 702 PHE A C 1
ATOM 5574 O O . PHE A 1 702 ? 11.425 1.315 2.822 1.00 88.12 702 PHE A O 1
ATOM 5581 N N . LEU A 1 703 ? 10.658 2.787 1.323 1.00 82.62 703 LEU A N 1
ATOM 5582 C CA . LEU A 1 703 ? 10.248 3.781 2.318 1.00 82.62 703 LEU A CA 1
ATOM 5583 C C . LEU A 1 703 ? 9.066 3.289 3.156 1.00 82.62 703 LEU A C 1
ATOM 5585 O O . LEU A 1 703 ? 9.072 3.486 4.365 1.00 82.62 703 LEU A O 1
ATOM 5589 N N . LEU A 1 704 ? 8.092 2.615 2.539 1.00 83.31 704 LEU A N 1
ATOM 5590 C CA . LEU A 1 704 ? 6.974 1.998 3.260 1.00 83.31 704 LEU A CA 1
ATOM 5591 C C . LEU A 1 704 ? 7.464 0.884 4.193 1.00 83.31 704 LEU A C 1
ATOM 5593 O O . LEU A 1 704 ? 7.077 0.847 5.355 1.00 83.31 704 LEU A O 1
ATOM 5597 N N . ALA A 1 705 ? 8.381 0.039 3.718 1.00 85.69 705 ALA A N 1
ATOM 5598 C CA . ALA A 1 705 ? 9.058 -0.967 4.527 1.00 85.69 705 ALA A CA 1
ATOM 5599 C C . ALA A 1 705 ? 9.783 -0.353 5.731 1.00 85.69 705 ALA A C 1
ATOM 5601 O O . ALA A 1 705 ? 9.611 -0.810 6.858 1.00 85.69 705 ALA A O 1
ATOM 5602 N N . LEU A 1 706 ? 10.561 0.710 5.510 1.00 83.31 706 LEU A N 1
ATOM 5603 C CA . LEU A 1 706 ? 11.224 1.427 6.595 1.00 83.31 706 LEU A CA 1
ATOM 5604 C C . LEU A 1 706 ? 10.219 2.033 7.571 1.00 83.31 706 LEU A C 1
ATOM 5606 O O . LEU A 1 706 ? 10.427 1.907 8.769 1.00 83.31 706 LEU A O 1
ATOM 5610 N N . ALA A 1 707 ? 9.140 2.654 7.091 1.00 79.81 707 ALA A N 1
ATOM 5611 C CA . ALA A 1 707 ? 8.111 3.222 7.957 1.00 79.81 707 ALA A CA 1
ATOM 5612 C C . ALA A 1 707 ? 7.502 2.153 8.876 1.00 79.81 707 ALA A C 1
ATOM 5614 O O . ALA A 1 707 ? 7.404 2.378 10.078 1.00 79.81 707 ALA A O 1
ATOM 5615 N N . VAL A 1 708 ? 7.185 0.967 8.345 1.00 80.44 708 VAL A N 1
ATOM 5616 C CA . VAL A 1 708 ? 6.681 -0.159 9.150 1.00 80.44 708 VAL A CA 1
ATOM 5617 C C . VAL A 1 708 ? 7.722 -0.638 10.164 1.00 80.44 708 VAL A C 1
ATOM 5619 O O . VAL A 1 708 ? 7.383 -0.824 11.331 1.00 80.44 708 VAL A O 1
ATOM 5622 N N . ILE A 1 709 ? 8.994 -0.767 9.769 1.00 81.50 709 ILE A N 1
ATOM 5623 C CA . ILE A 1 709 ? 10.082 -1.119 10.699 1.00 81.50 709 ILE A CA 1
ATOM 5624 C C . ILE A 1 709 ? 10.214 -0.064 11.804 1.00 81.50 709 ILE A C 1
ATOM 5626 O O . ILE A 1 709 ? 10.338 -0.426 12.967 1.00 81.50 709 ILE A O 1
ATOM 5630 N N . PHE A 1 710 ? 10.169 1.227 11.472 1.00 79.75 710 PHE A N 1
ATOM 5631 C CA . PHE A 1 710 ? 10.274 2.311 12.451 1.00 79.75 710 PHE A CA 1
ATOM 5632 C C . PHE A 1 710 ? 9.098 2.327 13.422 1.00 79.75 710 PHE A C 1
ATOM 5634 O O . PHE A 1 710 ? 9.329 2.466 14.618 1.00 79.75 710 PHE A O 1
ATOM 5641 N N . MET A 1 711 ? 7.868 2.142 12.935 1.00 75.25 711 MET A N 1
ATOM 5642 C CA . MET A 1 711 ? 6.692 2.000 13.800 1.00 75.25 711 MET A CA 1
ATOM 5643 C C . MET A 1 711 ? 6.834 0.782 14.719 1.00 75.25 711 MET A C 1
ATOM 5645 O O . MET A 1 711 ? 6.585 0.886 15.914 1.00 75.25 711 MET A O 1
ATOM 5649 N N . SER A 1 712 ? 7.335 -0.339 14.188 1.00 75.12 712 SER A N 1
ATOM 5650 C CA . SER A 1 712 ? 7.578 -1.556 14.972 1.00 75.12 712 SER A CA 1
ATOM 5651 C C . SER A 1 712 ? 8.654 -1.340 16.042 1.00 75.12 712 SER A C 1
ATOM 5653 O O . SER A 1 712 ? 8.465 -1.717 17.188 1.00 75.12 712 SER A O 1
ATOM 5655 N N . VAL A 1 713 ? 9.778 -0.701 15.706 1.00 78.69 713 VAL A N 1
ATOM 5656 C CA . VAL A 1 713 ? 10.856 -0.405 16.667 1.00 78.69 713 VAL A CA 1
ATOM 5657 C C . VAL A 1 713 ? 10.405 0.618 17.709 1.00 78.69 713 VAL A C 1
ATOM 5659 O O . VAL A 1 713 ? 10.704 0.441 18.885 1.00 78.69 713 VAL A O 1
ATOM 5662 N N . GLY A 1 714 ? 9.662 1.651 17.300 1.00 72.81 714 GLY A N 1
ATOM 5663 C CA . GLY A 1 714 ? 9.066 2.628 18.213 1.00 72.81 714 GLY A CA 1
ATOM 5664 C C . GLY A 1 714 ? 8.147 1.956 19.231 1.00 72.81 714 GLY A C 1
ATOM 5665 O O . GLY A 1 714 ? 8.267 2.214 20.428 1.00 72.81 714 GLY A O 1
ATOM 5666 N N . ALA A 1 715 ? 7.331 1.002 18.771 1.00 67.50 715 ALA A N 1
ATOM 5667 C CA . ALA A 1 715 ? 6.484 0.199 19.643 1.00 67.50 715 ALA A CA 1
ATOM 5668 C C . ALA A 1 715 ? 7.270 -0.589 20.693 1.00 67.50 715 ALA A C 1
ATOM 5670 O O . ALA A 1 715 ? 6.837 -0.699 21.838 1.00 67.50 715 ALA A O 1
ATOM 5671 N N . LEU A 1 716 ? 8.446 -1.095 20.322 1.00 71.00 716 LEU A N 1
ATOM 5672 C CA . LEU A 1 716 ? 9.316 -1.820 21.243 1.00 71.00 716 LEU A CA 1
ATOM 5673 C C . LEU A 1 716 ? 9.955 -0.910 22.279 1.00 71.00 716 LEU A C 1
ATOM 5675 O O . LEU A 1 716 ? 10.036 -1.286 23.445 1.00 71.00 716 LEU A O 1
ATOM 5679 N N . THR A 1 717 ? 10.388 0.283 21.875 1.00 73.38 717 THR A N 1
ATOM 5680 C CA . THR A 1 717 ? 10.999 1.233 22.809 1.00 73.38 717 THR A CA 1
ATOM 5681 C C . THR A 1 717 ? 9.992 1.780 23.818 1.00 73.38 717 THR A C 1
ATOM 5683 O O . THR A 1 717 ? 10.339 1.944 24.979 1.00 73.38 717 THR A O 1
ATOM 5686 N N . GLU A 1 718 ? 8.745 2.003 23.402 1.00 66.81 718 GLU A N 1
ATOM 5687 C CA . GLU A 1 718 ? 7.688 2.568 24.255 1.00 66.81 718 GLU A CA 1
ATOM 5688 C C . GLU A 1 718 ? 7.141 1.541 25.262 1.00 66.81 718 GLU A C 1
ATOM 5690 O O . GLU A 1 718 ? 6.841 1.879 26.406 1.00 66.81 718 GLU A O 1
ATOM 5695 N N . SER A 1 719 ? 7.110 0.255 24.882 1.00 58.03 719 SER A N 1
ATOM 5696 C CA . SER A 1 719 ? 6.666 -0.838 25.763 1.00 58.03 719 SER A CA 1
ATOM 5697 C C . SER A 1 719 ? 7.541 -1.062 27.006 1.00 58.03 719 SER A C 1
ATOM 5699 O O . SER A 1 719 ? 7.121 -1.760 27.925 1.00 58.03 719 SER A O 1
ATOM 5701 N N . ALA A 1 720 ? 8.754 -0.498 27.044 1.00 55.56 720 ALA A N 1
ATOM 5702 C CA . ALA A 1 720 ? 9.709 -0.744 28.121 1.00 55.56 720 ALA A CA 1
ATOM 5703 C C . ALA A 1 720 ? 9.610 0.249 29.293 1.00 55.56 720 ALA A C 1
ATOM 5705 O O . ALA A 1 720 ? 10.028 -0.113 30.392 1.00 55.56 720 ALA A O 1
ATOM 5706 N N . GLU A 1 721 ? 9.085 1.465 29.090 1.00 51.59 721 GLU A N 1
ATOM 5707 C CA . GLU A 1 721 ? 9.160 2.524 30.116 1.00 51.59 721 GLU A CA 1
ATOM 5708 C C . GLU A 1 721 ? 7.822 3.227 30.448 1.00 51.59 721 GLU A C 1
ATOM 5710 O O . GLU A 1 721 ? 7.688 3.665 31.587 1.00 51.59 721 GLU A O 1
ATOM 5715 N N . ASP A 1 722 ? 6.796 3.243 29.575 1.00 47.44 722 ASP A N 1
ATOM 5716 C CA . ASP A 1 722 ? 5.610 4.117 29.774 1.00 47.44 722 ASP A CA 1
ATOM 5717 C C . ASP A 1 722 ? 4.220 3.433 29.762 1.00 47.44 722 ASP A C 1
ATOM 5719 O O . ASP A 1 722 ? 3.199 4.077 30.014 1.00 47.44 722 ASP A O 1
ATOM 5723 N N . SER A 1 723 ? 4.112 2.119 29.534 1.00 44.78 723 SER A N 1
ATOM 5724 C CA . SER A 1 723 ? 2.791 1.466 29.407 1.00 44.78 723 SER A CA 1
ATOM 5725 C C . SER A 1 723 ? 2.053 1.206 30.732 1.00 44.78 723 SER A C 1
ATOM 5727 O O . SER A 1 723 ? 0.937 0.690 30.712 1.00 44.78 723 SER A O 1
ATOM 5729 N N . VAL A 1 724 ? 2.645 1.542 31.884 1.00 45.44 724 VAL A N 1
ATOM 5730 C CA . VAL A 1 724 ? 1.995 1.421 33.209 1.00 45.44 724 VAL A CA 1
ATOM 5731 C C . VAL A 1 724 ? 1.504 2.780 33.737 1.00 45.44 724 VAL A C 1
ATOM 5733 O O . VAL A 1 724 ? 0.675 2.812 34.639 1.00 45.44 724 VAL A O 1
ATOM 5736 N N . SER A 1 725 ? 1.940 3.910 33.167 1.00 42.69 725 SER A N 1
ATOM 5737 C CA . SER A 1 725 ? 1.724 5.245 33.754 1.00 42.69 725 SER A CA 1
ATOM 5738 C C . SER A 1 725 ? 0.588 6.079 33.142 1.00 42.69 725 SER A C 1
ATOM 5740 O O . SER A 1 725 ? 0.307 7.155 33.657 1.00 42.69 725 SER A O 1
ATOM 5742 N N . SER A 1 726 ? -0.090 5.626 32.077 1.00 47.50 726 SER A N 1
ATOM 5743 C CA . SER A 1 726 ? -1.046 6.475 31.329 1.00 47.50 726 SER A CA 1
ATOM 5744 C C . SER A 1 726 ? -2.487 5.966 31.237 1.00 47.50 726 SER A C 1
ATOM 5746 O O . SER A 1 726 ? -3.312 6.579 30.552 1.00 47.50 726 SER A O 1
ATOM 5748 N N . ALA A 1 727 ? -2.853 4.914 31.976 1.00 57.78 727 ALA A N 1
ATOM 5749 C CA . ALA A 1 727 ? -4.247 4.782 32.389 1.00 57.78 727 ALA A CA 1
ATOM 5750 C C . ALA A 1 727 ? -4.478 5.828 33.486 1.00 57.78 727 ALA A C 1
ATOM 5752 O O . ALA A 1 727 ? -4.456 5.481 34.663 1.00 57.78 727 ALA A O 1
ATOM 5753 N N . ASP A 1 728 ? -4.608 7.104 33.088 1.00 68.25 728 ASP A N 1
ATOM 5754 C CA . ASP A 1 728 ? -4.939 8.202 34.000 1.00 68.25 728 ASP A CA 1
ATOM 5755 C C . ASP A 1 728 ? -6.040 7.706 34.928 1.00 68.25 728 ASP A C 1
ATOM 5757 O O . ASP A 1 728 ? -7.109 7.282 34.465 1.00 68.25 728 ASP A O 1
ATOM 5761 N N . GLU A 1 729 ? -5.741 7.675 36.223 1.00 81.19 729 GLU A N 1
ATOM 5762 C CA . GLU A 1 729 ? -6.704 7.208 37.193 1.00 81.19 729 GLU A CA 1
ATOM 5763 C C . GLU A 1 729 ? -7.948 8.086 37.082 1.00 81.19 729 GLU A C 1
ATOM 5765 O O . GLU A 1 729 ? -7.880 9.304 37.222 1.00 81.19 729 GLU A O 1
ATOM 5770 N N . ILE A 1 730 ? -9.089 7.463 36.796 1.00 89.75 730 ILE A N 1
ATOM 5771 C CA . ILE A 1 730 ? -10.339 8.195 36.631 1.00 89.75 730 ILE A CA 1
ATOM 5772 C C . ILE A 1 730 ? -10.859 8.565 38.011 1.00 89.75 730 ILE A C 1
ATOM 5774 O O . ILE A 1 730 ? -11.186 7.687 38.827 1.00 89.75 730 ILE A O 1
ATOM 5778 N N . VAL A 1 731 ? -10.993 9.865 38.248 1.00 91.94 731 VAL A N 1
ATOM 5779 C CA . VAL A 1 731 ? -11.550 10.413 39.480 1.00 91.94 731 VAL A CA 1
ATOM 5780 C C . VAL A 1 731 ? -13.035 10.708 39.274 1.00 91.94 731 VAL A C 1
ATOM 5782 O O . VAL A 1 731 ? -13.439 11.683 38.633 1.00 91.94 731 VAL A O 1
ATOM 5785 N N . LEU A 1 732 ? -13.870 9.833 39.835 1.00 93.44 732 LEU A N 1
ATOM 5786 C CA . LEU A 1 732 ? -15.324 9.973 39.837 1.00 93.44 732 LEU A CA 1
ATOM 5787 C C . LEU A 1 732 ? -15.767 10.870 40.996 1.00 93.44 732 LEU A C 1
ATOM 5789 O O . LEU A 1 732 ? -15.369 10.660 42.141 1.00 93.44 732 LEU A O 1
ATOM 5793 N N . LEU A 1 733 ? -16.641 11.837 40.715 1.00 93.00 733 LEU A N 1
ATOM 5794 C CA . LEU A 1 733 ? -17.296 12.614 41.766 1.00 93.00 733 LEU A CA 1
ATOM 5795 C C . LEU A 1 733 ? -18.246 11.739 42.602 1.00 93.00 733 LEU A C 1
ATOM 5797 O O . LEU A 1 733 ? -18.757 10.734 42.104 1.00 93.00 733 LEU A O 1
ATOM 5801 N N . PRO A 1 734 ? -18.559 12.122 43.853 1.00 91.88 734 PRO A N 1
ATOM 5802 C CA . PRO A 1 734 ? -19.529 11.400 44.665 1.00 91.88 734 PRO A CA 1
ATOM 5803 C C . PRO A 1 734 ? -20.883 11.280 43.958 1.00 91.88 734 PRO A C 1
ATOM 5805 O O . PRO A 1 734 ? -21.462 12.256 43.463 1.00 91.88 734 PRO A O 1
ATOM 5808 N N . ARG A 1 735 ? -21.403 10.053 43.894 1.00 90.38 735 ARG A N 1
ATOM 5809 C CA . ARG A 1 735 ? -22.647 9.756 43.187 1.00 90.38 735 ARG A CA 1
ATOM 5810 C C . ARG A 1 735 ? -23.825 10.515 43.798 1.00 90.38 735 ARG A C 1
ATOM 5812 O O . ARG A 1 735 ? -24.087 10.419 44.991 1.00 90.38 735 ARG A O 1
ATOM 5819 N N . GLY A 1 736 ? -24.588 11.200 42.948 1.00 89.25 736 GLY A N 1
ATOM 5820 C CA . GLY A 1 736 ? -25.790 11.933 43.350 1.00 89.25 736 GLY A CA 1
ATOM 5821 C C . GLY A 1 736 ? -25.526 13.310 43.959 1.00 89.25 736 GLY A C 1
ATOM 5822 O O . GLY A 1 736 ? -26.490 14.038 44.165 1.00 89.25 736 GLY A O 1
ATOM 5823 N N . GLU A 1 737 ? -24.265 13.688 44.192 1.00 93.19 737 GLU A N 1
ATOM 5824 C CA . GLU A 1 737 ? -23.897 15.042 44.627 1.00 93.19 737 GLU A CA 1
ATOM 5825 C C . GLU A 1 737 ? -23.641 15.985 43.455 1.00 93.19 737 GLU A C 1
ATOM 5827 O O . GLU A 1 737 ? -23.750 17.190 43.629 1.00 93.19 737 GLU A O 1
ATOM 5832 N N . PHE A 1 738 ? -23.328 15.468 42.264 1.00 94.94 738 PHE A N 1
ATOM 5833 C CA . PHE A 1 738 ? -23.046 16.275 41.076 1.00 94.94 738 PHE A CA 1
ATOM 5834 C C . PHE A 1 738 ? -23.771 15.736 39.846 1.00 94.94 738 PHE A C 1
ATOM 5836 O O . PHE A 1 738 ? -23.939 14.524 39.686 1.00 94.94 738 PHE A O 1
ATOM 5843 N N . VAL A 1 739 ? -24.181 16.638 38.954 1.00 95.81 739 VAL A N 1
ATOM 5844 C CA . VAL A 1 739 ? -24.899 16.294 37.725 1.00 95.81 739 VAL A CA 1
ATOM 5845 C C . VAL A 1 739 ? -24.466 17.175 36.555 1.00 95.81 739 VAL A C 1
ATOM 5847 O O . VAL A 1 739 ? -24.200 18.368 36.710 1.00 95.81 739 VAL A O 1
ATOM 5850 N N . TYR A 1 740 ? -24.437 16.583 35.362 1.00 96.12 740 TYR A N 1
ATOM 5851 C CA . TYR A 1 740 ? -24.569 17.344 34.124 1.00 96.12 740 TYR A CA 1
ATOM 5852 C C . TYR A 1 740 ? -26.032 17.328 33.708 1.00 96.12 740 TYR A C 1
ATOM 5854 O O . TYR A 1 740 ? -26.602 16.260 33.472 1.00 96.12 740 TYR A O 1
ATOM 5862 N N . GLU A 1 741 ? -26.652 18.502 33.640 1.00 95.00 741 GLU A N 1
ATOM 5863 C CA . GLU A 1 741 ? -27.974 18.625 33.037 1.00 95.00 741 GLU A CA 1
ATOM 5864 C C . GLU A 1 741 ? -27.853 18.486 31.512 1.00 95.00 741 GLU A C 1
ATOM 5866 O O . GLU A 1 741 ? -26.900 19.017 30.934 1.00 95.00 741 GLU A O 1
ATOM 5871 N N . PRO A 1 742 ? -28.797 17.794 30.843 1.00 93.56 742 PRO A N 1
ATOM 5872 C CA . PRO A 1 742 ? -28.815 17.733 29.389 1.00 93.56 742 PRO A CA 1
ATOM 5873 C C . PRO A 1 742 ? -28.809 19.145 28.810 1.00 93.56 742 PRO A C 1
ATOM 5875 O O . PRO A 1 742 ? -29.570 20.011 29.254 1.00 93.56 742 PRO A O 1
ATOM 5878 N N . THR A 1 743 ? -27.958 19.392 27.814 1.00 90.75 743 THR A N 1
ATOM 5879 C CA . THR A 1 743 ? -27.892 20.731 27.220 1.00 90.75 743 THR A CA 1
ATOM 5880 C C . THR A 1 743 ? -29.258 21.133 26.647 1.00 90.75 743 THR A C 1
ATOM 5882 O O . THR A 1 743 ? -29.949 20.295 26.072 1.00 90.75 743 THR A O 1
ATOM 5885 N N . PRO A 1 744 ? -29.661 22.413 26.747 1.00 84.25 744 PRO A N 1
ATOM 5886 C CA . PRO A 1 744 ? -30.973 22.870 26.275 1.00 84.25 744 PRO A CA 1
ATOM 5887 C C . PRO A 1 744 ? -31.113 22.866 24.742 1.00 84.25 744 PRO A C 1
ATOM 5889 O O . PRO A 1 744 ? -32.206 23.075 24.218 1.00 84.25 744 PRO A O 1
ATOM 5892 N N . ASN A 1 745 ? -30.009 22.667 24.016 1.00 85.69 7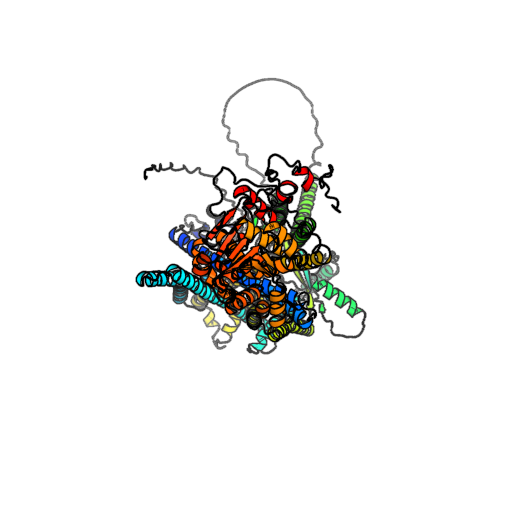45 ASN A N 1
ATOM 5893 C CA . ASN A 1 745 ? -30.014 22.491 22.567 1.00 85.69 745 ASN A CA 1
ATOM 5894 C C . ASN A 1 745 ? -30.494 21.076 22.201 1.00 85.69 745 ASN A C 1
ATOM 5896 O O . ASN A 1 745 ? -30.656 20.229 23.068 1.00 85.69 745 ASN A O 1
ATOM 5900 N N . LEU A 1 746 ? -30.706 20.807 20.908 1.00 81.50 746 LEU A N 1
ATOM 5901 C CA . LEU A 1 746 ? -31.034 19.460 20.426 1.00 81.50 746 LEU A CA 1
ATOM 5902 C C . LEU A 1 746 ? -29.961 18.460 20.909 1.00 81.50 746 LEU A C 1
ATOM 5904 O O . LEU A 1 746 ? -28.817 18.577 20.455 1.00 81.50 746 LEU A O 1
ATOM 5908 N N . PRO A 1 747 ? -30.295 17.516 21.817 1.00 86.44 747 PRO A N 1
ATOM 5909 C CA . PRO A 1 747 ? -29.351 16.497 22.257 1.00 86.44 747 PRO A CA 1
ATOM 5910 C C . PRO A 1 747 ? -29.008 15.576 21.085 1.00 86.44 747 PRO A C 1
ATOM 5912 O O . PRO A 1 747 ? -29.664 15.604 20.036 1.00 86.44 747 PRO A O 1
ATOM 5915 N N . TYR A 1 748 ? -27.990 14.732 21.260 1.00 94.62 748 TYR A N 1
ATOM 5916 C CA . TYR A 1 748 ? -27.703 13.703 20.268 1.00 94.62 748 TYR A CA 1
ATOM 5917 C C . TYR A 1 748 ? -28.951 12.836 20.026 1.00 94.62 748 TYR A C 1
ATOM 5919 O O . TYR A 1 748 ? -29.632 12.480 20.992 1.00 94.62 748 TYR A O 1
ATOM 5927 N N . PRO A 1 749 ? -29.262 12.481 18.762 1.00 93.06 749 PRO A N 1
ATOM 5928 C CA . PRO A 1 749 ? -30.391 11.614 18.428 1.00 93.06 749 PRO A CA 1
ATOM 5929 C C . PRO A 1 749 ? -30.471 10.344 19.282 1.00 93.06 749 PRO A C 1
ATOM 5931 O O . PRO A 1 749 ? -31.569 9.885 19.591 1.00 93.06 749 PRO A O 1
ATOM 5934 N N . THR A 1 750 ? -29.317 9.808 19.690 1.00 94.00 750 THR A N 1
ATOM 5935 C CA . THR A 1 750 ? -29.223 8.640 20.569 1.00 94.00 750 THR A CA 1
ATOM 5936 C C . THR A 1 750 ? -28.436 8.974 21.839 1.00 94.00 750 THR A C 1
ATOM 5938 O O . THR A 1 750 ? -27.211 8.929 21.843 1.00 94.00 750 THR A O 1
ATOM 5941 N N . CYS A 1 751 ? -29.140 9.281 22.932 1.00 94.25 751 CYS A N 1
ATOM 5942 C CA . CYS A 1 751 ? -28.554 9.440 24.276 1.00 94.25 751 CYS A CA 1
ATOM 5943 C C . CYS A 1 751 ? -28.797 8.229 25.195 1.00 94.25 751 CYS A C 1
ATOM 5945 O O . CYS A 1 751 ? -28.092 8.036 26.186 1.00 94.25 751 CYS A O 1
ATOM 5947 N N . ALA A 1 752 ? -29.779 7.395 24.859 1.00 92.31 752 ALA A N 1
ATOM 5948 C CA . ALA A 1 752 ? -30.097 6.162 25.565 1.00 92.31 752 ALA A CA 1
ATOM 5949 C C . ALA A 1 752 ? -30.545 5.096 24.561 1.00 92.31 752 ALA A C 1
ATOM 5951 O O . ALA A 1 752 ? -31.212 5.408 23.570 1.00 92.31 752 ALA A O 1
ATOM 5952 N N . LEU A 1 753 ? -30.201 3.838 24.829 1.00 89.38 753 LEU A N 1
ATOM 5953 C CA . LEU A 1 753 ? -30.594 2.704 23.999 1.00 89.38 753 LEU A CA 1
ATOM 5954 C C . LEU A 1 753 ? -31.829 2.038 24.615 1.00 89.38 753 LEU A C 1
ATOM 5956 O O . LEU A 1 753 ? -31.773 1.445 25.689 1.00 89.38 753 LEU A O 1
ATOM 5960 N N . ALA A 1 754 ? -32.970 2.158 23.928 1.00 80.56 754 ALA A N 1
ATOM 5961 C CA . ALA A 1 754 ? -34.269 1.694 24.432 1.00 80.56 754 ALA A CA 1
ATOM 5962 C C . ALA A 1 754 ? -34.383 0.163 24.546 1.00 80.56 754 ALA A C 1
ATOM 5964 O O . ALA A 1 754 ? -35.229 -0.348 25.277 1.00 80.56 754 ALA A O 1
ATOM 5965 N N . LYS A 1 755 ? -33.558 -0.577 23.801 1.00 75.44 755 LYS A N 1
ATOM 5966 C CA . LYS A 1 755 ? -33.446 -2.033 23.888 1.00 75.44 755 LYS A CA 1
ATOM 5967 C C . LYS A 1 755 ? -32.024 -2.375 24.302 1.00 75.44 755 LYS A C 1
ATOM 5969 O O . LYS A 1 755 ? -31.100 -2.192 23.517 1.00 75.44 755 LYS A O 1
ATOM 5974 N N . GLY A 1 756 ? -31.868 -2.886 25.516 1.00 73.50 756 GLY A N 1
ATOM 5975 C CA . GLY A 1 756 ? -30.587 -3.361 26.005 1.00 73.50 756 GLY A CA 1
ATOM 5976 C C . GLY A 1 756 ? -30.607 -3.776 27.465 1.00 73.50 756 GLY A C 1
ATOM 5977 O O . GLY A 1 756 ? -31.684 -3.978 28.027 1.00 73.50 756 GLY A O 1
ATOM 5978 N N . VAL A 1 757 ? -29.408 -3.912 28.033 1.00 79.12 757 VAL A N 1
ATOM 5979 C CA . VAL A 1 757 ? -29.185 -4.310 29.426 1.00 79.12 757 VAL A CA 1
ATOM 5980 C C . VAL A 1 757 ? -29.821 -3.279 30.354 1.00 79.12 757 VAL A C 1
ATOM 5982 O O . VAL A 1 757 ? -29.324 -2.162 30.504 1.00 79.12 757 VAL A O 1
ATOM 5985 N N . GLN A 1 758 ? -30.953 -3.630 30.959 1.00 81.25 758 GLN A N 1
ATOM 5986 C CA . GLN A 1 758 ? -31.653 -2.719 31.859 1.00 81.25 758 GLN A CA 1
ATOM 5987 C C . GLN A 1 758 ? -30.868 -2.586 33.159 1.00 81.25 758 GLN A C 1
ATOM 5989 O O . GLN A 1 758 ? -30.810 -3.512 33.963 1.00 81.25 758 GLN A O 1
ATOM 5994 N N . VAL A 1 759 ? -30.266 -1.417 33.371 1.00 82.44 759 VAL A N 1
ATOM 5995 C CA . VAL A 1 759 ? -29.653 -1.101 34.659 1.00 82.44 759 VAL A CA 1
ATOM 5996 C C . VAL A 1 759 ? -30.778 -0.849 35.669 1.00 82.44 759 VAL A C 1
ATOM 5998 O O . VAL A 1 759 ? -31.700 -0.088 35.352 1.00 82.44 759 VAL A O 1
ATOM 6001 N N . PRO A 1 760 ? -30.723 -1.426 36.884 1.00 77.69 760 PRO A N 1
ATOM 6002 C CA . PRO A 1 760 ? -31.746 -1.219 37.900 1.00 77.69 760 PRO A CA 1
ATOM 6003 C C . PRO A 1 760 ? -32.072 0.264 38.109 1.00 77.69 760 PRO A C 1
ATOM 6005 O O . PRO A 1 760 ? -31.176 1.104 38.220 1.00 77.69 760 PRO A O 1
ATOM 6008 N N . ASN A 1 761 ? -33.368 0.576 38.191 1.00 75.94 761 ASN A N 1
ATOM 6009 C CA . ASN A 1 761 ? -33.918 1.934 38.314 1.00 75.94 761 ASN A CA 1
ATOM 6010 C C . ASN A 1 761 ? -33.778 2.832 37.068 1.00 75.94 761 ASN A C 1
ATOM 6012 O O . ASN A 1 761 ? -34.033 4.033 37.160 1.00 75.94 761 ASN A O 1
ATOM 6016 N N . SER A 1 762 ? -33.436 2.273 35.903 1.00 78.88 762 SER A N 1
ATOM 6017 C CA . SER A 1 762 ? -33.517 2.968 34.616 1.00 78.88 762 SER A CA 1
ATOM 6018 C C . SER A 1 762 ? -34.289 2.147 33.585 1.00 78.88 762 SER A C 1
ATOM 6020 O O . SER A 1 762 ? -34.091 0.944 33.445 1.00 78.88 762 SER A O 1
ATOM 6022 N N . ASN A 1 763 ? -35.148 2.810 32.808 1.00 71.94 763 ASN A N 1
ATOM 6023 C CA . ASN A 1 763 ? -35.909 2.164 31.732 1.00 71.94 763 ASN A CA 1
ATOM 6024 C C . ASN A 1 763 ? -35.067 1.930 30.461 1.00 71.94 763 ASN A C 1
ATOM 6026 O O . ASN A 1 763 ? -35.532 1.267 29.535 1.00 71.94 763 ASN A O 1
ATOM 6030 N N . ALA A 1 764 ? -33.863 2.504 30.393 1.00 76.50 764 ALA A N 1
ATOM 6031 C CA . ALA A 1 764 ? -32.934 2.379 29.275 1.00 76.50 764 ALA A CA 1
ATOM 6032 C C . ALA A 1 764 ? -31.484 2.513 29.758 1.00 76.50 764 ALA A C 1
ATOM 6034 O O . ALA A 1 764 ? -31.201 3.234 30.718 1.00 76.50 764 ALA A O 1
ATOM 6035 N N . THR A 1 765 ? -30.557 1.852 29.075 1.00 84.75 765 THR A N 1
ATOM 6036 C CA . THR A 1 765 ? -29.120 2.023 29.312 1.00 84.75 765 THR A CA 1
ATOM 6037 C C . THR A 1 765 ? -28.683 3.344 28.689 1.00 84.75 765 THR A C 1
ATOM 6039 O O . THR A 1 765 ? -28.955 3.598 27.508 1.00 84.75 765 THR A O 1
ATOM 6042 N N . ALA A 1 766 ? -28.039 4.211 29.470 1.00 91.88 766 ALA A N 1
ATOM 6043 C CA . ALA A 1 766 ? -27.524 5.465 28.935 1.00 91.88 766 ALA A CA 1
ATOM 6044 C C . ALA A 1 766 ? -26.343 5.171 27.999 1.00 91.88 766 ALA A C 1
ATOM 6046 O O . ALA A 1 766 ? -25.548 4.272 28.269 1.00 91.88 766 ALA A O 1
ATOM 6047 N N . LEU A 1 767 ? -26.170 5.949 26.927 1.00 95.25 767 LEU A N 1
ATOM 6048 C CA . LEU A 1 767 ? -24.989 5.806 26.063 1.00 95.25 767 LEU A CA 1
ATOM 6049 C C . LEU A 1 767 ? -23.683 6.031 26.853 1.00 95.25 767 LEU A C 1
ATOM 6051 O O . LEU A 1 767 ? -22.670 5.387 26.585 1.00 95.25 767 LEU A O 1
ATOM 6055 N N . ALA A 1 768 ? -23.741 6.889 27.878 1.00 96.25 768 ALA A N 1
ATOM 6056 C CA . ALA A 1 768 ? -22.650 7.121 28.818 1.00 96.25 768 ALA A CA 1
ATOM 6057 C C . ALA A 1 768 ? -22.214 5.848 29.566 1.00 96.25 768 ALA A C 1
ATOM 6059 O O . ALA A 1 768 ? -21.037 5.726 29.879 1.00 96.25 768 ALA A O 1
ATOM 6060 N N . ASP A 1 769 ? -23.114 4.887 29.810 1.00 96.50 769 ASP A N 1
ATOM 6061 C CA . ASP A 1 769 ? -22.766 3.639 30.500 1.00 96.50 769 ASP A CA 1
ATOM 6062 C C . ASP A 1 769 ? -21.836 2.771 29.631 1.00 96.50 769 ASP A C 1
ATOM 6064 O O . ASP A 1 769 ? -20.830 2.269 30.122 1.00 96.50 769 ASP A O 1
ATOM 6068 N N . TYR A 1 770 ? -22.096 2.658 28.322 1.00 97.12 770 TYR A N 1
ATOM 6069 C CA . TYR A 1 770 ? -21.201 1.944 27.395 1.00 97.12 770 TYR A CA 1
ATOM 6070 C C . TYR A 1 770 ? -19.880 2.674 27.184 1.00 97.12 770 TYR A C 1
ATOM 6072 O O . TYR A 1 770 ? -18.826 2.041 27.096 1.00 97.12 770 TYR A O 1
ATOM 6080 N N . ALA A 1 771 ? -19.919 4.008 27.120 1.00 97.06 771 ALA A N 1
ATOM 6081 C CA . ALA A 1 771 ? -18.705 4.804 27.024 1.00 97.06 771 ALA A CA 1
ATOM 6082 C C . ALA A 1 771 ? -17.831 4.650 28.275 1.00 97.06 771 ALA A C 1
ATOM 6084 O O . ALA A 1 771 ? -16.630 4.433 28.143 1.00 97.06 771 ALA A O 1
ATOM 6085 N N . PHE A 1 772 ? -18.435 4.659 29.465 1.00 97.31 772 PHE A N 1
ATOM 6086 C CA . PHE A 1 772 ? -17.744 4.390 30.721 1.00 97.31 772 PHE A CA 1
ATOM 6087 C C . PHE A 1 772 ? -17.157 2.979 30.758 1.00 97.31 772 PHE A C 1
ATOM 6089 O O . PHE A 1 772 ? -15.965 2.834 31.002 1.00 97.31 772 PHE A O 1
ATOM 6096 N N . LEU A 1 773 ? -17.935 1.945 30.428 1.00 97.19 773 LEU A N 1
ATOM 6097 C CA . LEU A 1 773 ? -17.420 0.572 30.366 1.00 97.19 773 LEU A CA 1
ATOM 6098 C C . LEU A 1 773 ? -16.250 0.445 29.376 1.00 97.19 773 LEU A C 1
ATOM 6100 O O . LEU A 1 773 ? -15.238 -0.170 29.689 1.00 97.19 773 LEU A O 1
ATOM 6104 N N . SER A 1 774 ? -16.333 1.093 28.213 1.00 96.62 774 SER A N 1
ATOM 6105 C CA . SER A 1 774 ? -15.249 1.084 27.219 1.00 96.62 774 SER A CA 1
ATOM 6106 C C . SER A 1 774 ? -13.972 1.768 27.723 1.00 96.62 774 SER A C 1
ATOM 6108 O O . SER A 1 774 ? -12.874 1.346 27.373 1.00 96.62 774 SER A O 1
ATOM 6110 N N . VAL A 1 775 ? -14.103 2.806 28.556 1.00 94.94 775 VAL A N 1
ATOM 6111 C CA . VAL A 1 775 ? -12.977 3.433 29.265 1.00 94.94 775 VAL A CA 1
ATOM 6112 C C . VAL A 1 775 ? -12.416 2.478 30.328 1.00 94.94 775 VAL A C 1
ATOM 6114 O O . VAL A 1 775 ? -11.202 2.314 30.432 1.00 94.94 775 VAL A O 1
ATOM 6117 N N . MET A 1 776 ? -13.291 1.815 31.087 1.00 95.38 776 MET A N 1
ATOM 6118 C CA . MET A 1 776 ? -12.912 0.878 32.147 1.00 95.38 776 MET A CA 1
ATOM 6119 C C . MET A 1 776 ? -12.124 -0.324 31.631 1.00 95.38 776 MET A C 1
ATOM 6121 O O . MET A 1 776 ? -11.315 -0.864 32.372 1.00 95.38 776 MET A O 1
ATOM 6125 N N . ALA A 1 777 ? -12.282 -0.699 30.359 1.00 94.50 777 ALA A N 1
ATOM 6126 C CA . ALA A 1 777 ? -11.509 -1.764 29.716 1.00 94.50 777 ALA A CA 1
ATOM 6127 C C . ALA A 1 777 ? -9.978 -1.598 29.842 1.00 94.50 777 ALA A C 1
ATOM 6129 O O . ALA A 1 777 ? -9.232 -2.566 29.704 1.00 94.50 777 ALA A O 1
ATOM 6130 N N . TYR A 1 778 ? -9.514 -0.364 30.058 1.00 91.50 778 TYR A N 1
ATOM 6131 C CA . TYR A 1 778 ? -8.106 -0.007 30.228 1.00 91.50 778 TYR A CA 1
ATOM 6132 C C . TYR A 1 778 ? -7.631 -0.037 31.685 1.00 91.50 778 TYR A C 1
ATOM 6134 O O . TYR A 1 778 ? -6.432 0.079 31.929 1.00 91.50 778 TYR A O 1
ATOM 6142 N N . GLN A 1 779 ? -8.548 -0.166 32.644 1.00 91.19 779 GLN A N 1
ATOM 6143 C CA . GLN A 1 779 ? -8.225 -0.195 34.065 1.00 91.19 779 GLN A CA 1
ATOM 6144 C C . GLN A 1 779 ? -7.749 -1.591 34.486 1.00 91.19 779 GLN A C 1
ATOM 6146 O O . GLN A 1 779 ? -8.203 -2.596 33.930 1.00 91.19 779 GLN A O 1
ATOM 6151 N N . PRO A 1 780 ? -6.835 -1.671 35.463 1.00 88.50 780 PRO A N 1
ATOM 6152 C CA . PRO A 1 780 ? -6.369 -2.948 35.973 1.00 88.50 780 PRO A CA 1
ATOM 6153 C C . PRO A 1 780 ? -7.515 -3.700 36.689 1.00 88.50 780 PRO A C 1
ATOM 6155 O O . PRO A 1 780 ? -8.386 -3.064 37.293 1.00 88.50 780 PRO A O 1
ATOM 6158 N N . PRO A 1 781 ? -7.550 -5.048 36.639 1.00 88.94 781 PRO A N 1
ATOM 6159 C CA . PRO A 1 781 ? -8.636 -5.843 37.224 1.00 88.94 781 PRO A CA 1
ATOM 6160 C C . PRO A 1 781 ? -8.887 -5.569 38.714 1.00 88.94 781 PRO A C 1
ATOM 6162 O O . PRO A 1 781 ? -10.014 -5.701 39.185 1.00 88.94 781 PRO A O 1
ATOM 6165 N N . GLU A 1 782 ? -7.855 -5.168 39.459 1.00 90.94 782 GLU A N 1
ATOM 6166 C CA . GLU A 1 782 ? -7.920 -4.910 40.898 1.00 90.94 782 GLU A CA 1
ATOM 6167 C C . GLU A 1 782 ? -8.798 -3.703 41.252 1.00 90.94 782 GLU A C 1
ATOM 6169 O O . GLU A 1 782 ? -9.472 -3.723 42.281 1.00 90.94 782 GLU A O 1
ATOM 6174 N N . THR A 1 783 ? -8.817 -2.666 40.408 1.00 92.38 783 THR A N 1
ATOM 6175 C CA . THR A 1 783 ? -9.608 -1.441 40.634 1.00 92.38 783 THR A CA 1
ATOM 6176 C C . THR A 1 783 ? -10.915 -1.433 39.843 1.00 92.38 783 THR A C 1
ATOM 6178 O O . THR A 1 783 ? -11.796 -0.607 40.095 1.00 92.38 783 THR A O 1
ATOM 6181 N N . PHE A 1 784 ? -11.081 -2.369 38.903 1.00 94.50 784 PHE A N 1
ATOM 6182 C CA . PHE A 1 784 ? -12.220 -2.414 37.991 1.00 94.50 784 PHE A CA 1
ATOM 6183 C C . PHE A 1 784 ? -13.566 -2.481 38.734 1.00 94.50 784 PHE A C 1
ATOM 6185 O O . PHE A 1 784 ? -14.453 -1.662 38.482 1.00 94.50 784 PHE A O 1
ATOM 6192 N N . GLN A 1 785 ? -13.705 -3.399 39.699 1.00 96.88 785 GLN A N 1
ATOM 6193 C CA . GLN A 1 785 ? -14.939 -3.567 40.478 1.00 96.88 785 GLN A CA 1
ATOM 6194 C C . GLN A 1 785 ? -15.261 -2.342 41.348 1.00 96.88 785 GLN A C 1
ATOM 6196 O O . GLN A 1 785 ? -16.419 -1.938 41.432 1.00 96.88 785 GLN A O 1
ATOM 6201 N N . GLU A 1 786 ? -14.251 -1.712 41.954 1.00 95.81 786 GLU A N 1
ATOM 6202 C CA . GLU A 1 786 ? -14.441 -0.509 42.772 1.00 95.81 786 GLU A CA 1
ATOM 6203 C C . GLU A 1 786 ? -15.047 0.632 41.942 1.00 95.81 786 GLU A C 1
ATOM 6205 O O . GLU A 1 786 ? -16.029 1.264 42.340 1.00 95.81 786 GLU A O 1
ATOM 6210 N N . LYS A 1 787 ? -14.512 0.867 40.740 1.00 95.38 787 LYS A N 1
ATOM 6211 C CA . LYS A 1 787 ? -15.022 1.912 39.844 1.00 95.38 787 LYS A CA 1
ATOM 6212 C C . LYS A 1 787 ? -16.411 1.555 39.285 1.00 95.38 787 LYS A C 1
ATOM 6214 O O . LYS A 1 787 ? -17.229 2.460 39.101 1.00 95.38 787 LYS A O 1
ATOM 6219 N N . LEU A 1 788 ? -16.726 0.267 39.078 1.00 96.50 788 LEU A N 1
ATOM 6220 C CA . LEU A 1 788 ? -18.095 -0.175 38.761 1.00 96.50 788 LEU A CA 1
ATOM 6221 C C . LEU A 1 788 ? -19.076 0.169 39.889 1.00 96.50 788 LEU A C 1
ATOM 6223 O O . LEU A 1 788 ? -20.153 0.706 39.614 1.00 96.50 788 LEU A O 1
ATOM 6227 N N . ASP A 1 789 ? -18.702 -0.094 41.142 1.00 96.31 789 ASP A N 1
ATOM 6228 C CA . ASP A 1 789 ? -19.536 0.196 42.310 1.00 96.31 789 ASP A CA 1
ATOM 6229 C C . ASP A 1 789 ? -19.752 1.706 42.495 1.00 96.31 789 ASP A C 1
ATOM 6231 O O . ASP A 1 789 ? -20.857 2.139 42.835 1.00 96.31 789 ASP A O 1
ATOM 6235 N N . LEU A 1 790 ? -18.741 2.528 42.198 1.00 94.81 790 LEU A N 1
ATOM 6236 C CA . LEU A 1 790 ? -18.871 3.989 42.195 1.00 94.81 790 LEU A CA 1
ATOM 6237 C C . LEU A 1 790 ? -19.845 4.480 41.108 1.00 94.81 790 LEU A C 1
ATOM 6239 O O . LEU A 1 790 ? -20.692 5.338 41.376 1.00 94.81 790 LEU A O 1
ATOM 6243 N N . TRP A 1 791 ? -19.774 3.923 39.895 1.00 95.88 791 TRP A N 1
ATOM 6244 C CA . TRP A 1 791 ? -20.602 4.347 38.759 1.00 95.88 791 TRP A CA 1
ATOM 6245 C C . TRP A 1 791 ? -22.051 3.835 38.825 1.00 95.88 791 TRP A C 1
ATOM 6247 O O . TRP A 1 791 ? -23.015 4.609 38.733 1.00 95.88 791 TRP A O 1
ATOM 6257 N N . PHE A 1 792 ? -22.227 2.521 38.984 1.00 94.94 792 PHE A N 1
ATOM 6258 C CA . PHE A 1 792 ? -23.531 1.849 38.953 1.00 94.94 792 PHE A CA 1
ATOM 6259 C C . PHE A 1 792 ? -24.170 1.712 40.333 1.00 94.94 792 PHE A C 1
ATOM 6261 O O . PHE A 1 792 ? -25.403 1.704 40.441 1.00 94.94 792 PHE A O 1
ATOM 6268 N N . GLY A 1 793 ? -23.363 1.715 41.392 1.00 94.88 793 GLY A N 1
ATOM 6269 C CA . GLY A 1 793 ? -23.760 1.456 42.774 1.00 94.88 793 GLY A CA 1
ATOM 6270 C C . GLY A 1 793 ? -23.211 0.125 43.278 1.00 94.88 793 GLY A C 1
ATOM 6271 O O . GLY A 1 793 ? -23.085 -0.799 42.474 1.00 94.88 793 GLY A O 1
ATOM 6272 N N . PRO A 1 794 ? -22.961 -0.002 44.594 1.00 95.19 794 PRO A N 1
ATOM 6273 C CA . PRO A 1 794 ? -22.417 -1.223 45.175 1.00 95.19 794 PRO A CA 1
ATOM 6274 C C . PRO A 1 794 ? -23.241 -2.459 44.809 1.00 95.19 794 PRO A C 1
ATOM 6276 O O . PRO A 1 794 ? -24.442 -2.511 45.096 1.00 95.19 794 PRO A O 1
ATOM 6279 N N . GLY A 1 795 ? -22.598 -3.439 44.171 1.00 93.62 795 GLY A N 1
ATOM 6280 C CA . GLY A 1 795 ? -23.207 -4.719 43.796 1.00 93.62 795 GLY A CA 1
ATOM 6281 C C . GLY A 1 795 ? -24.240 -4.644 42.667 1.00 93.62 795 GLY A C 1
ATOM 6282 O O . GLY A 1 795 ? -24.906 -5.638 42.397 1.00 93.62 795 GLY A O 1
ATOM 6283 N N . VAL A 1 796 ? -24.407 -3.490 42.009 1.00 94.62 796 VAL A N 1
ATOM 6284 C CA . VAL A 1 796 ? -25.326 -3.345 40.864 1.00 94.62 796 VAL A CA 1
ATOM 6285 C C . VAL A 1 796 ? -24.728 -3.939 39.592 1.00 94.62 796 VAL A C 1
ATOM 6287 O O . VAL A 1 796 ? -25.471 -4.492 38.781 1.00 94.62 796 VAL A O 1
ATOM 6290 N N . ALA A 1 797 ? -23.413 -3.808 39.426 1.00 95.81 797 ALA A N 1
ATOM 6291 C CA . ALA A 1 797 ? -22.640 -4.390 38.340 1.00 95.81 797 ALA A CA 1
ATOM 6292 C C . ALA A 1 797 ? -21.470 -5.187 38.929 1.00 95.81 797 ALA A C 1
ATOM 6294 O O . ALA A 1 797 ? -20.848 -4.741 39.894 1.00 95.81 797 ALA A O 1
ATOM 6295 N N . THR A 1 798 ? -21.170 -6.355 38.370 1.00 96.44 798 THR A N 1
ATOM 6296 C CA . THR A 1 798 ? -20.119 -7.249 38.875 1.00 96.44 798 THR A CA 1
ATOM 6297 C C . THR A 1 798 ? -19.226 -7.711 37.733 1.00 96.44 798 THR A C 1
ATOM 6299 O O . THR A 1 798 ? -19.736 -8.152 36.706 1.00 96.44 798 THR A O 1
ATOM 6302 N N . ASP A 1 799 ? -17.907 -7.596 37.897 1.00 96.44 799 ASP A N 1
ATOM 6303 C CA . ASP A 1 799 ? -16.934 -8.188 36.975 1.00 96.44 799 ASP A CA 1
ATOM 6304 C C . ASP A 1 799 ? -16.734 -9.672 37.304 1.00 96.44 799 ASP A C 1
ATOM 6306 O O . ASP A 1 799 ? -16.215 -10.050 38.356 1.00 96.44 799 ASP A O 1
ATOM 6310 N N . GLU A 1 800 ? -17.157 -10.532 36.388 1.00 96.06 800 GLU A N 1
ATOM 6311 C CA . GLU A 1 800 ? -17.110 -11.986 36.510 1.00 96.06 800 GLU A CA 1
ATOM 6312 C C . GLU A 1 800 ? -15.730 -12.529 36.101 1.00 96.06 800 GLU A C 1
ATOM 6314 O O . GLU A 1 800 ? -15.589 -13.343 35.177 1.00 96.06 800 GLU A O 1
ATOM 6319 N N . VAL A 1 801 ? -14.688 -12.073 36.803 1.00 94.75 801 VAL A N 1
ATOM 6320 C CA . VAL A 1 801 ? -13.273 -12.369 36.506 1.00 94.75 801 VAL A CA 1
ATOM 6321 C C . VAL A 1 801 ? -13.010 -13.873 36.404 1.00 94.75 801 VAL A C 1
ATOM 6323 O O . VAL A 1 801 ? -12.247 -14.326 35.551 1.00 94.75 801 VAL A O 1
ATOM 6326 N N . GLU A 1 802 ? -13.670 -14.663 37.248 1.00 95.19 802 GLU A N 1
ATOM 6327 C CA . GLU A 1 802 ? -13.516 -16.117 37.304 1.00 95.19 802 GLU A CA 1
ATOM 6328 C C . GLU A 1 802 ? -14.014 -16.794 36.016 1.00 95.19 802 GLU A C 1
ATOM 6330 O O . GLU A 1 802 ? -13.329 -17.664 35.485 1.00 95.19 802 GLU A O 1
ATOM 6335 N N . ILE A 1 803 ? -15.138 -16.341 35.443 1.00 95.06 803 ILE A N 1
ATOM 6336 C CA . ILE A 1 803 ? -15.684 -16.890 34.188 1.00 95.06 803 ILE A CA 1
ATOM 6337 C C . ILE A 1 803 ? -14.733 -16.605 33.025 1.00 95.06 803 ILE A C 1
ATOM 6339 O O . ILE A 1 803 ? -14.442 -17.491 32.217 1.00 95.06 803 ILE A O 1
ATOM 6343 N N . VAL A 1 804 ? -14.227 -15.370 32.949 1.00 94.25 804 VAL A N 1
ATOM 6344 C CA . VAL A 1 804 ? -13.256 -14.976 31.921 1.00 94.25 804 VAL A CA 1
ATOM 6345 C C . VAL A 1 804 ? -11.979 -15.798 32.074 1.00 94.25 804 VAL A C 1
ATOM 6347 O O . VAL A 1 804 ? -11.509 -16.390 31.103 1.00 94.25 804 VAL A O 1
ATOM 6350 N N . ARG A 1 805 ? -11.433 -15.889 33.291 1.00 93.25 805 ARG A N 1
ATOM 6351 C CA . ARG A 1 805 ? -10.204 -16.638 33.576 1.00 93.25 805 ARG A CA 1
ATOM 6352 C C . ARG A 1 805 ? -10.346 -18.117 33.229 1.00 93.25 805 ARG A C 1
ATOM 6354 O O . ARG A 1 805 ? -9.446 -18.674 32.603 1.00 93.25 805 ARG A O 1
ATOM 6361 N N . ASP A 1 806 ? -11.461 -18.739 33.594 1.00 93.56 806 ASP A N 1
ATOM 6362 C CA . ASP A 1 806 ? -11.719 -20.151 33.318 1.00 93.56 806 ASP A CA 1
ATOM 6363 C C . ASP A 1 806 ? -11.845 -20.408 31.811 1.00 93.56 806 ASP A C 1
ATOM 6365 O O . ASP A 1 806 ? -11.275 -21.376 31.303 1.00 93.56 806 ASP A O 1
ATOM 6369 N N . PHE A 1 807 ? -12.512 -19.517 31.069 1.00 93.56 807 PHE A N 1
ATOM 6370 C CA . PHE A 1 807 ? -12.566 -19.601 29.609 1.00 93.56 807 PHE A CA 1
ATOM 6371 C C . PHE A 1 807 ? -11.171 -19.482 28.980 1.00 93.56 807 PHE A C 1
ATOM 6373 O O . PHE A 1 807 ? -10.797 -20.316 28.152 1.00 93.56 807 PHE A O 1
ATOM 6380 N N . ARG A 1 808 ? -10.368 -18.502 29.415 1.00 90.25 808 ARG A N 1
ATOM 6381 C CA . ARG A 1 808 ? -8.992 -18.315 28.923 1.00 90.25 808 ARG A CA 1
ATOM 6382 C C . ARG A 1 808 ? -8.114 -19.534 29.195 1.00 90.25 808 ARG A C 1
ATOM 6384 O O . ARG A 1 808 ? -7.366 -19.982 28.330 1.00 90.25 808 ARG A O 1
ATOM 6391 N N . GLN A 1 809 ? -8.235 -20.135 30.377 1.00 90.31 809 GLN A N 1
ATOM 6392 C CA . GLN A 1 809 ? -7.513 -21.368 30.701 1.00 90.31 809 GLN A CA 1
ATOM 6393 C C . GLN A 1 809 ? -7.929 -22.541 29.802 1.00 90.31 809 GLN A C 1
ATOM 6395 O O . GLN A 1 809 ? -7.078 -23.347 29.427 1.00 90.31 809 GLN A O 1
ATOM 6400 N N . GLN A 1 810 ? -9.211 -22.634 29.439 1.00 87.19 810 GLN A N 1
ATOM 6401 C CA . GLN A 1 810 ? -9.736 -23.717 28.602 1.00 87.19 810 GLN A CA 1
ATOM 6402 C C . GLN A 1 810 ? -9.366 -23.574 27.124 1.00 87.19 810 GLN A C 1
ATOM 6404 O O . GLN A 1 810 ? -9.064 -24.576 26.477 1.00 87.19 810 GLN A O 1
ATOM 6409 N N . VAL A 1 811 ? -9.410 -22.355 26.585 1.00 82.31 811 VAL A N 1
ATOM 6410 C CA . VAL A 1 811 ? -9.277 -22.109 25.140 1.00 82.31 811 VAL A CA 1
ATOM 6411 C C . VAL A 1 811 ? -7.859 -21.691 24.746 1.00 82.31 811 VAL A C 1
ATOM 6413 O O . VAL A 1 811 ? -7.412 -22.024 23.652 1.00 82.31 811 VAL A O 1
ATOM 6416 N N . GLU A 1 812 ? -7.121 -21.013 25.626 1.00 66.12 812 GLU A N 1
ATOM 6417 C CA . GLU A 1 812 ? -5.943 -20.226 25.225 1.00 66.12 812 GLU A CA 1
ATOM 6418 C C . GLU A 1 812 ? -4.632 -20.717 25.848 1.00 66.12 812 GLU A C 1
ATOM 6420 O O . GLU A 1 812 ? -3.574 -20.126 25.631 1.00 66.12 812 GLU A O 1
ATOM 6425 N N . GLY A 1 813 ? -4.676 -21.754 26.693 1.00 69.81 813 GLY A N 1
ATOM 6426 C CA . GLY A 1 813 ? -3.497 -22.187 27.451 1.00 69.81 813 GLY A CA 1
ATOM 6427 C C . GLY A 1 813 ? -2.903 -21.086 28.349 1.00 69.81 813 GLY A C 1
ATOM 6428 O O . GLY A 1 813 ? -1.760 -21.216 28.781 1.00 69.81 813 GLY A O 1
ATOM 6429 N N . GLY A 1 814 ? -3.670 -20.020 28.626 1.00 65.25 814 GLY A N 1
ATOM 6430 C CA . GLY A 1 814 ? -3.320 -18.916 29.524 1.00 65.25 814 GLY A CA 1
ATOM 6431 C C . GLY A 1 814 ? -2.757 -17.637 28.886 1.00 65.25 814 GLY A C 1
ATOM 6432 O O . GLY A 1 814 ? -2.613 -16.661 29.616 1.00 65.25 814 GLY A O 1
ATOM 6433 N N . ASN A 1 815 ? -2.476 -17.592 27.576 1.00 65.25 815 ASN A N 1
ATOM 6434 C CA . ASN A 1 815 ? -1.863 -16.420 26.924 1.00 65.25 815 ASN A CA 1
ATOM 6435 C C . ASN A 1 815 ? -2.787 -15.796 25.858 1.00 65.25 815 ASN A C 1
ATOM 6437 O O . ASN A 1 815 ? -2.551 -15.950 24.660 1.00 65.25 815 ASN A O 1
ATOM 6441 N N . ALA A 1 816 ? -3.827 -15.072 26.281 1.00 69.38 816 ALA A N 1
ATOM 6442 C CA . ALA A 1 816 ? -4.610 -14.217 25.382 1.00 69.38 816 ALA A CA 1
ATOM 6443 C C . ALA A 1 816 ? -3.860 -12.920 25.065 1.00 69.38 816 ALA A C 1
ATOM 6445 O O . ALA A 1 816 ? -3.380 -12.239 25.972 1.00 69.38 816 ALA A O 1
ATOM 6446 N N . ALA A 1 817 ? -3.841 -12.531 23.790 1.00 73.31 817 ALA A N 1
ATOM 6447 C CA . ALA A 1 817 ? -3.389 -11.204 23.377 1.00 73.31 817 ALA A CA 1
ATOM 6448 C C . ALA A 1 817 ? -4.448 -10.115 23.654 1.00 73.31 817 ALA A C 1
ATOM 6450 O O . ALA A 1 817 ? -4.099 -8.945 23.773 1.00 73.31 817 ALA A O 1
ATOM 6451 N N . VAL A 1 818 ? -5.733 -10.484 23.783 1.00 83.44 818 VAL A N 1
ATOM 6452 C CA . VAL A 1 818 ? -6.838 -9.542 24.038 1.00 83.44 818 VAL A CA 1
ATOM 6453 C C . VAL A 1 818 ? -7.191 -9.493 25.518 1.00 83.44 818 VAL A C 1
ATOM 6455 O O . VAL A 1 818 ? -7.500 -10.519 26.125 1.00 83.44 818 VAL A O 1
ATOM 6458 N N . SER A 1 819 ? -7.267 -8.286 26.081 1.00 88.56 819 SER A N 1
ATOM 6459 C CA . SER A 1 819 ? -7.914 -8.078 27.377 1.00 88.56 819 SER A CA 1
ATOM 6460 C C . SER A 1 819 ? -9.399 -7.760 27.198 1.00 88.56 819 SER A C 1
ATOM 6462 O O . SER A 1 819 ? -9.776 -6.861 26.445 1.00 88.56 819 SER A O 1
ATOM 6464 N N . TYR A 1 820 ? -10.248 -8.501 27.900 1.00 93.69 820 TYR A N 1
ATOM 6465 C CA . TYR A 1 820 ? -11.683 -8.267 27.978 1.00 93.69 820 TYR A CA 1
ATOM 6466 C C . TYR A 1 820 ? -12.231 -8.681 29.348 1.00 93.69 820 TYR A C 1
ATOM 6468 O O . TYR A 1 820 ? -11.671 -9.572 29.991 1.00 93.69 820 TYR A O 1
ATOM 6476 N N . HIS A 1 821 ? -13.327 -8.043 29.755 1.00 96.31 821 HIS A N 1
ATOM 6477 C CA . HIS A 1 821 ? -14.053 -8.270 31.010 1.00 96.31 821 HIS A CA 1
ATOM 6478 C C . HIS A 1 821 ? -15.488 -8.729 30.726 1.00 96.31 821 HIS A C 1
ATOM 6480 O O . HIS A 1 821 ? -16.027 -8.462 29.645 1.00 96.31 821 HIS A O 1
ATOM 6486 N N . TRP A 1 822 ? -16.119 -9.402 31.691 1.00 96.81 822 TRP A N 1
ATOM 6487 C CA . TRP A 1 822 ? -17.521 -9.820 31.609 1.00 96.81 822 TRP A CA 1
ATOM 6488 C C . TRP A 1 822 ? -18.301 -9.196 32.760 1.00 96.81 822 TRP A C 1
ATOM 6490 O O . TRP A 1 822 ? -18.210 -9.654 33.893 1.00 96.81 822 TRP A O 1
ATOM 6500 N N . VAL A 1 823 ? -19.063 -8.141 32.464 1.00 97.00 823 VAL A N 1
ATOM 6501 C CA . VAL A 1 823 ? -19.795 -7.379 33.479 1.00 97.00 823 VAL A CA 1
ATOM 6502 C C . VAL A 1 823 ? -21.256 -7.804 33.498 1.00 97.00 823 VAL A C 1
ATOM 6504 O O . VAL A 1 823 ? -21.981 -7.582 32.527 1.00 97.00 823 VAL A O 1
ATOM 6507 N N . THR A 1 824 ? -21.712 -8.388 34.600 1.00 96.19 824 THR A N 1
ATOM 6508 C CA . THR A 1 824 ? -23.119 -8.751 34.826 1.00 96.19 824 THR A CA 1
ATOM 6509 C C . THR A 1 824 ? -23.825 -7.677 35.651 1.00 96.19 824 THR A C 1
ATOM 6511 O O . THR A 1 824 ? -23.186 -6.918 36.377 1.00 96.19 824 THR A O 1
ATOM 6514 N N . PHE A 1 825 ? -25.149 -7.572 35.520 1.00 93.38 825 PHE A N 1
ATOM 6515 C CA . PHE A 1 825 ? -25.967 -6.616 36.279 1.00 93.38 825 PHE A CA 1
ATOM 6516 C C . PHE A 1 825 ? -26.947 -7.339 37.213 1.00 93.38 825 PHE A C 1
ATOM 6518 O O . PHE A 1 825 ? -27.284 -8.505 36.984 1.00 93.38 825 PHE A O 1
ATOM 6525 N N . LEU A 1 826 ? -27.410 -6.649 38.267 1.00 84.62 826 LEU A N 1
ATOM 6526 C CA . LEU A 1 826 ? -28.398 -7.171 39.224 1.00 84.62 826 LEU A CA 1
ATOM 6527 C C . LEU A 1 826 ? -29.608 -7.786 38.476 1.00 84.62 826 LEU A C 1
ATOM 6529 O O . LEU A 1 826 ? -30.128 -7.161 37.556 1.00 84.62 826 LEU A O 1
ATOM 6533 N N . ASP A 1 827 ? -30.028 -8.994 38.878 1.00 68.38 827 ASP A N 1
ATOM 6534 C CA . ASP A 1 827 ? -30.947 -9.934 38.183 1.00 68.38 827 ASP A CA 1
ATOM 6535 C C . ASP A 1 827 ? -30.324 -10.850 37.095 1.00 68.38 827 ASP A C 1
ATOM 6537 O O . ASP A 1 827 ? -31.063 -11.501 36.352 1.00 68.38 827 ASP A O 1
ATOM 6541 N N . SER A 1 828 ? -28.981 -10.935 37.051 1.00 67.69 828 SER A N 1
ATOM 6542 C CA . SER A 1 828 ? -28.046 -11.930 36.452 1.00 67.69 828 SER A CA 1
ATOM 6543 C C . SER A 1 828 ? -28.255 -12.442 35.021 1.00 67.69 828 SER A C 1
ATOM 6545 O O . SER A 1 828 ? -27.369 -13.085 34.465 1.00 67.69 828 SER A O 1
ATOM 6547 N N . THR A 1 829 ? -29.373 -12.142 34.372 1.00 87.31 829 THR A N 1
ATOM 6548 C CA . THR A 1 829 ? -29.689 -12.605 33.016 1.00 87.31 829 THR A CA 1
ATOM 6549 C C . THR A 1 829 ? -29.214 -11.631 31.938 1.00 87.31 829 THR A C 1
ATOM 6551 O O . THR A 1 829 ? -29.432 -11.896 30.754 1.00 87.31 829 THR A O 1
ATOM 6554 N N . ALA A 1 830 ? -28.576 -10.524 32.322 1.00 91.50 830 ALA A N 1
ATOM 6555 C CA . ALA A 1 830 ? -28.059 -9.507 31.420 1.00 91.50 830 ALA A CA 1
ATOM 6556 C C . ALA A 1 830 ? -26.602 -9.150 31.751 1.00 91.50 830 ALA A C 1
ATOM 6558 O O . ALA A 1 830 ? -26.242 -9.020 32.923 1.00 91.50 830 ALA A O 1
ATOM 6559 N N . GLY A 1 831 ? -25.777 -8.964 30.722 1.00 95.00 831 GLY A N 1
ATOM 6560 C CA . GLY A 1 831 ? -24.380 -8.579 30.888 1.00 95.00 831 GLY A CA 1
ATOM 6561 C C . GLY A 1 831 ? -23.753 -7.989 29.630 1.00 95.00 831 GLY A C 1
ATOM 6562 O O . GLY A 1 831 ? -24.292 -8.089 28.522 1.00 95.00 831 GLY A O 1
ATOM 6563 N N . VAL A 1 832 ? -22.606 -7.346 29.822 1.00 96.69 832 VAL A N 1
ATOM 6564 C CA . VAL A 1 832 ? -21.836 -6.653 28.792 1.00 96.69 832 VAL A CA 1
ATOM 6565 C C . VAL A 1 832 ? -20.402 -7.177 28.798 1.00 96.69 832 VAL A C 1
ATOM 6567 O O . VAL A 1 832 ? -19.705 -7.110 29.809 1.00 96.69 832 VAL A O 1
ATOM 6570 N N . VAL A 1 833 ? -19.951 -7.682 27.653 1.00 97.81 833 VAL A N 1
ATOM 6571 C CA . VAL A 1 833 ? -18.537 -7.965 27.397 1.00 97.81 833 VAL A CA 1
ATOM 6572 C C . VAL A 1 833 ? -17.845 -6.645 27.082 1.00 97.81 833 VAL A C 1
ATOM 6574 O O . VAL A 1 833 ? -18.290 -5.895 26.214 1.00 97.81 833 VAL A O 1
ATOM 6577 N N . VAL A 1 834 ? -16.762 -6.351 27.784 1.00 97.75 834 VAL A N 1
ATOM 6578 C CA . VAL A 1 834 ? -16.024 -5.095 27.647 1.00 97.75 834 VAL A CA 1
ATOM 6579 C C . VAL A 1 834 ? -14.648 -5.406 27.076 1.00 97.75 834 VAL A C 1
ATOM 6581 O O . VAL A 1 834 ? -13.869 -6.094 27.726 1.00 97.75 834 VAL A O 1
ATOM 6584 N N . VAL A 1 835 ? -14.349 -4.929 25.868 1.00 96.38 835 VAL A N 1
ATOM 6585 C CA . VAL A 1 835 ? -13.100 -5.226 25.149 1.00 96.38 835 VAL A CA 1
ATOM 6586 C C . VAL A 1 835 ? -12.154 -4.031 25.210 1.00 96.38 835 VAL A C 1
ATOM 6588 O O . VAL A 1 835 ? -12.521 -2.916 24.823 1.00 96.38 835 VAL A O 1
ATOM 6591 N N . ARG A 1 836 ? -10.920 -4.269 25.661 1.00 93.75 836 ARG A N 1
ATOM 6592 C CA . ARG A 1 836 ? -9.855 -3.262 25.680 1.00 93.75 836 ARG A CA 1
ATOM 6593 C C . ARG A 1 836 ? -9.351 -2.996 24.266 1.00 93.75 836 ARG A C 1
ATOM 6595 O O . ARG A 1 836 ? -9.204 -3.927 23.478 1.00 93.75 836 ARG A O 1
ATOM 6602 N N . GLY A 1 837 ? -9.077 -1.735 23.947 1.00 85.81 837 GLY A N 1
ATOM 6603 C CA . GLY A 1 837 ? -8.361 -1.388 22.724 1.00 85.81 837 GLY A CA 1
ATOM 6604 C C . GLY A 1 837 ? -6.843 -1.364 22.895 1.00 85.81 837 GLY A C 1
ATOM 6605 O O . GLY A 1 837 ? -6.296 -1.871 23.874 1.00 85.81 837 GLY A O 1
ATOM 6606 N N . SER A 1 838 ? -6.172 -0.755 21.922 1.00 81.19 838 SER A N 1
ATOM 6607 C CA . SER A 1 838 ? -4.713 -0.737 21.821 1.00 81.19 838 SER A CA 1
ATOM 6608 C C . SER A 1 838 ? -4.100 0.174 22.875 1.00 81.19 838 SER A C 1
ATOM 6610 O O . SER A 1 838 ? -4.372 1.371 22.926 1.00 81.19 838 SER A O 1
ATOM 6612 N N . THR A 1 839 ? -3.277 -0.420 23.727 1.00 73.88 839 THR A N 1
ATOM 6613 C CA . THR A 1 839 ? -2.402 0.233 24.709 1.00 73.88 839 THR A CA 1
ATOM 6614 C C . THR A 1 839 ? -0.967 0.328 24.212 1.00 73.88 839 THR A C 1
ATOM 6616 O O . THR A 1 839 ? -0.227 1.215 24.620 1.00 73.88 839 THR A O 1
ATOM 6619 N N . THR A 1 840 ? -0.576 -0.571 23.309 1.00 70.50 840 THR A N 1
ATOM 6620 C CA . THR A 1 840 ? 0.762 -0.615 22.729 1.00 70.50 840 THR A CA 1
ATOM 6621 C C . THR A 1 840 ? 0.710 -0.299 21.242 1.00 70.50 840 THR A C 1
ATOM 6623 O O . THR A 1 840 ? -0.220 -0.671 20.526 1.00 70.50 840 THR A O 1
ATOM 6626 N N . SER A 1 841 ? 1.760 0.340 20.738 1.00 65.44 841 SER A N 1
ATOM 6627 C CA . SER A 1 841 ? 1.940 0.575 19.301 1.00 65.44 841 SER A CA 1
ATOM 6628 C C . SER A 1 841 ? 2.000 -0.737 18.480 1.00 65.44 841 SER A C 1
ATOM 6630 O O . SER A 1 841 ? 1.776 -0.725 17.271 1.00 65.44 841 SER A O 1
ATOM 6632 N N . TRP A 1 842 ? 2.254 -1.889 19.118 1.00 67.50 842 TRP A N 1
ATOM 6633 C CA . TRP A 1 842 ? 2.158 -3.206 18.479 1.00 67.50 842 TRP A CA 1
ATOM 6634 C C . TRP A 1 842 ? 0.709 -3.648 18.250 1.00 67.50 842 TRP A C 1
ATOM 6636 O O . TRP A 1 842 ? 0.387 -4.146 17.169 1.00 67.50 842 TRP A O 1
ATOM 6646 N N . GLU A 1 843 ? -0.173 -3.430 19.229 1.00 73.75 843 GLU A N 1
ATOM 6647 C CA . GLU A 1 843 ? -1.611 -3.648 19.044 1.00 73.75 843 GLU A CA 1
ATOM 6648 C C . GLU A 1 843 ? -2.104 -2.770 17.882 1.00 73.75 843 GLU A C 1
ATOM 6650 O O . GLU A 1 843 ? -2.666 -3.303 16.936 1.00 73.75 843 GLU A O 1
ATOM 6655 N N . TRP A 1 844 ? -1.702 -1.493 17.814 1.00 74.50 844 TRP A N 1
ATOM 6656 C CA . TRP A 1 844 ? -1.987 -0.621 16.659 1.00 74.50 844 TRP A CA 1
ATOM 6657 C C . TRP A 1 844 ? -1.525 -1.174 15.308 1.00 74.50 844 TRP A C 1
ATOM 6659 O O . TRP A 1 844 ? -2.213 -1.012 14.299 1.00 74.50 844 TRP A O 1
ATOM 6669 N N . LEU A 1 845 ? -0.348 -1.799 15.249 1.00 71.12 845 LEU A N 1
ATOM 6670 C CA . LEU A 1 845 ? 0.145 -2.394 14.008 1.00 71.12 845 LEU A CA 1
ATOM 6671 C C . LEU A 1 845 ? -0.653 -3.655 13.631 1.00 71.12 845 LEU A C 1
ATOM 6673 O O . LEU A 1 845 ? -0.927 -3.883 12.450 1.00 71.12 845 LEU A O 1
ATOM 6677 N N . THR A 1 846 ? -1.085 -4.425 14.631 1.00 72.94 846 THR A N 1
ATOM 6678 C CA . THR A 1 846 ? -2.014 -5.554 14.464 1.00 72.94 846 THR A CA 1
ATOM 6679 C C . THR A 1 846 ? -3.381 -5.069 13.967 1.00 72.94 846 THR A C 1
ATOM 6681 O O . THR A 1 846 ? -3.983 -5.686 13.090 1.00 72.94 846 THR A O 1
ATOM 6684 N N . ASP A 1 847 ? -3.831 -3.899 14.416 1.00 74.69 847 ASP A N 1
ATOM 6685 C CA . ASP A 1 847 ? -5.074 -3.269 13.957 1.00 74.69 847 ASP A CA 1
ATOM 6686 C C . ASP A 1 847 ? -4.947 -2.810 12.519 1.00 74.69 847 ASP A C 1
ATOM 6688 O O . ASP A 1 847 ? -5.810 -3.072 11.677 1.00 74.69 847 ASP A O 1
ATOM 6692 N N . ALA A 1 848 ? -3.823 -2.158 12.213 1.00 77.06 848 ALA A N 1
ATOM 6693 C CA . ALA A 1 848 ? -3.529 -1.713 10.870 1.00 77.06 848 ALA A CA 1
ATOM 6694 C C . ALA A 1 848 ? -3.650 -2.879 9.890 1.00 77.06 848 ALA A C 1
ATOM 6696 O O . ALA A 1 848 ? -4.162 -2.665 8.809 1.00 77.06 848 ALA A O 1
ATOM 6697 N N . GLN A 1 849 ? -3.300 -4.112 10.252 1.00 84.19 849 GLN A N 1
ATOM 6698 C CA . GLN A 1 849 ? -3.484 -5.266 9.373 1.00 84.19 849 GLN A CA 1
ATOM 6699 C C . GLN A 1 849 ? -4.954 -5.569 9.035 1.00 84.19 849 GLN A C 1
ATOM 6701 O O . GLN A 1 849 ? -5.263 -5.793 7.860 1.00 84.19 849 GLN A O 1
ATOM 6706 N N . LEU A 1 850 ? -5.849 -5.585 10.031 1.00 88.12 850 LEU A N 1
ATOM 6707 C CA . LEU A 1 850 ? -7.265 -5.931 9.834 1.00 88.12 850 LEU A CA 1
ATOM 6708 C C . LEU A 1 850 ? -7.974 -4.919 8.923 1.00 88.12 850 LEU A C 1
ATOM 6710 O O . LEU A 1 850 ? -8.846 -5.291 8.133 1.00 88.12 850 LEU A O 1
ATOM 6714 N N . TRP A 1 851 ? -7.573 -3.647 9.001 1.00 92.69 851 TRP A N 1
ATOM 6715 C CA . TRP A 1 851 ? -8.249 -2.552 8.307 1.00 92.69 851 TRP A CA 1
ATOM 6716 C C . TRP A 1 851 ? -7.416 -1.837 7.230 1.00 92.69 851 TRP A C 1
ATOM 6718 O O . TRP A 1 851 ? -7.982 -1.041 6.479 1.00 92.69 851 TRP A O 1
ATOM 6728 N N . SER A 1 852 ? -6.119 -2.120 7.058 1.00 90.00 852 SER A N 1
ATOM 6729 C CA . SER A 1 852 ? -5.235 -1.423 6.096 1.00 90.00 852 SER A CA 1
ATOM 6730 C C . SER A 1 852 ? -5.753 -1.527 4.678 1.00 90.00 852 SER A C 1
ATOM 6732 O O . SER A 1 852 ? -5.776 -0.541 3.943 1.00 90.00 852 SER A O 1
ATOM 6734 N N . ALA A 1 853 ? -6.194 -2.720 4.285 1.00 90.50 853 ALA A N 1
ATOM 6735 C CA . ALA A 1 853 ? -6.678 -2.956 2.938 1.00 90.50 853 ALA A CA 1
ATOM 6736 C C . ALA A 1 853 ? -7.936 -2.107 2.661 1.00 90.50 853 ALA A C 1
ATOM 6738 O O . ALA A 1 853 ? -8.049 -1.509 1.588 1.00 90.50 853 ALA A O 1
ATOM 6739 N N . ALA A 1 854 ? -8.835 -1.977 3.646 1.00 93.06 854 ALA A N 1
ATOM 6740 C CA . ALA A 1 854 ? -10.002 -1.100 3.568 1.00 93.06 854 ALA A CA 1
ATOM 6741 C C . ALA A 1 854 ? -9.608 0.387 3.570 1.00 93.06 854 ALA A C 1
ATOM 6743 O O . ALA A 1 854 ? -10.036 1.125 2.681 1.00 93.06 854 ALA A O 1
ATOM 6744 N N . GLY A 1 855 ? -8.735 0.814 4.487 1.00 90.94 855 GLY A N 1
ATOM 6745 C CA . GLY A 1 855 ? -8.265 2.199 4.583 1.00 90.94 855 GLY A CA 1
ATOM 6746 C C . GLY A 1 855 ? -7.571 2.683 3.306 1.00 90.94 855 GLY A C 1
ATOM 6747 O O . GLY A 1 855 ? -7.868 3.759 2.789 1.00 90.94 855 GLY A O 1
ATOM 6748 N N . ILE A 1 856 ? -6.706 1.862 2.706 1.00 87.62 856 ILE A N 1
ATOM 6749 C CA . ILE A 1 856 ? -6.025 2.215 1.449 1.00 87.62 856 ILE A CA 1
ATOM 6750 C C . ILE A 1 856 ? -7.005 2.200 0.277 1.00 87.62 856 ILE A C 1
ATOM 6752 O O . ILE A 1 856 ? -6.933 3.073 -0.592 1.00 87.62 856 ILE A O 1
ATOM 6756 N N . ALA A 1 857 ? -7.957 1.262 0.252 1.00 89.44 857 ALA A N 1
ATOM 6757 C CA . ALA A 1 857 ? -9.015 1.273 -0.752 1.00 89.44 857 ALA A CA 1
ATOM 6758 C C . ALA A 1 857 ? -9.855 2.561 -0.676 1.00 89.44 857 ALA A C 1
ATOM 6760 O O . ALA A 1 857 ? -10.189 3.121 -1.722 1.00 89.44 857 ALA A O 1
ATOM 6761 N N . GLN A 1 858 ? -10.129 3.086 0.523 1.00 91.88 858 GLN A N 1
ATOM 6762 C CA . GLN A 1 858 ? -10.792 4.382 0.698 1.00 91.88 858 GLN A CA 1
ATOM 6763 C C . GLN A 1 858 ? -9.928 5.553 0.216 1.00 91.88 858 GLN A C 1
ATOM 6765 O O . GLN A 1 858 ? -10.457 6.444 -0.446 1.00 91.88 858 GLN A O 1
ATOM 6770 N N . ILE A 1 859 ? -8.614 5.543 0.471 1.00 86.00 859 ILE A N 1
ATOM 6771 C CA . ILE A 1 859 ? -7.694 6.566 -0.062 1.00 86.00 859 ILE A CA 1
ATOM 6772 C C . ILE A 1 859 ? -7.730 6.562 -1.594 1.00 86.00 859 ILE A C 1
ATOM 6774 O O . ILE A 1 859 ? -7.882 7.611 -2.218 1.00 86.00 859 ILE A O 1
ATOM 6778 N N . ILE A 1 860 ? -7.658 5.386 -2.223 1.00 84.00 860 ILE A N 1
ATOM 6779 C CA . ILE A 1 860 ? -7.739 5.263 -3.686 1.00 84.00 860 ILE A CA 1
ATOM 6780 C C . ILE A 1 860 ? -9.098 5.736 -4.199 1.00 84.00 860 ILE A C 1
ATOM 6782 O O . ILE A 1 860 ? -9.155 6.454 -5.197 1.00 84.00 860 ILE A O 1
ATOM 6786 N N . ARG A 1 861 ? -10.184 5.382 -3.503 1.00 89.94 861 ARG A N 1
ATOM 6787 C CA . ARG A 1 861 ? -11.535 5.861 -3.806 1.00 89.94 861 ARG A CA 1
ATOM 6788 C C . ARG A 1 861 ? -11.611 7.390 -3.756 1.00 89.94 861 ARG A C 1
ATOM 6790 O O . ARG A 1 861 ? -12.196 7.980 -4.656 1.00 89.94 861 ARG A O 1
ATOM 6797 N N . ALA A 1 862 ? -10.988 8.023 -2.765 1.00 87.69 862 ALA A N 1
ATOM 6798 C CA . ALA A 1 862 ? -10.975 9.477 -2.611 1.00 87.69 862 ALA A CA 1
ATOM 6799 C C . ALA A 1 862 ? -10.111 10.190 -3.669 1.00 87.69 862 ALA A C 1
ATOM 6801 O O . ALA A 1 862 ? -10.457 11.283 -4.111 1.00 87.69 862 ALA A O 1
ATOM 6802 N N . LEU A 1 863 ? -9.003 9.577 -4.101 1.00 79.44 863 LEU A N 1
ATOM 6803 C CA . LEU A 1 863 ? -8.123 10.123 -5.145 1.00 79.44 863 LEU A CA 1
ATOM 6804 C C . LEU A 1 863 ? -8.713 9.999 -6.558 1.00 79.44 863 LEU A C 1
ATOM 6806 O O . LEU A 1 863 ? -8.293 10.709 -7.474 1.00 79.44 863 LEU A O 1
ATOM 6810 N N . LEU A 1 864 ? -9.659 9.081 -6.753 1.00 80.19 864 LEU A N 1
ATOM 6811 C CA . LEU A 1 864 ? -10.242 8.790 -8.052 1.00 80.19 864 LEU A CA 1
ATOM 6812 C C . LEU A 1 864 ? -11.439 9.689 -8.367 1.00 80.19 864 LEU A C 1
ATOM 6814 O O . LEU A 1 864 ? -12.405 9.719 -7.599 1.00 80.19 864 LEU A O 1
ATOM 6818 N N . PRO A 1 865 ? -11.474 10.333 -9.550 1.00 79.31 865 PRO A N 1
ATOM 6819 C CA . PRO A 1 865 ? -12.713 10.921 -10.026 1.00 79.31 865 PRO A CA 1
ATOM 6820 C C . PRO A 1 865 ? -13.744 9.800 -10.184 1.00 79.31 865 PRO A C 1
ATOM 6822 O O . PRO A 1 865 ? -13.494 8.812 -10.874 1.00 79.31 865 PRO A O 1
ATOM 6825 N N . LEU A 1 866 ? -14.902 9.962 -9.537 1.00 87.44 866 LEU A N 1
ATOM 6826 C CA . LEU A 1 866 ? -15.965 8.952 -9.484 1.00 87.44 866 LEU A CA 1
ATOM 6827 C C . LEU A 1 866 ? -15.568 7.655 -8.750 1.00 87.44 866 LEU A C 1
ATOM 6829 O O . LEU A 1 866 ? -16.141 6.604 -9.033 1.00 87.44 866 LEU A O 1
ATOM 6833 N N . GLY A 1 867 ? -14.627 7.703 -7.800 1.00 86.69 867 GLY A N 1
ATOM 6834 C CA . GLY A 1 867 ? -14.200 6.519 -7.044 1.00 86.69 867 GLY A CA 1
ATOM 6835 C C . GLY A 1 867 ? -15.347 5.757 -6.369 1.00 86.69 867 GLY A C 1
ATOM 6836 O O . GLY A 1 867 ? -15.319 4.527 -6.331 1.00 86.69 867 GLY A O 1
ATOM 6837 N N . GLU A 1 868 ? -16.400 6.458 -5.931 1.00 92.19 868 GLU A N 1
ATOM 6838 C CA . GLU A 1 868 ? -17.609 5.860 -5.336 1.00 92.19 868 GLU A CA 1
ATOM 6839 C C . GLU A 1 868 ? -18.322 4.847 -6.242 1.00 92.19 868 GLU A C 1
ATOM 6841 O O . GLU A 1 868 ? -19.015 3.954 -5.752 1.00 92.19 868 GLU A O 1
ATOM 6846 N N . LEU A 1 869 ? -18.124 4.928 -7.565 1.00 91.56 869 LEU A N 1
ATOM 6847 C CA . LEU A 1 869 ? -18.645 3.928 -8.496 1.00 91.56 869 LEU A CA 1
ATOM 6848 C C . LEU A 1 869 ? -18.138 2.526 -8.142 1.00 91.56 869 LEU A C 1
ATOM 6850 O O . LEU A 1 869 ? -18.891 1.566 -8.284 1.00 91.56 869 LEU A O 1
ATOM 6854 N N . PHE A 1 870 ? -16.907 2.399 -7.641 1.00 91.25 870 PHE A N 1
ATOM 6855 C CA . PHE A 1 870 ? -16.264 1.115 -7.370 1.00 91.25 870 PHE A CA 1
ATOM 6856 C C . PHE A 1 870 ? -16.553 0.542 -5.974 1.00 91.25 870 PHE A C 1
ATOM 6858 O O . PHE A 1 870 ? -16.280 -0.638 -5.740 1.00 91.25 870 PHE A O 1
ATOM 6865 N N . THR A 1 871 ? -17.158 1.309 -5.061 1.00 93.19 871 THR A N 1
ATOM 6866 C CA . THR A 1 871 ? -17.479 0.883 -3.682 1.00 93.19 871 THR A CA 1
ATOM 6867 C C . THR A 1 871 ? -18.163 -0.497 -3.596 1.00 93.19 871 THR A C 1
ATOM 6869 O O . THR A 1 871 ? -17.780 -1.310 -2.751 1.00 93.19 871 THR A O 1
ATOM 6872 N N . PRO A 1 872 ? -19.105 -0.865 -4.490 1.00 94.50 872 PRO A N 1
ATOM 6873 C CA . PRO A 1 872 ? -19.808 -2.151 -4.412 1.00 94.50 872 PRO A CA 1
ATOM 6874 C C . PRO A 1 872 ? -18.945 -3.400 -4.646 1.00 94.50 872 PRO A C 1
ATOM 6876 O O . PRO A 1 872 ? -19.376 -4.493 -4.260 1.00 94.50 872 PRO A O 1
ATOM 6879 N N . ILE A 1 873 ? -17.762 -3.255 -5.263 1.00 94.69 873 ILE A N 1
ATOM 6880 C CA . ILE A 1 873 ? -16.828 -4.365 -5.520 1.00 94.69 873 ILE A CA 1
ATOM 6881 C C . ILE A 1 873 ? -15.646 -4.424 -4.554 1.00 94.69 873 ILE A C 1
ATOM 6883 O O . ILE A 1 873 ? -15.027 -5.483 -4.444 1.00 94.69 873 ILE A O 1
ATOM 6887 N N . ILE A 1 874 ? -15.351 -3.332 -3.838 1.00 94.94 874 ILE A N 1
ATOM 6888 C CA . ILE A 1 874 ? -14.233 -3.270 -2.885 1.00 94.94 874 ILE A CA 1
ATOM 6889 C C . ILE A 1 874 ? -14.270 -4.452 -1.896 1.00 94.94 874 ILE A C 1
ATOM 6891 O O . ILE A 1 874 ? -13.270 -5.155 -1.823 1.00 94.94 874 ILE A O 1
ATOM 6895 N N . PRO A 1 875 ? -15.390 -4.805 -1.230 1.00 95.94 875 PRO A N 1
ATOM 6896 C CA . PRO A 1 875 ? -15.405 -5.914 -0.265 1.00 95.94 875 PRO A CA 1
ATOM 6897 C C . PRO A 1 875 ? -14.983 -7.275 -0.842 1.00 95.94 875 PRO A C 1
ATOM 6899 O O . PRO A 1 875 ? -14.413 -8.116 -0.156 1.00 95.94 875 PRO A O 1
ATOM 6902 N N . GLN A 1 876 ? -15.301 -7.538 -2.110 1.00 95.56 876 GLN A N 1
ATOM 6903 C CA . GLN A 1 876 ? -14.950 -8.779 -2.804 1.00 95.56 876 GLN A CA 1
ATOM 6904 C C . GLN A 1 876 ? -13.481 -8.766 -3.209 1.00 95.56 876 GLN A C 1
ATOM 6906 O O . GLN A 1 876 ? -12.827 -9.804 -3.156 1.00 95.56 876 GLN A O 1
ATOM 6911 N N . LEU A 1 877 ? -12.980 -7.595 -3.599 1.00 93.06 877 LEU A N 1
ATOM 6912 C CA . LEU A 1 877 ? -11.575 -7.390 -3.891 1.00 93.06 877 LEU A CA 1
ATOM 6913 C C . LEU A 1 877 ? -10.720 -7.553 -2.627 1.00 93.06 877 LEU A C 1
ATOM 6915 O O . LEU A 1 877 ? -9.752 -8.304 -2.665 1.00 93.06 877 LEU A O 1
ATOM 6919 N N . LEU A 1 878 ? -11.125 -6.953 -1.501 1.00 93.62 878 LEU A N 1
ATOM 6920 C CA . LEU A 1 878 ? -10.466 -7.110 -0.198 1.00 93.62 878 LEU A CA 1
ATOM 6921 C C . LEU A 1 878 ? -10.445 -8.574 0.254 1.00 93.62 878 LEU A C 1
ATOM 6923 O O . LEU A 1 878 ? -9.391 -9.067 0.638 1.00 93.62 878 LEU A O 1
ATOM 6927 N N . LYS A 1 879 ? -11.558 -9.305 0.092 1.00 94.06 879 LYS A N 1
ATOM 6928 C CA . LYS A 1 879 ? -11.595 -10.763 0.311 1.00 94.06 879 LYS A CA 1
ATOM 6929 C C . LYS A 1 879 ? -10.595 -11.524 -0.574 1.00 94.06 879 LYS A C 1
ATOM 6931 O O . LYS A 1 879 ? -10.056 -12.548 -0.174 1.00 94.06 879 LYS A O 1
ATOM 6936 N N . GLY A 1 880 ? -10.363 -11.056 -1.799 1.00 91.19 880 GLY A N 1
ATOM 6937 C CA . GLY A 1 880 ? -9.333 -11.621 -2.671 1.00 91.19 880 GLY A CA 1
ATOM 6938 C C . GLY A 1 880 ? -7.919 -11.372 -2.142 1.00 91.19 880 GLY A C 1
ATOM 6939 O O . GLY A 1 880 ? -7.072 -12.253 -2.251 1.00 91.19 880 GLY A O 1
ATOM 6940 N N . VAL A 1 881 ? -7.672 -10.201 -1.544 1.00 90.44 881 VAL A N 1
ATOM 6941 C CA . VAL A 1 881 ? -6.380 -9.871 -0.922 1.00 90.44 881 VAL A CA 1
ATOM 6942 C C . VAL A 1 881 ? -6.144 -10.696 0.342 1.00 90.44 881 VAL A C 1
ATOM 6944 O O . VAL A 1 881 ? -5.037 -11.198 0.520 1.00 90.44 881 VAL A O 1
ATOM 6947 N N . SER A 1 882 ? -7.174 -10.908 1.169 1.00 89.44 882 SER A N 1
ATOM 6948 C CA . SER A 1 882 ? -7.059 -11.721 2.389 1.00 89.44 882 SER A CA 1
ATOM 6949 C C . SER A 1 882 ? -6.779 -13.201 2.105 1.00 89.44 882 SER A C 1
ATOM 6951 O O . SER A 1 882 ? -6.320 -13.916 2.977 1.00 89.44 882 SER A O 1
ATOM 6953 N N . PHE A 1 883 ? -6.949 -13.685 0.868 1.00 88.31 883 PHE A N 1
ATOM 6954 C CA . PHE A 1 883 ? -6.488 -15.032 0.498 1.00 88.31 883 PHE A CA 1
ATOM 6955 C C . PHE A 1 883 ? -4.953 -15.171 0.515 1.00 88.31 883 PHE A C 1
ATOM 6957 O O . PHE A 1 883 ? -4.432 -16.281 0.587 1.00 88.31 883 PHE A O 1
ATOM 6964 N N . ILE A 1 884 ? -4.225 -14.054 0.408 1.00 85.75 884 ILE A N 1
ATOM 6965 C CA . ILE A 1 884 ? -2.759 -14.023 0.501 1.00 85.75 884 ILE A CA 1
ATOM 6966 C C . ILE A 1 884 ? -2.309 -13.914 1.970 1.00 85.75 884 ILE A C 1
ATOM 6968 O O . ILE A 1 884 ? -1.123 -14.052 2.252 1.00 85.75 884 ILE A O 1
ATOM 6972 N N . GLU A 1 885 ? -3.233 -13.674 2.901 1.00 84.12 885 GLU A N 1
ATOM 6973 C CA . GLU A 1 885 ? -2.942 -13.575 4.329 1.00 84.12 885 GLU A CA 1
ATOM 6974 C C . GLU A 1 885 ? -2.385 -14.898 4.872 1.00 84.12 885 GLU A C 1
ATOM 6976 O O . GLU A 1 885 ? -2.782 -15.987 4.446 1.00 84.12 885 GLU A O 1
ATOM 6981 N N . SER A 1 886 ? -1.404 -14.804 5.773 1.00 76.94 886 SER A N 1
ATOM 6982 C CA . SER A 1 886 ? -0.774 -15.985 6.359 1.00 76.94 886 SER A CA 1
ATOM 6983 C C . SER A 1 886 ? -1.713 -16.658 7.357 1.00 76.94 886 SER A C 1
ATOM 6985 O O . SER A 1 886 ? -2.436 -15.997 8.093 1.00 76.94 886 SER A O 1
ATOM 6987 N N . SER A 1 887 ? -1.657 -17.986 7.456 1.00 75.62 887 SER A N 1
ATOM 6988 C CA . SER A 1 887 ? -2.397 -18.710 8.496 1.00 75.62 887 SER A CA 1
ATOM 6989 C C . SER A 1 887 ? -1.899 -18.401 9.912 1.00 75.62 887 SER A C 1
ATOM 6991 O O . SER A 1 887 ? -2.604 -18.672 10.869 1.00 75.62 887 SER A O 1
ATOM 6993 N N . ASN A 1 888 ? -0.687 -17.857 10.073 1.00 71.50 888 ASN A N 1
ATOM 6994 C CA . ASN A 1 888 ? -0.210 -17.439 11.395 1.00 71.50 888 ASN A CA 1
ATOM 6995 C C . ASN A 1 888 ? -0.956 -16.190 11.869 1.00 71.50 888 ASN A C 1
ATOM 6997 O O . ASN A 1 888 ? -1.174 -16.017 13.060 1.00 71.50 888 ASN A O 1
ATOM 7001 N N . LEU A 1 889 ? -1.368 -15.325 10.940 1.00 69.12 889 LEU A N 1
ATOM 7002 C CA . LEU A 1 889 ? -2.164 -14.144 11.253 1.00 69.12 889 LEU A CA 1
ATOM 7003 C C . LEU A 1 889 ? -3.580 -14.515 11.712 1.00 69.12 889 LEU A C 1
ATOM 7005 O O . LEU A 1 889 ? -4.156 -13.811 12.538 1.00 69.12 889 LEU A O 1
ATOM 7009 N N . ASP A 1 890 ? -4.101 -15.656 11.252 1.00 70.50 890 ASP A N 1
ATOM 7010 C CA . ASP A 1 890 ? -5.367 -16.212 11.732 1.00 70.50 890 ASP A CA 1
ATOM 7011 C C . ASP A 1 890 ? -5.344 -16.551 13.231 1.00 70.50 890 ASP A C 1
ATOM 7013 O O . ASP A 1 890 ? -6.404 -16.473 13.860 1.00 70.50 890 ASP A O 1
ATOM 7017 N N . ASP A 1 891 ? -4.174 -16.889 13.788 1.00 68.81 891 ASP A N 1
ATOM 7018 C CA . ASP A 1 891 ? -3.985 -17.193 15.214 1.00 68.81 891 ASP A CA 1
ATOM 7019 C C . ASP A 1 891 ? -3.919 -15.916 16.073 1.00 68.81 891 ASP A C 1
ATOM 7021 O O . ASP A 1 891 ? -4.278 -15.935 17.251 1.00 68.81 891 ASP A O 1
ATOM 7025 N N . VAL A 1 892 ? -3.508 -14.787 15.482 1.00 70.62 892 VAL A N 1
ATOM 7026 C CA . VAL A 1 892 ? -3.402 -13.473 16.154 1.00 70.62 892 VAL A CA 1
ATOM 7027 C C . VAL A 1 892 ? -4.664 -12.620 15.939 1.00 70.62 892 VAL A C 1
ATOM 7029 O O . VAL A 1 892 ? -4.758 -11.488 16.410 1.00 70.62 892 VAL A O 1
ATOM 7032 N N . ALA A 1 893 ? -5.676 -13.157 15.253 1.00 80.06 893 ALA A N 1
ATOM 7033 C CA . ALA A 1 893 ? -6.940 -12.479 14.995 1.00 80.06 893 ALA A CA 1
ATOM 7034 C C . ALA A 1 893 ? -7.771 -12.320 16.284 1.00 80.06 893 ALA A C 1
ATOM 7036 O O . ALA A 1 893 ? -8.629 -13.142 16.614 1.00 80.06 893 ALA A O 1
ATOM 7037 N N . LEU A 1 894 ? -7.539 -11.210 16.985 1.00 86.69 894 LEU A N 1
ATOM 7038 C CA . LEU A 1 894 ? -8.124 -10.840 18.279 1.00 86.69 894 LEU A CA 1
ATOM 7039 C C . LEU A 1 894 ? -9.655 -11.017 18.355 1.00 86.69 894 LEU A C 1
ATOM 7041 O O . LEU A 1 894 ? -10.187 -11.472 19.366 1.00 86.69 894 LEU A O 1
ATOM 7045 N N . TYR A 1 895 ? -10.372 -10.738 17.262 1.00 91.88 895 TYR A N 1
ATOM 7046 C CA . TYR A 1 895 ? -11.833 -10.859 17.217 1.00 91.88 895 TYR A CA 1
ATOM 7047 C C . TYR A 1 895 ? -12.350 -12.303 17.313 1.00 91.88 895 TYR A C 1
ATOM 7049 O O . TYR A 1 895 ? -13.492 -12.518 17.725 1.00 91.88 895 TYR A O 1
ATOM 7057 N N . LYS A 1 896 ? -11.546 -13.310 16.942 1.00 92.19 896 LYS A N 1
ATOM 7058 C CA . LYS A 1 896 ? -11.959 -14.719 17.031 1.00 92.19 896 LYS A CA 1
ATOM 7059 C C . LYS A 1 896 ? -12.088 -15.157 18.487 1.00 92.19 896 LYS A C 1
ATOM 7061 O O . LYS A 1 896 ? -13.021 -15.884 18.819 1.00 92.19 896 LYS A O 1
ATOM 7066 N N . GLN A 1 897 ? -11.202 -14.664 19.355 1.00 90.75 897 GLN A N 1
ATOM 7067 C CA . GLN A 1 897 ? -11.219 -14.958 20.792 1.00 90.75 897 GLN A CA 1
ATOM 7068 C C . GLN A 1 897 ? -12.474 -14.381 21.454 1.00 90.75 897 GLN A C 1
ATOM 7070 O O . GLN A 1 897 ? -13.238 -15.110 22.087 1.00 90.75 897 GLN A O 1
ATOM 7075 N N . THR A 1 898 ? -12.757 -13.096 21.228 1.00 94.56 898 THR A N 1
ATOM 7076 C CA . THR A 1 898 ? -13.960 -12.441 21.769 1.00 94.56 898 THR A CA 1
ATOM 7077 C C . THR A 1 898 ? -15.246 -13.054 21.215 1.00 94.56 898 THR A C 1
ATOM 7079 O O . THR A 1 898 ? -16.215 -13.228 21.954 1.00 94.56 898 THR A O 1
ATOM 7082 N N . THR A 1 899 ? -15.249 -13.460 19.943 1.00 96.19 899 THR A N 1
ATOM 7083 C CA . THR A 1 899 ? -16.372 -14.172 19.312 1.00 96.19 899 THR A CA 1
ATOM 7084 C C . THR A 1 899 ? -16.618 -15.534 19.945 1.00 96.19 899 THR A C 1
ATOM 7086 O O . THR A 1 899 ? -17.757 -15.837 20.303 1.00 96.19 899 THR A O 1
ATOM 7089 N N . ALA A 1 900 ? -15.570 -16.333 20.152 1.00 94.81 900 ALA A N 1
ATOM 7090 C CA . ALA A 1 900 ? -15.683 -17.623 20.826 1.00 94.81 900 ALA A CA 1
ATOM 7091 C C . ALA A 1 900 ? -16.179 -17.466 22.274 1.00 94.81 900 ALA A C 1
ATOM 7093 O O . ALA A 1 900 ? -17.035 -18.233 22.722 1.00 94.81 900 ALA A O 1
ATOM 7094 N N . PHE A 1 901 ? -15.703 -16.440 22.987 1.00 96.12 901 PHE A N 1
ATOM 7095 C CA . PHE A 1 901 ? -16.154 -16.150 24.346 1.00 96.12 901 PHE A CA 1
ATOM 7096 C C . PHE A 1 901 ? -17.643 -15.801 24.389 1.00 96.12 901 PHE A C 1
ATOM 7098 O O . PHE A 1 901 ? -18.401 -16.435 25.124 1.00 96.12 901 PHE A O 1
ATOM 7105 N N . VAL A 1 902 ? -18.099 -14.872 23.545 1.00 97.31 902 VAL A N 1
ATOM 7106 C CA . VAL A 1 902 ? -19.522 -14.507 23.450 1.00 97.31 902 VAL A CA 1
ATOM 7107 C C . VAL A 1 902 ? -20.390 -15.713 23.088 1.00 97.31 902 VAL A C 1
ATOM 7109 O O . VAL A 1 902 ? -21.439 -15.919 23.699 1.00 97.31 902 VAL A O 1
ATOM 7112 N N . GLN A 1 903 ? -19.948 -16.549 22.146 1.00 97.31 903 GLN A N 1
ATOM 7113 C CA . GLN A 1 903 ? -20.663 -17.776 21.790 1.00 97.31 903 GLN A CA 1
ATOM 7114 C C . GLN A 1 903 ? -20.750 -18.749 22.970 1.00 97.31 903 GLN A C 1
ATOM 7116 O O . GLN A 1 903 ? -21.790 -19.381 23.155 1.00 97.31 903 GLN A O 1
ATOM 7121 N N . SER A 1 904 ? -19.706 -18.849 23.799 1.00 96.75 904 SER A N 1
ATOM 7122 C CA . SER A 1 904 ? -19.735 -19.678 25.011 1.00 96.75 904 SER A CA 1
ATOM 7123 C C . SER A 1 904 ? -20.754 -19.165 26.035 1.00 96.75 904 SER A C 1
ATOM 7125 O O . SER A 1 904 ? -21.506 -19.956 26.610 1.00 96.75 904 SER A O 1
ATOM 7127 N N . LEU A 1 905 ? -20.866 -17.839 26.187 1.00 96.81 905 LEU A N 1
ATOM 7128 C CA . LEU A 1 905 ? -21.871 -17.207 27.042 1.00 96.81 905 LEU A CA 1
ATOM 7129 C C . LEU A 1 905 ? -23.288 -17.464 26.511 1.00 96.81 905 LEU A C 1
ATOM 7131 O O . LEU A 1 905 ? -24.159 -17.862 27.285 1.00 96.81 905 LEU A O 1
ATOM 7135 N N . GLN A 1 906 ? -23.513 -17.323 25.198 1.00 96.94 906 GLN A N 1
ATOM 7136 C CA . GLN A 1 906 ? -24.795 -17.650 24.555 1.00 96.94 906 GLN A CA 1
ATOM 7137 C C . GLN A 1 906 ? -25.154 -19.135 24.727 1.00 96.94 906 GLN A C 1
ATOM 7139 O O . GLN A 1 906 ? -26.292 -19.466 25.063 1.00 96.94 906 GLN A O 1
ATOM 7144 N N . ALA A 1 907 ? -24.182 -20.033 24.539 1.00 97.00 907 ALA A N 1
ATOM 7145 C CA . ALA A 1 907 ? -24.371 -21.478 24.644 1.00 97.00 907 ALA A CA 1
ATOM 7146 C C . ALA A 1 907 ? -24.677 -21.942 26.074 1.00 97.00 907 ALA A C 1
ATOM 7148 O O . ALA A 1 907 ? -25.366 -22.947 26.250 1.00 97.00 907 ALA A O 1
ATOM 7149 N N . SER A 1 908 ? -24.210 -21.208 27.091 1.00 95.62 908 SER A N 1
ATOM 7150 C CA . SER A 1 908 ? -24.532 -21.504 28.492 1.00 95.62 908 SER A CA 1
ATOM 7151 C C . SER A 1 908 ? -26.035 -21.425 28.787 1.00 95.62 908 SER A C 1
ATOM 7153 O O . SER A 1 908 ? -26.513 -22.092 29.701 1.00 95.62 908 SER A O 1
ATOM 7155 N N . GLY A 1 909 ? -26.783 -20.607 28.033 1.00 94.31 909 GLY A N 1
ATOM 7156 C CA . GLY A 1 909 ? -28.210 -20.357 28.251 1.00 94.31 909 GLY A CA 1
ATOM 7157 C C . GLY A 1 909 ? -28.539 -19.602 29.546 1.00 94.31 909 GLY A C 1
ATOM 7158 O O . GLY A 1 909 ? -29.713 -19.352 29.812 1.00 94.31 909 GLY A O 1
ATOM 7159 N N . ASN A 1 910 ? -27.532 -19.216 30.337 1.00 94.12 910 ASN A N 1
ATOM 7160 C CA . ASN A 1 910 ? -27.715 -18.530 31.618 1.00 94.12 910 ASN A CA 1
ATOM 7161 C C . ASN A 1 910 ? -28.031 -17.036 31.452 1.00 94.12 910 ASN A C 1
ATOM 7163 O O . ASN A 1 910 ? -28.569 -16.410 32.364 1.00 94.12 910 ASN A O 1
ATOM 7167 N N . TYR A 1 911 ? -27.725 -16.471 30.282 1.00 93.44 911 TYR A N 1
ATOM 7168 C CA . TYR A 1 911 ? -27.847 -15.046 29.999 1.00 93.44 911 TYR A CA 1
ATOM 7169 C C . TYR A 1 911 ? -28.822 -14.817 28.840 1.00 93.44 911 TYR A C 1
ATOM 7171 O O . TYR A 1 911 ? -28.647 -15.338 27.741 1.00 93.44 911 TYR A O 1
ATOM 7179 N N . SER A 1 912 ? -29.868 -14.032 29.095 1.00 91.06 912 SER A N 1
ATOM 7180 C CA . SER A 1 912 ? -30.900 -13.665 28.119 1.00 91.06 912 SER A CA 1
ATOM 7181 C C . SER A 1 912 ? -30.526 -12.439 27.280 1.00 91.06 912 SER A C 1
ATOM 7183 O O . SER A 1 912 ? -31.031 -12.271 26.169 1.00 91.06 912 SER A O 1
ATOM 7185 N N . GLN A 1 913 ? -29.646 -11.583 27.804 1.00 92.62 913 GLN A N 1
ATOM 7186 C CA . GLN A 1 913 ? -29.201 -10.351 27.163 1.00 92.62 913 GLN A CA 1
ATOM 7187 C C . GLN A 1 913 ? -27.684 -10.233 27.278 1.00 92.62 913 GLN A C 1
ATOM 7189 O O . GLN A 1 913 ? -27.150 -9.911 28.333 1.00 92.62 913 GLN A O 1
ATOM 7194 N N . ILE A 1 914 ? -26.987 -10.486 26.176 1.00 95.81 914 ILE A N 1
ATOM 7195 C CA . ILE A 1 914 ? -25.540 -10.300 26.079 1.00 95.81 914 ILE A CA 1
ATOM 7196 C C . ILE A 1 914 ? -25.305 -9.154 25.111 1.00 95.81 914 ILE A C 1
ATOM 7198 O O . ILE A 1 914 ? -25.940 -9.086 24.056 1.00 95.81 914 ILE A O 1
ATOM 7202 N N . GLN A 1 915 ? -24.411 -8.251 25.477 1.00 96.88 915 GLN A N 1
ATOM 7203 C CA . GLN A 1 915 ? -23.951 -7.176 24.610 1.00 96.88 915 GLN A CA 1
ATOM 7204 C C . GLN A 1 915 ? -22.442 -7.055 24.684 1.00 96.88 915 GLN A C 1
ATOM 7206 O O . GLN A 1 915 ? -21.813 -7.644 25.562 1.00 96.88 915 GLN A O 1
ATOM 7211 N N . ILE A 1 916 ? -21.863 -6.293 23.765 1.00 97.94 916 ILE A N 1
ATOM 7212 C CA . ILE A 1 916 ? -20.424 -6.064 23.732 1.00 97.94 916 ILE A CA 1
ATOM 7213 C C . ILE A 1 916 ? -20.108 -4.591 23.483 1.00 97.94 916 ILE A C 1
ATOM 7215 O O . ILE A 1 916 ? -20.806 -3.913 22.728 1.00 97.94 916 ILE A O 1
ATOM 7219 N N . THR A 1 917 ? -19.080 -4.080 24.150 1.00 98.25 917 THR A N 1
ATOM 7220 C CA . THR A 1 917 ? -18.632 -2.693 24.019 1.00 98.25 917 THR A CA 1
ATOM 7221 C C . THR A 1 917 ? -17.118 -2.594 24.081 1.00 98.25 917 THR A C 1
ATOM 7223 O O . THR A 1 917 ? -16.453 -3.436 24.679 1.00 98.25 917 THR A O 1
ATOM 7226 N N . GLY A 1 918 ? -16.573 -1.532 23.500 1.00 97.44 918 GLY A N 1
ATOM 7227 C CA . GLY A 1 918 ? -15.152 -1.220 23.580 1.00 97.44 918 GLY A CA 1
ATOM 7228 C C . GLY A 1 918 ? -14.829 0.104 22.900 1.00 97.44 918 GLY A C 1
ATOM 7229 O O . GLY A 1 918 ? -15.675 0.687 22.212 1.00 97.44 918 GLY A O 1
ATOM 7230 N N . GLN A 1 919 ? -13.592 0.570 23.077 1.00 95.44 919 GLN A N 1
ATOM 7231 C CA . GLN A 1 919 ? -13.086 1.777 22.424 1.00 95.44 919 GLN A CA 1
ATOM 7232 C C . GLN A 1 919 ? -11.873 1.489 21.538 1.00 95.44 919 GLN A C 1
ATOM 7234 O O . GLN A 1 919 ? -11.161 0.510 21.762 1.00 95.44 919 GLN A O 1
ATOM 7239 N N . SER A 1 920 ? -11.670 2.313 20.503 1.00 93.69 920 SER A N 1
ATOM 7240 C CA . SER A 1 920 ? -10.570 2.158 19.543 1.00 93.69 920 SER A CA 1
ATOM 7241 C C . SER A 1 920 ? -10.602 0.760 18.911 1.00 93.69 920 SER A C 1
ATOM 7243 O O . SER A 1 920 ? -11.673 0.291 18.518 1.00 93.69 920 SER A O 1
ATOM 7245 N N . LEU A 1 921 ? -9.476 0.047 18.873 1.00 92.44 921 LEU A N 1
ATOM 7246 C CA . LEU A 1 921 ? -9.414 -1.370 18.517 1.00 92.44 921 LEU A CA 1
ATOM 7247 C C . LEU A 1 921 ? -10.495 -2.215 19.202 1.00 92.44 921 LEU A C 1
ATOM 7249 O O . LEU A 1 921 ? -11.189 -2.981 18.536 1.00 92.44 921 LEU A O 1
ATOM 7253 N N . GLY A 1 922 ? -10.667 -2.070 20.517 1.00 94.81 922 GLY A N 1
ATOM 7254 C CA . GLY A 1 922 ? -11.644 -2.841 21.284 1.00 94.81 922 GLY A CA 1
ATOM 7255 C C . GLY A 1 922 ? -13.065 -2.566 20.801 1.00 94.81 922 GLY A C 1
ATOM 7256 O O . GLY A 1 922 ? -13.892 -3.474 20.736 1.00 94.81 922 GLY A O 1
ATOM 7257 N N . GLY A 1 923 ? -13.324 -1.335 20.355 1.00 96.44 923 GLY A N 1
ATOM 7258 C CA . GLY A 1 923 ? -14.546 -0.957 19.652 1.00 96.44 923 GLY A CA 1
ATOM 7259 C C . GLY A 1 923 ? -14.690 -1.699 18.324 1.00 96.44 923 GLY A C 1
ATOM 7260 O O . GLY A 1 923 ? -15.706 -2.349 18.104 1.00 96.44 923 GLY A O 1
ATOM 7261 N N . GLY A 1 924 ? -13.664 -1.686 17.471 1.00 95.88 924 GLY A N 1
ATOM 7262 C CA . GLY A 1 924 ? -13.659 -2.416 16.193 1.00 95.88 924 GLY A CA 1
ATOM 7263 C C . GLY A 1 924 ? -13.865 -3.929 16.349 1.00 95.88 924 GLY A C 1
ATOM 7264 O O . GLY A 1 924 ? -14.687 -4.524 15.649 1.00 95.88 924 GLY A O 1
ATOM 7265 N N . ILE A 1 925 ? -13.190 -4.550 17.321 1.00 96.12 925 ILE A N 1
ATOM 7266 C CA . ILE A 1 925 ? -13.364 -5.966 17.682 1.00 96.12 925 ILE A CA 1
ATOM 7267 C C . ILE A 1 925 ? -14.785 -6.234 18.182 1.00 96.12 925 ILE A C 1
ATOM 7269 O O . ILE A 1 925 ? -15.391 -7.238 17.798 1.00 96.12 925 ILE A O 1
ATOM 7273 N N . SER A 1 926 ? -15.334 -5.335 19.004 1.00 97.56 926 SER A N 1
ATOM 7274 C CA . SER A 1 926 ? -16.719 -5.426 19.477 1.00 97.56 926 SER A CA 1
ATOM 7275 C C . SER A 1 926 ? -17.697 -5.397 18.306 1.00 97.56 926 SER A C 1
ATOM 7277 O O . SER A 1 926 ? -18.611 -6.218 18.255 1.00 97.56 926 SER A O 1
ATOM 7279 N N . LEU A 1 927 ? -17.468 -4.517 17.322 1.00 97.81 927 LEU A N 1
ATOM 7280 C CA . LEU A 1 927 ? -18.284 -4.436 16.110 1.00 97.81 927 LEU A CA 1
ATOM 7281 C C . LEU A 1 927 ? -18.224 -5.723 15.276 1.00 97.81 927 LEU A C 1
ATOM 7283 O O . LEU A 1 927 ? -19.249 -6.187 14.780 1.00 97.81 927 LEU A O 1
ATOM 7287 N N . ILE A 1 928 ? -17.043 -6.321 15.115 1.00 97.50 928 ILE A N 1
ATOM 7288 C CA . ILE A 1 928 ? -16.890 -7.602 14.403 1.00 97.50 928 ILE A CA 1
ATOM 7289 C C . ILE A 1 928 ? -17.613 -8.722 15.163 1.00 97.50 928 ILE A C 1
ATOM 7291 O O . ILE A 1 928 ? -18.449 -9.423 14.593 1.00 97.50 928 ILE A O 1
ATOM 7295 N N . THR A 1 929 ? -17.343 -8.838 16.462 1.00 97.88 929 THR A N 1
ATOM 7296 C CA . THR A 1 929 ? -17.905 -9.877 17.335 1.00 97.88 929 THR A CA 1
ATOM 7297 C C . THR A 1 929 ? -19.431 -9.808 17.380 1.00 97.88 929 THR A C 1
ATOM 7299 O O . THR A 1 929 ? -20.103 -10.830 17.235 1.00 97.88 929 THR A O 1
ATOM 7302 N N . GLY A 1 930 ? -20.000 -8.607 17.530 1.00 97.81 930 GLY A N 1
ATOM 7303 C CA . GLY A 1 930 ? -21.449 -8.401 17.541 1.00 97.81 930 GLY A CA 1
ATOM 7304 C C . GLY A 1 930 ? -22.115 -8.848 16.245 1.00 97.81 930 GLY A C 1
ATOM 7305 O O . GLY A 1 930 ? -23.114 -9.565 16.279 1.00 97.81 930 GLY A O 1
ATOM 7306 N N . ALA A 1 931 ? -21.515 -8.514 15.098 1.00 97.75 931 ALA A N 1
ATOM 7307 C CA . ALA A 1 931 ? -22.030 -8.933 13.798 1.00 97.75 931 ALA A CA 1
ATOM 7308 C C . ALA A 1 931 ? -21.945 -10.453 13.594 1.00 97.75 931 ALA A C 1
ATOM 7310 O O . ALA A 1 931 ? -22.871 -11.046 13.049 1.00 97.75 931 ALA A O 1
ATOM 7311 N N . GLN A 1 932 ? -20.865 -11.096 14.047 1.00 97.88 932 GLN A N 1
ATOM 7312 C CA . GLN A 1 932 ? -20.665 -12.543 13.895 1.00 97.88 932 GLN A CA 1
ATOM 7313 C C . GLN A 1 932 ? -21.553 -13.384 14.820 1.00 97.88 932 GLN A C 1
ATOM 7315 O O . GLN A 1 932 ? -21.914 -14.509 14.476 1.00 97.88 932 GLN A O 1
ATOM 7320 N N . THR A 1 933 ? -21.900 -12.856 15.993 1.00 97.94 933 THR A N 1
ATOM 7321 C CA . THR A 1 933 ? -22.680 -13.573 17.020 1.00 97.94 933 THR A CA 1
ATOM 7322 C C . THR A 1 933 ? -24.145 -13.140 17.092 1.00 97.94 933 THR A C 1
ATOM 7324 O O . THR A 1 933 ? -24.934 -13.746 17.821 1.00 97.94 933 THR A O 1
ATOM 7327 N N . GLY A 1 934 ? -24.527 -12.107 16.334 1.00 97.12 934 GLY A N 1
ATOM 7328 C CA . GLY A 1 934 ? -25.879 -11.553 16.328 1.00 97.12 934 GLY A CA 1
ATOM 7329 C C . GLY A 1 934 ? -26.274 -10.902 17.657 1.00 97.12 934 GLY A C 1
ATOM 7330 O O . GLY A 1 934 ? -27.452 -10.944 18.024 1.00 97.12 934 GLY A O 1
ATOM 7331 N N . ILE A 1 935 ? -25.311 -10.337 18.397 1.00 97.25 935 ILE A N 1
ATOM 7332 C CA . ILE A 1 935 ? -25.566 -9.572 19.628 1.00 97.25 935 ILE A CA 1
ATOM 7333 C C . ILE A 1 935 ? -25.350 -8.072 19.396 1.00 97.25 935 ILE A C 1
ATOM 7335 O O . ILE A 1 935 ? -24.504 -7.703 18.581 1.00 97.25 935 ILE A O 1
ATOM 7339 N N . PRO A 1 936 ? -26.056 -7.187 20.125 1.00 97.19 936 PRO A N 1
ATOM 7340 C CA . PRO A 1 936 ? -25.801 -5.754 20.050 1.00 97.19 936 PRO A CA 1
ATOM 7341 C C . PRO A 1 936 ? -24.360 -5.402 20.446 1.00 97.19 936 PRO A C 1
ATOM 7343 O O . PRO A 1 936 ? -23.903 -5.775 21.530 1.00 97.19 936 PRO A O 1
ATOM 7346 N N . ALA A 1 937 ? -23.682 -4.644 19.586 1.00 97.75 937 ALA A N 1
ATOM 7347 C CA . ALA A 1 937 ? -22.353 -4.100 19.824 1.00 97.75 937 ALA A CA 1
ATOM 7348 C C . ALA A 1 937 ? -22.371 -2.572 19.777 1.00 97.75 937 ALA A C 1
ATOM 7350 O O . ALA A 1 937 ? -22.798 -1.976 18.785 1.00 97.75 937 ALA A O 1
ATOM 7351 N N . ILE A 1 938 ? -21.883 -1.952 20.849 1.00 97.69 938 ILE A N 1
ATOM 7352 C CA . ILE A 1 938 ? -21.778 -0.502 20.988 1.00 97.69 938 ILE A CA 1
ATOM 7353 C C . ILE A 1 938 ? -20.292 -0.154 21.000 1.00 97.69 938 ILE A C 1
ATOM 7355 O O . ILE A 1 938 ? -19.590 -0.460 21.954 1.00 97.69 938 ILE A O 1
ATOM 7359 N N . ALA A 1 939 ? -19.785 0.472 19.946 1.00 97.81 939 ALA A N 1
ATOM 7360 C CA . ALA A 1 939 ? -18.390 0.895 19.889 1.00 97.81 939 ALA A CA 1
ATOM 7361 C C . ALA A 1 939 ? -18.256 2.394 20.133 1.00 97.81 939 ALA A C 1
ATOM 7363 O O . ALA A 1 939 ? -19.081 3.186 19.673 1.00 97.81 939 ALA A O 1
ATOM 7364 N N . ILE A 1 940 ? -17.187 2.784 20.821 1.00 97.88 940 ILE A N 1
ATOM 7365 C CA . ILE A 1 940 ? -16.769 4.178 20.942 1.00 97.88 940 ILE A CA 1
ATOM 7366 C C . ILE A 1 940 ? -15.515 4.354 20.104 1.00 97.88 940 ILE A C 1
ATOM 7368 O O . ILE A 1 940 ? -14.489 3.755 20.402 1.00 97.88 940 ILE A O 1
ATOM 7372 N N . SER A 1 941 ? -15.564 5.171 19.058 1.00 96.31 941 SER A N 1
ATOM 7373 C CA . SER A 1 941 ? -14.399 5.418 18.208 1.00 96.31 941 SER A CA 1
ATOM 7374 C C . SER A 1 941 ? -13.768 4.118 17.652 1.00 96.31 941 SER A C 1
ATOM 7376 O O . SER A 1 941 ? -12.555 3.977 17.502 1.00 96.31 941 SER A O 1
ATOM 7378 N N . GLY A 1 942 ? -14.598 3.108 17.374 1.00 96.12 942 GLY A N 1
ATOM 7379 C CA . GLY A 1 942 ? -14.114 1.864 16.776 1.00 96.12 942 GLY A CA 1
ATOM 7380 C C . GLY A 1 942 ? -13.864 2.041 15.278 1.00 96.12 942 GLY A C 1
ATOM 7381 O O . GLY A 1 942 ? -14.698 2.686 14.632 1.00 96.12 942 GLY A O 1
ATOM 7382 N N . PRO A 1 943 ? -12.794 1.470 14.686 1.00 95.88 943 PRO A N 1
ATOM 7383 C CA . PRO A 1 943 ? -12.711 1.362 13.233 1.00 95.88 943 PRO A CA 1
ATOM 7384 C C . PRO A 1 943 ? -13.929 0.587 12.723 1.00 95.88 943 PRO A C 1
ATOM 7386 O O . PRO A 1 943 ? -14.413 -0.349 13.369 1.00 95.88 943 PRO A O 1
ATOM 7389 N N . ASN A 1 944 ? -14.475 1.008 11.585 1.00 96.06 944 ASN A N 1
ATOM 7390 C CA . ASN A 1 944 ? -15.679 0.385 11.054 1.00 96.06 944 ASN A CA 1
ATOM 7391 C C . ASN A 1 944 ? -15.354 -0.932 10.339 1.00 96.06 944 ASN A C 1
ATOM 7393 O O . ASN A 1 944 ? -14.201 -1.321 10.185 1.00 96.06 944 ASN A O 1
ATOM 7397 N N . ASN A 1 945 ? -16.385 -1.656 9.911 1.00 95.94 945 ASN A N 1
ATOM 7398 C CA . ASN A 1 945 ? -16.226 -2.970 9.296 1.00 95.94 945 ASN A CA 1
ATOM 7399 C C . ASN A 1 945 ? -17.064 -3.154 8.020 1.00 95.94 945 ASN A C 1
ATOM 7401 O O . ASN A 1 945 ? -17.313 -4.283 7.600 1.00 95.94 945 ASN A O 1
ATOM 7405 N N . MET A 1 946 ? -17.522 -2.071 7.375 1.00 96.19 946 MET A N 1
ATOM 7406 C CA . MET A 1 946 ? -18.394 -2.176 6.202 1.00 96.19 946 MET A CA 1
ATOM 7407 C C . MET A 1 946 ? -17.684 -2.784 4.995 1.00 96.19 946 MET A C 1
ATOM 7409 O O . MET A 1 946 ? -18.192 -3.749 4.426 1.00 96.19 946 MET A O 1
ATOM 7413 N N . LEU A 1 947 ? -16.552 -2.245 4.550 1.00 95.88 947 LEU A N 1
ATOM 7414 C CA . LEU A 1 947 ? -15.807 -2.738 3.389 1.00 95.88 947 LEU A CA 1
ATOM 7415 C C . LEU A 1 947 ? -15.076 -4.039 3.723 1.00 95.88 947 LEU A C 1
ATOM 7417 O O . LEU A 1 947 ? -15.103 -4.961 2.904 1.00 95.88 947 LEU A O 1
ATOM 7421 N N . SER A 1 948 ? -14.498 -4.139 4.922 1.00 96.00 948 SER A N 1
ATOM 7422 C CA . SER A 1 948 ? -13.755 -5.314 5.397 1.00 96.00 948 SER A CA 1
ATOM 7423 C C . SER A 1 948 ? -14.635 -6.503 5.798 1.00 96.00 948 SER A C 1
ATOM 7425 O O . SER A 1 948 ? -14.123 -7.608 5.865 1.00 96.00 948 SER A O 1
ATOM 7427 N N . ARG A 1 949 ? -15.967 -6.378 5.946 1.00 96.38 949 ARG A N 1
ATOM 7428 C CA . ARG A 1 949 ? -16.872 -7.470 6.412 1.00 96.38 949 ARG A CA 1
ATOM 7429 C C . ARG A 1 949 ? -16.677 -8.869 5.802 1.00 96.38 949 ARG A C 1
ATOM 7431 O O . ARG A 1 949 ? -17.108 -9.864 6.372 1.00 96.38 949 ARG A O 1
ATOM 7438 N N . LYS A 1 950 ? -16.112 -8.951 4.591 1.00 95.88 950 LYS A N 1
ATOM 7439 C CA . LYS A 1 950 ? -15.874 -10.204 3.855 1.00 95.88 950 LYS A CA 1
ATOM 7440 C C . LYS A 1 950 ? -14.492 -10.823 4.066 1.00 95.88 950 LYS A C 1
ATOM 7442 O O . LYS A 1 950 ? -14.275 -11.911 3.529 1.00 95.88 950 LYS A O 1
ATOM 7447 N N . THR A 1 951 ? -13.585 -10.132 4.751 1.00 93.25 951 THR A N 1
ATOM 7448 C CA . THR A 1 951 ? -12.250 -10.628 5.113 1.00 93.25 951 THR A CA 1
ATOM 7449 C C . THR A 1 951 ? -12.260 -11.345 6.461 1.00 93.25 951 THR A C 1
ATOM 7451 O O . THR A 1 951 ? -11.385 -12.165 6.694 1.00 93.25 951 THR A O 1
ATOM 7454 N N . PHE A 1 952 ? -13.253 -11.089 7.318 1.00 93.50 952 PHE A N 1
ATOM 7455 C CA . PHE A 1 952 ? -13.396 -11.759 8.614 1.00 93.50 952 PHE A CA 1
ATOM 7456 C C . PHE A 1 952 ? -14.008 -13.160 8.493 1.00 93.50 952 PHE A C 1
ATOM 7458 O O . PHE A 1 952 ? -14.786 -13.430 7.572 1.00 93.50 952 PHE A O 1
ATOM 7465 N N . ASP A 1 953 ? -13.692 -14.024 9.459 1.00 91.75 953 ASP A N 1
ATOM 7466 C CA . ASP A 1 953 ? -14.188 -15.399 9.550 1.00 91.75 953 ASP A CA 1
ATOM 7467 C C . ASP A 1 953 ? -14.837 -15.671 10.926 1.00 91.75 953 ASP A C 1
ATOM 7469 O O . ASP A 1 953 ? -14.148 -15.563 11.940 1.00 91.75 953 ASP A O 1
ATOM 7473 N N . PRO A 1 954 ? -16.145 -15.992 11.009 1.00 94.19 954 PRO A N 1
ATOM 7474 C CA . PRO A 1 954 ? -17.088 -16.119 9.900 1.00 94.19 954 PRO A CA 1
ATOM 7475 C C . PRO A 1 954 ? -17.412 -14.780 9.219 1.00 94.19 954 PRO A C 1
ATOM 7477 O O . PRO A 1 954 ? -17.422 -13.714 9.835 1.00 94.19 954 PRO A O 1
ATOM 7480 N N . ILE A 1 955 ? -17.725 -14.845 7.925 1.00 95.25 955 ILE A N 1
ATOM 7481 C CA . ILE A 1 955 ? -18.151 -13.680 7.137 1.00 95.25 955 ILE A CA 1
ATOM 7482 C C . ILE A 1 955 ? -19.545 -13.234 7.589 1.00 95.25 955 ILE A C 1
ATOM 7484 O O . ILE A 1 955 ? -20.447 -14.063 7.690 1.00 95.25 955 ILE A O 1
ATOM 7488 N N . PHE A 1 956 ? -19.755 -11.923 7.726 1.00 96.06 956 PHE A N 1
ATOM 7489 C CA . PHE A 1 956 ? -21.065 -11.333 8.021 1.00 96.06 956 PHE A CA 1
ATOM 7490 C C . PHE A 1 956 ? -21.565 -10.392 6.909 1.00 96.06 956 PHE A C 1
ATOM 7492 O O . PHE A 1 956 ? -20.835 -9.964 6.001 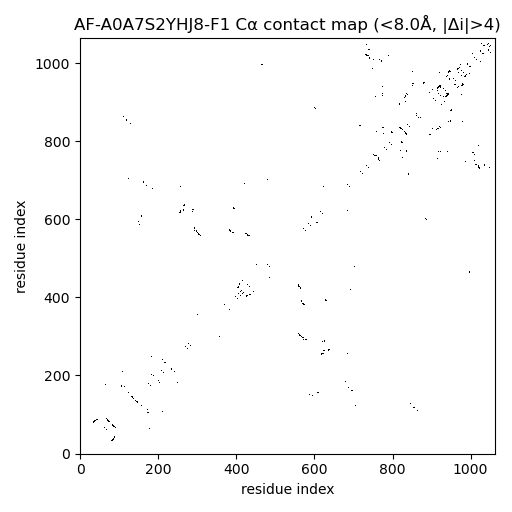1.00 96.06 956 PHE A O 1
ATOM 7499 N N . SER A 1 957 ? -22.869 -10.129 6.924 1.00 96.44 957 SER A N 1
ATOM 7500 C CA . SER A 1 957 ? -23.598 -9.364 5.914 1.00 96.44 957 SER A CA 1
ATOM 7501 C C . SER A 1 957 ? -23.686 -7.868 6.251 1.00 96.44 957 SER A C 1
ATOM 7503 O O . SER A 1 957 ? -23.281 -7.411 7.316 1.00 96.44 957 SER A O 1
ATOM 7505 N N . LYS A 1 958 ? -24.213 -7.066 5.313 1.00 95.81 958 LYS A N 1
ATOM 7506 C CA . LYS A 1 958 ? -24.524 -5.650 5.591 1.00 95.81 958 LYS A CA 1
ATOM 7507 C C . LYS A 1 958 ? -25.697 -5.496 6.562 1.00 95.81 958 LYS A C 1
ATOM 7509 O O . LYS A 1 958 ? -25.784 -4.478 7.248 1.00 95.81 958 LYS A O 1
ATOM 7514 N N . ASP A 1 959 ? -26.588 -6.480 6.585 1.00 96.31 959 ASP A N 1
ATOM 7515 C CA . ASP A 1 959 ? -27.765 -6.462 7.443 1.00 96.31 959 ASP A CA 1
ATOM 7516 C C . ASP A 1 959 ? -27.349 -6.725 8.888 1.00 96.31 959 ASP A C 1
ATOM 7518 O O . ASP A 1 959 ? -27.806 -6.010 9.769 1.00 96.31 959 ASP A O 1
ATOM 7522 N N . ASP A 1 960 ? -26.378 -7.616 9.115 1.00 97.12 960 ASP A N 1
ATOM 7523 C CA . ASP A 1 960 ? -25.797 -7.838 10.446 1.00 97.12 960 ASP A CA 1
ATOM 7524 C C . ASP A 1 960 ? -25.180 -6.545 10.997 1.00 97.12 960 ASP A C 1
ATOM 7526 O O . ASP A 1 960 ? -25.455 -6.151 12.130 1.00 97.12 960 ASP A O 1
ATOM 7530 N N . ILE A 1 961 ? -24.433 -5.815 10.156 1.00 96.44 961 ILE A N 1
ATOM 7531 C CA . ILE A 1 961 ? -23.898 -4.489 10.506 1.00 96.44 961 ILE A CA 1
ATOM 7532 C C . ILE A 1 961 ? -25.029 -3.524 10.864 1.00 96.44 961 ILE A C 1
ATOM 7534 O O . ILE A 1 961 ? -24.978 -2.818 11.863 1.00 96.44 961 ILE A O 1
ATOM 7538 N N . THR A 1 962 ? -26.068 -3.482 10.037 1.00 95.06 962 THR A N 1
ATOM 7539 C CA . THR A 1 962 ? -27.186 -2.552 10.215 1.00 95.06 962 THR A CA 1
ATOM 7540 C C . THR A 1 962 ? -28.028 -2.880 11.439 1.00 95.06 962 THR A C 1
ATOM 7542 O O . THR A 1 962 ? -28.604 -1.972 12.025 1.00 95.06 962 THR A O 1
ATOM 7545 N N . GLN A 1 963 ? -28.160 -4.154 11.793 1.00 95.19 963 GLN A N 1
ATOM 7546 C CA . GLN A 1 963 ? -29.072 -4.619 12.828 1.00 95.19 963 GLN A CA 1
ATOM 7547 C C . GLN A 1 963 ? -28.429 -4.611 14.214 1.00 95.19 963 GLN A C 1
ATOM 7549 O O . GLN A 1 963 ? -29.120 -4.315 15.190 1.00 95.19 963 GLN A O 1
ATOM 7554 N N . TYR A 1 964 ? -27.143 -4.952 14.301 1.00 96.94 964 TYR A N 1
ATOM 7555 C CA . TYR A 1 964 ? -26.487 -5.239 15.574 1.00 96.94 964 TYR A CA 1
ATOM 7556 C C . TYR A 1 964 ? -25.462 -4.192 15.999 1.00 96.94 964 TYR A C 1
ATOM 7558 O O . TYR A 1 964 ? -25.089 -4.172 17.169 1.00 96.94 964 TYR A O 1
ATOM 7566 N N . LEU A 1 965 ? -24.991 -3.339 15.090 1.00 97.31 965 LEU A N 1
ATOM 7567 C CA . LEU A 1 965 ? -23.842 -2.480 15.355 1.00 97.31 965 LEU A CA 1
ATOM 7568 C C . LEU A 1 965 ? -24.253 -1.029 15.540 1.00 97.31 965 LEU A C 1
ATOM 7570 O O . LEU A 1 965 ? -25.032 -0.500 14.754 1.00 97.31 965 LEU A O 1
ATOM 7574 N N . PHE A 1 966 ? -23.669 -0.373 16.536 1.00 97.38 966 PHE A N 1
ATOM 7575 C CA . PHE A 1 966 ? -23.804 1.058 16.758 1.00 97.38 966 PHE A CA 1
ATOM 7576 C C . PHE A 1 966 ? -22.439 1.645 17.116 1.00 97.38 966 PHE A C 1
ATOM 7578 O O . PHE A 1 966 ? -21.834 1.247 18.108 1.00 97.38 966 PHE A O 1
ATOM 7585 N N . ASN A 1 967 ? -21.942 2.588 16.315 1.00 97.94 967 ASN A N 1
ATOM 7586 C CA . ASN A 1 967 ? -20.631 3.206 16.534 1.00 97.94 967 ASN A CA 1
ATOM 7587 C C . ASN A 1 967 ? -20.770 4.695 16.876 1.00 97.94 967 ASN A C 1
ATOM 7589 O O . ASN A 1 967 ? -21.456 5.440 16.173 1.00 97.94 967 ASN A O 1
ATOM 7593 N N . VAL A 1 968 ? -20.109 5.145 17.938 1.00 98.00 968 VAL A N 1
ATOM 7594 C CA . VAL A 1 968 ? -20.012 6.560 18.309 1.00 98.00 968 VAL A CA 1
ATOM 7595 C C . VAL A 1 968 ? -18.745 7.136 17.693 1.00 98.00 968 VAL A C 1
ATOM 7597 O O . VAL A 1 968 ? -17.651 6.656 17.967 1.00 98.00 968 VAL A O 1
ATOM 7600 N N . ILE A 1 969 ? -18.885 8.166 16.864 1.00 97.69 969 ILE A N 1
ATOM 7601 C CA . ILE A 1 969 ? -17.811 8.711 16.030 1.00 97.69 969 ILE A CA 1
ATOM 7602 C C . ILE A 1 969 ? -17.521 10.150 16.471 1.00 97.69 969 ILE A C 1
ATOM 7604 O O . ILE A 1 969 ? -18.277 11.057 16.119 1.00 97.69 969 ILE A O 1
ATOM 7608 N N . PRO A 1 970 ? -16.446 10.409 17.231 1.00 97.25 970 PRO A N 1
ATOM 7609 C CA . PRO A 1 970 ? -16.073 11.777 17.553 1.00 97.25 970 PRO A CA 1
ATOM 7610 C C . PRO A 1 970 ? -15.658 12.560 16.298 1.00 97.25 970 PRO A C 1
ATOM 7612 O O . PRO A 1 970 ? -14.998 12.049 15.390 1.00 97.25 970 PRO A O 1
ATOM 7615 N N . GLU A 1 971 ? -16.040 13.833 16.227 1.00 95.56 971 GLU A N 1
ATOM 7616 C CA . GLU A 1 971 ? -15.636 14.729 15.145 1.00 95.56 971 GLU A CA 1
ATOM 7617 C C . GLU A 1 971 ? -14.108 14.782 15.032 1.00 95.56 971 GLU A C 1
ATOM 7619 O O . GLU A 1 971 ? -13.412 14.936 16.031 1.00 95.56 971 GLU A O 1
ATOM 7624 N N . ARG A 1 972 ? -13.590 14.736 13.797 1.00 93.00 972 ARG A N 1
ATOM 7625 C CA . ARG A 1 972 ? -12.148 14.736 13.462 1.00 93.00 972 ARG A CA 1
ATOM 7626 C C . ARG A 1 972 ? -11.345 13.536 13.966 1.00 93.00 972 ARG A C 1
ATOM 7628 O O . ARG A 1 972 ? -10.162 13.463 13.657 1.00 93.00 972 ARG A O 1
ATOM 7635 N N . ASP A 1 973 ? -11.969 12.586 14.647 1.00 92.12 973 ASP A N 1
ATOM 7636 C CA . ASP A 1 973 ? -11.323 11.323 14.960 1.00 92.12 973 ASP A CA 1
ATOM 7637 C C . ASP A 1 973 ? -11.107 10.509 13.678 1.00 92.12 973 ASP A C 1
ATOM 7639 O O . ASP A 1 973 ? -12.026 10.341 12.867 1.00 92.12 973 ASP A O 1
ATOM 7643 N N . VAL A 1 974 ? -9.871 10.061 13.469 1.00 90.06 974 VAL A N 1
ATOM 7644 C CA . VAL A 1 974 ? -9.437 9.354 12.259 1.00 90.06 974 VAL A CA 1
ATOM 7645 C C . VAL A 1 974 ? -9.677 7.852 12.343 1.00 90.06 974 VAL A C 1
ATOM 7647 O O . VAL A 1 974 ? -9.893 7.224 11.310 1.00 90.06 974 VAL A O 1
ATOM 7650 N N . VAL A 1 975 ? -9.698 7.276 13.547 1.00 91.88 975 VAL A N 1
ATOM 7651 C CA . VAL A 1 975 ? -9.831 5.825 13.750 1.00 91.88 975 VAL A CA 1
ATOM 7652 C C . VAL A 1 975 ? -11.179 5.291 13.271 1.00 91.88 975 VAL A C 1
ATOM 7654 O O . VAL A 1 975 ? -11.185 4.413 12.408 1.00 91.88 975 VAL A O 1
ATOM 7657 N N . PRO A 1 976 ? -12.331 5.850 13.690 1.00 94.44 976 PRO A N 1
ATOM 7658 C CA . PRO A 1 976 ? -13.624 5.420 13.176 1.00 94.44 976 PRO A CA 1
ATOM 7659 C C . PRO A 1 976 ? -13.849 5.811 11.710 1.00 94.44 976 PRO A C 1
ATOM 7661 O O . PRO A 1 976 ? -14.884 5.478 11.145 1.00 94.44 976 PRO A O 1
ATOM 7664 N N . ARG A 1 977 ? -12.919 6.520 11.059 1.00 93.19 977 ARG A N 1
ATOM 7665 C CA . ARG A 1 977 ? -12.980 6.801 9.613 1.00 93.19 977 ARG A CA 1
ATOM 7666 C C . ARG A 1 977 ? -12.238 5.764 8.780 1.00 93.19 977 ARG A C 1
ATOM 7668 O O . ARG A 1 977 ? -12.339 5.805 7.555 1.00 93.19 977 ARG A O 1
ATOM 7675 N N . VAL A 1 978 ? -11.495 4.867 9.427 1.00 92.94 978 VAL A N 1
ATOM 7676 C CA . VAL A 1 978 ? -10.940 3.693 8.769 1.00 92.94 978 VAL A CA 1
ATOM 7677 C C . VAL A 1 978 ? -12.084 2.714 8.517 1.00 92.94 978 VAL A C 1
ATOM 7679 O O . VAL A 1 978 ? -12.797 2.327 9.444 1.00 92.94 978 VAL A O 1
ATOM 7682 N N . ASP A 1 979 ? -12.229 2.325 7.250 1.00 95.50 979 ASP A N 1
ATOM 7683 C CA . ASP A 1 979 ? -13.384 1.604 6.711 1.00 95.50 979 ASP A CA 1
ATOM 7684 C C . ASP A 1 979 ? -14.673 2.465 6.654 1.00 95.50 979 ASP A C 1
ATOM 7686 O O . ASP A 1 979 ? -14.785 3.516 7.284 1.00 95.50 979 ASP A O 1
ATOM 7690 N N . ASP A 1 980 ? -15.625 2.098 5.795 1.00 94.94 980 ASP A N 1
ATOM 7691 C CA . ASP A 1 980 ? -16.900 2.803 5.664 1.00 94.94 980 ASP A CA 1
ATOM 7692 C C . ASP A 1 980 ? -17.782 2.505 6.880 1.00 94.94 980 ASP A C 1
ATOM 7694 O O . ASP A 1 980 ? -17.811 1.387 7.396 1.00 94.94 980 ASP A O 1
ATOM 7698 N N . TRP A 1 981 ? -18.548 3.496 7.325 1.00 93.12 981 TRP A N 1
ATOM 7699 C CA . TRP A 1 981 ? -19.443 3.335 8.464 1.00 93.12 981 TRP A CA 1
ATOM 7700 C C . TRP A 1 981 ? -20.691 2.507 8.147 1.00 93.12 981 TRP A C 1
ATOM 7702 O O . TRP A 1 981 ? -21.192 2.450 7.017 1.00 93.12 981 TRP A O 1
ATOM 7712 N N . GLY A 1 982 ? -21.227 1.878 9.192 1.00 92.44 982 GLY A N 1
ATOM 7713 C CA . GLY A 1 982 ? -22.579 1.333 9.187 1.00 92.44 982 GLY A CA 1
ATOM 7714 C C . GLY A 1 982 ? -23.644 2.434 9.141 1.00 92.44 982 GLY A C 1
ATOM 7715 O O . GLY A 1 982 ? -23.380 3.607 9.410 1.00 92.44 982 GLY A O 1
ATOM 7716 N N . MET A 1 983 ? -24.884 2.055 8.820 1.00 92.94 983 MET A N 1
ATOM 7717 C CA . MET A 1 983 ? -26.010 3.002 8.828 1.00 92.94 983 MET A CA 1
ATOM 7718 C C . MET A 1 983 ? -26.356 3.494 10.241 1.00 92.94 983 MET A C 1
ATOM 7720 O O . MET A 1 983 ? -26.881 4.593 10.388 1.00 92.94 983 MET A O 1
ATOM 7724 N N . GLN A 1 984 ? -26.057 2.696 11.268 1.00 94.56 984 GLN A N 1
ATOM 7725 C CA . GLN A 1 984 ? -26.253 3.052 12.667 1.00 94.56 984 GLN A CA 1
ATOM 7726 C C . GLN A 1 984 ? -24.943 3.576 13.267 1.00 94.56 984 GLN A C 1
ATOM 7728 O O . GLN A 1 984 ? -24.064 2.815 13.669 1.00 94.56 984 GLN A O 1
ATOM 7733 N N . HIS A 1 985 ? -24.812 4.896 13.315 1.00 96.44 985 HIS A N 1
ATOM 7734 C CA . HIS A 1 985 ? -23.726 5.571 14.013 1.00 96.44 985 HIS A CA 1
ATOM 7735 C C . HIS A 1 985 ? -24.223 6.887 14.614 1.00 96.44 985 HIS A C 1
ATOM 7737 O O . HIS A 1 985 ? -25.256 7.424 14.205 1.00 96.44 985 HIS A O 1
ATOM 7743 N N . GLN A 1 986 ? -23.478 7.411 15.580 1.00 97.00 986 GLN A N 1
ATOM 7744 C CA . GLN A 1 986 ? -23.729 8.713 16.183 1.00 97.00 986 GLN A CA 1
ATOM 7745 C C . GLN A 1 986 ? -22.454 9.539 16.133 1.00 97.00 986 GLN A C 1
ATOM 7747 O O . GLN A 1 986 ? -21.491 9.238 16.832 1.00 97.00 986 GLN A O 1
ATOM 7752 N N . GLU A 1 987 ? -22.459 10.603 15.335 1.00 97.44 987 GLU A N 1
ATOM 7753 C CA . GLU A 1 987 ? -21.387 11.590 15.398 1.00 97.44 987 GLU A CA 1
ATOM 7754 C C . GLU A 1 987 ? -21.530 12.432 16.672 1.00 97.44 987 GLU A C 1
ATOM 7756 O O . GLU A 1 987 ? -22.630 12.910 16.978 1.00 97.44 987 GLU A O 1
ATOM 7761 N N . ILE A 1 988 ? -20.438 12.600 17.418 1.00 97.31 988 ILE A N 1
ATOM 7762 C CA . ILE A 1 988 ? -20.381 13.463 18.606 1.00 97.31 988 ILE A CA 1
ATOM 7763 C C . ILE A 1 988 ? -19.330 14.550 18.423 1.00 97.31 988 ILE A C 1
ATOM 7765 O O . ILE A 1 988 ? -18.316 14.355 17.755 1.00 97.31 988 ILE A O 1
ATOM 7769 N N . ARG A 1 989 ? -19.553 15.710 19.033 1.00 96.69 989 ARG A N 1
ATOM 7770 C CA . ARG A 1 989 ? -18.624 16.837 18.959 1.00 96.69 989 ARG A CA 1
ATOM 7771 C C . ARG A 1 989 ? -17.311 16.512 19.644 1.00 96.69 989 ARG A C 1
ATOM 7773 O O . ARG A 1 989 ? -17.258 15.798 20.638 1.00 96.69 989 ARG A O 1
ATOM 7780 N N . CYS A 1 990 ? -16.243 17.115 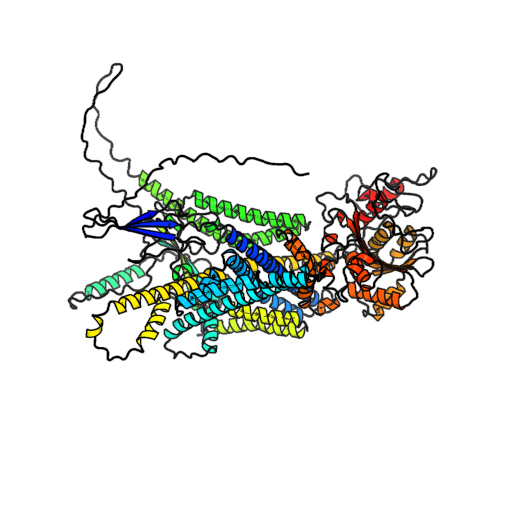19.147 1.00 95.06 990 CYS A N 1
ATOM 7781 C CA . CYS A 1 990 ? -14.948 17.024 19.795 1.00 95.06 990 CYS A CA 1
ATOM 7782 C C . CYS A 1 990 ? -14.367 18.414 20.052 1.00 95.06 990 CYS A C 1
ATOM 7784 O O . CYS A 1 990 ? -14.081 19.163 19.118 1.00 95.06 990 CYS A O 1
ATOM 7786 N N . ARG A 1 991 ? -14.109 18.730 21.326 1.00 93.06 991 ARG A N 1
ATOM 7787 C CA . ARG A 1 991 ? -13.526 20.013 21.767 1.00 93.06 991 ARG A CA 1
ATOM 7788 C C . ARG A 1 991 ? -11.996 20.050 21.767 1.00 93.06 991 ARG A C 1
ATOM 7790 O O . ARG A 1 991 ? -11.416 21.026 22.236 1.00 93.06 991 ARG A O 1
ATOM 7797 N N . ALA A 1 992 ? -11.338 19.015 21.238 1.00 90.75 992 ALA A N 1
ATOM 7798 C CA . ALA A 1 992 ? -9.894 19.031 21.019 1.00 90.75 992 ALA A CA 1
ATOM 7799 C C . ALA A 1 992 ? -9.475 20.274 20.231 1.00 90.75 992 ALA A C 1
ATOM 7801 O O . ALA A 1 992 ? -10.230 20.792 19.394 1.00 90.75 992 ALA A O 1
ATOM 7802 N N . LYS A 1 993 ? -8.237 20.722 20.421 1.00 89.81 993 LYS A N 1
ATOM 7803 C CA . LYS A 1 993 ? -7.673 21.716 19.508 1.00 89.81 993 LYS A CA 1
ATOM 7804 C C . LYS A 1 993 ? -7.577 21.106 18.103 1.00 89.81 993 LYS A C 1
ATOM 7806 O O . LYS A 1 993 ? -7.471 19.900 17.941 1.00 89.81 993 LYS A O 1
ATOM 7811 N N . ALA A 1 994 ? -7.656 21.932 17.061 1.00 84.50 994 ALA A N 1
ATOM 7812 C CA . ALA A 1 994 ? -7.621 21.438 15.677 1.00 84.50 994 ALA A CA 1
ATOM 7813 C C . ALA A 1 994 ? -6.294 20.801 15.255 1.00 84.50 994 ALA A C 1
ATOM 7815 O O . ALA A 1 994 ? -6.258 20.108 14.247 1.00 84.50 994 ALA A O 1
ATOM 7816 N N . ASN A 1 995 ? -5.240 21.026 16.031 1.00 80.00 995 ASN A N 1
ATOM 7817 C CA . ASN A 1 995 ? -3.919 20.439 15.872 1.00 80.00 995 ASN A CA 1
ATOM 7818 C C . ASN A 1 995 ? -3.666 19.255 16.828 1.00 80.00 995 ASN A C 1
ATOM 7820 O O . ASN A 1 995 ? -2.504 18.986 17.094 1.00 80.00 995 ASN A O 1
ATOM 7824 N N . ASP A 1 996 ? -4.724 18.679 17.411 1.00 77.06 996 ASP A N 1
ATOM 7825 C CA . ASP A 1 996 ? -4.705 17.518 18.314 1.00 77.06 996 ASP A CA 1
ATOM 7826 C C . ASP A 1 996 ? -5.600 16.425 17.691 1.00 77.06 996 ASP A C 1
ATOM 7828 O O . ASP A 1 996 ? -6.786 16.297 18.015 1.00 77.06 996 ASP A O 1
ATOM 7832 N N . LEU A 1 997 ? -5.058 15.733 16.687 1.00 68.00 997 LEU A N 1
ATOM 7833 C CA . LEU A 1 997 ? -5.709 14.732 15.837 1.00 68.00 997 LEU A CA 1
ATOM 7834 C C . LEU A 1 997 ? -6.116 13.496 16.633 1.00 68.00 997 LEU A C 1
ATOM 7836 O O . LEU A 1 997 ? -7.243 13.023 16.474 1.00 68.00 997 LEU A O 1
ATOM 7840 N N . PHE A 1 998 ? -5.252 13.016 17.531 1.00 81.25 998 PHE A N 1
ATOM 7841 C CA . PHE A 1 998 ? -5.607 11.936 18.456 1.00 81.25 998 PHE A CA 1
ATOM 7842 C C . PHE A 1 998 ? -6.344 12.432 19.698 1.00 81.25 998 PHE A C 1
ATOM 7844 O O . PHE A 1 998 ? -6.966 11.648 20.414 1.00 81.25 998 PHE A O 1
ATOM 7851 N N . GLY A 1 999 ? -6.399 13.741 19.922 1.00 85.38 999 GLY A N 1
ATOM 7852 C CA . GLY A 1 999 ? -7.198 14.328 20.985 1.00 85.38 999 GLY A CA 1
ATOM 7853 C C . GLY A 1 999 ? -8.660 13.922 20.946 1.00 85.38 999 GLY A C 1
ATOM 7854 O O . GLY A 1 999 ? -9.280 13.730 21.994 1.00 85.38 999 GLY A O 1
ATOM 7855 N N . CYS A 1 1000 ? -9.238 13.824 19.751 1.00 92.44 1000 CYS A N 1
ATOM 7856 C CA . CYS A 1 1000 ? -10.622 13.383 19.580 1.00 92.44 1000 CYS A CA 1
ATOM 7857 C C . CYS A 1 1000 ? -10.802 11.878 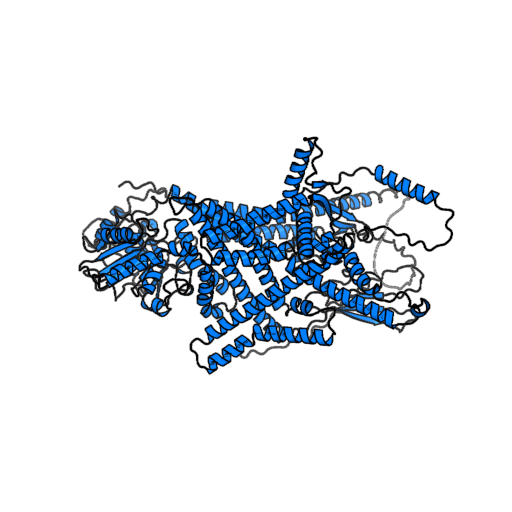19.768 1.00 92.44 1000 CYS A C 1
ATOM 7859 O O . CYS A 1 1000 ? -11.915 11.446 20.043 1.00 92.44 1000 CYS A O 1
ATOM 7861 N N . HIS A 1 1001 ? -9.709 11.118 19.708 1.00 92.69 1001 HIS A N 1
ATOM 7862 C CA . HIS A 1 1001 ? -9.699 9.678 19.911 1.00 92.69 1001 HIS A CA 1
ATOM 7863 C C . HIS A 1 1001 ? -9.836 9.265 21.386 1.00 92.69 1001 HIS A C 1
ATOM 7865 O O . HIS A 1 1001 ? -10.161 8.118 21.683 1.00 92.69 1001 HIS A O 1
ATOM 7871 N N . SER A 1 1002 ? -9.641 10.191 22.335 1.00 92.25 1002 SER A N 1
ATOM 7872 C CA . SER A 1 1002 ? -9.756 9.904 23.769 1.00 92.25 1002 SER A CA 1
ATOM 7873 C C . SER A 1 1002 ? -11.160 9.418 24.166 1.00 92.25 1002 SER A C 1
ATOM 7875 O O . SER A 1 1002 ? -12.168 10.119 24.010 1.00 92.25 1002 SER A O 1
ATOM 7877 N N . SER A 1 1003 ? -11.205 8.227 24.767 1.00 92.56 1003 SER A N 1
ATOM 7878 C CA . SER A 1 1003 ? -12.412 7.598 25.313 1.00 92.56 1003 SER A CA 1
ATOM 7879 C C . SER A 1 1003 ? -13.052 8.438 26.424 1.00 92.56 1003 SER A C 1
ATOM 7881 O O . SER A 1 1003 ? -14.253 8.703 26.384 1.00 92.56 1003 SER A O 1
ATOM 7883 N N . ILE A 1 1004 ? -12.245 8.948 27.361 1.00 95.12 1004 ILE A N 1
ATOM 7884 C CA . ILE A 1 1004 ? -12.704 9.803 28.467 1.00 95.12 1004 ILE A CA 1
ATOM 7885 C C . ILE A 1 1004 ? -13.293 11.109 27.924 1.00 95.12 1004 ILE A C 1
ATOM 7887 O O . ILE A 1 1004 ? -14.358 11.540 28.359 1.00 95.12 1004 ILE A O 1
ATOM 7891 N N . ARG A 1 1005 ? -12.660 11.724 26.915 1.00 95.44 1005 ARG A N 1
ATOM 7892 C CA . ARG A 1 1005 ? -13.195 12.938 26.276 1.00 95.44 1005 ARG A CA 1
ATOM 7893 C C . ARG A 1 1005 ? -14.545 12.681 25.603 1.00 95.44 1005 ARG A C 1
ATOM 7895 O O . ARG A 1 1005 ? -15.425 13.539 25.692 1.00 95.44 1005 ARG A O 1
ATOM 7902 N N . SER A 1 1006 ? -14.699 11.521 24.963 1.00 96.50 1006 SER A N 1
ATOM 7903 C CA . SER A 1 1006 ? -15.963 11.079 24.360 1.00 96.50 1006 SER A CA 1
ATOM 7904 C C . SER A 1 1006 ? -17.042 10.862 25.424 1.00 96.50 1006 SER A C 1
ATOM 7906 O O . SER A 1 1006 ? -18.157 11.356 25.268 1.00 96.50 1006 SER A O 1
ATOM 7908 N N . LEU A 1 1007 ? -16.701 10.213 26.544 1.00 97.31 1007 LEU A N 1
ATOM 7909 C CA . LEU A 1 1007 ? -17.592 10.061 27.698 1.00 97.31 1007 LEU A CA 1
ATOM 7910 C C . LEU A 1 1007 ? -18.028 11.424 28.253 1.00 97.31 1007 LEU A C 1
ATOM 7912 O O . LEU A 1 1007 ? -19.221 11.650 28.433 1.00 97.31 1007 LEU A O 1
ATOM 7916 N N . CYS A 1 1008 ? -17.094 12.357 28.448 1.00 97.44 1008 CYS A N 1
ATOM 7917 C CA . CYS A 1 1008 ? -17.395 13.710 28.913 1.00 97.44 1008 CYS A CA 1
ATOM 7918 C C . CYS A 1 1008 ? -18.337 14.470 27.970 1.00 97.44 1008 CYS A C 1
ATOM 7920 O O . CYS A 1 1008 ? -19.271 15.112 28.443 1.00 97.44 1008 CYS A O 1
ATOM 7922 N N . GLU A 1 1009 ? -18.134 14.386 26.650 1.00 97.56 1009 GLU A N 1
ATOM 7923 C CA . GLU A 1 1009 ? -19.047 15.000 25.675 1.00 97.56 1009 GLU A CA 1
ATOM 7924 C C . GLU A 1 1009 ? -20.451 14.392 25.766 1.00 97.56 1009 GLU A C 1
ATOM 7926 O O . GLU A 1 1009 ? -21.441 15.126 25.765 1.00 97.56 1009 GLU A O 1
ATOM 7931 N N . ILE A 1 1010 ? -20.546 13.062 25.868 1.00 97.38 1010 ILE A N 1
ATOM 7932 C CA . ILE A 1 1010 ? -21.829 12.362 25.993 1.00 97.38 1010 ILE A CA 1
ATOM 7933 C C . ILE A 1 1010 ? -22.529 12.790 27.285 1.00 97.38 1010 ILE A C 1
ATOM 7935 O O . ILE A 1 1010 ? -23.685 13.195 27.231 1.00 97.38 1010 ILE A O 1
ATOM 7939 N N . MET A 1 1011 ? -21.843 12.767 28.431 1.00 96.94 1011 MET A N 1
ATOM 7940 C CA . MET A 1 1011 ? -22.422 13.175 29.718 1.00 96.94 1011 MET A CA 1
ATOM 7941 C C . MET A 1 1011 ? -22.830 14.644 29.731 1.00 96.94 1011 MET A C 1
ATOM 7943 O O . MET A 1 1011 ? -23.880 14.980 30.268 1.00 96.94 1011 MET A O 1
ATOM 7947 N N . TYR A 1 1012 ? -22.020 15.522 29.142 1.00 96.56 1012 TYR A N 1
ATOM 7948 C CA . TYR A 1 1012 ? -22.329 16.943 29.071 1.00 96.56 1012 TYR A CA 1
ATOM 7949 C C . TYR A 1 1012 ? -23.566 17.201 28.203 1.00 96.56 1012 TYR A C 1
ATOM 7951 O O . TYR A 1 1012 ? -24.472 17.918 28.614 1.00 96.56 1012 TYR A O 1
ATOM 7959 N N . THR A 1 1013 ? -23.631 16.603 27.011 1.00 96.62 1013 THR A N 1
ATOM 7960 C CA . THR A 1 1013 ? -24.695 16.889 26.039 1.00 96.62 1013 THR A CA 1
ATOM 7961 C C . THR A 1 1013 ? -25.989 16.134 26.346 1.00 96.62 1013 THR A C 1
ATOM 7963 O O . THR A 1 1013 ? -27.064 16.736 26.298 1.00 96.62 1013 THR A O 1
ATOM 7966 N N . CYS A 1 1014 ? -25.904 14.847 26.695 1.00 96.38 1014 CYS A N 1
ATOM 7967 C CA . CYS A 1 1014 ? -27.055 14.003 27.031 1.00 96.38 1014 CYS A CA 1
ATOM 7968 C C . CYS A 1 1014 ? -27.502 14.123 28.494 1.00 96.38 1014 CYS A C 1
ATOM 7970 O O . CYS A 1 1014 ? -28.618 13.728 28.820 1.00 96.38 1014 CYS A O 1
ATOM 7972 N N . GLY A 1 1015 ? -26.657 14.683 29.360 1.00 95.75 1015 GLY A N 1
ATOM 7973 C CA . GLY A 1 1015 ? -26.826 14.669 30.807 1.00 95.75 1015 GLY A CA 1
ATOM 7974 C C . GLY A 1 1015 ? -26.230 13.414 31.452 1.00 95.75 1015 GLY A C 1
ATOM 7975 O O . GLY A 1 1015 ? -26.056 12.375 30.812 1.00 95.75 1015 GLY A O 1
ATOM 7976 N N . SER A 1 1016 ? -25.911 13.494 32.747 1.00 94.19 1016 SER A N 1
ATOM 7977 C CA . SER A 1 1016 ? -25.259 12.386 33.461 1.00 94.19 1016 SER A CA 1
ATOM 7978 C C . SER A 1 1016 ? -26.225 11.342 34.033 1.00 94.19 1016 SER A C 1
ATOM 7980 O O . SER A 1 1016 ? -25.769 10.315 34.512 1.00 94.19 1016 SER A O 1
ATOM 7982 N N . HIS A 1 1017 ? -27.546 11.553 33.990 1.00 88.50 1017 HIS A N 1
ATOM 7983 C CA . HIS A 1 1017 ? -28.569 10.566 34.397 1.00 88.50 1017 HIS A CA 1
ATOM 7984 C C . HIS A 1 1017 ? -28.296 9.854 35.745 1.00 88.50 1017 HIS A C 1
ATOM 7986 O O . HIS A 1 1017 ? -28.398 8.634 35.849 1.00 88.50 1017 HIS A O 1
ATOM 7992 N N . ALA A 1 1018 ? -27.946 10.616 36.788 1.00 89.31 1018 ALA A N 1
ATOM 7993 C CA . ALA A 1 1018 ? -27.567 10.109 38.119 1.00 89.31 1018 ALA A CA 1
ATOM 7994 C C . ALA A 1 1018 ? -26.273 9.262 38.173 1.00 89.31 1018 ALA A C 1
ATOM 7996 O O . ALA A 1 1018 ? -25.986 8.633 39.200 1.00 89.31 1018 ALA A O 1
ATOM 7997 N N . ARG A 1 1019 ? -25.475 9.265 37.098 1.00 94.88 1019 ARG A N 1
ATOM 7998 C CA . ARG A 1 1019 ? -24.083 8.803 37.095 1.00 94.88 1019 ARG A CA 1
ATOM 7999 C C . ARG A 1 1019 ? -23.147 9.899 37.598 1.00 94.88 1019 ARG A C 1
ATOM 8001 O O . ARG A 1 1019 ? -23.400 11.076 37.311 1.00 94.88 1019 ARG A O 1
ATOM 8008 N N . PRO A 1 1020 ? -22.087 9.525 38.334 1.00 95.50 1020 PRO A N 1
ATOM 8009 C CA . PRO A 1 1020 ? -21.096 10.474 38.821 1.00 95.50 1020 PRO A CA 1
ATOM 8010 C C . PRO A 1 1020 ? -20.305 11.085 37.653 1.00 95.50 1020 PRO A C 1
ATOM 8012 O O . PRO A 1 1020 ? -19.711 10.340 36.874 1.00 95.50 1020 PRO A O 1
ATOM 8015 N N . PRO A 1 1021 ? -20.282 12.419 37.494 1.00 96.31 1021 PRO A N 1
ATOM 8016 C CA . PRO A 1 1021 ? -19.403 13.070 36.528 1.00 96.31 1021 PRO A CA 1
ATOM 8017 C C . PRO A 1 1021 ? -17.920 12.877 36.871 1.00 96.31 1021 PRO A C 1
ATOM 8019 O O . PRO A 1 1021 ? -17.563 12.658 38.027 1.00 96.31 1021 PRO A O 1
ATOM 8022 N N . LEU A 1 1022 ? -17.064 12.968 35.854 1.00 95.69 1022 LEU A N 1
ATOM 8023 C CA . LEU A 1 1022 ? -15.613 12.800 35.969 1.00 95.69 1022 LEU A CA 1
ATOM 8024 C C . LEU A 1 1022 ? -14.926 14.151 36.202 1.00 95.69 1022 LEU A C 1
ATOM 8026 O O . LEU A 1 1022 ? -15.264 15.136 35.532 1.00 95.69 1022 LEU A O 1
ATOM 8030 N N . CYS A 1 1023 ? -13.926 14.199 37.085 1.00 95.19 1023 CYS A N 1
ATOM 8031 C CA . CYS A 1 1023 ? -13.135 15.413 37.311 1.00 95.19 1023 CYS A CA 1
ATOM 8032 C C . CYS A 1 1023 ? -12.385 15.859 36.039 1.00 95.19 1023 CYS A C 1
ATOM 8034 O O . CYS A 1 1023 ? -12.276 17.056 35.751 1.00 95.19 1023 CYS A O 1
ATOM 8036 N N . GLU A 1 1024 ? -11.911 14.903 35.238 1.00 94.19 1024 GLU A N 1
ATOM 8037 C CA . GLU A 1 1024 ? -11.128 15.120 34.016 1.00 94.19 1024 GLU A CA 1
ATOM 8038 C C . GLU A 1 1024 ? -11.917 15.898 32.958 1.00 94.19 1024 GLU A C 1
ATOM 8040 O O . GLU A 1 1024 ? -11.327 16.603 32.132 1.00 94.19 1024 GLU A O 1
ATOM 8045 N N . CYS A 1 1025 ? -13.254 15.831 32.995 1.00 95.44 1025 CYS A N 1
ATOM 8046 C CA . CYS A 1 1025 ? -14.095 16.591 32.079 1.00 95.44 1025 CYS A CA 1
ATOM 8047 C C . CYS A 1 1025 ? -13.800 18.091 32.183 1.00 95.44 1025 CYS A C 1
ATOM 8049 O O . CYS A 1 1025 ? -13.483 18.724 31.171 1.00 95.44 1025 CYS A O 1
ATOM 8051 N N . ALA A 1 1026 ? -13.824 18.671 33.385 1.00 95.19 1026 ALA A N 1
ATOM 8052 C CA . ALA A 1 1026 ? -13.516 20.092 33.525 1.00 95.19 1026 ALA A CA 1
ATOM 8053 C C . ALA A 1 1026 ? -12.008 20.361 33.602 1.00 95.19 1026 ALA A C 1
ATOM 8055 O O . ALA A 1 1026 ? -11.525 21.309 32.977 1.00 95.19 1026 ALA A O 1
ATOM 8056 N N . THR A 1 1027 ? -11.249 19.533 34.330 1.00 92.12 1027 THR A N 1
ATOM 8057 C CA . THR A 1 1027 ? -9.830 19.816 34.611 1.00 92.12 1027 THR A CA 1
ATOM 8058 C C . THR A 1 1027 ? -8.933 19.608 33.391 1.00 92.12 1027 THR A C 1
ATOM 8060 O O . THR A 1 1027 ? -8.057 20.440 33.146 1.00 92.12 1027 THR A O 1
ATOM 8063 N N . LYS A 1 1028 ? -9.179 18.559 32.593 1.00 90.75 1028 LYS A N 1
ATOM 8064 C CA . LYS A 1 1028 ? -8.340 18.170 31.446 1.00 90.75 1028 LYS A CA 1
ATOM 8065 C C . LYS A 1 1028 ? -8.935 18.583 30.102 1.00 90.75 1028 LYS A C 1
ATOM 8067 O O . LYS A 1 1028 ? -8.200 18.990 29.202 1.00 90.75 1028 LYS A O 1
ATOM 8072 N N . PHE A 1 1029 ? -10.255 18.490 29.943 1.00 93.06 1029 PHE A N 1
ATOM 8073 C CA . PHE A 1 1029 ? -10.907 18.656 28.636 1.00 93.06 1029 PHE A CA 1
ATOM 8074 C C . PHE A 1 1029 ? -11.697 19.957 28.461 1.00 93.06 1029 PHE A C 1
ATOM 8076 O O . PHE A 1 1029 ? -12.206 20.216 27.369 1.00 93.06 1029 PHE A O 1
ATOM 8083 N N . GLY A 1 1030 ? -11.761 20.802 29.494 1.00 94.31 1030 GLY A N 1
ATOM 8084 C CA . GLY A 1 1030 ? -12.386 22.122 29.409 1.00 94.31 1030 GLY A CA 1
ATOM 8085 C C . GLY A 1 1030 ? -13.906 22.081 29.230 1.00 94.31 1030 GLY A C 1
ATOM 8086 O O . GLY A 1 1030 ? -14.486 23.007 28.654 1.00 94.31 1030 GLY A O 1
ATOM 8087 N N . TYR A 1 1031 ? -14.567 21.016 29.689 1.00 95.38 1031 TYR A N 1
ATOM 8088 C CA . TYR A 1 1031 ? -16.015 21.042 29.885 1.00 95.38 1031 TYR A CA 1
ATOM 8089 C C . TYR A 1 1031 ? -16.364 21.936 31.087 1.00 95.38 1031 TYR A C 1
ATOM 8091 O O . TYR A 1 1031 ? -15.525 22.150 31.961 1.00 95.38 1031 TYR A O 1
ATOM 8099 N N . PRO A 1 1032 ? -17.584 22.495 31.153 1.00 96.06 1032 PRO A N 1
ATOM 8100 C CA . PRO A 1 1032 ? -18.048 23.173 32.359 1.00 96.06 1032 PRO A CA 1
ATOM 8101 C C . PRO A 1 1032 ? -17.981 22.249 33.580 1.00 96.06 1032 PRO A C 1
ATOM 8103 O O . PRO A 1 1032 ? -18.115 21.033 33.442 1.00 96.06 1032 PRO A O 1
ATOM 8106 N N . GLU A 1 1033 ? -17.792 22.816 34.768 1.00 96.12 1033 GLU A N 1
ATOM 8107 C CA . GLU A 1 1033 ? -17.857 22.058 36.022 1.00 96.12 1033 GLU A CA 1
ATOM 8108 C C . GLU A 1 1033 ? -19.259 21.459 36.209 1.00 96.12 1033 GLU A C 1
ATOM 8110 O O . GLU A 1 1033 ? -20.263 22.060 35.812 1.00 96.12 1033 GLU A O 1
ATOM 8115 N N . ALA A 1 1034 ? -19.329 20.256 36.783 1.00 95.75 1034 ALA A N 1
ATOM 8116 C CA . ALA A 1 1034 ? -20.606 19.624 37.087 1.00 95.75 1034 ALA A CA 1
ATOM 8117 C C . ALA A 1 1034 ? -21.345 20.399 38.191 1.00 95.75 1034 ALA A C 1
ATOM 8119 O O . ALA A 1 1034 ? -20.730 20.938 39.112 1.00 95.75 1034 ALA A O 1
ATOM 8120 N N . ILE A 1 1035 ? -22.673 20.446 38.103 1.00 95.12 1035 ILE A N 1
ATOM 8121 C CA . ILE A 1 1035 ? -23.509 21.241 39.007 1.00 95.12 1035 ILE A CA 1
ATOM 8122 C C . ILE A 1 1035 ? -23.784 20.419 40.275 1.00 95.12 1035 ILE A C 1
ATOM 8124 O O . ILE A 1 1035 ? -24.195 19.263 40.145 1.00 95.12 1035 ILE A O 1
ATOM 8128 N N . PRO A 1 1036 ? -23.595 20.973 41.488 1.00 93.88 1036 PRO A N 1
ATOM 8129 C CA . PRO A 1 1036 ? -23.930 20.270 42.718 1.00 93.88 1036 PRO A CA 1
ATOM 8130 C C . PRO A 1 1036 ? -25.451 20.080 42.865 1.00 93.88 1036 PRO A C 1
ATOM 8132 O O . PRO A 1 1036 ? -26.243 20.991 42.614 1.00 93.88 1036 PRO A O 1
ATOM 8135 N N . VAL A 1 1037 ? -25.865 18.891 43.295 1.00 91.25 1037 VAL A N 1
ATOM 8136 C CA . VAL A 1 1037 ? -27.256 18.477 43.495 1.00 91.25 1037 VAL A CA 1
ATOM 8137 C C . VAL A 1 1037 ? -27.587 18.560 44.985 1.00 91.25 1037 VAL A C 1
ATOM 8139 O O . VAL A 1 1037 ? -27.162 17.734 45.785 1.00 91.25 1037 VAL A O 1
ATOM 8142 N N . GLY A 1 1038 ? -28.388 19.559 45.360 1.00 85.50 1038 GLY A N 1
ATOM 8143 C CA . GLY A 1 1038 ? -28.850 19.773 46.736 1.00 85.50 1038 GLY A CA 1
ATOM 8144 C C . GLY A 1 1038 ? -28.372 21.103 47.320 1.00 85.50 1038 GLY A C 1
ATOM 8145 O O . GLY A 1 1038 ? -27.207 21.465 47.236 1.00 85.50 1038 GLY A O 1
ATOM 8146 N N . SER A 1 1039 ? -29.282 21.856 47.937 1.00 68.75 1039 SER A N 1
ATOM 8147 C CA . SER A 1 1039 ? -29.048 23.235 48.393 1.00 68.75 1039 SER A CA 1
ATOM 8148 C C . SER A 1 1039 ? -28.289 23.362 49.727 1.00 68.75 1039 SER A C 1
ATOM 8150 O O . SER A 1 1039 ? -28.362 24.419 50.348 1.00 68.75 1039 SER A O 1
ATOM 8152 N N . GLY A 1 1040 ? -27.646 22.296 50.223 1.00 70.38 1040 GLY A N 1
ATOM 8153 C CA . GLY A 1 1040 ? -27.217 22.208 51.629 1.00 70.38 1040 GLY A CA 1
ATOM 8154 C C . GLY A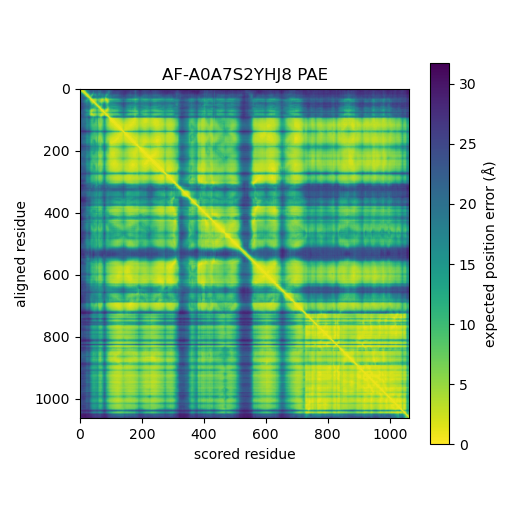 1 1040 ? -25.827 21.638 51.927 1.00 70.38 1040 GLY A C 1
ATOM 8155 O O . GLY A 1 1040 ? -25.420 21.735 53.080 1.00 70.38 1040 GLY A O 1
ATOM 8156 N N . ASN A 1 1041 ? -25.097 21.088 50.950 1.00 59.31 1041 ASN A N 1
ATOM 8157 C CA . ASN A 1 1041 ? -23.739 20.572 51.164 1.00 59.31 1041 ASN A CA 1
ATOM 8158 C C . ASN A 1 1041 ? -22.707 21.458 50.446 1.00 59.31 1041 ASN A C 1
ATOM 8160 O O . ASN A 1 1041 ? -22.827 21.726 49.256 1.00 59.31 1041 ASN A O 1
ATOM 8164 N N . GLU A 1 1042 ? -21.704 21.925 51.197 1.00 64.44 1042 GLU A N 1
ATOM 8165 C CA . GLU A 1 1042 ? -20.638 22.851 50.769 1.00 64.44 1042 GLU A CA 1
ATOM 8166 C C . GLU A 1 1042 ? -19.504 22.192 49.957 1.00 64.44 1042 GLU A C 1
ATOM 8168 O O . GLU A 1 1042 ? -18.474 22.829 49.718 1.00 64.44 1042 GLU A O 1
ATOM 8173 N N . SER A 1 1043 ? -19.638 20.936 49.515 1.00 75.94 1043 SER A N 1
ATOM 8174 C CA . SER A 1 1043 ? -18.645 20.313 48.634 1.00 75.94 1043 SER A CA 1
ATOM 8175 C C . SER A 1 1043 ? -18.674 20.998 47.263 1.00 75.94 1043 SER A C 1
ATOM 8177 O O . SER A 1 1043 ? -19.405 20.621 46.355 1.00 75.94 1043 SER A O 1
ATOM 8179 N N . SER A 1 1044 ? -17.887 22.065 47.104 1.00 88.44 1044 SER A N 1
ATOM 8180 C CA . SER A 1 1044 ? -17.663 22.678 45.792 1.00 88.44 1044 SER A CA 1
ATOM 8181 C C . SER A 1 1044 ? -16.901 21.705 44.890 1.00 88.44 1044 SER A C 1
ATOM 8183 O O . SER A 1 1044 ? -16.043 20.963 45.369 1.00 88.44 1044 SER A O 1
ATOM 8185 N N . TYR A 1 1045 ? -17.159 21.743 43.580 1.00 88.94 1045 TYR A N 1
ATOM 8186 C CA . TYR A 1 1045 ? -16.403 20.969 42.587 1.00 88.94 1045 TYR A CA 1
ATOM 8187 C C . TYR A 1 1045 ? -14.884 21.130 42.785 1.00 88.94 1045 TYR A C 1
ATOM 8189 O O . TYR A 1 1045 ? -14.136 20.154 42.815 1.00 88.94 1045 TYR A O 1
ATOM 8197 N N . THR A 1 1046 ? -14.434 22.366 43.023 1.00 88.25 1046 THR A N 1
ATOM 8198 C CA . THR A 1 1046 ? -13.036 22.720 43.297 1.00 88.25 1046 THR A CA 1
ATOM 8199 C C . THR A 1 1046 ? -12.475 22.072 44.565 1.00 88.25 1046 THR A C 1
ATOM 8201 O O . THR A 1 1046 ? -11.277 21.825 44.631 1.00 88.25 1046 THR A O 1
ATOM 8204 N N . ALA A 1 1047 ? -13.293 21.773 45.574 1.00 87.81 1047 ALA A N 1
ATOM 8205 C CA . ALA A 1 1047 ? -12.813 21.104 46.784 1.00 87.81 1047 ALA A CA 1
ATOM 8206 C C . ALA A 1 1047 ? -12.456 19.631 46.529 1.00 87.81 1047 ALA A C 1
ATOM 8208 O O . ALA A 1 1047 ? -11.555 19.114 47.179 1.00 87.81 1047 ALA A O 1
ATOM 8209 N N . ILE A 1 1048 ? -13.142 18.978 45.583 1.00 88.56 1048 ILE A N 1
ATOM 8210 C CA . ILE A 1 1048 ? -12.926 17.562 45.253 1.00 88.56 1048 ILE A CA 1
ATOM 8211 C C . ILE A 1 1048 ? -11.911 17.419 44.114 1.00 88.56 1048 ILE A C 1
ATOM 8213 O O . ILE A 1 1048 ? -10.948 16.675 44.238 1.00 88.56 1048 ILE A O 1
ATOM 8217 N N . CYS A 1 1049 ? -12.096 18.163 43.020 1.00 89.69 1049 CYS A N 1
ATOM 8218 C CA . CYS A 1 1049 ? -11.262 18.053 41.819 1.00 89.69 1049 CYS A CA 1
ATOM 8219 C C . CYS A 1 1049 ? -10.144 19.115 41.731 1.00 89.69 1049 CYS A C 1
ATOM 8221 O O . CYS A 1 1049 ? -9.286 19.038 40.853 1.00 89.69 1049 CYS A O 1
ATOM 8223 N N . GLY A 1 1050 ? -10.183 20.173 42.551 1.00 72.94 1050 GLY A N 1
ATOM 8224 C CA . GLY A 1 1050 ? -9.346 21.372 42.383 1.00 72.94 1050 GLY A CA 1
ATOM 8225 C C . GLY A 1 1050 ? -8.007 21.363 43.121 1.00 72.94 1050 GLY A C 1
ATOM 8226 O O . GLY A 1 1050 ? -7.204 22.270 42.908 1.00 72.94 1050 GLY A O 1
ATOM 8227 N N . THR A 1 1051 ? -7.717 20.351 43.936 1.00 59.34 1051 THR A N 1
ATOM 8228 C CA . THR A 1 1051 ? -6.432 20.208 44.645 1.00 59.34 1051 THR A CA 1
ATOM 8229 C C . THR A 1 1051 ? -5.243 19.874 43.731 1.00 59.34 1051 THR A C 1
ATOM 8231 O O . THR A 1 1051 ? -4.109 20.030 44.167 1.00 59.34 1051 THR A O 1
ATOM 8234 N N . CYS A 1 1052 ? -5.463 19.525 42.456 1.00 53.59 1052 CYS A N 1
ATOM 8235 C CA . CYS A 1 1052 ? -4.393 19.189 41.499 1.00 53.59 1052 CYS A CA 1
ATOM 8236 C C . CYS A 1 1052 ? -3.967 20.345 40.553 1.00 53.59 1052 CYS A C 1
ATOM 8238 O O . CYS A 1 1052 ? -3.265 20.109 39.572 1.00 53.59 1052 CYS A O 1
ATOM 8240 N N . ARG A 1 1053 ? -4.350 21.613 40.805 1.00 46.31 1053 ARG A N 1
ATOM 8241 C CA . ARG A 1 1053 ? -3.826 22.777 40.046 1.00 46.31 1053 ARG A CA 1
ATOM 8242 C C . ARG A 1 1053 ? -2.683 23.465 40.800 1.00 46.31 1053 ARG A C 1
ATOM 8244 O O . ARG A 1 1053 ? -2.933 24.289 41.676 1.00 46.31 1053 ARG A O 1
ATOM 8251 N N . THR A 1 1054 ? -1.434 23.218 40.410 1.00 46.22 1054 THR A N 1
ATOM 8252 C CA . THR A 1 1054 ? -0.341 24.160 40.702 1.00 46.22 1054 THR A CA 1
ATOM 8253 C C . THR A 1 1054 ? -0.362 25.293 39.666 1.00 46.22 1054 THR A C 1
ATOM 8255 O O . THR A 1 1054 ? -0.707 25.098 38.499 1.00 46.22 1054 THR A O 1
ATOM 8258 N N . ASN A 1 1055 ? -0.027 26.514 40.091 1.00 46.16 1055 ASN A N 1
ATOM 8259 C CA . ASN A 1 1055 ? -0.095 27.721 39.251 1.00 46.16 1055 ASN A CA 1
ATOM 8260 C C . ASN A 1 1055 ? 0.909 27.742 38.080 1.00 46.16 1055 ASN A C 1
ATOM 8262 O O . ASN A 1 1055 ? 0.818 28.626 37.231 1.00 46.16 1055 ASN A O 1
ATOM 8266 N N . ASP A 1 1056 ? 1.822 26.772 38.001 1.00 45.50 1056 ASP A N 1
ATOM 8267 C CA . ASP A 1 1056 ? 2.936 26.790 37.047 1.00 45.50 1056 ASP A CA 1
ATOM 8268 C C . ASP A 1 1056 ? 2.677 25.964 35.775 1.00 45.50 1056 ASP A C 1
ATOM 8270 O O . ASP A 1 1056 ? 3.552 25.843 34.921 1.00 45.50 1056 ASP A O 1
ATOM 8274 N N . GLY A 1 1057 ? 1.473 25.402 35.606 1.00 49.91 1057 GLY A N 1
ATOM 8275 C CA . GLY A 1 1057 ? 1.099 24.659 34.393 1.00 49.91 1057 GLY A CA 1
ATOM 8276 C C . GLY A 1 1057 ? 1.849 23.335 34.191 1.00 49.91 1057 GLY A C 1
ATOM 8277 O O . GLY A 1 1057 ? 1.675 22.699 33.153 1.00 49.91 1057 GLY A O 1
ATOM 8278 N N . TYR A 1 1058 ? 2.646 22.911 35.175 1.00 41.41 1058 TYR A N 1
ATOM 8279 C CA . TYR A 1 1058 ? 3.300 21.609 35.230 1.00 41.41 1058 TYR A CA 1
ATOM 8280 C C . TYR A 1 1058 ? 2.572 20.708 36.232 1.00 41.41 1058 TYR A C 1
ATOM 8282 O O . TYR A 1 1058 ? 2.465 21.039 37.412 1.00 41.41 1058 TYR A O 1
ATOM 8290 N N . TYR A 1 1059 ? 2.074 19.571 35.741 1.00 46.56 1059 TYR A N 1
ATOM 8291 C CA . TYR A 1 1059 ? 1.524 18.494 36.559 1.00 46.56 1059 TYR A CA 1
ATOM 8292 C C . TYR A 1 1059 ? 2.668 17.866 37.367 1.00 46.56 1059 TYR A C 1
ATOM 8294 O O . TYR A 1 1059 ? 3.587 17.296 36.785 1.00 46.56 1059 TYR A O 1
ATOM 8302 N N . SER A 1 1060 ? 2.646 18.012 38.690 1.00 41.59 1060 SER A N 1
ATOM 8303 C CA . SER A 1 1060 ? 3.457 17.207 39.609 1.00 41.59 1060 SER A CA 1
ATOM 8304 C C . SER A 1 1060 ? 2.536 16.223 40.321 1.00 41.59 1060 SER A C 1
ATOM 8306 O O . SER A 1 1060 ? 1.449 16.633 40.732 1.00 41.59 1060 SER A O 1
ATOM 8308 N N . 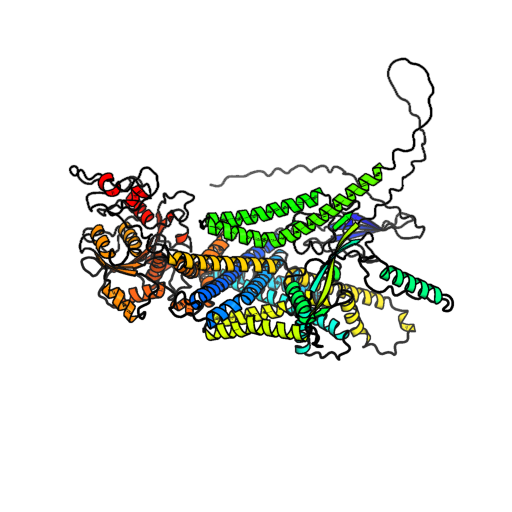ASP A 1 1061 ? 2.985 14.974 40.445 1.00 43.50 1061 ASP A N 1
ATOM 8309 C CA . ASP A 1 1061 ? 2.262 13.814 40.977 1.00 43.50 1061 ASP A CA 1
ATOM 8310 C C . ASP A 1 1061 ? 1.368 14.140 42.186 1.00 43.50 1061 ASP A C 1
ATOM 8312 O O . ASP A 1 1061 ? 1.831 14.624 43.223 1.00 43.50 1061 ASP A O 1
ATOM 8316 N N . CYS A 1 1062 ? 0.066 13.883 42.031 1.00 47.25 1062 CYS A N 1
ATOM 8317 C CA . CYS A 1 1062 ? -0.919 13.966 43.103 1.00 47.25 1062 CYS A CA 1
ATOM 8318 C C . CYS A 1 1062 ? -0.839 12.667 43.935 1.00 47.25 1062 CYS A C 1
ATOM 8320 O O . CYS A 1 1062 ? -1.546 11.713 43.643 1.00 47.25 1062 CYS A O 1
ATOM 8322 N N . GLU A 1 1063 ? 0.026 12.601 44.954 1.00 37.28 1063 GLU A N 1
ATOM 8323 C CA . GLU A 1 1063 ? -0.115 11.589 46.017 1.00 37.28 1063 GLU A CA 1
ATOM 8324 C C . GLU A 1 1063 ? -1.192 12.068 47.005 1.00 37.28 1063 GLU A C 1
ATOM 8326 O O . GLU A 1 1063 ? -0.977 13.028 47.753 1.00 37.28 1063 GLU A O 1
ATOM 8331 N N . GLY A 1 1064 ? -2.359 11.419 46.987 1.00 35.69 1064 GLY A N 1
ATOM 8332 C CA . GLY A 1 1064 ? -3.473 11.684 47.900 1.00 35.69 1064 GLY A CA 1
ATOM 8333 C C . GLY A 1 1064 ? -4.402 10.496 48.037 1.00 35.69 1064 GLY A C 1
ATOM 8334 O O . GLY A 1 1064 ? -5.119 10.235 47.051 1.00 35.69 1064 GLY A O 1
#

Solvent-accessible surface area (backbone atoms only — not comparable to full-atom values): 59982 Å² total; per-residue (Å²): 143,86,88,84,90,74,88,84,81,80,80,80,86,81,78,82,76,89,76,81,86,84,81,89,81,81,87,77,94,59,102,60,100,66,73,54,71,47,80,40,72,36,90,69,42,97,61,67,58,89,78,58,75,70,70,74,100,50,89,68,80,80,78,50,90,94,34,55,69,44,76,46,75,47,71,47,76,90,48,103,59,57,42,36,35,39,33,42,34,47,48,74,66,76,78,51,63,67,60,54,50,49,27,49,54,49,28,53,53,39,47,55,51,42,50,51,52,47,48,50,47,49,48,56,52,50,51,50,50,50,51,32,51,51,29,57,25,79,80,39,104,60,60,39,65,69,54,22,50,17,50,57,34,30,45,65,43,48,44,52,23,46,12,47,52,50,28,49,39,52,43,49,35,54,25,44,50,59,70,35,53,60,60,49,50,63,54,46,45,72,87,51,58,68,72,57,32,51,48,44,45,53,47,50,51,52,48,49,43,33,35,72,42,46,50,25,50,49,45,36,53,51,28,55,74,68,64,45,93,58,28,66,39,55,21,50,48,46,34,53,50,32,41,48,54,50,50,52,50,49,51,49,50,53,51,52,51,35,45,51,48,26,49,56,50,48,52,48,59,40,70,76,44,92,59,80,78,69,85,48,69,64,56,52,54,54,48,36,45,49,53,44,36,34,61,70,61,30,28,50,29,52,44,83,43,77,36,62,56,78,69,72,76,73,60,99,65,79,88,74,78,79,82,77,84,79,81,97,83,80,62,73,67,58,55,55,48,51,56,46,50,52,51,51,48,63,72,64,48,76,80,68,78,77,74,67,39,84,53,52,75,64,32,51,54,50,52,50,51,50,62,63,50,70,75,54,89,61,96,64,83,62,61,55,43,76,39,82,73,60,43,76,43,54,49,72,42,55,54,68,71,60,55,45,72,42,28,55,86,74,59,48,63,59,64,56,59,75,27,77,72,55,53,64,55,29,35,37,29,61,36,42,98,51,20,50,47,69,68,58,55,50,49,41,50,50,50,43,53,49,54,50,47,50,51,41,50,50,52,40,48,52,28,59,72,63,65,46,54,71,68,57,32,50,50,50,38,49,51,50,39,49,62,58,40,52,62,49,46,56,53,49,51,54,52,49,54,50,50,52,52,49,49,54,50,52,53,50,54,56,55,58,69,64,70,79,74,82,87,88,86,83,90,87,87,85,88,85,85,88,88,86,83,83,82,84,86,83,89,80,92,75,96,71,92,78,82,82,80,81,73,76,76,72,75,77,63,68,41,28,34,37,38,62,42,38,29,31,44,29,36,44,29,70,68,48,34,53,49,50,48,50,47,51,45,42,54,38,43,53,43,15,44,52,34,32,48,74,70,64,26,52,51,47,28,53,50,47,51,56,40,38,52,57,38,48,50,57,65,40,39,33,37,71,55,54,53,36,74,62,60,41,54,62,61,53,49,53,51,66,54,52,73,64,59,78,78,58,72,97,77,76,61,79,79,58,74,81,67,53,77,62,57,59,56,48,51,52,51,51,51,53,33,49,50,59,47,49,56,38,53,46,51,46,43,58,57,64,77,62,27,67,53,30,59,51,38,33,50,52,49,50,50,52,51,49,50,54,50,49,50,52,51,50,24,56,62,48,66,74,78,52,76,85,74,68,68,67,81,83,51,66,45,63,62,60,42,31,36,34,66,49,44,93,59,90,50,64,95,71,48,52,41,78,78,67,61,62,46,88,98,41,90,39,31,45,47,46,56,52,37,47,46,21,46,49,38,66,51,58,78,88,55,43,53,59,54,37,21,59,51,68,31,81,75,36,39,44,68,42,59,66,63,53,50,53,48,38,50,73,76,45,81,66,69,70,92,66,58,66,50,42,35,34,33,68,86,64,30,28,34,37,37,23,24,28,41,63,82,44,55,55,47,48,54,57,47,43,63,75,41,41,65,35,36,51,51,49,53,50,30,70,74,35,90,71,24,72,76,50,55,76,39,46,28,61,51,48,31,58,50,50,61,49,52,48,67,69,54,63,76,66,42,59,41,53,57,56,33,52,50,53,50,52,50,56,71,64,65,65,44,84,39,63,33,28,18,3,23,38,56,9,3,25,35,20,43,52,26,13,31,64,70,73,26,47,9,46,17,38,34,17,35,37,52,57,42,44,28,54,58,46,83,73,65,48,56,74,60,36,36,50,73,22,31,36,37,36,34,35,44,78,28,58,53,35,59,32,25,47,69,55,87,38,60,44,81,40,80,49,84,46,58,93,90,35,56,66,52,27,61,36,51,65,58,49,29,38,45,42,23,44,37,55,21,28,88,73,27,33,49,52,42,55,32,34,77,74,62,69,42,78,74,60,44,70,54,65,100,81,69,87,77,45,63,56,74,76,59,43,82,77,69,58,96,80,82,59,90,68,86,84,88,128

Sequence (1064 aa):
MMDSSREETQPPPATAEEGMEQVLDTPSNNHNNSNKITFQDHYTLPTPSNAVRFRGSTLCVAELRNSQLQLEQHQNTKRKHSTTTVVIKKVANDKATHLNLLRLTYGTVGFFYVGFLFVVCFQVLLFLFMDLVVDSGLTENAARPGKFLGTLLSLPVFLYGLSSAMALGSAFLSDVWSGHALLRQVGQSSNMPEQKALQVLIAMEWIAFGTLLGIPLLTWIITLWARLDDWWRITLLTWFASVTVYYVGYSFGIMYYEVQASWLMLQVLSTTDTVAASSSWWTFVTRAIAYRQAYQYSGQSDLVRLSTDLEDSHHPGVSIKSDEGDNPQKNINEEEEEEAQEKEAEENAPETPQQYGHPNWWGYLTLWGIQCCGKCGKKGHSLFQKVSPPERVPSLYELLGTRQFVTRHNWSLEKLFCSTHQRLQAVTVVQGPAALHPAQMVSSLICTAVGIGLVILLCVAGLVWMESSVGTAILLAVLIAFGCCLGRWQSSRRLYQLYQHVQQEHDTTAASGMVEKDDDNDDEAVDGQEPDNNGNNVKAEEDQDIDEQDYEEEEEQAAIYQSFEKYRVTKPSATLGWCLFGLEMGLFFIWPTIALFAINNYPVAVFFVALGIISMIRYYLNPSILLKEIGSLDAVYAHGLLGQKQAGDNNEDPAVMKRTKKSRAQWSRNQQRQWNAQSRLFAILTHVTRGPSRTTWLYVFFLLALAVIFMSVGALTESAEDSVSSADEIVLLPRGEFVYEPTPNLPYPTCALAKGVQVPNSNATALADYAFLSVMAYQPPETFQEKLDLWFGPGVATDEVEIVRDFRQQVEGGNAAVSYHWVTFLDSTAGVVVVRGSTTSWEWLTDAQLWSAAGIAQIIRALLPLGELFTPIIPQLLKGVSFIESSNLDDVALYKQTTAFVQSLQASGNYSQIQITGQSLGGGISLITGAQTGIPAIAISGPNNMLSRKTFDPIFSKDDITQYLFNVIPERDVVPRVDDWGMQHQEIRCRAKANDLFGCHSSIRSLCEIMYTCGSHARPPLCECATKFGYPEAIPVGSGNESSYTAICGTCRTNDGYYSDCEG

pLDDT: mean 78.56, std 18.15, range [28.0, 98.25]

Organism: NCBI:txid265537